Protein AF-A0A817WDW4-F1 (afdb_monomer_lite)

Secondary structure (DSSP, 8-state):
-PPPPTTHHHHHHH----TT-EE-BHHHH-PPPHHHHHHHHHHHHHHHHSHHHIIIIIHHHHHHHHHHHHHHHHT--GGGEEEESSHHHHHHHHHHS--HHHHSSS--EEEEETTS-HHHHHHHHHHHHHHT-EEEEE---SS---HHHHHHHHHHHHTTS-GGGEEEEEEESB-TTT-BBP-HHHHHHHHHTTT--EEEEETT-TTTS-TT--TTTS--SEEEEESTTTT-PPSS-EEEEES-HHHHTT---SS-SGGGS--HHHHTTS-HHHHHHH-SSS---TTGGGHHHHHHIIIIIS--HHHHHHHHHHHHHHHHHHHHHHHT-TT--SS-GGGB-SSEEEEEPPP-TTS-SSHHHHHHHHHHHHHHH-EE-EEEEETTEEEEEEE--TT--HHHHHHHHHHHHHHHHHHHHHHHHHT-HHHHHHHHT-HHHHHHS-HHHHHHHHHHHHHHT-HHHHHHHHHT--SSEEEHHHHS-GGGGGGG-SS--HHHHHHHHHHHHTPPPTTS--HHHHHHHHHHT--TTT----EEE-TTSTT-HHHHHHHHHHHHHHS-HHHHGGGGGG-SB-HHHHHHHHHHHHHHHTTGGGT--TT---PPEEEE--EEE-SHHHHHHHHHTTTSSEEEE-SEEEEEGGGGGTB-TT---THHHHHHTS-GGG--EEEEE-TT----HHHHHHHHHHHTT-TT-SEEEEETT----GGGSSSHHHHHHHHHHHHHHHHH-TT--EEE-TT---TTTHHHHHTT--S--SEEE-TT----HHHHHHHHH-GGGGG-SEEE-TT----SHHHHHHHHHHGGG-TT--EEE-TTS---HHHHHHHHHHHHSTT-S----EEE---SSPPPHHHHHHHHHHHHT-TT--EEE----GGGSS-SSHHHHHHHHHHHHHHHHHHHHHTT-TT-EE-

Radius of gyration: 38.27 Å; chains: 1; bounding box: 92×78×111 Å

Structure (mmCIF, N/CA/C/O backbone):
data_AF-A0A817WDW4-F1
#
_entry.id   AF-A0A817WDW4-F1
#
loop_
_atom_site.group_PDB
_atom_site.id
_atom_site.type_symbol
_atom_site.label_atom_id
_atom_site.label_alt_id
_atom_site.label_comp_id
_atom_site.label_asym_id
_atom_site.label_entity_id
_atom_site.label_seq_id
_atom_site.pdbx_PDB_ins_code
_atom_site.Cartn_x
_atom_site.Cartn_y
_atom_site.Cartn_z
_atom_site.occupancy
_atom_site.B_iso_or_equiv
_atom_site.auth_seq_id
_atom_site.auth_comp_id
_atom_site.auth_asym_id
_atom_site.auth_atom_id
_atom_site.pdbx_PDB_model_num
ATOM 1 N N . MET A 1 1 ? -30.748 -19.880 -2.332 1.00 57.72 1 MET A N 1
ATOM 2 C CA . MET A 1 1 ? -29.399 -20.015 -2.931 1.00 57.72 1 MET A CA 1
ATOM 3 C C . MET A 1 1 ? -28.565 -20.866 -1.990 1.00 57.72 1 MET A C 1
ATOM 5 O O . MET A 1 1 ? -28.831 -20.813 -0.797 1.00 57.72 1 MET A O 1
ATOM 9 N N . ASN A 1 2 ? -27.610 -21.654 -2.486 1.00 79.06 2 ASN A N 1
ATOM 10 C CA . ASN A 1 2 ? -26.687 -22.354 -1.587 1.00 79.06 2 ASN A CA 1
ATOM 11 C C . ASN A 1 2 ? -25.781 -21.327 -0.886 1.00 79.06 2 ASN A C 1
ATOM 13 O O . ASN A 1 2 ? -25.333 -20.397 -1.565 1.00 79.06 2 ASN A O 1
ATOM 17 N N . PRO A 1 3 ? -25.506 -21.478 0.423 1.00 89.81 3 PRO A N 1
ATOM 18 C CA . PRO A 1 3 ? -24.564 -20.614 1.123 1.00 89.81 3 PRO A CA 1
ATOM 19 C C . PRO A 1 3 ? -23.188 -20.604 0.450 1.00 89.81 3 PRO A C 1
ATOM 21 O O . PRO A 1 3 ? -22.743 -21.622 -0.085 1.00 89.81 3 PRO A O 1
ATOM 24 N N . ILE A 1 4 ? -22.492 -19.468 0.506 1.00 94.38 4 ILE A N 1
ATOM 25 C CA . ILE A 1 4 ? -21.162 -19.316 -0.099 1.00 94.38 4 ILE A CA 1
ATOM 26 C C . ILE A 1 4 ? -20.134 -20.238 0.572 1.00 94.38 4 ILE A C 1
ATOM 28 O O . ILE A 1 4 ? -20.233 -20.565 1.759 1.00 94.38 4 ILE A O 1
ATOM 32 N N . GLU A 1 5 ? -19.126 -20.659 -0.188 1.00 94.06 5 GLU A N 1
ATOM 33 C CA . GLU A 1 5 ? -18.002 -21.457 0.310 1.00 94.06 5 GLU A CA 1
ATOM 34 C C . GLU A 1 5 ? -16.960 -20.550 0.980 1.00 94.06 5 GLU A C 1
ATOM 36 O O . GLU A 1 5 ? -16.435 -19.638 0.339 1.00 94.06 5 GLU A O 1
ATOM 41 N N . PHE A 1 6 ? -16.651 -20.793 2.255 1.00 96.81 6 PHE A N 1
ATOM 42 C CA . PHE A 1 6 ? -15.652 -20.027 3.007 1.00 96.81 6 PHE A CA 1
ATOM 43 C C . PHE A 1 6 ? -14.215 -20.294 2.523 1.00 96.81 6 PHE A C 1
ATOM 45 O O . PHE A 1 6 ? -13.935 -21.276 1.839 1.00 96.81 6 PHE A O 1
ATOM 52 N N . GLY A 1 7 ? -13.301 -19.384 2.852 1.00 94.44 7 GLY A N 1
ATOM 53 C CA . GLY A 1 7 ? -11.911 -19.385 2.407 1.00 94.44 7 GLY A CA 1
ATOM 54 C C . GLY A 1 7 ? -11.673 -18.515 1.169 1.00 94.44 7 GLY A C 1
ATOM 55 O O . GLY A 1 7 ? -12.294 -17.469 0.976 1.00 94.44 7 GLY A O 1
ATOM 56 N N . GLU A 1 8 ? -10.751 -18.943 0.306 1.00 90.19 8 GLU A N 1
ATOM 57 C CA . GLU A 1 8 ? -10.209 -18.118 -0.784 1.00 90.19 8 GLU A CA 1
ATOM 58 C C . GLU A 1 8 ? -11.243 -17.665 -1.815 1.00 90.19 8 GLU A C 1
ATOM 60 O O . GLU A 1 8 ? -11.195 -16.520 -2.262 1.00 90.19 8 GLU A O 1
ATOM 65 N N . LYS A 1 9 ? -12.213 -18.515 -2.171 1.00 90.38 9 LYS A N 1
ATOM 66 C CA . LYS A 1 9 ? -13.280 -18.103 -3.097 1.00 90.38 9 LYS A CA 1
ATOM 67 C C . LYS A 1 9 ? -14.119 -16.975 -2.506 1.00 90.38 9 LYS A C 1
ATOM 69 O O . LYS A 1 9 ? -14.424 -16.017 -3.212 1.00 90.38 9 LYS A O 1
ATOM 74 N N . THR A 1 10 ? -14.444 -17.054 -1.212 1.00 93.62 10 THR A N 1
ATOM 75 C CA . THR A 1 10 ? -15.126 -15.960 -0.510 1.00 93.62 10 THR A CA 1
ATOM 76 C C . THR A 1 10 ? -14.273 -14.697 -0.507 1.00 93.62 10 THR A C 1
ATOM 78 O O . THR A 1 10 ? -14.782 -13.628 -0.842 1.00 93.62 10 THR A O 1
ATOM 81 N N . ARG A 1 11 ? -12.968 -14.813 -0.235 1.00 93.56 11 ARG A N 1
ATOM 82 C CA . ARG A 1 11 ? -12.025 -13.686 -0.294 1.00 93.56 11 ARG A CA 1
ATOM 83 C C . ARG A 1 11 ? -12.033 -12.977 -1.652 1.00 93.56 11 ARG A C 1
ATOM 85 O O . ARG A 1 11 ? -12.131 -11.756 -1.688 1.00 93.56 11 ARG A O 1
ATOM 92 N N . HIS A 1 12 ? -11.938 -13.719 -2.756 1.00 91.25 12 HIS A N 1
ATOM 93 C CA . HIS A 1 12 ? -11.840 -13.134 -4.100 1.00 91.25 12 HIS A CA 1
ATOM 94 C C . HIS A 1 12 ? -13.176 -12.589 -4.613 1.00 91.25 12 HIS A C 1
ATOM 96 O O . HIS A 1 12 ? -13.228 -11.511 -5.202 1.00 91.25 12 HIS A O 1
ATOM 102 N N . ASN A 1 13 ? -14.271 -13.313 -4.375 1.00 93.06 13 ASN A N 1
ATOM 103 C CA . ASN A 1 13 ? -15.554 -12.983 -4.994 1.00 93.06 13 ASN A CA 1
ATOM 104 C C . ASN A 1 13 ? -16.372 -11.990 -4.161 1.00 93.06 13 ASN A C 1
ATOM 106 O O . ASN A 1 13 ? -17.107 -11.173 -4.716 1.00 93.06 13 ASN A O 1
ATOM 110 N N . HIS A 1 14 ? -16.245 -12.042 -2.832 1.00 95.12 14 HIS A N 1
ATOM 111 C CA . HIS A 1 14 ? -17.123 -11.313 -1.917 1.00 95.12 14 HIS A CA 1
ATOM 112 C C . HIS A 1 14 ? -16.420 -10.222 -1.107 1.00 95.12 14 HIS A C 1
ATOM 114 O O . HIS A 1 14 ? -17.096 -9.540 -0.344 1.00 95.12 14 HIS A O 1
ATOM 120 N N . TYR A 1 15 ? -15.118 -9.988 -1.294 1.00 95.69 15 TYR A N 1
ATOM 121 C CA . TYR A 1 15 ? -14.386 -8.892 -0.651 1.00 95.69 15 TYR A CA 1
ATOM 122 C C . TYR A 1 15 ? -13.559 -8.084 -1.661 1.00 95.69 15 TYR A C 1
ATOM 124 O O . TYR A 1 15 ? -13.203 -8.564 -2.733 1.00 95.69 15 TYR A O 1
ATOM 132 N N . LEU A 1 16 ? -13.269 -6.826 -1.313 1.00 93.75 16 LEU A N 1
ATOM 133 C CA . LEU A 1 16 ? -12.469 -5.876 -2.108 1.00 93.75 16 LEU A CA 1
ATOM 134 C C . LEU A 1 16 ? -10.996 -5.824 -1.659 1.00 93.75 16 LEU A C 1
ATOM 136 O O . LEU A 1 16 ? -10.341 -4.792 -1.770 1.00 93.75 16 LEU A O 1
ATOM 140 N N . MET A 1 17 ? -10.503 -6.903 -1.056 1.00 89.88 17 MET A N 1
ATOM 141 C CA . MET A 1 17 ? -9.168 -6.953 -0.458 1.00 89.88 17 MET A CA 1
ATOM 142 C C . MET A 1 17 ? -8.081 -7.112 -1.520 1.00 89.88 17 MET A C 1
ATOM 144 O O . MET A 1 17 ? -8.296 -7.795 -2.519 1.00 89.88 17 MET A O 1
ATOM 148 N N . ASP A 1 18 ? -6.897 -6.558 -1.253 1.00 86.81 18 ASP A N 1
ATOM 149 C CA . ASP A 1 18 ? -5.685 -6.884 -2.007 1.00 86.81 18 ASP A CA 1
ATOM 150 C C . ASP A 1 18 ? -5.352 -8.375 -1.827 1.00 86.81 18 ASP A C 1
ATOM 152 O O . ASP A 1 18 ? -5.217 -8.866 -0.704 1.00 86.81 18 ASP A O 1
ATOM 156 N N . HIS A 1 19 ? -5.265 -9.103 -2.940 1.00 84.38 19 HIS A N 1
ATOM 157 C CA . HIS A 1 19 ? -5.032 -10.546 -2.957 1.00 84.38 19 HIS A CA 1
ATOM 158 C C . HIS A 1 19 ? -3.576 -10.924 -2.665 1.00 84.38 19 HIS A C 1
ATOM 160 O O . HIS A 1 19 ? -3.313 -12.074 -2.315 1.00 84.38 19 HIS A O 1
ATOM 166 N N . ASP A 1 20 ? -2.650 -9.966 -2.743 1.00 82.06 20 ASP A N 1
ATOM 167 C CA . ASP A 1 20 ? -1.249 -10.179 -2.385 1.00 82.06 20 ASP A CA 1
ATOM 168 C C . ASP A 1 20 ? -0.994 -10.052 -0.872 1.00 82.06 20 ASP A C 1
ATOM 170 O O . ASP A 1 20 ? 0.123 -10.305 -0.413 1.00 82.06 20 ASP A O 1
ATOM 174 N N . VAL A 1 21 ? -1.998 -9.626 -0.096 1.00 85.88 21 VAL A N 1
ATOM 175 C CA . VAL A 1 21 ? -1.878 -9.380 1.344 1.00 85.88 21 VAL A CA 1
ATOM 176 C C . VAL A 1 21 ? -2.421 -10.561 2.141 1.00 85.88 21 VAL A C 1
ATOM 178 O O . VAL A 1 21 ? -3.593 -10.933 2.048 1.00 85.88 21 VAL A O 1
ATOM 181 N N . VAL A 1 22 ? -1.584 -11.112 3.017 1.00 89.69 22 VAL A N 1
ATOM 182 C CA . VAL A 1 22 ? -2.004 -12.102 4.013 1.00 89.69 22 VAL A CA 1
ATOM 183 C C . VAL A 1 22 ? -2.581 -11.345 5.207 1.00 89.69 22 VAL A C 1
ATOM 185 O O . VAL A 1 22 ? -1.871 -10.775 6.041 1.00 89.69 22 VAL A O 1
ATOM 188 N N . TYR A 1 23 ? -3.909 -11.308 5.259 1.00 92.38 23 TYR A N 1
ATOM 189 C CA . TYR A 1 23 ? -4.653 -10.509 6.222 1.00 92.38 23 TYR A CA 1
ATOM 190 C C . TYR A 1 23 ? -5.197 -11.378 7.361 1.00 92.38 23 TYR A C 1
ATOM 192 O O . TYR A 1 23 ? -6.206 -12.069 7.198 1.00 92.38 23 TYR A O 1
ATOM 200 N N . VAL A 1 24 ? -4.549 -11.308 8.526 1.00 94.69 24 VAL A N 1
ATOM 201 C CA . VAL A 1 24 ? -4.882 -12.105 9.721 1.00 94.69 24 VAL A CA 1
ATOM 202 C C . VAL A 1 24 ? -5.290 -11.229 10.914 1.00 94.69 24 VAL A C 1
ATOM 204 O O . VAL A 1 24 ? -5.148 -11.635 12.062 1.00 94.69 24 VAL A O 1
ATOM 207 N N . ASN A 1 25 ? -5.813 -10.021 10.658 1.00 95.06 25 ASN A N 1
ATOM 208 C CA . ASN A 1 25 ? -6.265 -9.076 11.690 1.00 95.06 25 ASN A CA 1
ATOM 209 C C . ASN A 1 25 ? -7.604 -8.393 11.350 1.00 95.06 25 ASN A C 1
ATOM 211 O O . ASN A 1 25 ? -7.722 -7.169 11.303 1.00 95.06 25 ASN A O 1
ATOM 215 N N . HIS A 1 26 ? -8.648 -9.199 11.139 1.00 95.44 26 HIS A N 1
ATOM 216 C CA . HIS A 1 26 ? -10.022 -8.711 10.976 1.00 95.44 26 HIS A CA 1
ATOM 217 C C . HIS A 1 26 ? -10.499 -7.830 12.145 1.00 95.44 26 HIS A C 1
ATOM 219 O O . HIS A 1 26 ? -11.187 -6.836 11.930 1.00 95.44 26 HIS A O 1
ATOM 225 N N . GLY A 1 27 ? -10.088 -8.153 13.376 1.00 92.25 27 GLY A N 1
ATOM 226 C CA . GLY A 1 27 ? -10.589 -7.511 14.592 1.00 92.25 27 GLY A CA 1
ATOM 227 C C . GLY A 1 27 ? -10.285 -6.013 14.735 1.00 92.25 27 GLY A C 1
ATOM 228 O O . GLY A 1 27 ? -10.954 -5.353 15.527 1.00 92.25 27 GLY A O 1
ATOM 229 N N . SER A 1 28 ? -9.317 -5.449 14.003 1.00 90.81 28 SER A N 1
ATOM 230 C CA . SER A 1 28 ? -9.050 -4.002 14.060 1.00 90.81 28 SER A CA 1
ATOM 231 C C . SER A 1 28 ? -10.051 -3.198 13.225 1.00 90.81 28 SER A C 1
ATOM 233 O O . SER A 1 28 ? -10.846 -2.449 13.786 1.00 90.81 28 SER A O 1
ATOM 235 N N . TYR A 1 29 ? -10.025 -3.363 11.899 1.00 87.00 29 TYR A N 1
ATOM 236 C CA . TYR A 1 29 ? -10.764 -2.507 10.955 1.00 87.00 29 TYR A CA 1
ATOM 237 C C . TYR A 1 29 ? -11.514 -3.279 9.865 1.00 87.00 29 TYR A C 1
ATOM 239 O O . TYR A 1 29 ? -11.902 -2.650 8.878 1.00 87.00 29 TYR A O 1
ATOM 247 N N . GLY A 1 30 ? -11.606 -4.609 9.997 1.00 81.12 30 GLY A N 1
ATOM 248 C CA . GLY A 1 30 ? -11.893 -5.588 8.944 1.00 81.12 30 GLY A CA 1
ATOM 249 C C . GLY A 1 30 ? -12.777 -5.102 7.785 1.00 81.12 30 GLY A C 1
ATOM 250 O O . GLY A 1 30 ? -13.737 -4.357 7.982 1.00 81.12 30 GLY A O 1
ATOM 251 N N . PRO A 1 31 ? -12.469 -5.490 6.536 1.00 92.12 31 PRO A N 1
ATOM 252 C CA . PRO A 1 31 ? -13.259 -5.050 5.395 1.00 92.12 31 PRO A CA 1
ATOM 253 C C . PRO A 1 31 ? -14.689 -5.586 5.495 1.00 92.12 31 PRO A C 1
ATOM 255 O O . PRO A 1 31 ? -14.896 -6.742 5.865 1.00 92.12 31 PRO A O 1
ATOM 258 N N . CYS A 1 32 ? -15.669 -4.767 5.112 1.00 95.19 32 CYS A N 1
ATOM 259 C CA . CYS A 1 32 ? -17.021 -5.259 4.885 1.00 95.19 32 CYS A CA 1
ATOM 260 C C . CYS A 1 32 ? -17.068 -6.061 3.567 1.00 95.19 32 CYS A C 1
ATOM 262 O O . CYS A 1 32 ? -16.255 -5.817 2.664 1.00 95.19 32 CYS A O 1
ATOM 264 N N . PRO A 1 33 ? -18.012 -7.002 3.417 1.00 97.00 33 PRO A N 1
ATOM 265 C CA . PRO A 1 33 ? -18.243 -7.688 2.154 1.00 97.00 33 PRO A CA 1
ATOM 266 C C . PRO A 1 33 ? -18.590 -6.699 1.036 1.00 97.00 33 PRO A C 1
ATOM 268 O O . PRO A 1 33 ? -19.227 -5.669 1.273 1.00 97.00 33 PRO A O 1
ATOM 271 N N . ARG A 1 34 ? -18.248 -7.049 -0.207 1.00 96.75 34 ARG A N 1
ATOM 272 C CA . ARG A 1 34 ? -18.630 -6.323 -1.428 1.00 96.75 34 ARG A CA 1
ATOM 273 C C . ARG A 1 34 ? -20.135 -6.046 -1.462 1.00 96.75 34 ARG A C 1
ATOM 275 O O . ARG A 1 34 ? -20.531 -4.934 -1.770 1.00 96.75 34 ARG A O 1
ATOM 282 N N . PHE A 1 35 ? -20.940 -7.022 -1.046 1.00 96.06 35 PHE A N 1
ATOM 283 C CA . PHE A 1 35 ? -22.398 -6.918 -0.947 1.00 96.06 35 PHE A CA 1
ATOM 284 C C . PHE A 1 35 ? -22.874 -5.747 -0.069 1.00 96.06 35 PHE A C 1
ATOM 286 O O . PHE A 1 35 ? -23.847 -5.075 -0.391 1.00 96.06 35 PHE A O 1
ATOM 293 N N . VAL A 1 36 ? -22.164 -5.477 1.029 1.00 97.94 36 VAL A N 1
ATOM 294 C CA . VAL A 1 36 ? -22.451 -4.363 1.946 1.00 97.94 36 VAL A CA 1
ATOM 295 C C . VAL A 1 36 ? -21.869 -3.055 1.404 1.00 97.94 36 VAL A C 1
ATOM 297 O O . VAL A 1 36 ? -22.485 -1.998 1.510 1.00 97.94 36 VAL A O 1
ATOM 300 N N . TYR A 1 37 ? -20.693 -3.117 0.775 1.00 97.88 37 TYR A N 1
ATOM 301 C CA . TYR A 1 37 ? -20.070 -1.954 0.143 1.00 97.88 37 TYR A CA 1
ATOM 302 C C . TYR A 1 37 ? -20.890 -1.406 -1.035 1.00 97.88 37 TYR A C 1
ATOM 304 O O . TYR A 1 37 ? -20.977 -0.196 -1.215 1.00 97.88 37 TYR A O 1
ATOM 312 N N . GLU A 1 38 ? -21.503 -2.271 -1.840 1.00 97.56 38 GLU A N 1
ATOM 313 C CA . GLU A 1 38 ? -22.370 -1.857 -2.948 1.00 97.56 38 GLU A CA 1
ATOM 314 C C . GLU A 1 38 ? -23.611 -1.116 -2.439 1.00 97.56 38 GLU A C 1
ATOM 316 O O . GLU A 1 38 ? -23.983 -0.089 -3.005 1.00 97.56 38 GLU A O 1
ATOM 321 N N . GLU A 1 39 ? -24.184 -1.556 -1.316 1.00 97.19 39 GLU A N 1
ATOM 322 C CA . GLU A 1 39 ? -25.283 -0.847 -0.656 1.00 97.19 39 GLU A CA 1
ATOM 323 C C . GLU A 1 39 ? -24.850 0.521 -0.120 1.00 97.19 39 GLU A C 1
ATOM 325 O O . GLU A 1 39 ? -25.546 1.515 -0.324 1.00 97.19 39 GLU A O 1
ATOM 330 N N . LEU A 1 40 ? -23.653 0.606 0.473 1.00 97.25 40 LEU A N 1
ATOM 331 C CA . LEU A 1 40 ? -23.055 1.880 0.879 1.00 97.25 40 LEU A CA 1
ATOM 332 C C . LEU A 1 40 ? -22.978 2.867 -0.302 1.00 97.25 40 LEU A C 1
ATOM 334 O O . LEU A 1 40 ? -23.359 4.029 -0.168 1.00 97.25 40 LEU A O 1
ATOM 338 N N . GLN A 1 41 ? -22.502 2.414 -1.469 1.00 98.12 41 GLN A N 1
ATOM 339 C CA . GLN A 1 41 ? -22.415 3.261 -2.666 1.00 98.12 41 GLN A CA 1
ATOM 340 C C . GLN A 1 41 ? -23.794 3.643 -3.209 1.00 98.12 41 GLN A C 1
ATOM 342 O O . GLN A 1 41 ? -23.989 4.787 -3.619 1.00 98.12 41 GLN A O 1
ATOM 347 N N . ARG A 1 42 ? -24.758 2.714 -3.189 1.00 97.75 42 ARG A N 1
ATOM 348 C CA . ARG A 1 42 ? -26.139 2.974 -3.613 1.00 97.75 42 ARG A CA 1
ATOM 349 C C . ARG A 1 42 ? -26.765 4.098 -2.785 1.00 97.75 42 ARG A C 1
ATOM 351 O O . ARG A 1 42 ? -27.302 5.038 -3.361 1.00 97.75 42 ARG A O 1
ATOM 358 N N . ILE A 1 43 ? -26.633 4.042 -1.458 1.00 96.94 43 ILE A N 1
ATOM 359 C CA . ILE A 1 43 ? -27.182 5.059 -0.547 1.00 96.94 43 ILE A CA 1
ATOM 360 C C . ILE A 1 43 ? -26.519 6.423 -0.775 1.00 96.94 43 ILE A C 1
ATOM 362 O O . ILE A 1 43 ? -27.216 7.434 -0.831 1.00 96.94 43 ILE A O 1
ATOM 366 N N . ARG A 1 44 ? -25.193 6.469 -0.962 1.00 97.38 44 ARG A N 1
ATOM 367 C CA . ARG A 1 44 ? -24.479 7.718 -1.294 1.00 97.38 44 ARG A CA 1
ATOM 368 C C . ARG A 1 44 ? -24.954 8.323 -2.610 1.00 97.38 44 ARG A C 1
ATOM 370 O O . ARG A 1 44 ? -25.149 9.529 -2.699 1.00 97.38 44 ARG A O 1
ATOM 377 N N . LEU A 1 45 ? -25.181 7.495 -3.627 1.00 97.31 45 LEU A N 1
ATOM 378 C CA . LEU A 1 45 ? -25.728 7.969 -4.894 1.00 97.31 45 LEU A CA 1
ATOM 379 C C . LEU A 1 45 ? -27.138 8.556 -4.712 1.00 97.31 45 LEU A C 1
ATOM 381 O O . LEU A 1 45 ? -27.435 9.605 -5.277 1.00 97.31 45 LEU A O 1
ATOM 385 N N . GLU A 1 46 ? -27.992 7.922 -3.904 1.00 95.62 46 GLU A N 1
ATOM 386 C CA . GLU A 1 46 ? -29.334 8.439 -3.596 1.00 95.62 46 GLU A CA 1
ATOM 387 C C . GLU A 1 46 ? -29.307 9.759 -2.818 1.00 95.62 46 GLU A C 1
ATOM 389 O O . GLU A 1 46 ? -30.145 10.628 -3.075 1.00 95.62 46 GLU A O 1
ATOM 394 N N . GLN A 1 47 ? -28.346 9.932 -1.903 1.00 95.44 47 GLN A N 1
ATOM 395 C CA . GLN A 1 47 ? -28.129 11.199 -1.199 1.00 95.44 47 GLN A CA 1
ATOM 396 C C . GLN A 1 47 ? -27.858 12.339 -2.189 1.00 95.44 47 GLN A C 1
ATOM 398 O O . GLN A 1 47 ? -28.477 13.394 -2.079 1.00 95.44 47 GLN A O 1
ATOM 403 N N . GLU A 1 48 ? -27.006 12.115 -3.193 1.00 96.81 48 GLU A N 1
ATOM 404 C CA . GLU A 1 48 ? -26.626 13.140 -4.177 1.00 96.81 48 GLU A CA 1
ATOM 405 C C . GLU A 1 48 ? -27.700 13.406 -5.243 1.00 96.81 48 GLU A C 1
ATOM 407 O O . GLU A 1 48 ? -27.804 14.515 -5.768 1.00 96.81 48 GLU A O 1
ATOM 412 N N . GLN A 1 49 ? -28.531 12.415 -5.575 1.00 97.44 49 GLN A N 1
ATOM 413 C CA . GLN A 1 49 ? -29.588 12.574 -6.581 1.00 97.44 49 GLN A CA 1
ATOM 414 C C . GLN A 1 49 ? -30.676 13.569 -6.156 1.00 97.44 49 GLN A C 1
ATOM 416 O O . GLN A 1 49 ? -31.247 14.258 -7.005 1.00 97.44 49 GLN A O 1
ATOM 421 N N . ASN A 1 50 ? -30.997 13.633 -4.860 1.00 96.81 50 ASN A N 1
ATOM 422 C CA . ASN A 1 50 ? -31.934 14.614 -4.313 1.00 96.81 50 ASN A CA 1
ATOM 423 C C . ASN A 1 50 ? -31.657 14.870 -2.817 1.00 96.81 50 ASN A C 1
ATOM 425 O O . ASN A 1 50 ? -32.373 14.331 -1.961 1.00 96.81 50 ASN A O 1
ATOM 429 N N . PRO A 1 51 ? -30.654 15.708 -2.493 1.00 96.00 51 PRO A N 1
ATOM 430 C CA . PRO A 1 51 ? -30.201 15.905 -1.118 1.00 96.00 51 PRO A CA 1
ATOM 431 C C . PRO A 1 51 ? -31.306 16.382 -0.174 1.00 96.00 51 PRO A C 1
ATOM 433 O O . PRO A 1 51 ? -31.472 15.825 0.908 1.00 96.00 51 PRO A O 1
ATOM 436 N N . ASP A 1 52 ? -32.124 17.361 -0.575 1.00 95.94 52 ASP A N 1
ATOM 437 C CA . ASP A 1 52 ? -33.192 17.876 0.290 1.00 95.94 52 ASP A CA 1
ATOM 438 C C . ASP A 1 52 ? -34.246 16.810 0.606 1.00 95.94 52 ASP A C 1
ATOM 440 O O . ASP A 1 52 ? -34.629 16.652 1.767 1.00 95.94 52 ASP A O 1
ATOM 444 N N . ARG A 1 53 ? -34.696 16.034 -0.389 1.00 95.38 53 ARG A N 1
ATOM 445 C CA . ARG A 1 53 ? -35.640 14.931 -0.142 1.00 95.38 53 ARG A CA 1
ATOM 446 C C . ARG A 1 53 ? -35.012 13.857 0.742 1.00 95.38 53 ARG A C 1
ATOM 448 O O . ARG A 1 53 ? -35.690 13.297 1.610 1.00 95.38 53 ARG A O 1
ATOM 455 N N . TRP A 1 54 ? -33.742 13.539 0.517 1.00 95.56 54 TRP A N 1
ATOM 456 C CA . TRP A 1 54 ? -33.055 12.512 1.283 1.00 95.56 54 TRP A CA 1
ATOM 457 C C . TRP A 1 54 ? -32.900 12.942 2.751 1.00 95.56 54 TRP A C 1
ATOM 459 O O . TRP A 1 54 ? -33.441 12.282 3.644 1.00 95.56 54 TRP A O 1
ATOM 469 N N . PHE A 1 55 ? -32.261 14.093 3.002 1.00 93.19 55 PHE A N 1
ATOM 470 C CA . PHE A 1 55 ? -31.885 14.539 4.350 1.00 93.19 55 PHE A CA 1
ATOM 471 C C . PHE A 1 55 ? -33.069 15.021 5.189 1.00 93.19 55 PHE A C 1
ATOM 473 O O . PHE A 1 55 ? -33.020 14.936 6.418 1.00 93.19 55 PHE A O 1
ATOM 480 N N . ARG A 1 56 ? -34.136 15.525 4.557 1.00 90.56 56 ARG A N 1
ATOM 481 C CA . ARG A 1 56 ? -35.314 16.025 5.283 1.00 90.56 56 ARG A CA 1
ATOM 482 C C . ARG A 1 56 ? -36.380 14.969 5.524 1.00 90.56 56 ARG A C 1
ATOM 484 O O . ARG A 1 56 ? -37.143 15.132 6.467 1.00 90.56 56 ARG A O 1
ATOM 491 N N . LEU A 1 57 ? -36.460 13.932 4.688 1.00 89.75 57 LEU A N 1
ATOM 492 C CA . LEU A 1 57 ? -37.572 12.975 4.726 1.00 89.75 57 LEU A CA 1
ATOM 493 C C . LEU A 1 57 ? -37.084 11.527 4.798 1.00 89.75 57 LEU A C 1
ATOM 495 O O . LEU A 1 57 ? -37.404 10.814 5.744 1.00 89.75 57 LEU A O 1
ATOM 499 N N . SER A 1 58 ? -36.301 11.093 3.809 1.00 92.81 58 SER A N 1
ATOM 500 C CA . SER A 1 58 ? -36.043 9.662 3.575 1.00 92.81 58 SER A CA 1
ATOM 501 C C . SER A 1 58 ? -35.230 9.013 4.700 1.00 92.81 58 SER A C 1
ATOM 503 O O . SER A 1 58 ? -35.518 7.889 5.110 1.00 92.81 58 SER A O 1
ATOM 505 N N . LYS A 1 59 ? -34.250 9.739 5.245 1.00 93.56 59 LYS A N 1
ATOM 506 C CA . LYS A 1 59 ? -33.278 9.193 6.198 1.00 93.56 59 LYS A CA 1
ATOM 507 C C . LYS A 1 59 ? -33.858 8.679 7.512 1.00 93.56 59 LYS A C 1
ATOM 509 O O . LYS A 1 59 ? -33.304 7.756 8.094 1.00 93.56 59 LYS A O 1
ATOM 514 N N . TYR A 1 60 ? -34.964 9.259 7.980 1.00 94.25 60 TYR A N 1
ATOM 515 C CA . TYR A 1 60 ? -35.531 8.920 9.286 1.00 94.25 60 TYR A CA 1
ATOM 516 C C . TYR A 1 60 ? -36.181 7.535 9.290 1.00 94.25 60 TYR A C 1
ATOM 518 O O . TYR A 1 60 ? -35.953 6.768 10.219 1.00 94.25 60 TYR A O 1
ATOM 526 N N . ASN A 1 61 ? -36.925 7.188 8.235 1.00 94.56 61 ASN A N 1
ATOM 527 C CA . ASN A 1 61 ? -37.515 5.853 8.107 1.00 94.56 61 ASN A CA 1
ATOM 528 C C . ASN A 1 61 ? -36.429 4.792 7.908 1.00 94.56 61 ASN A C 1
ATOM 530 O O . ASN A 1 61 ? -36.432 3.788 8.610 1.00 94.56 61 ASN A O 1
ATOM 534 N N . LEU A 1 62 ? -35.448 5.068 7.036 1.00 95.44 62 LEU A N 1
ATOM 535 C CA . LEU A 1 62 ? -34.310 4.170 6.817 1.00 95.44 62 LEU A CA 1
ATOM 536 C C . LEU A 1 62 ? -33.540 3.904 8.115 1.00 95.44 62 LEU A C 1
ATOM 538 O O . LEU A 1 62 ? -33.170 2.768 8.393 1.00 95.44 62 LEU A O 1
ATOM 542 N N . TYR A 1 63 ? -33.317 4.938 8.928 1.00 96.75 63 TYR A N 1
ATOM 543 C CA . TYR A 1 63 ? -32.661 4.783 10.221 1.00 96.75 63 TYR A CA 1
ATOM 544 C C . TYR A 1 63 ? -33.524 4.016 11.230 1.00 96.75 63 TYR A C 1
ATOM 546 O O . TYR A 1 63 ? -33.003 3.149 11.922 1.00 96.75 63 TYR A O 1
ATOM 554 N N . ALA A 1 64 ? -34.833 4.273 11.295 1.00 97.12 64 ALA A N 1
ATOM 555 C CA . ALA A 1 64 ? -35.733 3.523 12.171 1.00 97.12 64 ALA A CA 1
ATOM 556 C C . ALA A 1 64 ? -35.749 2.024 11.822 1.00 97.12 64 ALA A C 1
ATOM 558 O O . ALA A 1 64 ? -35.655 1.187 12.717 1.00 97.12 64 ALA A O 1
ATOM 559 N N . ASP A 1 65 ? -35.790 1.678 10.533 1.00 96.75 65 ASP A N 1
ATOM 560 C CA . ASP A 1 65 ? -35.688 0.289 10.064 1.00 96.75 65 ASP A CA 1
ATOM 561 C C . ASP A 1 65 ? -34.331 -0.329 10.418 1.00 96.75 65 ASP A C 1
ATOM 563 O O . ASP A 1 65 ? -34.247 -1.490 10.814 1.00 96.75 65 ASP A O 1
ATOM 567 N N . CYS A 1 66 ? -33.271 0.475 10.349 1.00 97.19 66 CYS A N 1
ATOM 568 C CA . CYS A 1 66 ? -31.929 0.088 10.757 1.00 97.19 66 CYS A CA 1
ATOM 569 C C . CYS A 1 66 ? -31.849 -0.257 12.256 1.00 97.19 66 CYS A C 1
ATOM 571 O O . CYS A 1 66 ? -31.299 -1.295 12.627 1.00 97.19 66 CYS A O 1
ATOM 573 N N . VAL A 1 67 ? -32.446 0.578 13.115 1.00 98.25 67 VAL A N 1
ATOM 574 C CA . VAL A 1 67 ? -32.527 0.349 14.568 1.00 98.25 67 VAL A CA 1
ATOM 575 C C . VAL A 1 67 ? -33.366 -0.891 14.878 1.00 98.25 67 VAL A C 1
ATOM 577 O O . VAL A 1 67 ? -32.948 -1.694 15.704 1.00 98.25 67 VAL A O 1
ATOM 580 N N . ARG A 1 68 ? -34.499 -1.103 14.190 1.00 98.31 68 ARG A N 1
ATOM 581 C CA . ARG A 1 68 ? -35.317 -2.322 14.353 1.00 98.31 68 ARG A CA 1
ATOM 582 C C . ARG A 1 68 ? -34.529 -3.578 14.001 1.00 98.31 68 ARG A C 1
ATOM 584 O O . ARG A 1 68 ? -34.458 -4.492 14.809 1.00 98.31 68 ARG A O 1
ATOM 591 N N . ALA A 1 69 ? -33.855 -3.582 12.851 1.00 97.81 69 ALA A N 1
ATOM 592 C CA . ALA A 1 69 ? -33.022 -4.710 12.443 1.00 97.81 69 ALA A CA 1
ATOM 593 C C . ALA A 1 69 ? -31.890 -4.990 13.450 1.00 97.81 69 ALA A C 1
ATOM 595 O O . ALA A 1 69 ? -31.569 -6.147 13.722 1.00 97.81 69 ALA A O 1
ATOM 596 N N . ALA A 1 70 ? -31.287 -3.941 14.020 1.00 97.88 70 ALA A N 1
ATOM 597 C CA . ALA A 1 70 ? -30.286 -4.077 15.072 1.00 97.88 70 ALA A CA 1
ATOM 598 C C . ALA A 1 70 ? -30.878 -4.658 16.369 1.00 97.88 70 ALA A C 1
ATOM 600 O O . ALA A 1 70 ? -30.279 -5.571 16.937 1.00 97.88 70 ALA A O 1
ATOM 601 N N . ALA A 1 71 ? -32.036 -4.154 16.806 1.00 98.12 71 ALA A N 1
ATOM 602 C CA . ALA A 1 71 ? -32.744 -4.604 18.004 1.00 98.12 71 ALA A CA 1
ATOM 603 C C . ALA A 1 71 ? -33.152 -6.079 17.898 1.00 98.12 71 ALA A C 1
ATOM 605 O O . ALA A 1 71 ? -32.818 -6.874 18.773 1.00 98.12 71 ALA A O 1
ATOM 606 N N . ASP A 1 72 ? -33.754 -6.469 16.772 1.00 97.31 72 ASP A N 1
ATOM 607 C CA . ASP A 1 72 ? -34.149 -7.853 16.498 1.00 97.31 72 ASP A CA 1
ATOM 608 C C . ASP A 1 72 ? -32.933 -8.789 16.500 1.00 97.31 72 ASP A C 1
ATOM 610 O O . ASP A 1 72 ? -32.960 -9.878 17.076 1.00 97.31 72 ASP A O 1
ATOM 614 N N . ARG A 1 73 ? -31.823 -8.366 15.879 1.00 96.62 73 ARG A N 1
ATOM 615 C CA . ARG A 1 73 ? -30.613 -9.192 15.781 1.00 96.62 73 ARG A CA 1
ATOM 616 C C . ARG A 1 73 ? -29.912 -9.389 17.122 1.00 96.62 73 ARG A C 1
ATOM 618 O O . ARG A 1 73 ? -29.255 -10.418 17.303 1.00 96.62 73 ARG A O 1
ATOM 625 N N . LEU A 1 74 ? -29.979 -8.397 18.002 1.00 97.50 74 LEU A N 1
ATOM 626 C CA . LEU A 1 74 ? -29.317 -8.394 19.306 1.00 97.50 74 LEU A CA 1
ATOM 627 C C . LEU A 1 74 ? -30.264 -8.759 20.453 1.00 97.50 74 LEU A C 1
ATOM 629 O O . LEU A 1 74 ? -29.829 -8.739 21.601 1.00 97.50 74 LEU A O 1
ATOM 633 N N . ASP A 1 75 ? -31.520 -9.089 20.140 1.00 97.50 75 ASP A N 1
ATOM 634 C CA . ASP A 1 75 ? -32.579 -9.406 21.098 1.00 97.50 75 ASP A CA 1
ATOM 635 C C . ASP A 1 75 ? -32.652 -8.366 22.231 1.00 97.50 75 ASP A C 1
ATOM 637 O O . ASP A 1 75 ? -32.253 -8.607 23.375 1.00 97.50 75 ASP A O 1
ATOM 641 N N . CYS A 1 76 ? -33.120 -7.170 21.872 1.00 97.75 76 CYS A N 1
ATOM 642 C CA . CYS A 1 76 ? -33.511 -6.104 22.791 1.00 97.75 76 CYS A CA 1
ATOM 643 C C . CYS A 1 76 ? -34.716 -5.325 22.254 1.00 97.75 76 CYS A C 1
ATOM 645 O O . CYS A 1 76 ? -35.104 -5.472 21.096 1.00 97.75 76 CYS A O 1
ATOM 647 N N . ASN A 1 77 ? -35.319 -4.483 23.095 1.00 97.62 77 ASN A N 1
ATOM 648 C CA . ASN A 1 77 ? -36.423 -3.639 22.651 1.00 97.62 77 ASN A CA 1
ATOM 649 C C . ASN A 1 77 ? -35.916 -2.443 21.840 1.00 97.62 77 ASN A C 1
ATOM 651 O O . ASN A 1 77 ? -34.826 -1.918 22.085 1.00 97.62 77 ASN A O 1
ATOM 655 N N . PHE A 1 78 ? -36.752 -1.976 20.914 1.00 97.31 78 PHE A N 1
ATOM 656 C CA . PHE A 1 78 ? -36.456 -0.850 20.030 1.00 97.31 78 PHE A CA 1
ATOM 657 C C . PHE A 1 78 ? -35.991 0.390 20.803 1.00 97.31 78 PHE A C 1
ATOM 659 O O . PHE A 1 78 ? -35.042 1.035 20.389 1.00 97.31 78 PHE A O 1
ATOM 666 N N . GLU A 1 79 ? -36.604 0.697 21.946 1.00 97.31 79 GLU A N 1
ATOM 667 C CA . GLU A 1 79 ? -36.327 1.884 22.762 1.00 97.31 79 GLU A CA 1
ATOM 668 C C . GLU A 1 79 ? -35.014 1.809 23.555 1.00 97.31 79 GLU A C 1
ATOM 670 O O . GLU A 1 79 ? -34.568 2.821 24.099 1.00 97.31 79 GLU A O 1
ATOM 675 N N . GLN A 1 80 ? -34.408 0.624 23.650 1.00 97.62 80 GLN A N 1
ATOM 676 C CA . GLN A 1 80 ? -33.206 0.378 24.447 1.00 97.62 80 GLN A CA 1
ATOM 677 C C . GLN A 1 80 ? -31.915 0.522 23.641 1.00 97.62 80 GLN A C 1
ATOM 679 O O . GLN A 1 80 ? -30.837 0.492 24.230 1.00 97.62 80 GLN A O 1
ATOM 684 N N . ILE A 1 81 ? -31.976 0.658 22.313 1.00 98.19 81 ILE A N 1
ATOM 685 C CA . ILE A 1 81 ? -30.793 0.648 21.448 1.00 98.19 81 ILE A CA 1
ATOM 686 C C . ILE A 1 81 ? -30.794 1.814 20.464 1.00 98.19 81 ILE A C 1
ATOM 688 O O . ILE A 1 81 ? -31.786 2.120 19.821 1.00 98.19 81 ILE A O 1
ATOM 692 N N . THR A 1 82 ? -29.636 2.445 20.295 1.00 97.25 82 THR A N 1
ATOM 693 C CA . THR A 1 82 ? -29.407 3.435 19.239 1.00 97.25 82 THR A CA 1
ATOM 694 C C . THR A 1 82 ? -28.116 3.135 18.489 1.00 97.25 82 THR A C 1
ATOM 696 O O . THR A 1 82 ? -27.219 2.467 19.012 1.00 97.25 82 THR A O 1
ATOM 699 N N . ILE A 1 83 ? -28.000 3.631 17.259 1.00 96.62 83 ILE A N 1
ATOM 700 C CA . ILE A 1 83 ? -26.797 3.452 16.438 1.00 96.62 83 ILE A CA 1
ATOM 701 C C . ILE A 1 83 ? -25.891 4.675 16.589 1.00 96.62 83 ILE A C 1
ATOM 703 O O . ILE A 1 83 ? -26.344 5.814 16.470 1.00 96.62 83 ILE A O 1
ATOM 707 N N . VAL A 1 84 ? -24.603 4.418 16.810 1.00 94.62 84 VAL A N 1
ATOM 708 C CA . VAL A 1 84 ? -23.535 5.414 16.954 1.00 94.62 84 VAL A CA 1
ATOM 709 C C . VAL A 1 84 ? -22.374 5.093 16.012 1.00 94.62 84 VAL A C 1
ATOM 711 O O . VAL A 1 84 ? -22.242 3.973 15.525 1.00 94.62 84 VAL A O 1
ATOM 714 N N . ASP A 1 85 ? -21.496 6.060 15.765 1.00 92.50 85 ASP A N 1
ATOM 715 C CA . ASP A 1 85 ? -20.449 5.924 14.739 1.00 92.50 85 ASP A CA 1
ATOM 716 C C . ASP A 1 85 ? -19.388 4.883 15.086 1.00 92.50 85 ASP A C 1
ATOM 718 O O . ASP A 1 85 ? -18.821 4.209 14.228 1.00 92.50 85 ASP A O 1
ATOM 722 N N . ASN A 1 86 ? -19.053 4.793 16.366 1.00 93.38 86 ASN A N 1
ATOM 723 C CA . ASN A 1 86 ? -18.052 3.876 16.880 1.00 93.38 86 ASN A CA 1
ATOM 724 C C . ASN A 1 86 ? -18.237 3.705 18.392 1.00 93.38 86 ASN A C 1
ATOM 726 O O . ASN A 1 86 ? -18.920 4.500 19.044 1.00 93.38 86 ASN A O 1
ATOM 730 N N . ALA A 1 87 ? -17.608 2.673 18.958 1.00 92.38 87 ALA A N 1
ATOM 731 C CA . ALA A 1 87 ? -17.709 2.391 20.386 1.00 92.38 87 ALA A CA 1
ATOM 732 C C . ALA A 1 87 ? -17.220 3.562 21.263 1.00 92.38 87 ALA A C 1
ATOM 734 O O . ALA A 1 87 ? -17.815 3.862 22.296 1.00 92.38 87 ALA A O 1
ATOM 735 N N . THR A 1 88 ? -16.196 4.293 20.813 1.00 91.81 88 THR A N 1
ATOM 736 C CA . THR A 1 88 ? -15.661 5.463 21.523 1.00 91.81 88 THR A CA 1
ATOM 737 C C . THR A 1 88 ? -16.701 6.575 21.672 1.00 91.81 88 THR A C 1
ATOM 739 O O . THR A 1 88 ? -16.782 7.178 22.743 1.00 91.81 88 THR A O 1
ATOM 742 N N . VAL A 1 89 ? -17.540 6.815 20.656 1.00 94.06 89 VAL A N 1
ATOM 743 C CA . VAL A 1 89 ? -18.675 7.754 20.748 1.00 94.06 89 VAL A CA 1
ATOM 744 C C . VAL A 1 89 ? -19.684 7.298 21.805 1.00 94.06 89 VAL A C 1
ATOM 746 O O . VAL A 1 89 ? -20.127 8.120 22.604 1.00 94.06 89 VAL A O 1
ATOM 749 N N . GLY A 1 90 ? -20.006 6.001 21.861 1.00 94.81 90 GLY A N 1
ATOM 750 C CA . GLY A 1 90 ? -20.910 5.443 22.876 1.00 94.81 90 GLY A CA 1
ATOM 751 C C . GLY A 1 90 ? -20.389 5.638 24.305 1.00 94.81 90 GLY A C 1
ATOM 752 O O . GLY A 1 90 ? -21.109 6.145 25.163 1.00 94.81 90 GLY A O 1
ATOM 753 N N . ILE A 1 91 ? -19.111 5.327 24.538 1.00 94.88 91 ILE A N 1
ATOM 754 C CA . ILE A 1 91 ? -18.452 5.522 25.841 1.00 94.88 91 ILE A CA 1
ATOM 755 C C . ILE A 1 91 ? -18.426 7.003 26.238 1.00 94.88 91 ILE A C 1
ATOM 757 O O . ILE A 1 91 ? -18.749 7.344 27.376 1.00 94.88 91 ILE A O 1
ATOM 761 N N . ASN A 1 92 ? -18.104 7.897 25.296 1.00 93.69 92 ASN A N 1
ATOM 762 C CA . ASN A 1 92 ? -18.136 9.341 25.537 1.00 93.69 92 ASN A CA 1
ATOM 763 C C . ASN A 1 92 ? -19.538 9.822 25.912 1.00 93.69 92 ASN A C 1
ATOM 765 O O . ASN A 1 92 ? -19.672 10.625 26.831 1.00 93.69 92 ASN A O 1
ATOM 769 N N . ALA A 1 93 ? -20.573 9.325 25.237 1.00 93.25 93 ALA A N 1
ATOM 770 C CA . ALA A 1 93 ? -21.945 9.709 25.527 1.00 93.25 93 ALA A CA 1
ATOM 771 C C . ALA A 1 93 ? -22.367 9.303 26.943 1.00 93.25 93 ALA A C 1
ATOM 773 O O . ALA A 1 93 ? -22.917 10.131 27.662 1.00 93.25 93 ALA A O 1
ATOM 774 N N . ILE A 1 94 ? -22.051 8.084 27.391 1.00 92.75 94 ILE A N 1
ATOM 775 C CA . ILE A 1 94 ? -22.370 7.647 28.761 1.00 92.75 94 ILE A CA 1
ATOM 776 C C . ILE A 1 94 ? -21.626 8.508 29.789 1.00 92.75 94 ILE A C 1
ATOM 778 O O . ILE A 1 94 ? -22.246 9.086 30.681 1.00 92.75 94 ILE A O 1
ATOM 782 N N . LEU A 1 95 ? -20.303 8.636 29.647 1.00 90.75 95 LEU A N 1
ATOM 783 C CA . LEU A 1 95 ? -19.456 9.308 30.636 1.00 90.75 95 LEU A CA 1
ATOM 784 C C . LEU A 1 95 ? -19.681 10.823 30.712 1.00 90.75 95 LEU A C 1
ATOM 786 O O . LEU A 1 95 ? -19.554 11.414 31.785 1.00 90.75 95 LEU A O 1
ATOM 790 N N . LYS A 1 96 ? -20.038 11.460 29.592 1.00 87.44 96 LYS A N 1
ATOM 791 C CA . LYS A 1 96 ? -20.266 12.912 29.514 1.00 87.44 96 LYS A CA 1
ATOM 792 C C . LYS A 1 96 ? -21.734 13.301 29.700 1.00 87.44 96 LYS A C 1
ATOM 794 O O . LYS A 1 96 ? -22.013 14.489 29.857 1.00 87.44 96 LYS A O 1
ATOM 799 N N . SER A 1 97 ? -22.654 12.340 29.800 1.00 87.88 97 SER A N 1
ATOM 800 C CA . SER A 1 97 ? -24.062 12.611 30.110 1.00 87.88 97 SER A CA 1
ATOM 801 C C . SER A 1 97 ? -24.272 13.042 31.568 1.00 87.88 97 SER A C 1
ATOM 803 O O . SER A 1 97 ? -23.537 12.604 32.465 1.00 87.88 97 SER A O 1
ATOM 805 N N . PRO A 1 98 ? -25.271 13.894 31.849 1.00 75.25 98 PRO A N 1
ATOM 806 C CA . PRO A 1 98 ? -25.635 14.302 33.204 1.00 75.25 98 PRO A CA 1
ATOM 807 C C . PRO A 1 98 ? -26.545 13.253 33.875 1.00 75.25 98 PRO A C 1
ATOM 809 O O . PRO A 1 98 ? -27.654 13.569 34.296 1.00 75.25 98 PRO A O 1
ATOM 812 N N . LEU A 1 99 ? -26.110 11.988 33.938 1.00 74.44 99 LEU A N 1
ATOM 813 C CA . LEU A 1 99 ? -26.924 10.916 34.529 1.00 74.44 99 LEU A CA 1
ATOM 814 C C . LEU A 1 99 ? -27.026 11.051 36.054 1.00 74.44 99 LEU A C 1
ATOM 816 O O . LEU A 1 99 ? -26.076 11.544 36.665 1.00 74.44 99 LEU A O 1
ATOM 820 N N . PRO A 1 100 ? -28.099 10.542 36.693 1.00 63.53 100 PRO A N 1
ATOM 821 C CA . PRO A 1 100 ? -28.269 10.554 38.148 1.00 63.53 100 PRO A CA 1
ATOM 822 C C . PRO A 1 100 ? -27.024 10.089 38.917 1.00 63.53 100 PRO A C 1
ATOM 824 O O . PRO A 1 100 ? -26.581 10.773 39.840 1.00 63.53 100 PRO A O 1
ATOM 827 N N . THR A 1 101 ? -26.386 9.020 38.431 1.00 62.38 101 THR A N 1
ATOM 828 C CA . THR A 1 101 ? -25.109 8.445 38.886 1.00 62.38 101 THR A CA 1
ATOM 829 C C . THR A 1 101 ? -23.950 9.452 38.976 1.00 62.38 101 THR A C 1
ATOM 831 O O . THR A 1 101 ? -23.009 9.261 39.742 1.00 62.38 101 THR A O 1
ATOM 834 N N . PHE A 1 102 ? -24.026 10.546 38.217 1.00 59.62 102 PHE A N 1
ATOM 835 C CA . PHE A 1 102 ? -23.037 11.622 38.136 1.00 59.62 102 PHE A CA 1
ATOM 836 C C . PHE A 1 102 ? -23.538 12.975 38.680 1.00 59.62 102 PHE A C 1
ATOM 838 O O . PHE A 1 102 ? -22.796 13.954 38.638 1.00 59.62 102 PHE A O 1
ATOM 845 N N . THR A 1 103 ? -24.786 13.071 39.160 1.00 53.75 103 THR A N 1
ATOM 846 C CA . THR A 1 103 ? -25.417 14.361 39.533 1.00 53.75 103 THR A CA 1
ATOM 847 C C . THR A 1 103 ? -25.366 14.707 41.023 1.00 53.75 103 THR A C 1
ATOM 849 O O . THR A 1 103 ? -25.579 15.866 41.386 1.00 53.75 103 THR A O 1
ATOM 852 N N . SER A 1 104 ? -25.041 13.768 41.918 1.00 46.03 104 SER A N 1
ATOM 853 C CA . SER A 1 104 ? -24.931 14.070 43.351 1.00 46.03 104 SER A CA 1
ATOM 854 C C . SER A 1 104 ? -23.530 14.587 43.717 1.00 46.03 104 SER A C 1
ATOM 856 O O . SER A 1 104 ? -22.606 13.796 43.853 1.00 46.03 104 SER A O 1
ATOM 858 N N . LYS A 1 105 ? -23.401 15.914 43.885 1.00 45.03 105 LYS A N 1
ATOM 859 C CA . LYS A 1 105 ? -22.327 16.669 44.585 1.00 45.03 105 LYS A CA 1
ATOM 860 C C . LYS A 1 105 ? -20.873 16.148 44.431 1.00 45.03 105 LYS A C 1
ATOM 862 O O . LYS A 1 105 ? -20.473 15.259 45.165 1.00 45.03 105 LYS A O 1
ATOM 867 N N . LEU A 1 106 ? -20.074 16.825 43.588 1.00 56.44 106 LEU A N 1
ATOM 868 C CA . LEU A 1 106 ? -18.590 16.893 43.597 1.00 56.44 106 LEU A CA 1
ATOM 869 C C . LEU A 1 106 ? -17.852 15.604 44.036 1.00 56.44 106 LEU A C 1
ATOM 871 O O . LEU A 1 106 ? -17.468 15.482 45.198 1.00 56.44 106 LEU A O 1
ATOM 875 N N . GLY A 1 107 ? -17.585 14.692 43.095 1.00 70.88 107 GLY A N 1
ATOM 876 C CA . GLY A 1 107 ? -16.676 13.554 43.300 1.00 70.88 107 GLY A CA 1
ATOM 877 C C . GLY A 1 107 ? -17.252 12.188 42.914 1.00 70.88 107 GLY A C 1
ATOM 878 O O . GLY A 1 107 ? -18.350 12.081 42.371 1.00 70.88 107 GLY A O 1
ATOM 879 N N . GLY A 1 108 ? -16.479 11.132 43.170 1.00 87.06 108 GLY A N 1
ATOM 880 C CA . GLY A 1 108 ? -16.800 9.745 42.818 1.00 87.06 108 GLY A CA 1
ATOM 881 C C . GLY A 1 108 ? -15.617 9.026 42.181 1.00 87.06 108 GLY A C 1
ATOM 882 O O . GLY A 1 108 ? -14.631 9.665 41.824 1.00 87.06 108 GLY A O 1
ATOM 883 N N . THR A 1 109 ? -15.727 7.715 41.996 1.00 91.69 109 THR A N 1
ATOM 884 C CA . THR A 1 109 ? -14.670 6.882 41.408 1.00 91.69 109 THR A CA 1
ATOM 885 C C . THR A 1 109 ? -15.192 6.112 40.194 1.00 91.69 109 THR A C 1
ATOM 887 O O . THR A 1 109 ? -16.267 5.515 40.255 1.00 91.69 109 THR A O 1
ATOM 890 N N . ILE A 1 110 ? -14.440 6.112 39.088 1.00 94.50 110 ILE A N 1
ATOM 891 C CA . ILE A 1 110 ? -14.680 5.221 37.940 1.00 94.50 110 ILE A CA 1
ATOM 892 C C . ILE A 1 110 ? -13.775 3.997 38.088 1.00 94.50 110 ILE A C 1
ATOM 894 O O . ILE A 1 110 ? -12.551 4.140 38.150 1.00 94.50 110 ILE A O 1
ATOM 898 N N . LEU A 1 111 ? -14.374 2.808 38.142 1.00 96.94 111 LEU A N 1
ATOM 899 C CA . LEU A 1 111 ? -13.665 1.531 38.167 1.00 96.94 111 LEU A CA 1
ATOM 900 C C . LEU A 1 111 ? -13.416 1.045 36.732 1.00 96.94 111 LEU A C 1
ATOM 902 O O . LEU A 1 111 ? -14.329 1.029 35.910 1.00 96.94 111 LEU A O 1
ATOM 906 N N . CYS A 1 112 ? -12.191 0.638 36.419 1.00 97.75 112 CYS A N 1
ATOM 907 C CA . CYS A 1 112 ? -11.830 0.035 35.130 1.00 97.75 112 CYS A CA 1
ATOM 908 C C . CYS A 1 112 ? -10.652 -0.928 35.296 1.00 97.75 112 CYS A C 1
ATOM 910 O O . CYS A 1 112 ? -10.085 -1.019 36.382 1.00 97.75 112 CYS A O 1
ATOM 912 N N . THR A 1 113 ? -10.252 -1.630 34.237 1.00 97.38 113 THR A N 1
ATOM 913 C CA . THR A 1 113 ? -9.060 -2.496 34.258 1.00 97.38 113 THR A CA 1
ATOM 914 C C . THR A 1 113 ? -7.888 -1.860 33.506 1.00 97.38 113 THR A C 1
ATOM 916 O O . THR A 1 113 ? -8.074 -0.987 32.657 1.00 97.38 113 THR A O 1
ATOM 919 N N . ASN A 1 114 ? -6.664 -2.313 33.782 1.00 94.69 114 ASN A N 1
ATOM 920 C CA . ASN A 1 114 ? -5.476 -2.005 32.974 1.00 94.69 114 ASN A CA 1
ATOM 921 C C . ASN A 1 114 ? -5.544 -2.560 31.533 1.00 94.69 114 ASN A C 1
ATOM 923 O O . ASN A 1 114 ? -4.763 -2.129 30.688 1.00 94.69 114 ASN A O 1
ATOM 927 N N . LEU A 1 115 ? -6.477 -3.474 31.240 1.00 95.38 115 LEU A N 1
ATOM 928 C CA . LEU A 1 115 ? -6.675 -4.084 29.919 1.00 95.38 115 LEU A CA 1
ATOM 929 C C . LEU A 1 115 ? -7.684 -3.338 29.035 1.00 95.38 115 LEU A C 1
ATOM 931 O O . LEU A 1 115 ? -7.819 -3.685 27.857 1.00 95.38 115 LEU A O 1
ATOM 935 N N . ALA A 1 116 ? -8.373 -2.334 29.587 1.00 96.06 116 ALA A N 1
ATOM 936 C CA . ALA A 1 116 ? -9.352 -1.544 28.856 1.00 96.06 116 ALA A CA 1
ATOM 937 C C . ALA A 1 116 ? -8.730 -0.900 27.611 1.00 96.06 116 ALA A C 1
ATOM 939 O O . ALA A 1 116 ? -7.565 -0.489 27.599 1.00 96.06 116 ALA A O 1
ATOM 940 N N . TYR A 1 117 ? -9.519 -0.789 26.542 1.00 95.50 117 TYR A N 1
ATOM 941 C CA . TYR A 1 117 ? -9.040 -0.192 25.300 1.00 95.50 117 TYR A CA 1
ATOM 942 C C . TYR A 1 117 ? -8.530 1.243 25.521 1.00 95.50 117 TYR A C 1
ATOM 944 O O . TYR A 1 117 ? -9.155 2.037 26.221 1.00 95.50 117 TYR A O 1
ATOM 952 N N . GLY A 1 118 ? -7.414 1.608 24.879 1.00 94.00 118 GLY A N 1
ATOM 953 C CA . GLY A 1 118 ? -6.744 2.894 25.120 1.00 94.00 118 GLY A CA 1
ATOM 954 C C . GLY A 1 118 ? -7.668 4.110 24.990 1.00 94.00 118 GLY A C 1
ATOM 955 O O . GLY A 1 118 ? -7.661 4.979 25.853 1.00 94.00 118 GLY A O 1
ATOM 956 N N . ALA A 1 119 ? -8.550 4.143 23.984 1.00 94.00 119 ALA A N 1
ATOM 957 C CA . ALA A 1 119 ? -9.504 5.247 23.832 1.00 94.00 119 ALA A CA 1
ATOM 958 C C . ALA A 1 119 ? -10.546 5.317 24.967 1.00 94.00 119 ALA A C 1
ATOM 960 O O . ALA A 1 119 ? -11.018 6.405 25.303 1.00 94.00 119 ALA A O 1
ATOM 961 N N . VAL A 1 120 ? -10.899 4.177 25.571 1.00 96.00 120 VAL A N 1
ATOM 962 C CA . VAL A 1 120 ? -11.763 4.123 26.758 1.00 96.00 120 VAL A CA 1
ATOM 963 C C . VAL A 1 120 ? -11.016 4.684 27.960 1.00 96.00 120 VAL A C 1
ATOM 965 O O . VAL A 1 120 ? -11.544 5.577 28.616 1.00 96.00 120 VAL A O 1
ATOM 968 N N . LEU A 1 121 ? -9.768 4.257 28.190 1.00 95.88 121 LEU A N 1
ATOM 969 C CA . LEU A 1 121 ? -8.916 4.798 29.256 1.00 95.88 121 LEU A CA 1
ATOM 970 C C . LEU A 1 121 ? -8.741 6.317 29.134 1.00 95.88 121 LEU A C 1
ATOM 972 O O . LEU A 1 121 ? -8.979 7.029 30.104 1.00 95.88 121 LEU A O 1
ATOM 976 N N . PHE A 1 122 ? -8.444 6.829 27.936 1.00 96.56 122 PHE A N 1
ATOM 977 C CA . PHE A 1 122 ? -8.333 8.273 27.702 1.00 96.56 122 PHE A CA 1
ATOM 978 C C . PHE A 1 122 ? -9.646 9.011 27.990 1.00 96.56 122 PHE A C 1
ATOM 980 O O . PHE A 1 122 ? -9.635 10.104 28.553 1.00 96.56 122 PHE A O 1
ATOM 987 N N . THR A 1 123 ? -10.790 8.411 27.646 1.00 94.81 123 THR A N 1
ATOM 988 C CA . THR A 1 123 ? -12.103 9.008 27.933 1.00 94.81 123 THR A CA 1
ATOM 989 C C . THR A 1 123 ? -12.396 9.018 29.437 1.00 94.81 123 THR A C 1
ATOM 991 O O . THR A 1 123 ? -12.927 10.008 29.946 1.00 94.81 123 THR A O 1
ATOM 994 N N . ILE A 1 124 ? -12.031 7.954 30.163 1.00 95.00 124 ILE A N 1
ATOM 995 C CA . ILE A 1 124 ? -12.128 7.888 31.629 1.00 95.00 124 ILE A CA 1
ATOM 996 C C . ILE A 1 124 ? -11.251 8.975 32.256 1.00 95.00 124 ILE A C 1
ATOM 998 O O . ILE A 1 124 ? -11.741 9.736 33.085 1.00 95.00 124 ILE A O 1
ATOM 1002 N N . GLU A 1 125 ? -9.989 9.090 31.835 1.00 95.75 125 GLU A N 1
ATOM 1003 C CA . GLU A 1 125 ? -9.030 10.079 32.342 1.00 95.75 125 GLU A CA 1
ATOM 1004 C C . GLU A 1 125 ? -9.496 11.517 32.109 1.00 95.75 125 GLU A C 1
ATOM 1006 O O . GLU A 1 125 ? -9.504 12.337 33.032 1.00 95.75 125 GLU A O 1
ATOM 1011 N N . GLU A 1 126 ? -9.951 11.820 30.893 1.00 94.31 126 GLU A N 1
ATOM 1012 C CA . GLU A 1 126 ? -10.493 13.133 30.558 1.00 94.31 126 GLU A CA 1
ATOM 1013 C C . GLU A 1 126 ? -11.731 13.456 31.408 1.00 94.31 126 GLU A C 1
ATOM 1015 O O . GLU A 1 126 ? -11.821 14.546 31.984 1.00 94.31 126 GLU A O 1
ATOM 1020 N N . THR A 1 127 ? -12.669 12.511 31.514 1.00 89.69 127 THR A N 1
ATOM 1021 C CA . THR A 1 127 ? -13.918 12.687 32.269 1.00 89.69 127 THR A CA 1
ATOM 1022 C C . THR A 1 127 ? -13.635 12.876 33.753 1.00 89.69 127 THR A C 1
ATOM 1024 O O . THR A 1 127 ? -14.181 13.792 34.370 1.00 89.69 127 THR A O 1
ATOM 1027 N N . ALA A 1 128 ? -12.749 12.054 34.316 1.00 90.94 128 ALA A N 1
ATOM 1028 C CA . ALA A 1 128 ? -12.338 12.132 35.707 1.00 90.94 128 ALA A CA 1
ATOM 1029 C C . ALA A 1 128 ? -11.750 13.509 36.028 1.00 90.94 128 ALA A C 1
ATOM 1031 O O . ALA A 1 128 ? -12.196 14.175 36.963 1.00 90.94 128 ALA A O 1
ATOM 1032 N N . ARG A 1 129 ? -10.853 14.005 35.168 1.00 91.88 129 ARG A N 1
ATOM 1033 C CA . ARG A 1 129 ? -10.283 15.351 35.290 1.00 91.88 129 ARG A CA 1
ATOM 1034 C C . ARG A 1 129 ? -11.342 16.455 35.198 1.00 91.88 129 ARG A C 1
ATOM 1036 O O . ARG A 1 129 ? -11.282 17.411 35.964 1.00 91.88 129 ARG A O 1
ATOM 1043 N N . GLN A 1 130 ? -12.289 16.364 34.261 1.00 88.50 130 GLN A N 1
ATOM 1044 C CA . GLN A 1 130 ? -13.318 17.396 34.056 1.00 88.50 130 GLN A CA 1
ATOM 1045 C C . GLN A 1 130 ? -14.359 17.436 35.179 1.00 88.50 130 GLN A C 1
ATOM 1047 O O . GLN A 1 130 ? -14.852 18.510 35.518 1.00 88.50 130 GLN A O 1
ATOM 1052 N N . ARG A 1 131 ? -14.703 16.275 35.744 1.00 86.50 131 ARG A N 1
ATOM 1053 C CA . ARG A 1 131 ? -15.758 16.128 36.758 1.00 86.50 131 ARG A CA 1
ATOM 1054 C C . ARG A 1 131 ? -15.230 16.046 38.192 1.00 86.50 131 ARG A C 1
ATOM 1056 O O . ARG A 1 131 ? -16.031 15.963 39.118 1.00 86.50 131 ARG A O 1
ATOM 1063 N N . GLY A 1 132 ? -13.909 16.070 38.381 1.00 87.75 132 GLY A N 1
ATOM 1064 C CA . GLY A 1 132 ? -13.278 15.889 39.690 1.00 87.75 132 GLY A CA 1
ATOM 1065 C C . GLY A 1 132 ? -13.501 14.489 40.269 1.00 87.75 132 GLY A C 1
ATOM 1066 O O . GLY A 1 132 ? -13.666 14.354 41.478 1.00 87.75 132 GLY A O 1
ATOM 1067 N N . MET A 1 133 ? -13.567 13.463 39.414 1.00 89.69 133 MET A N 1
ATOM 1068 C CA . MET A 1 133 ? -13.677 12.062 39.832 1.00 89.69 133 MET A CA 1
ATOM 1069 C C . MET A 1 133 ? -12.290 11.422 39.938 1.00 89.69 133 MET A C 1
ATOM 1071 O O . MET A 1 133 ? -11.346 11.832 39.265 1.00 89.69 133 MET A O 1
ATOM 1075 N N . ASN A 1 134 ? -12.187 10.376 40.747 1.00 92.44 134 ASN A N 1
ATOM 1076 C CA . ASN A 1 134 ? -11.025 9.507 40.836 1.00 92.44 134 ASN A CA 1
ATOM 1077 C C . ASN A 1 134 ? -11.142 8.346 39.840 1.00 92.44 134 ASN A C 1
ATOM 1079 O O . ASN A 1 134 ? -12.231 7.992 39.377 1.00 92.44 134 ASN A O 1
ATOM 1083 N N . ILE A 1 135 ? -10.009 7.715 39.542 1.00 95.19 135 ILE A N 1
ATOM 1084 C CA . ILE A 1 135 ? -9.936 6.512 38.712 1.00 95.19 135 ILE A CA 1
ATOM 1085 C C . ILE A 1 135 ? -9.388 5.392 39.582 1.00 95.19 135 ILE A C 1
ATOM 1087 O O . ILE A 1 135 ? -8.304 5.520 40.150 1.00 95.19 135 ILE A O 1
ATOM 1091 N N . ARG A 1 136 ? -10.120 4.283 39.659 1.00 95.38 136 ARG A N 1
ATOM 1092 C CA . ARG A 1 136 ? -9.663 3.053 40.299 1.00 95.38 136 ARG A CA 1
ATOM 1093 C C . ARG A 1 136 ? -9.424 2.017 39.217 1.00 95.38 136 ARG A C 1
ATOM 1095 O O . ARG A 1 136 ? -10.359 1.551 38.572 1.00 95.38 136 ARG A O 1
ATOM 1102 N N . LYS A 1 137 ? -8.152 1.715 38.970 1.00 96.44 137 LYS A N 1
ATOM 1103 C CA . LYS A 1 137 ? -7.723 0.786 37.925 1.00 96.44 137 LYS A CA 1
ATOM 1104 C C . LYS A 1 137 ? -7.349 -0.547 38.564 1.00 96.44 137 LYS A C 1
ATOM 1106 O O . LYS A 1 137 ? -6.398 -0.600 39.337 1.00 96.44 137 LYS A O 1
ATOM 1111 N N . ILE A 1 138 ? -8.086 -1.602 38.230 1.00 96.56 138 ILE A N 1
ATOM 1112 C CA . ILE A 1 138 ? -7.734 -2.978 38.580 1.00 96.56 138 ILE A CA 1
ATOM 1113 C C . ILE A 1 138 ? -6.546 -3.378 37.712 1.00 96.56 138 ILE A C 1
ATOM 1115 O O . ILE A 1 138 ? -6.659 -3.436 36.484 1.00 96.56 138 ILE A O 1
ATOM 1119 N N . ASP A 1 139 ? -5.406 -3.623 38.346 1.00 94.44 139 ASP A N 1
ATOM 1120 C CA . ASP A 1 139 ? -4.208 -4.091 37.661 1.00 94.44 139 ASP A CA 1
ATOM 1121 C C . ASP A 1 139 ? -4.286 -5.609 37.471 1.00 94.44 139 ASP A C 1
ATOM 1123 O O . ASP A 1 139 ? -3.811 -6.379 38.309 1.00 94.44 139 ASP A O 1
ATOM 1127 N N . ILE A 1 140 ? -4.953 -6.034 36.394 1.00 94.69 140 ILE A N 1
ATOM 1128 C CA . ILE A 1 140 ? -5.093 -7.448 36.060 1.00 94.69 140 ILE A CA 1
ATOM 1129 C C . ILE A 1 140 ? -3.713 -8.016 35.745 1.00 94.69 140 ILE A C 1
ATOM 1131 O O . ILE A 1 140 ? -3.061 -7.592 34.786 1.00 94.69 140 ILE A O 1
ATOM 1135 N N . GLN A 1 141 ? -3.298 -9.002 36.537 1.00 91.81 141 GLN A N 1
ATOM 1136 C CA . GLN A 1 141 ? -2.029 -9.695 36.345 1.00 91.81 141 GLN A CA 1
ATOM 1137 C C . GLN A 1 141 ? -2.187 -10.807 35.308 1.00 91.81 141 GLN A C 1
ATOM 1139 O O . GLN A 1 141 ? -3.100 -11.631 35.399 1.00 91.81 141 GLN A O 1
ATOM 1144 N N . LEU A 1 142 ? -1.280 -10.833 34.331 1.00 92.25 142 LEU A N 1
ATOM 1145 C CA . LEU A 1 142 ? -1.179 -11.886 33.322 1.00 92.25 142 LEU A CA 1
ATOM 1146 C C . LEU A 1 142 ? 0.077 -12.738 33.583 1.00 92.25 142 LEU A C 1
ATOM 1148 O O . LEU A 1 142 ? 1.101 -12.175 33.976 1.00 92.25 142 LEU A O 1
ATOM 1152 N N . PRO A 1 143 ? 0.058 -14.055 33.311 1.00 93.62 143 PRO A N 1
ATOM 1153 C CA . PRO A 1 143 ? -1.091 -14.837 32.851 1.00 93.62 143 PRO A CA 1
ATOM 1154 C C . PRO A 1 143 ? -2.131 -15.081 33.962 1.00 93.62 143 PRO A C 1
ATOM 1156 O O . PRO A 1 143 ? -1.804 -15.072 35.146 1.00 93.62 143 PRO A O 1
ATOM 1159 N N . ILE A 1 144 ? -3.384 -15.319 33.572 1.00 93.94 144 ILE A N 1
ATOM 1160 C CA . ILE A 1 144 ? -4.484 -15.686 34.479 1.00 93.94 144 ILE A CA 1
ATOM 1161 C C . ILE A 1 144 ? -4.594 -17.211 34.538 1.00 93.94 144 ILE A C 1
ATOM 1163 O O . ILE A 1 144 ? -4.620 -17.867 33.500 1.00 93.94 144 ILE A O 1
ATOM 1167 N N . GLU A 1 145 ? -4.709 -17.773 35.743 1.00 92.94 145 GLU A N 1
ATOM 1168 C CA . GLU A 1 145 ? -4.766 -19.229 35.946 1.00 92.94 145 GLU A CA 1
ATOM 1169 C C . GLU A 1 145 ? -6.149 -19.839 35.663 1.00 92.94 145 GLU A C 1
ATOM 1171 O O . GLU A 1 145 ? -6.251 -20.936 35.118 1.00 92.94 145 GLU A O 1
ATOM 1176 N N . SER A 1 146 ? -7.228 -19.149 36.041 1.00 96.06 146 SER A N 1
ATOM 1177 C CA . SER A 1 146 ? -8.612 -19.626 35.900 1.00 96.06 146 SER A CA 1
ATOM 1178 C C . SER A 1 146 ? -9.603 -18.463 35.840 1.00 96.06 146 SER A C 1
ATOM 1180 O O . SER A 1 146 ? -9.296 -17.364 36.314 1.00 96.06 146 SER A O 1
ATOM 1182 N N . LYS A 1 147 ? -10.825 -18.705 35.340 1.00 96.94 147 LYS A N 1
ATOM 1183 C CA . LYS A 1 147 ? -11.925 -17.729 35.429 1.00 96.94 147 LYS A CA 1
ATOM 1184 C C . LYS A 1 147 ? -12.178 -17.259 36.868 1.00 96.94 147 LYS A C 1
ATOM 1186 O O . LYS A 1 147 ? -12.383 -16.068 37.088 1.00 96.94 147 LYS A O 1
ATOM 1191 N N . GLN A 1 148 ? -12.088 -18.154 37.855 1.00 96.94 148 GLN A N 1
ATOM 1192 C CA . GLN A 1 148 ? -12.256 -17.782 39.264 1.00 96.94 148 GLN A CA 1
ATOM 1193 C C . GLN A 1 148 ? -11.127 -16.869 39.759 1.00 96.94 148 GLN A C 1
ATOM 1195 O O . GLN A 1 148 ? -11.397 -15.888 40.444 1.00 96.94 148 GLN A O 1
ATOM 1200 N N . ALA A 1 149 ? -9.873 -17.140 39.380 1.00 96.44 149 ALA A N 1
ATOM 1201 C CA . ALA A 1 149 ? -8.742 -16.279 39.734 1.00 96.44 149 ALA A CA 1
ATOM 1202 C C . ALA A 1 149 ? -8.880 -14.869 39.134 1.00 96.44 149 ALA A C 1
ATOM 1204 O O . ALA A 1 149 ? -8.433 -13.896 39.738 1.00 96.44 149 ALA A O 1
ATOM 1205 N N . PHE A 1 150 ? -9.520 -14.741 37.969 1.00 97.38 150 PHE A N 1
ATOM 1206 C CA . PHE A 1 150 ? -9.854 -13.442 37.388 1.00 97.38 150 PHE A CA 1
ATOM 1207 C C . PHE A 1 150 ? -10.915 -12.690 38.203 1.00 97.38 150 PHE A C 1
ATOM 1209 O O . PHE A 1 150 ? -10.702 -11.533 38.558 1.00 97.38 150 PHE A O 1
ATOM 1216 N N . ILE A 1 151 ? -12.023 -13.349 38.558 1.00 97.62 151 ILE A N 1
ATOM 1217 C CA . ILE A 1 151 ? -13.087 -12.757 39.391 1.00 97.62 151 ILE A CA 1
ATOM 1218 C C . ILE A 1 151 ? -12.539 -12.363 40.772 1.00 97.62 151 ILE A C 1
ATOM 1220 O O . ILE A 1 151 ? -12.811 -11.265 41.255 1.00 97.62 151 ILE A O 1
ATOM 1224 N N . GLN A 1 152 ? -11.670 -13.190 41.361 1.00 96.88 152 GLN A N 1
ATOM 1225 C CA . GLN A 1 152 ? -11.021 -12.902 42.641 1.00 96.88 152 GLN A CA 1
ATOM 1226 C C . GLN A 1 152 ? -10.217 -11.594 42.612 1.00 96.88 152 GLN A C 1
ATOM 1228 O O . GLN A 1 152 ? -10.134 -10.908 43.628 1.00 96.88 152 GLN A O 1
ATOM 1233 N N . GLN A 1 153 ? -9.633 -11.207 41.470 1.00 96.69 153 GLN A N 1
ATOM 1234 C CA . GLN A 1 153 ? -8.934 -9.920 41.351 1.00 96.69 153 GLN A CA 1
ATOM 1235 C C . GLN A 1 153 ? -9.897 -8.729 41.474 1.00 96.69 153 GLN A C 1
ATOM 1237 O O . GLN A 1 153 ? -9.528 -7.722 42.078 1.00 96.69 153 GLN A O 1
ATOM 1242 N N . PHE A 1 154 ? -11.138 -8.854 40.987 1.00 97.19 154 PHE A N 1
ATOM 1243 C CA . PHE A 1 154 ? -12.186 -7.850 41.201 1.00 97.19 154 PHE A CA 1
ATOM 1244 C C . PHE A 1 154 ? -12.632 -7.812 42.662 1.00 97.19 154 PHE A C 1
ATOM 1246 O O . PHE A 1 154 ? -12.658 -6.737 43.255 1.00 97.19 154 PHE A O 1
ATOM 1253 N N . GLU A 1 155 ? -12.915 -8.966 43.270 1.00 96.69 155 GLU A N 1
ATOM 1254 C CA . GLU A 1 155 ? -13.287 -9.047 44.689 1.00 96.69 155 GLU A CA 1
ATOM 1255 C C . GLU A 1 155 ? -12.207 -8.447 45.596 1.00 96.69 155 GLU A C 1
ATOM 1257 O O . GLU A 1 155 ? -12.494 -7.633 46.472 1.00 96.69 155 GLU A O 1
ATOM 1262 N N . ASN A 1 156 ? -10.943 -8.802 45.355 1.00 95.19 156 ASN A N 1
ATOM 1263 C CA . ASN A 1 156 ? -9.803 -8.276 46.097 1.00 95.19 156 ASN A CA 1
ATOM 1264 C C . ASN A 1 156 ? -9.685 -6.765 45.948 1.00 95.19 156 ASN A C 1
ATOM 1266 O O . ASN A 1 156 ? -9.341 -6.091 46.917 1.00 95.19 156 ASN A O 1
ATOM 1270 N N . GLU A 1 157 ? -9.948 -6.229 44.753 1.00 94.44 157 GLU A N 1
ATOM 1271 C CA . GLU A 1 157 ? -9.951 -4.788 44.564 1.00 94.44 157 GLU A CA 1
ATOM 1272 C C . GLU A 1 157 ? -11.083 -4.137 45.353 1.00 94.44 157 GLU A C 1
ATOM 1274 O O . GLU A 1 157 ? -10.804 -3.206 46.101 1.00 94.44 157 GLU A O 1
ATOM 1279 N N . LEU A 1 158 ? -12.320 -4.632 45.249 1.00 94.12 158 LEU A N 1
ATOM 1280 C CA . LEU A 1 158 ? -13.472 -4.095 45.983 1.00 94.12 158 LEU A CA 1
ATOM 1281 C C . LEU A 1 158 ? -13.237 -4.140 47.507 1.00 94.12 158 LEU A C 1
ATOM 1283 O O . LEU A 1 158 ? -13.503 -3.168 48.209 1.00 94.12 158 LEU A O 1
ATOM 1287 N N . ASN A 1 159 ? -12.597 -5.188 48.024 1.00 93.50 159 ASN A N 1
ATOM 1288 C CA . ASN A 1 159 ? -12.296 -5.329 49.452 1.00 93.50 159 ASN A CA 1
ATOM 1289 C C . ASN A 1 159 ? -11.285 -4.306 50.014 1.00 93.50 159 ASN A C 1
ATOM 1291 O O . ASN A 1 159 ? -11.145 -4.206 51.233 1.00 93.50 159 ASN A O 1
ATOM 1295 N N . LYS A 1 160 ? -10.595 -3.509 49.182 1.00 91.19 160 LYS A N 1
ATOM 1296 C CA . LYS A 1 160 ? -9.659 -2.465 49.661 1.00 91.19 160 LYS A CA 1
ATOM 1297 C C . LYS A 1 160 ? -10.354 -1.214 50.243 1.00 91.19 160 LYS A C 1
ATOM 1299 O O . LYS A 1 160 ? -9.656 -0.304 50.684 1.00 91.19 160 LYS A O 1
ATOM 1304 N N . GLY A 1 161 ? -11.693 -1.159 50.269 1.00 85.81 161 GLY A N 1
ATOM 1305 C CA . GLY A 1 161 ? -12.490 -0.040 50.810 1.00 85.81 161 GLY A CA 1
ATOM 1306 C C . GLY A 1 161 ? -12.897 1.005 49.759 1.00 85.81 161 GLY A C 1
ATOM 1307 O O . GLY A 1 161 ? -12.500 0.887 48.600 1.00 85.81 161 GLY A O 1
ATOM 1308 N N . ASP A 1 162 ? -13.699 2.008 50.147 1.00 87.06 162 ASP A N 1
ATOM 1309 C CA . ASP A 1 162 ? -14.242 3.095 49.291 1.00 87.06 162 ASP A CA 1
ATOM 1310 C C . ASP A 1 162 ? -15.105 2.602 48.106 1.00 87.06 162 ASP A C 1
ATOM 1312 O O . ASP A 1 162 ? -15.126 3.190 47.021 1.00 87.06 162 ASP A O 1
ATOM 1316 N N . VAL A 1 163 ? -15.792 1.470 48.279 1.00 90.25 163 VAL A N 1
ATOM 1317 C CA . VAL A 1 163 ? -16.634 0.854 47.235 1.00 90.25 163 VAL A CA 1
ATOM 1318 C C . VAL A 1 163 ? -17.898 1.676 47.003 1.00 90.25 163 VAL A C 1
ATOM 1320 O O . VAL A 1 163 ? -18.308 1.888 45.867 1.00 90.25 163 VAL A O 1
ATOM 1323 N N . GLU A 1 164 ? -18.461 2.225 48.075 1.00 88.38 164 GLU A N 1
ATOM 1324 C CA . GLU A 1 164 ? -19.618 3.118 48.096 1.00 88.38 164 GLU A CA 1
ATOM 1325 C C . GLU A 1 164 ? -19.402 4.428 47.318 1.00 88.38 164 GLU A C 1
ATOM 1327 O O . GLU A 1 164 ? -20.356 5.148 47.004 1.00 88.38 164 GLU A O 1
ATOM 1332 N N . ASN A 1 165 ? -18.147 4.758 47.005 1.00 89.62 165 ASN A N 1
ATOM 1333 C CA . ASN A 1 165 ? -17.767 5.921 46.214 1.00 89.62 165 ASN A CA 1
ATOM 1334 C C . ASN A 1 165 ? -17.578 5.589 44.726 1.00 89.62 165 ASN A C 1
ATOM 1336 O O . ASN A 1 165 ? -17.492 6.499 43.894 1.00 89.62 165 ASN A O 1
ATOM 1340 N N . ILE A 1 166 ? -17.548 4.304 44.358 1.00 92.38 166 ILE A N 1
ATOM 1341 C CA . ILE A 1 166 ? -17.539 3.884 42.959 1.00 92.38 166 ILE A CA 1
ATOM 1342 C C . ILE A 1 166 ? -18.899 4.227 42.353 1.00 92.38 166 ILE A C 1
ATOM 1344 O O . ILE A 1 166 ? -19.951 3.809 42.828 1.00 92.38 166 ILE A O 1
ATOM 1348 N N . ARG A 1 167 ? -18.877 5.047 41.302 1.00 90.75 167 ARG A N 1
ATOM 1349 C CA . ARG A 1 167 ? -20.082 5.512 40.604 1.00 90.75 167 ARG A CA 1
ATOM 1350 C C . ARG A 1 167 ? -20.386 4.672 39.377 1.00 90.75 167 ARG A C 1
ATOM 1352 O O . ARG A 1 167 ? -21.532 4.600 38.969 1.00 90.75 167 ARG A O 1
ATOM 1359 N N . LEU A 1 168 ? -19.372 4.069 38.767 1.00 93.25 168 LEU A N 1
ATOM 1360 C CA . LEU A 1 168 ? -19.522 3.304 37.537 1.00 93.25 168 LEU A CA 1
ATOM 1361 C C . LEU A 1 168 ? -18.334 2.358 37.374 1.00 93.25 168 LEU A C 1
ATOM 1363 O O . LEU A 1 168 ? -17.199 2.759 37.642 1.00 93.25 168 LEU A O 1
ATOM 1367 N N . ALA A 1 169 ? -18.585 1.155 36.872 1.00 96.81 169 ALA A N 1
ATOM 1368 C CA . ALA A 1 169 ? -17.553 0.254 36.381 1.00 96.81 169 ALA A CA 1
ATOM 1369 C C . ALA A 1 169 ? -17.602 0.155 34.853 1.00 96.81 169 ALA A C 1
ATOM 1371 O O . ALA A 1 169 ? -18.680 0.031 34.275 1.00 96.81 169 ALA A O 1
ATOM 1372 N N . ILE A 1 170 ? -16.440 0.190 34.201 1.00 97.88 170 ILE A N 1
ATOM 1373 C CA . ILE A 1 170 ? -16.297 -0.087 32.769 1.00 97.88 170 ILE A CA 1
ATOM 1374 C C . ILE A 1 170 ? -15.445 -1.339 32.598 1.00 97.88 170 ILE A C 1
ATOM 1376 O O . ILE A 1 170 ? -14.283 -1.365 33.013 1.00 97.88 170 ILE A O 1
ATOM 1380 N N . ILE A 1 171 ? -16.028 -2.365 31.984 1.00 98.12 171 ILE A N 1
ATOM 1381 C CA . ILE A 1 171 ? -15.384 -3.656 31.728 1.00 98.12 171 ILE A CA 1
ATOM 1382 C C . ILE A 1 171 ? -15.518 -4.030 30.252 1.00 98.12 171 ILE A C 1
ATOM 1384 O O . ILE A 1 171 ? -16.504 -3.687 29.608 1.00 98.12 171 ILE A O 1
ATOM 1388 N N . ASP A 1 172 ? -14.539 -4.733 29.696 1.00 98.12 172 ASP A N 1
ATOM 1389 C CA . ASP A 1 172 ? -14.627 -5.264 28.336 1.00 98.12 172 ASP A CA 1
ATOM 1390 C C . ASP A 1 172 ? -15.465 -6.553 28.316 1.00 98.12 172 ASP A C 1
ATOM 1392 O O . ASP A 1 172 ? -15.440 -7.321 29.271 1.00 98.12 172 ASP A O 1
ATOM 1396 N N . HIS A 1 173 ? -16.160 -6.851 27.214 1.00 97.75 173 HIS A N 1
ATOM 1397 C CA . HIS A 1 173 ? -16.643 -8.217 26.956 1.00 97.75 173 HIS A CA 1
ATOM 1398 C C . HIS A 1 173 ? -15.518 -9.068 26.357 1.00 97.75 173 HIS A C 1
ATOM 1400 O O . HIS A 1 173 ? -15.277 -10.194 26.785 1.00 97.75 173 HIS A O 1
ATOM 1406 N N . ILE A 1 174 ? -14.807 -8.508 25.370 1.00 97.94 174 ILE A N 1
ATOM 1407 C CA . ILE A 1 174 ? -13.565 -9.065 24.833 1.00 97.94 174 ILE A CA 1
ATOM 1408 C C . ILE A 1 174 ? -12.533 -7.947 24.739 1.00 97.94 174 ILE A C 1
ATOM 1410 O O . ILE A 1 174 ? -12.728 -6.998 23.973 1.00 97.94 174 ILE A O 1
ATOM 1414 N N . THR A 1 175 ? -11.420 -8.091 25.454 1.00 96.88 175 THR A N 1
ATOM 1415 C CA . THR A 1 175 ? -10.335 -7.104 25.434 1.00 96.88 175 THR A CA 1
ATOM 1416 C C . THR A 1 175 ? -9.679 -7.038 24.056 1.00 96.88 175 THR A C 1
ATOM 1418 O O . THR A 1 175 ? -9.409 -8.052 23.404 1.00 96.88 175 THR A O 1
ATOM 1421 N N . SER A 1 176 ? -9.377 -5.824 23.592 1.00 93.19 176 SER A N 1
ATOM 1422 C CA . SER A 1 176 ? -8.728 -5.641 22.289 1.00 93.19 176 SER A CA 1
ATOM 1423 C C . SER A 1 176 ? -7.295 -6.180 22.306 1.00 93.19 176 SER A C 1
ATOM 1425 O O . SER A 1 176 ? -6.934 -7.009 21.473 1.00 93.19 176 SER A O 1
ATOM 1427 N N . SER A 1 177 ? -6.465 -5.747 23.252 1.00 90.00 177 SER A N 1
ATOM 1428 C CA . SER A 1 177 ? -5.036 -6.073 23.246 1.00 90.00 177 SER A CA 1
ATOM 1429 C C . SER A 1 177 ? -4.767 -7.545 23.588 1.00 90.00 177 SER A C 1
ATOM 1431 O O . SER A 1 177 ? -3.944 -8.183 22.946 1.00 90.00 177 SER A O 1
ATOM 1433 N N . THR A 1 178 ? -5.502 -8.130 24.530 1.00 93.12 178 THR A N 1
ATOM 1434 C CA . THR A 1 178 ? -5.210 -9.485 25.031 1.00 93.12 178 THR A CA 1
ATOM 1435 C C . THR A 1 178 ? -6.170 -10.571 24.542 1.00 93.12 178 THR A C 1
ATOM 1437 O O . THR A 1 178 ? -5.912 -11.747 24.788 1.00 93.12 178 THR A O 1
ATOM 1440 N N . ALA A 1 179 ? -7.235 -10.215 23.811 1.00 95.75 179 ALA A N 1
ATOM 1441 C CA . ALA A 1 179 ? -8.237 -11.154 23.291 1.00 95.75 179 ALA A CA 1
ATOM 1442 C C . ALA A 1 179 ? -8.880 -12.051 24.374 1.00 95.75 179 ALA A C 1
ATOM 1444 O O . ALA A 1 179 ? -9.186 -13.221 24.123 1.00 95.75 179 ALA A O 1
ATOM 1445 N N . ILE A 1 180 ? -9.079 -11.497 25.572 1.00 96.62 180 ILE A N 1
ATOM 1446 C CA . ILE A 1 180 ? -9.646 -12.189 26.733 1.00 96.62 180 ILE A CA 1
ATOM 1447 C C . ILE A 1 180 ? -11.147 -11.934 26.774 1.00 96.62 180 ILE A C 1
ATOM 1449 O O . ILE A 1 180 ? -11.566 -10.781 26.719 1.00 96.62 180 ILE A O 1
ATOM 1453 N N . VAL A 1 181 ? -11.941 -12.995 26.904 1.00 97.88 181 VAL A N 1
ATOM 1454 C CA . VAL A 1 181 ? -13.377 -12.941 27.197 1.00 97.88 181 VAL A CA 1
ATOM 1455 C C . VAL A 1 181 ? -13.552 -12.770 28.701 1.00 97.88 181 VAL A C 1
ATOM 1457 O O . VAL A 1 181 ? -13.128 -13.631 29.476 1.00 97.88 181 VAL A O 1
ATOM 1460 N N . PHE A 1 182 ? -14.163 -11.668 29.127 1.00 97.81 182 PHE A N 1
ATOM 1461 C CA . PHE A 1 182 ? -14.485 -11.476 30.539 1.00 97.81 182 PHE A CA 1
ATOM 1462 C C . PHE A 1 182 ? -15.787 -12.209 30.896 1.00 97.81 182 PHE A C 1
ATOM 1464 O O . PHE A 1 182 ? -16.708 -12.258 30.077 1.00 97.81 182 PHE A O 1
ATOM 1471 N N . PRO A 1 183 ? -15.899 -12.745 32.123 1.00 96.62 183 PRO A N 1
ATOM 1472 C CA . PRO A 1 183 ? -17.140 -13.302 32.652 1.00 96.62 183 PRO A CA 1
ATOM 1473 C C . PRO A 1 183 ? -18.101 -12.174 33.061 1.00 96.62 183 PRO A C 1
ATOM 1475 O O . PRO A 1 183 ? -18.252 -11.865 34.240 1.00 96.62 183 PRO A O 1
ATOM 1478 N N . ILE A 1 184 ? -18.670 -11.476 32.072 1.00 97.19 184 ILE A N 1
ATOM 1479 C CA . ILE A 1 184 ? -19.379 -10.211 32.313 1.00 97.19 184 ILE A CA 1
ATOM 1480 C C . ILE A 1 184 ? -20.631 -10.364 33.177 1.00 97.19 184 ILE A C 1
ATOM 1482 O O . ILE A 1 184 ? -20.930 -9.428 33.909 1.00 97.19 184 ILE A O 1
ATOM 1486 N N . ASP A 1 185 ? -21.326 -11.503 33.140 1.00 94.75 185 ASP A N 1
ATOM 1487 C CA . ASP A 1 185 ? -22.518 -11.721 33.966 1.00 94.75 185 ASP A CA 1
ATOM 1488 C C . ASP A 1 185 ? -22.121 -11.842 35.441 1.00 94.75 185 ASP A C 1
ATOM 1490 O O . ASP A 1 185 ? -22.615 -11.087 36.273 1.00 94.75 185 ASP A O 1
ATOM 1494 N N . GLU A 1 186 ? -21.124 -12.677 35.760 1.00 97.44 186 GLU A N 1
ATOM 1495 C CA . GLU A 1 186 ? -20.634 -12.817 37.136 1.00 97.44 186 GLU A CA 1
ATOM 1496 C C . GLU A 1 186 ? -20.025 -11.522 37.681 1.00 97.44 186 GLU A C 1
ATOM 1498 O O . GLU A 1 186 ? -20.211 -11.183 38.850 1.00 97.44 186 GLU A O 1
ATOM 1503 N N . LEU A 1 187 ? -19.303 -10.775 36.842 1.00 98.19 187 LEU A N 1
ATOM 1504 C CA . LEU A 1 187 ? -18.762 -9.476 37.240 1.00 98.19 187 LEU A CA 1
ATOM 1505 C C . LEU A 1 187 ? -19.863 -8.441 37.432 1.00 98.19 187 LEU A C 1
ATOM 1507 O O . LEU A 1 187 ? -19.769 -7.627 38.348 1.00 98.19 187 LEU A O 1
ATOM 1511 N N . THR A 1 188 ? -20.891 -8.458 36.585 1.00 98.00 188 THR A N 1
ATOM 1512 C CA . THR A 1 188 ? -22.019 -7.540 36.720 1.00 98.00 188 THR A CA 1
ATOM 1513 C C . THR A 1 188 ? -22.778 -7.826 38.004 1.00 98.00 188 THR A C 1
ATOM 1515 O O . THR A 1 188 ? -22.992 -6.898 38.774 1.00 98.00 188 THR A O 1
ATOM 1518 N N . ASP A 1 189 ? -23.074 -9.090 38.301 1.00 97.69 189 ASP A N 1
ATOM 1519 C CA . ASP A 1 189 ? -23.735 -9.489 39.544 1.00 97.69 189 ASP A CA 1
ATOM 1520 C C . ASP A 1 189 ? -22.906 -9.089 40.779 1.00 97.69 189 ASP A C 1
ATOM 1522 O O . ASP A 1 189 ? -23.439 -8.526 41.738 1.00 97.69 189 ASP A O 1
ATOM 1526 N N . LEU A 1 190 ? -21.582 -9.298 40.739 1.00 97.56 190 LEU A N 1
ATOM 1527 C CA . LEU A 1 190 ? -20.656 -8.879 41.797 1.00 97.56 190 LEU A CA 1
ATOM 1528 C C . LEU A 1 190 ? -20.669 -7.355 42.019 1.00 97.56 190 LEU A C 1
ATOM 1530 O O . LEU A 1 190 ? -20.664 -6.885 43.161 1.00 97.56 190 LEU A O 1
ATOM 1534 N N . LEU A 1 191 ? -20.668 -6.570 40.942 1.00 97.25 191 LEU A N 1
ATOM 1535 C CA . LEU A 1 191 ? -20.661 -5.106 40.995 1.00 97.25 191 LEU A CA 1
ATOM 1536 C C . LEU A 1 191 ? -22.032 -4.550 41.414 1.00 97.25 191 LEU A C 1
ATOM 1538 O O . LEU A 1 191 ? -22.106 -3.645 42.249 1.00 97.25 191 LEU A O 1
ATOM 1542 N N . HIS A 1 192 ? -23.120 -5.139 40.919 1.00 96.81 192 HIS A N 1
ATOM 1543 C CA . HIS A 1 192 ? -24.496 -4.818 41.303 1.00 96.81 192 HIS A CA 1
ATOM 1544 C C . HIS A 1 192 ? -24.775 -5.126 42.772 1.00 96.81 192 HIS A C 1
ATOM 1546 O O . HIS A 1 192 ? -25.454 -4.336 43.426 1.00 96.81 192 HIS A O 1
ATOM 1552 N N . ALA A 1 193 ? -24.191 -6.191 43.336 1.00 95.94 193 ALA A N 1
ATOM 1553 C CA . ALA A 1 193 ? -24.266 -6.479 44.772 1.00 95.94 193 ALA A CA 1
ATOM 1554 C C . ALA A 1 193 ? -23.685 -5.345 45.646 1.00 95.94 193 ALA A C 1
ATOM 1556 O O . ALA A 1 193 ? -24.060 -5.208 46.810 1.00 95.94 193 ALA A O 1
ATOM 1557 N N . HIS A 1 194 ? -22.823 -4.501 45.072 1.00 94.06 194 HIS A N 1
ATOM 1558 C CA . HIS A 1 194 ? -22.267 -3.300 45.699 1.00 94.06 194 HIS A CA 1
ATOM 1559 C C . HIS A 1 194 ? -22.939 -1.996 45.229 1.00 94.06 194 HIS A C 1
ATOM 1561 O O . HIS A 1 194 ? -22.480 -0.906 45.567 1.00 94.06 194 HIS A O 1
ATOM 1567 N N . GLY A 1 195 ? -24.022 -2.083 44.452 1.00 92.44 195 GLY A N 1
ATOM 1568 C CA . GLY A 1 195 ? -24.744 -0.929 43.915 1.00 92.44 195 GLY A CA 1
ATOM 1569 C C . GLY A 1 195 ? -23.996 -0.171 42.813 1.00 92.44 195 GLY A C 1
ATOM 1570 O O . GLY A 1 195 ? -24.290 1.003 42.595 1.00 92.44 195 GLY A O 1
ATOM 1571 N N . ILE A 1 196 ? -23.030 -0.806 42.138 1.00 94.19 196 ILE A N 1
ATOM 1572 C CA . ILE A 1 196 ? -22.206 -0.183 41.093 1.00 94.19 196 ILE A CA 1
ATOM 1573 C C . ILE A 1 196 ? -22.796 -0.491 39.710 1.00 94.19 196 ILE A C 1
ATOM 1575 O O . ILE A 1 196 ? -22.759 -1.650 39.300 1.00 94.19 196 ILE A O 1
ATOM 1579 N N . PRO A 1 197 ? -23.269 0.512 38.948 1.00 94.38 197 PRO A N 1
ATOM 1580 C CA . PRO A 1 197 ? -23.694 0.313 37.566 1.00 94.38 197 PRO A CA 1
ATOM 1581 C C . PRO A 1 197 ? -22.527 -0.097 36.658 1.00 94.38 197 PRO A C 1
ATOM 1583 O O . PRO A 1 197 ? -21.387 0.344 36.849 1.00 94.38 197 PRO A O 1
ATOM 1586 N N . VAL A 1 198 ? -22.819 -0.893 35.631 1.00 97.50 198 VAL A N 1
ATOM 1587 C CA . VAL A 1 198 ? -21.822 -1.526 34.761 1.00 97.50 198 VAL A CA 1
ATOM 1588 C C . VAL A 1 198 ? -22.010 -1.125 33.302 1.00 97.50 198 VAL A C 1
ATOM 1590 O O . VAL A 1 198 ? -23.070 -1.310 32.700 1.00 97.50 198 VAL A O 1
ATOM 1593 N N . VAL A 1 199 ? -20.929 -0.615 32.716 1.00 98.06 199 VAL A N 1
ATOM 1594 C CA . VAL A 1 199 ? -20.775 -0.386 31.282 1.00 98.06 199 VAL A CA 1
ATOM 1595 C C . VAL A 1 199 ? -19.904 -1.482 30.698 1.00 98.06 199 VAL A C 1
ATOM 1597 O O . VAL A 1 199 ? -18.745 -1.635 31.083 1.00 98.06 199 VAL A O 1
ATOM 1600 N N . VAL A 1 200 ? -20.440 -2.199 29.719 1.00 98.56 200 VAL A N 1
ATOM 1601 C CA . VAL A 1 200 ? -19.685 -3.195 28.966 1.00 98.56 200 VAL A CA 1
ATOM 1602 C C . VAL A 1 200 ? -19.192 -2.587 27.650 1.00 98.56 200 VAL A C 1
ATOM 1604 O O . VAL A 1 200 ? -19.995 -2.264 26.768 1.00 98.56 200 VAL A O 1
ATOM 1607 N N . ASP A 1 201 ? -17.870 -2.464 27.485 1.00 98.31 201 ASP A N 1
ATOM 1608 C CA . ASP A 1 201 ? -17.253 -2.306 26.163 1.00 98.31 201 ASP A CA 1
ATOM 1609 C C . ASP A 1 201 ? -17.276 -3.659 25.445 1.00 98.31 201 ASP A C 1
ATOM 1611 O O . ASP A 1 201 ? -16.417 -4.533 25.577 1.00 98.31 201 ASP A O 1
ATOM 1615 N N . GLY A 1 202 ? -18.333 -3.838 24.670 1.00 97.12 202 GLY A N 1
ATOM 1616 C CA . GLY A 1 202 ? -18.579 -4.997 23.845 1.00 97.12 202 GLY A CA 1
ATOM 1617 C C . GLY A 1 202 ? -18.164 -4.805 22.394 1.00 97.12 202 GLY A C 1
ATOM 1618 O O . GLY A 1 202 ? -18.736 -5.477 21.536 1.00 97.12 202 GLY A O 1
ATOM 1619 N N . ALA A 1 203 ? -17.211 -3.925 22.058 1.00 96.19 203 ALA A N 1
ATOM 1620 C CA . ALA A 1 203 ? -16.846 -3.664 20.661 1.00 96.19 203 ALA A CA 1
ATOM 1621 C C . ALA A 1 203 ? -16.437 -4.933 19.890 1.00 96.19 203 ALA A C 1
ATOM 1623 O O . ALA A 1 203 ? -16.634 -5.019 18.678 1.00 96.19 203 ALA A O 1
ATOM 1624 N N . HIS A 1 204 ? -15.881 -5.927 20.581 1.00 96.44 204 HIS A N 1
ATOM 1625 C CA . HIS A 1 204 ? -15.539 -7.234 20.021 1.00 96.44 204 HIS A CA 1
ATOM 1626 C C . HIS A 1 204 ? -16.584 -8.328 20.298 1.00 96.44 204 HIS A C 1
ATOM 1628 O O . HIS A 1 204 ? -16.389 -9.447 19.843 1.00 96.44 204 HIS A O 1
ATOM 1634 N N . GLY A 1 205 ? -17.679 -8.045 21.004 1.00 95.50 205 GLY A N 1
ATOM 1635 C CA . GLY A 1 205 ? -18.669 -9.046 21.410 1.00 95.50 205 GLY A CA 1
ATOM 1636 C C . GLY A 1 205 ? -19.598 -9.534 20.285 1.00 95.50 205 GLY A C 1
ATOM 1637 O O . GLY A 1 205 ? -19.560 -10.723 19.960 1.00 95.50 205 GLY A O 1
ATOM 1638 N N . PRO A 1 206 ? -20.424 -8.656 19.675 1.00 95.38 206 PRO A N 1
ATOM 1639 C CA . PRO A 1 206 ? -21.432 -9.030 18.681 1.00 95.38 206 PRO A CA 1
ATOM 1640 C C . PRO A 1 206 ? -20.855 -9.880 17.552 1.00 95.38 206 PRO A C 1
ATOM 1642 O O . PRO A 1 206 ? -19.828 -9.524 16.983 1.00 95.38 206 PRO A O 1
ATOM 1645 N N . GLY A 1 207 ? -21.501 -11.006 17.248 1.00 92.12 207 GLY A N 1
ATOM 1646 C CA . GLY A 1 207 ? -21.083 -11.941 16.199 1.00 92.12 207 GLY A CA 1
ATOM 1647 C C . GLY A 1 207 ? -19.893 -12.841 16.555 1.00 92.12 207 GLY A C 1
ATOM 1648 O O . GLY A 1 207 ? -19.630 -13.779 15.804 1.00 92.12 207 GLY A O 1
ATOM 1649 N N . GLN A 1 208 ? -19.197 -12.592 17.674 1.00 92.50 208 GLN A N 1
ATOM 1650 C CA . GLN A 1 208 ? -18.024 -13.359 18.107 1.00 92.50 208 GLN A CA 1
ATOM 1651 C C . GLN A 1 208 ? -18.243 -14.152 19.400 1.00 92.50 208 GLN A C 1
ATOM 1653 O O . GLN A 1 208 ? -17.856 -15.308 19.422 1.00 92.50 208 GLN A O 1
ATOM 1658 N N . VAL A 1 209 ? -18.794 -13.570 20.473 1.00 92.31 209 VAL A N 1
ATOM 1659 C CA . VAL A 1 209 ? -18.932 -14.263 21.784 1.00 92.31 209 VAL A CA 1
ATOM 1660 C C . VAL A 1 209 ? -19.956 -15.391 21.741 1.00 92.31 209 VAL A C 1
ATOM 1662 O O . VAL A 1 209 ? -19.774 -16.445 22.337 1.00 92.31 209 VAL A O 1
ATOM 1665 N N . ASN A 1 210 ? -21.032 -15.156 21.000 1.00 88.31 210 ASN A N 1
ATOM 1666 C CA . ASN A 1 210 ? -22.123 -16.078 20.768 1.00 88.31 210 ASN A CA 1
ATOM 1667 C C . ASN A 1 210 ? -22.682 -15.752 19.373 1.00 88.31 210 ASN A C 1
ATOM 1669 O O . ASN A 1 210 ? -22.837 -14.562 19.053 1.00 88.31 210 ASN A O 1
ATOM 1673 N N . PRO A 1 211 ? -22.986 -16.756 18.528 1.00 86.19 211 PRO A N 1
ATOM 1674 C CA . PRO A 1 211 ? -23.621 -16.517 17.236 1.00 86.19 211 PRO A CA 1
ATOM 1675 C C . PRO A 1 211 ? -24.928 -15.723 17.363 1.00 86.19 211 PRO A C 1
ATOM 1677 O O . PRO A 1 211 ? -25.246 -14.947 16.467 1.00 86.19 211 PRO A O 1
ATOM 1680 N N . ARG A 1 212 ? -25.651 -15.822 18.484 1.00 88.12 212 ARG A N 1
ATOM 1681 C CA . ARG A 1 212 ? -26.858 -15.046 18.802 1.00 88.12 212 ARG A CA 1
ATOM 1682 C C . ARG A 1 212 ? -26.737 -14.365 20.166 1.00 88.12 212 ARG A C 1
ATOM 1684 O O . ARG A 1 212 ? -27.406 -14.744 21.119 1.00 88.12 212 ARG A O 1
ATOM 1691 N N . LEU A 1 213 ? -25.861 -13.363 20.257 1.00 94.00 213 LEU A N 1
ATOM 1692 C CA . LEU A 1 213 ? -25.805 -12.476 21.423 1.00 94.00 213 LEU A CA 1
ATOM 1693 C C . LEU A 1 213 ? -27.189 -11.859 21.688 1.00 94.00 213 LEU A C 1
ATOM 1695 O O . LEU A 1 213 ? -27.705 -11.162 20.816 1.00 94.00 213 LEU A O 1
ATOM 1699 N N . SER A 1 214 ? -27.730 -12.105 22.882 1.00 96.06 214 SER A N 1
ATOM 1700 C CA . SER A 1 214 ? -28.957 -11.492 23.390 1.00 96.06 214 SER A CA 1
ATOM 1701 C C . SER A 1 214 ? -28.612 -10.486 24.479 1.00 96.06 214 SER A C 1
ATOM 1703 O O . SER A 1 214 ? -28.024 -10.847 25.496 1.00 96.06 214 SER A O 1
ATOM 1705 N N . LEU A 1 215 ? -28.961 -9.220 24.268 1.00 97.00 215 LEU A N 1
ATOM 1706 C CA . LEU A 1 215 ? -28.740 -8.156 25.249 1.00 97.00 215 LEU A CA 1
ATOM 1707 C C . LEU A 1 215 ? -29.756 -8.222 26.395 1.00 97.00 215 LEU A C 1
ATOM 1709 O O . LEU A 1 215 ? -29.425 -7.852 27.523 1.00 97.00 215 LEU A O 1
ATOM 1713 N N . ASN A 1 216 ? -30.956 -8.747 26.131 1.00 94.44 216 ASN A N 1
ATOM 1714 C CA . ASN A 1 216 ? -31.960 -9.036 27.153 1.00 94.44 216 ASN A CA 1
ATOM 1715 C C . ASN A 1 216 ? -31.475 -10.071 28.185 1.00 94.44 216 ASN A C 1
ATOM 1717 O O . ASN A 1 216 ? -31.871 -9.990 29.347 1.00 94.44 216 ASN A O 1
ATOM 1721 N N . GLN A 1 217 ? -30.625 -11.022 27.777 1.00 94.44 217 GLN A N 1
ATOM 1722 C CA . GLN A 1 217 ? -30.077 -12.060 28.661 1.00 94.44 217 GLN A CA 1
ATOM 1723 C C . GLN A 1 217 ? -28.905 -11.590 29.526 1.00 94.44 217 GLN A C 1
ATOM 1725 O O . GLN A 1 217 ? -28.672 -12.176 30.578 1.00 94.44 217 GLN A O 1
ATOM 1730 N N . LEU A 1 218 ? -28.183 -10.548 29.108 1.00 94.50 218 LEU A N 1
ATOM 1731 C CA . LEU A 1 218 ? -27.137 -9.944 29.935 1.00 94.50 218 LEU A CA 1
ATOM 1732 C C . LEU A 1 218 ? -27.768 -9.173 31.096 1.00 94.50 218 LEU A C 1
ATOM 1734 O O . LEU A 1 218 ? -28.931 -8.775 31.006 1.00 94.50 218 LEU A O 1
ATOM 1738 N N . THR A 1 219 ? -26.997 -8.879 32.144 1.00 93.38 219 THR A N 1
ATOM 1739 C CA . THR A 1 219 ? -27.453 -8.075 33.296 1.00 93.38 219 THR A CA 1
ATOM 1740 C C . THR A 1 219 ? -26.901 -6.646 33.314 1.00 93.38 219 THR A C 1
ATOM 1742 O O . THR A 1 219 ? -27.389 -5.818 34.075 1.00 93.38 219 THR A O 1
ATOM 1745 N N . CYS A 1 220 ? -25.958 -6.290 32.431 1.00 96.75 220 CYS A N 1
ATOM 1746 C CA . CYS A 1 220 ? -25.314 -4.968 32.428 1.00 96.75 220 CYS A CA 1
ATOM 1747 C C . CYS A 1 220 ? -26.278 -3.799 32.152 1.00 96.75 220 CYS A C 1
ATOM 1749 O O . CYS A 1 220 ? -27.258 -3.945 31.410 1.00 96.75 220 CYS A O 1
ATOM 1751 N N . ASP A 1 221 ? -25.957 -2.617 32.683 1.00 96.75 221 ASP A N 1
ATOM 1752 C CA . ASP A 1 221 ? -26.757 -1.393 32.527 1.00 96.75 221 ASP A CA 1
ATOM 1753 C C . ASP A 1 221 ? -26.580 -0.753 31.147 1.00 96.75 221 ASP A C 1
ATOM 1755 O O . ASP A 1 221 ? -27.545 -0.281 30.539 1.00 96.75 221 ASP A O 1
ATOM 1759 N N . PHE A 1 222 ? -25.347 -0.782 30.634 1.00 97.94 222 PHE A N 1
ATOM 1760 C CA . PHE A 1 222 ? -24.989 -0.266 29.317 1.00 97.94 222 PHE A CA 1
ATOM 1761 C C . PHE A 1 222 ? -24.136 -1.271 28.555 1.00 97.94 222 PHE A C 1
ATOM 1763 O O . PHE A 1 222 ? -23.230 -1.884 29.122 1.00 97.94 222 PHE A O 1
ATOM 1770 N N . TYR A 1 223 ? -24.362 -1.375 27.248 1.00 98.44 223 TYR A N 1
ATOM 1771 C CA . TYR A 1 223 ? -23.535 -2.192 26.366 1.00 98.44 223 TYR A CA 1
ATOM 1772 C C . TYR A 1 223 ? -23.205 -1.422 25.091 1.00 98.44 223 TYR A C 1
ATOM 1774 O O . TYR A 1 223 ? -24.100 -0.968 24.377 1.00 98.44 223 TYR A O 1
ATOM 1782 N N . ILE A 1 224 ? -21.916 -1.293 24.778 1.00 98.06 224 ILE A N 1
ATOM 1783 C CA . ILE A 1 224 ? -21.454 -0.650 23.549 1.00 98.06 224 ILE A CA 1
ATOM 1784 C C . ILE A 1 224 ? -20.881 -1.719 22.634 1.00 98.06 224 ILE A C 1
ATOM 1786 O O . ILE A 1 224 ? -19.842 -2.300 22.922 1.00 98.06 224 ILE A O 1
ATOM 1790 N N . GLY A 1 225 ? -21.539 -1.977 21.510 1.00 96.69 225 GLY A N 1
ATOM 1791 C CA . GLY A 1 225 ? -21.087 -2.968 20.540 1.00 96.69 225 GLY A CA 1
ATOM 1792 C C . GLY A 1 225 ? -20.764 -2.360 19.186 1.00 96.69 225 GLY A C 1
ATOM 1793 O O . GLY A 1 225 ? -20.99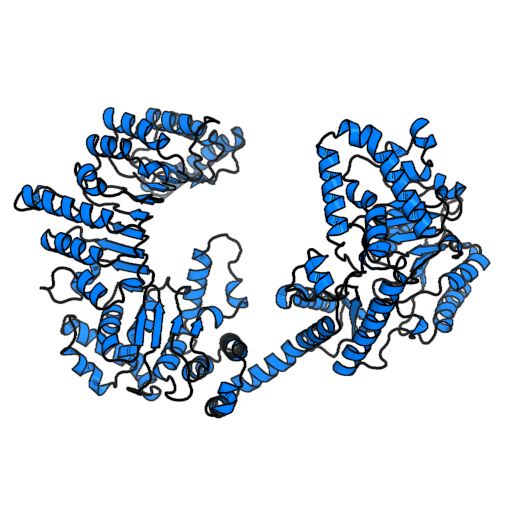2 -1.182 18.920 1.00 96.69 225 GLY A O 1
ATOM 1794 N N . THR A 1 226 ? -20.192 -3.171 18.301 1.00 95.75 226 THR A N 1
ATOM 1795 C CA . THR A 1 226 ? -19.784 -2.721 16.970 1.00 95.75 226 THR A CA 1
ATOM 1796 C C . THR A 1 226 ? -20.283 -3.659 15.884 1.00 95.75 226 THR A C 1
ATOM 1798 O O . THR A 1 226 ? -20.054 -4.864 15.954 1.00 95.75 226 THR A O 1
ATOM 1801 N N . PHE A 1 227 ? -20.904 -3.097 14.843 1.00 96.00 227 PHE A N 1
ATOM 1802 C CA . PHE A 1 227 ? -21.354 -3.865 13.682 1.00 96.00 227 PHE A CA 1
ATOM 1803 C C . PHE A 1 227 ? -20.267 -4.005 12.604 1.00 96.00 227 PHE A C 1
ATOM 1805 O O . PHE A 1 227 ? -20.231 -4.993 11.875 1.00 96.00 227 PHE A O 1
ATOM 1812 N N . HIS A 1 228 ? -19.341 -3.048 12.505 1.00 94.19 228 HIS A N 1
ATOM 1813 C CA . HIS A 1 228 ? -18.355 -3.019 11.416 1.00 94.19 228 HIS A CA 1
ATOM 1814 C C . HIS A 1 228 ? -17.168 -3.984 11.556 1.00 94.19 228 HIS A C 1
ATOM 1816 O O . HIS A 1 228 ? -16.290 -4.009 10.697 1.00 94.19 228 HIS A O 1
ATOM 1822 N N . LYS A 1 229 ? -17.108 -4.735 12.659 1.00 94.19 229 LYS A N 1
ATOM 1823 C CA . LYS A 1 229 ? -16.143 -5.820 12.857 1.00 94.19 229 LYS A CA 1
ATOM 1824 C C . LYS A 1 229 ? -16.809 -7.131 12.427 1.00 94.19 229 LYS A C 1
ATOM 1826 O O . LYS A 1 229 ? -17.009 -7.382 11.246 1.00 94.19 229 LYS A O 1
ATOM 1831 N N . TRP A 1 230 ? -17.258 -7.926 13.390 1.00 95.00 230 TRP A N 1
ATOM 1832 C CA . TRP A 1 230 ? -17.728 -9.297 13.169 1.00 95.00 230 TRP A CA 1
ATOM 1833 C C . TRP A 1 230 ? -19.153 -9.424 12.623 1.00 95.00 230 TRP A C 1
ATOM 1835 O O . TRP A 1 230 ? -19.581 -10.529 12.305 1.00 95.00 230 TRP A O 1
ATOM 1845 N N . MET A 1 231 ? -19.881 -8.311 12.513 1.00 95.00 231 MET A N 1
ATOM 1846 C CA . MET A 1 231 ? -21.231 -8.277 11.945 1.00 95.00 231 MET A CA 1
ATOM 1847 C C . MET A 1 231 ? -21.249 -7.724 10.515 1.00 95.00 231 MET A C 1
ATOM 1849 O O . MET A 1 231 ? -22.324 -7.483 9.980 1.00 95.00 231 MET A O 1
ATOM 1853 N N . TYR A 1 232 ? -20.078 -7.546 9.890 1.00 95.44 232 TYR A N 1
ATOM 1854 C CA . TYR A 1 232 ? -19.907 -7.261 8.460 1.00 95.44 232 TYR A CA 1
ATOM 1855 C C . TYR A 1 232 ? -20.433 -5.913 7.946 1.00 95.44 232 TYR A C 1
ATOM 1857 O O . TYR A 1 232 ? -20.379 -5.677 6.737 1.00 95.44 232 TYR A O 1
ATOM 1865 N N . ALA A 1 233 ? -20.912 -5.017 8.813 1.00 96.00 233 ALA A N 1
ATOM 1866 C CA . ALA A 1 233 ? -21.372 -3.695 8.387 1.00 96.00 233 ALA A CA 1
ATOM 1867 C C . ALA A 1 233 ? -20.213 -2.815 7.892 1.00 96.00 233 ALA A C 1
ATOM 1869 O O . ALA A 1 233 ? -19.037 -3.083 8.155 1.00 96.00 233 ALA A O 1
ATOM 1870 N N . ALA A 1 234 ? -20.532 -1.738 7.174 1.00 96.00 234 ALA A N 1
ATOM 1871 C CA . ALA A 1 234 ? -19.525 -0.760 6.780 1.00 96.00 234 ALA A CA 1
ATOM 1872 C C . ALA A 1 234 ? -18.877 -0.101 8.014 1.00 96.00 234 ALA A C 1
ATOM 1874 O O . ALA A 1 234 ? -19.510 0.067 9.056 1.00 96.00 234 ALA A O 1
ATOM 1875 N N . ARG A 1 235 ? -17.604 0.305 7.906 1.00 95.44 235 ARG A N 1
ATOM 1876 C CA . ARG A 1 235 ? -16.915 1.064 8.968 1.00 95.44 235 ARG A CA 1
ATOM 1877 C C . ARG A 1 235 ? -17.697 2.321 9.336 1.00 95.44 235 ARG A C 1
ATOM 1879 O O . ARG A 1 235 ? -18.229 2.986 8.455 1.00 95.44 235 ARG A O 1
ATOM 1886 N N . GLY A 1 236 ? -17.710 2.649 10.626 1.00 92.19 236 GLY A N 1
ATOM 1887 C CA . GLY A 1 236 ? -18.537 3.734 11.155 1.00 92.19 236 GLY A CA 1
ATOM 1888 C C . GLY A 1 236 ? -19.898 3.274 11.689 1.00 92.19 236 GLY A C 1
ATOM 1889 O O . GLY A 1 236 ? -20.791 4.101 11.794 1.00 92.19 236 GLY A O 1
ATOM 1890 N N . CYS A 1 237 ? -20.068 1.978 11.994 1.00 93.88 237 CYS A N 1
ATOM 1891 C CA . CYS A 1 237 ? -21.303 1.427 12.565 1.00 93.88 237 CYS A CA 1
ATOM 1892 C C . CYS A 1 237 ? -21.053 0.729 13.901 1.00 93.88 237 CYS A C 1
ATOM 1894 O O . CYS A 1 237 ? -20.407 -0.328 13.951 1.00 93.88 237 CYS A O 1
ATOM 1896 N N . SER A 1 238 ? -21.627 1.283 14.959 1.00 96.00 238 SER A N 1
ATOM 1897 C CA . SER A 1 238 ? -21.670 0.740 16.314 1.00 96.00 238 SER A CA 1
ATOM 1898 C C . SER A 1 238 ? -23.039 0.997 16.934 1.00 96.00 238 SER A C 1
ATOM 1900 O O . SER A 1 238 ? -23.885 1.661 16.342 1.00 96.00 238 SER A O 1
ATOM 1902 N N . PHE A 1 239 ? -23.285 0.451 18.116 1.00 97.69 239 PHE A N 1
ATOM 1903 C CA . PHE A 1 239 ? -24.529 0.686 18.833 1.00 97.69 239 PHE A CA 1
ATOM 1904 C C . PHE A 1 239 ? -24.272 0.934 20.310 1.00 97.69 239 PHE A C 1
ATOM 1906 O O . PHE A 1 239 ? -23.258 0.502 20.862 1.00 97.69 239 PHE A O 1
ATOM 1913 N N . LEU A 1 240 ? -25.222 1.624 20.922 1.00 97.81 240 LEU A N 1
ATOM 1914 C CA . LEU A 1 240 ? -25.302 1.852 22.350 1.00 97.81 240 LEU A CA 1
ATOM 1915 C C . LEU A 1 240 ? -26.635 1.289 22.834 1.00 97.81 240 LEU A C 1
ATOM 1917 O O . LEU A 1 240 ? -27.692 1.755 22.414 1.00 97.81 240 LEU A O 1
ATOM 1921 N N . PHE A 1 241 ? -26.556 0.287 23.700 1.00 98.44 241 PHE A N 1
ATOM 1922 C CA . PHE A 1 241 ? -27.689 -0.273 24.415 1.00 98.44 241 PHE A CA 1
ATOM 1923 C C . PHE A 1 241 ? -27.726 0.264 25.844 1.00 98.44 241 PHE A C 1
ATOM 1925 O O . PHE A 1 241 ? -26.686 0.372 26.500 1.00 98.44 241 PHE A O 1
ATOM 1932 N N . VAL A 1 242 ? -28.931 0.566 26.315 1.00 97.50 242 VAL A N 1
ATOM 1933 C CA . VAL A 1 242 ? -29.229 1.014 27.672 1.00 97.50 242 VAL A CA 1
ATOM 1934 C C . VAL A 1 242 ? -30.392 0.188 28.189 1.00 97.50 242 VAL A C 1
ATOM 1936 O O . VAL A 1 242 ? -31.469 0.183 27.593 1.00 97.50 242 VAL A O 1
ATOM 1939 N N . ARG A 1 243 ? -30.187 -0.501 29.313 1.00 95.88 243 ARG A N 1
ATOM 1940 C CA . ARG A 1 243 ? -31.206 -1.389 29.877 1.00 95.88 243 ARG A CA 1
ATOM 1941 C C . ARG A 1 243 ? -32.480 -0.645 30.255 1.00 95.88 243 ARG A C 1
ATOM 1943 O O . ARG A 1 243 ? -33.566 -1.142 29.978 1.00 95.88 243 ARG A O 1
ATOM 1950 N N . ASP A 1 244 ? -32.349 0.527 30.868 1.00 94.62 244 ASP A N 1
ATOM 1951 C CA . ASP A 1 244 ? -33.479 1.372 31.253 1.00 94.62 244 ASP A CA 1
ATOM 1952 C C . ASP A 1 244 ? -33.831 2.372 30.126 1.00 94.62 244 ASP A C 1
ATOM 1954 O O . ASP A 1 244 ? -33.056 3.301 29.871 1.00 94.62 244 ASP A O 1
ATOM 1958 N N . PRO A 1 245 ? -35.005 2.252 29.472 1.00 92.56 245 PRO A N 1
ATOM 1959 C CA . PRO A 1 245 ? -35.446 3.191 28.436 1.00 92.56 245 PRO A CA 1
ATOM 1960 C C . PRO A 1 245 ? -35.642 4.629 28.939 1.00 92.56 245 PRO A C 1
ATOM 1962 O O . PRO A 1 245 ? -35.556 5.585 28.161 1.00 92.56 245 PRO A O 1
ATOM 1965 N N . VAL A 1 246 ? -35.915 4.823 30.234 1.00 91.38 246 VAL A N 1
ATOM 1966 C CA . VAL A 1 246 ? -36.015 6.163 30.827 1.00 91.38 246 VAL A CA 1
ATOM 1967 C C . VAL A 1 246 ? -34.634 6.805 30.858 1.00 91.38 246 VAL A C 1
ATOM 1969 O O . VAL A 1 246 ? -34.478 7.947 30.424 1.00 91.38 246 VAL A O 1
ATOM 1972 N N . LEU A 1 247 ? -33.624 6.051 31.296 1.00 91.44 247 LEU A N 1
ATOM 1973 C CA . LEU A 1 247 ? -32.230 6.488 31.301 1.00 91.44 247 LEU A CA 1
ATOM 1974 C C . LEU A 1 247 ? -31.700 6.721 29.881 1.00 91.44 247 LEU A C 1
ATOM 1976 O O . LEU A 1 247 ? -30.998 7.703 29.645 1.00 91.44 247 LEU A O 1
ATOM 1980 N N . ALA A 1 248 ? -32.098 5.879 28.923 1.00 93.81 248 ALA A N 1
ATOM 1981 C CA . ALA A 1 248 ? -31.764 6.034 27.509 1.00 93.81 248 ALA A CA 1
ATOM 1982 C C . ALA A 1 248 ? -32.158 7.423 26.978 1.00 93.81 248 ALA A C 1
ATOM 1984 O O . ALA A 1 248 ? -31.350 8.114 26.362 1.00 93.81 248 ALA A O 1
ATOM 1985 N N . ASN A 1 249 ? -33.372 7.885 27.290 1.00 90.94 249 ASN A N 1
ATOM 1986 C CA . ASN A 1 249 ? -33.858 9.203 26.870 1.00 90.94 249 ASN A CA 1
ATOM 1987 C C . ASN A 1 249 ? -33.194 10.385 27.608 1.00 90.94 249 ASN A C 1
ATOM 1989 O O . ASN A 1 249 ? -33.360 11.528 27.181 1.00 90.94 249 ASN A O 1
ATOM 1993 N N . GLN A 1 250 ? -32.454 10.135 28.694 1.00 89.38 250 GLN A N 1
ATOM 1994 C CA . GLN A 1 250 ? -31.687 11.151 29.429 1.00 89.38 250 GLN A CA 1
ATOM 1995 C C . GLN A 1 250 ? -30.233 11.272 28.953 1.00 89.38 250 GLN A C 1
ATOM 1997 O O . GLN A 1 250 ? -29.571 12.263 29.277 1.00 89.38 250 GLN A O 1
ATOM 2002 N N . LEU A 1 251 ? -29.725 10.288 28.203 1.00 91.00 251 LEU A N 1
ATOM 2003 C CA . LEU A 1 251 ? -28.382 10.354 27.637 1.00 91.00 251 LEU A CA 1
ATOM 2004 C C . LEU A 1 251 ? -28.270 11.495 26.630 1.00 91.00 251 LEU A C 1
ATOM 2006 O O . LEU A 1 251 ? -29.158 11.713 25.812 1.00 91.00 251 LEU A O 1
ATOM 2010 N N . GLN A 1 252 ? -27.134 12.181 26.675 1.00 88.94 252 GLN A N 1
ATOM 2011 C CA . GLN A 1 252 ? -26.788 13.273 25.782 1.00 88.94 252 GLN A CA 1
ATOM 2012 C C . GLN A 1 252 ? -25.545 12.904 24.966 1.00 88.94 252 GLN A C 1
ATOM 2014 O O . GLN A 1 252 ? -24.515 12.522 25.534 1.00 88.94 252 GLN A O 1
ATOM 2019 N N . PRO A 1 253 ? -25.595 13.029 23.633 1.00 90.00 253 PRO A N 1
ATOM 2020 C CA . PRO A 1 253 ? -24.408 12.878 22.813 1.00 90.00 253 PRO A CA 1
ATOM 2021 C C . PRO A 1 253 ? -23.440 14.046 23.018 1.00 90.00 253 PRO A C 1
ATOM 2023 O O . PRO A 1 253 ? -23.832 15.143 23.412 1.00 90.00 253 PRO A O 1
ATOM 2026 N N . SER A 1 254 ? -22.170 13.850 22.656 1.00 84.56 254 SER A N 1
ATOM 2027 C CA . SER A 1 254 ? -21.169 14.927 22.716 1.00 84.56 254 SER A CA 1
ATOM 2028 C C . SER A 1 254 ? -21.493 16.105 21.786 1.00 84.56 254 SER A C 1
ATOM 2030 O O . SER A 1 254 ? -21.111 17.235 22.077 1.00 84.56 254 SER A O 1
ATOM 2032 N N . ASN A 1 255 ? -22.228 15.855 20.698 1.00 87.69 255 ASN A N 1
ATOM 2033 C CA . ASN A 1 255 ? -22.649 16.870 19.737 1.00 87.69 255 ASN A CA 1
ATOM 2034 C C . ASN A 1 255 ? -24.145 17.163 19.889 1.00 87.69 255 ASN A C 1
ATOM 2036 O O . ASN A 1 255 ? -24.989 16.351 19.512 1.00 87.69 255 ASN A O 1
ATOM 2040 N N . THR A 1 256 ? -24.484 18.352 20.391 1.00 89.56 256 THR A N 1
ATOM 2041 C CA . THR A 1 256 ? -25.874 18.835 20.406 1.00 89.56 256 THR A CA 1
ATOM 2042 C C . THR A 1 256 ? -26.250 19.390 19.030 1.00 89.56 256 THR A C 1
ATOM 2044 O O . THR A 1 256 ? -25.541 20.233 18.484 1.00 89.56 256 THR A O 1
ATOM 2047 N N . SER A 1 257 ? -27.371 18.943 18.459 1.00 92.88 257 SER A N 1
ATOM 2048 C CA . SER A 1 257 ? -27.855 19.404 17.147 1.00 92.88 257 SER A CA 1
ATOM 2049 C C . SER A 1 257 ? -29.379 19.245 17.027 1.00 92.88 257 SER A C 1
ATOM 2051 O O . SER A 1 257 ? -30.079 19.192 18.037 1.00 92.88 257 SER A O 1
ATOM 2053 N N . TRP A 1 258 ? -29.914 19.175 15.805 1.00 90.69 258 TRP A N 1
ATOM 2054 C CA . TRP A 1 258 ? -31.349 19.108 15.502 1.00 90.69 258 TRP A CA 1
ATOM 2055 C C . TRP A 1 258 ? -32.095 17.967 16.215 1.00 90.69 258 TRP A C 1
ATOM 2057 O O . TRP A 1 258 ? -33.277 18.115 16.514 1.00 90.69 258 TRP A O 1
ATOM 2067 N N . GLY A 1 259 ? -31.414 16.864 16.544 1.00 91.44 259 GLY A N 1
ATOM 2068 C CA . GLY A 1 259 ? -31.973 15.767 17.343 1.00 91.44 259 GLY A CA 1
ATOM 2069 C C . GLY A 1 259 ? -32.357 16.140 18.782 1.00 91.44 259 GLY A C 1
ATOM 2070 O O . GLY A 1 259 ? -33.160 15.441 19.390 1.00 91.44 259 GLY A O 1
ATOM 2071 N N . TYR A 1 260 ? -31.840 17.252 19.320 1.00 91.62 260 TYR A N 1
ATOM 2072 C CA . TYR A 1 260 ? -32.147 17.737 20.674 1.00 91.62 260 TYR A CA 1
ATOM 2073 C C . TYR A 1 260 ? -33.595 18.231 20.823 1.00 91.62 260 TYR A C 1
ATOM 2075 O O . TYR A 1 260 ? -34.161 18.198 21.912 1.00 91.62 260 TYR A O 1
ATOM 2083 N N . ARG A 1 261 ? -34.216 18.696 19.733 1.00 91.19 261 ARG A N 1
ATOM 2084 C CA . ARG A 1 261 ? -35.615 19.150 19.706 1.00 91.19 261 ARG A CA 1
ATOM 2085 C C . ARG A 1 261 ? -36.336 18.536 18.505 1.00 91.19 261 ARG A C 1
ATOM 2087 O O . ARG A 1 261 ? -36.552 19.232 17.511 1.00 91.19 261 ARG A O 1
ATOM 2094 N N . PRO A 1 262 ? -36.673 17.238 18.567 1.00 90.25 262 PRO A N 1
ATOM 2095 C CA . PRO A 1 262 ? -37.331 16.566 17.461 1.00 90.25 262 PRO A CA 1
ATOM 2096 C C . PRO A 1 262 ? -38.765 17.069 17.272 1.00 90.25 262 PRO A C 1
ATOM 2098 O O . PRO A 1 262 ? -39.437 17.480 18.217 1.00 90.25 262 PRO A O 1
ATOM 2101 N N . SER A 1 263 ? -39.237 17.015 16.030 1.00 90.81 263 SER A N 1
ATOM 2102 C CA . SER A 1 263 ? -40.639 17.271 15.686 1.00 90.81 263 SER A CA 1
ATOM 2103 C C . SER A 1 263 ? -41.543 16.104 16.096 1.00 90.81 263 SER A C 1
ATOM 2105 O O . SER A 1 263 ? -41.088 14.963 16.181 1.00 90.81 263 SER A O 1
ATOM 2107 N N . SER A 1 264 ? -42.842 16.364 16.267 1.00 91.81 264 SER A N 1
ATOM 2108 C CA . SER A 1 264 ? -43.832 15.320 16.573 1.00 91.81 264 SER A CA 1
ATOM 2109 C C . SER A 1 264 ? -43.824 14.186 15.542 1.00 91.81 264 SER A C 1
ATOM 2111 O O . SER A 1 264 ? -43.739 13.029 15.927 1.00 91.81 264 SER A O 1
ATOM 2113 N N . SER A 1 265 ? -43.751 14.502 14.243 1.00 89.75 265 SER A N 1
ATOM 2114 C CA . SER A 1 265 ? -43.698 13.489 13.175 1.00 89.75 265 SER A CA 1
ATOM 2115 C C . SER A 1 265 ? -42.469 12.576 13.231 1.00 89.75 265 SER A C 1
ATOM 2117 O O . SER A 1 265 ? -42.498 11.467 12.714 1.00 89.75 265 SER A O 1
ATOM 2119 N N . GLN A 1 266 ? -41.359 13.039 13.815 1.00 92.12 266 GLN A N 1
ATOM 2120 C CA . GLN A 1 266 ? -40.176 12.196 14.021 1.00 92.12 266 GLN A CA 1
ATOM 2121 C C . GLN A 1 266 ? -40.335 11.299 15.252 1.00 92.12 266 GLN A C 1
ATOM 2123 O O . GLN A 1 266 ? -39.854 10.169 15.241 1.00 92.12 266 GLN A O 1
ATOM 2128 N N . LEU A 1 267 ? -41.012 11.797 16.290 1.00 93.62 267 LEU A N 1
ATOM 2129 C CA . LEU A 1 267 ? -41.307 11.039 17.505 1.00 93.62 267 LEU A CA 1
ATOM 2130 C C . LEU A 1 267 ? -42.345 9.929 17.277 1.00 93.62 267 LEU A C 1
ATOM 2132 O O . LEU A 1 267 ? -42.351 8.949 18.013 1.00 93.62 267 LEU A O 1
ATOM 2136 N N . ASP A 1 268 ? -43.164 10.033 16.227 1.00 92.88 268 ASP A N 1
ATOM 2137 C CA . ASP A 1 268 ? -44.114 8.981 15.835 1.00 92.88 268 ASP A CA 1
ATOM 2138 C C . ASP A 1 268 ? -43.424 7.683 15.366 1.00 92.88 268 ASP A C 1
ATOM 2140 O O . ASP A 1 268 ? -44.023 6.610 15.402 1.00 92.88 268 ASP A O 1
ATOM 2144 N N . ILE A 1 269 ? -42.167 7.762 14.911 1.00 94.50 269 ILE A N 1
ATOM 2145 C CA . ILE A 1 269 ? -41.415 6.617 14.363 1.00 94.50 269 ILE A CA 1
ATOM 2146 C C . ILE A 1 269 ? -40.191 6.221 15.199 1.00 94.50 269 ILE A C 1
ATOM 2148 O O . ILE A 1 269 ? -39.624 5.151 14.971 1.00 94.50 269 ILE A O 1
ATOM 2152 N N . MET A 1 270 ? -39.753 7.075 16.128 1.00 96.00 270 MET A N 1
ATOM 2153 C CA . MET A 1 270 ? -38.510 6.932 16.888 1.00 96.00 270 MET A CA 1
ATOM 2154 C C . MET A 1 270 ? -38.596 7.592 18.263 1.00 96.00 270 MET A C 1
ATOM 2156 O O . MET A 1 270 ? -39.317 8.562 18.460 1.00 96.00 270 MET A O 1
ATOM 2160 N N . THR A 1 271 ? -37.782 7.125 19.208 1.00 95.81 271 THR A N 1
ATOM 2161 C CA . THR A 1 271 ? -37.659 7.752 20.527 1.00 95.81 271 THR A CA 1
ATOM 2162 C C . THR A 1 271 ? -36.781 9.005 20.484 1.00 95.81 271 THR A C 1
ATOM 2164 O O . THR A 1 271 ? -36.044 9.262 19.524 1.00 95.81 271 THR A O 1
ATOM 2167 N N . HIS A 1 272 ? -36.809 9.781 21.570 1.00 94.62 272 HIS A N 1
ATOM 2168 C CA . HIS A 1 272 ? -35.885 10.897 21.746 1.00 94.62 272 HIS A CA 1
ATOM 2169 C C . HIS A 1 272 ? -34.422 10.421 21.772 1.00 94.62 272 HIS A C 1
ATOM 2171 O O . HIS A 1 272 ? -33.566 11.050 21.148 1.00 94.62 272 HIS A O 1
ATOM 2177 N N . PHE A 1 273 ? -34.163 9.268 22.401 1.00 95.50 273 PHE A N 1
ATOM 2178 C CA . PHE A 1 273 ? -32.865 8.593 22.394 1.00 95.50 273 PHE A CA 1
ATOM 2179 C C . PHE A 1 273 ? -32.342 8.337 20.971 1.00 95.50 273 PHE A C 1
ATOM 2181 O O . PHE A 1 273 ? -31.204 8.675 20.657 1.00 95.50 273 PHE A O 1
ATOM 2188 N N . HIS A 1 274 ? -33.169 7.833 20.055 1.00 96.81 274 HIS A N 1
ATOM 2189 C CA . HIS A 1 274 ? -32.741 7.606 18.666 1.00 96.81 274 HIS A CA 1
ATOM 2190 C C . HIS A 1 274 ? -32.375 8.916 17.962 1.00 96.81 274 HIS A C 1
ATOM 2192 O O . HIS A 1 274 ? -31.323 9.039 17.334 1.00 96.81 274 HIS A O 1
ATOM 2198 N N . LEU A 1 275 ? -33.233 9.927 18.095 1.00 94.88 275 LEU A N 1
ATOM 2199 C CA . LEU A 1 275 ? -33.110 11.175 17.346 1.00 94.88 275 LEU A CA 1
ATOM 2200 C C . LEU A 1 275 ? -31.915 12.019 17.794 1.00 94.88 275 LEU A C 1
ATOM 2202 O O . LEU A 1 275 ? -31.229 12.580 16.934 1.00 94.88 275 LEU A O 1
ATOM 2206 N N . GLN A 1 276 ? -31.620 12.071 19.098 1.00 93.38 276 GLN A N 1
ATOM 2207 C CA . GLN A 1 276 ? -30.429 12.755 19.608 1.00 93.38 276 GLN A CA 1
ATOM 2208 C C . GLN A 1 276 ? -29.132 12.138 19.065 1.00 93.38 276 GLN A C 1
ATOM 2210 O O . GLN A 1 276 ? -28.185 12.858 18.747 1.00 93.38 276 GLN A O 1
ATOM 2215 N N . PHE A 1 277 ? -29.084 10.812 18.929 1.00 93.62 277 PHE A N 1
ATOM 2216 C CA . PHE A 1 277 ? -27.886 10.113 18.465 1.00 93.62 277 PHE A CA 1
ATOM 2217 C C . PHE A 1 277 ? -27.744 10.079 16.939 1.00 93.62 277 PHE A C 1
ATOM 2219 O O . PHE A 1 277 ? -26.629 10.076 16.419 1.00 93.62 277 PHE A O 1
ATOM 2226 N N . PHE A 1 278 ? -28.857 10.149 16.211 1.00 92.88 278 PHE A N 1
ATOM 2227 C CA . PHE A 1 278 ? -28.848 10.163 14.753 1.00 92.88 278 PHE A CA 1
ATOM 2228 C C . PHE A 1 278 ? -28.595 11.558 14.163 1.00 92.88 278 PHE A C 1
ATOM 2230 O O . PHE A 1 278 ? -27.739 11.723 13.292 1.00 92.88 278 PHE A O 1
ATOM 2237 N N . HIS A 1 279 ? -29.311 12.587 14.633 1.00 90.75 279 HIS A N 1
ATOM 2238 C CA . HIS A 1 279 ? -29.325 13.900 13.984 1.00 90.75 279 HIS A CA 1
ATOM 2239 C C . HIS A 1 279 ? -28.379 14.903 14.665 1.00 90.75 279 HIS A C 1
ATOM 2241 O O . HIS A 1 279 ? -28.824 15.863 15.297 1.00 90.75 279 HIS A O 1
ATOM 2247 N N . GLN A 1 280 ? -27.069 14.681 14.495 1.00 90.44 280 GLN A N 1
ATOM 2248 C CA . GLN A 1 280 ? -25.967 15.419 15.147 1.00 90.44 280 GLN A CA 1
ATOM 2249 C C . GLN A 1 280 ? -25.237 16.436 14.252 1.00 90.44 280 GLN A C 1
ATOM 2251 O O . GLN A 1 280 ? -24.151 16.907 14.583 1.00 90.44 280 GLN A O 1
ATOM 2256 N N . GLY A 1 281 ? -25.833 16.786 13.116 1.00 89.50 281 GLY A N 1
ATOM 2257 C CA . GLY A 1 281 ? -25.220 17.615 12.079 1.00 89.50 281 GLY A CA 1
ATOM 2258 C C . GLY A 1 281 ? -25.105 16.860 10.758 1.00 89.50 281 GLY A C 1
ATOM 2259 O O . GLY A 1 281 ? -25.145 15.631 10.726 1.00 89.50 281 GLY A O 1
ATOM 2260 N N . THR A 1 282 ? -25.016 17.606 9.659 1.00 91.69 282 THR A N 1
ATOM 2261 C CA . THR A 1 282 ? -24.975 17.038 8.306 1.00 91.69 282 THR A CA 1
ATOM 2262 C C . THR A 1 282 ? -23.686 16.252 8.093 1.00 91.69 282 THR A C 1
ATOM 2264 O O . THR A 1 282 ? -22.594 16.806 8.215 1.00 91.69 282 THR A O 1
ATOM 2267 N N . ARG A 1 283 ? -23.813 14.966 7.762 1.00 91.06 283 ARG A N 1
ATOM 2268 C CA . ARG A 1 283 ? -22.697 14.044 7.520 1.00 91.06 283 ARG A CA 1
ATOM 2269 C C . ARG A 1 283 ? -23.135 12.908 6.604 1.00 91.06 283 ARG A C 1
ATOM 2271 O O . ARG A 1 283 ? -24.326 12.729 6.362 1.00 91.06 283 ARG A O 1
ATOM 2278 N N . ASP A 1 284 ? -22.173 12.123 6.138 1.00 92.62 284 ASP A N 1
ATOM 2279 C CA . ASP A 1 284 ? -22.469 10.875 5.445 1.00 92.62 284 ASP A CA 1
ATOM 2280 C C . ASP A 1 284 ? -22.951 9.813 6.448 1.00 92.62 284 ASP A C 1
ATOM 2282 O O . ASP A 1 284 ? -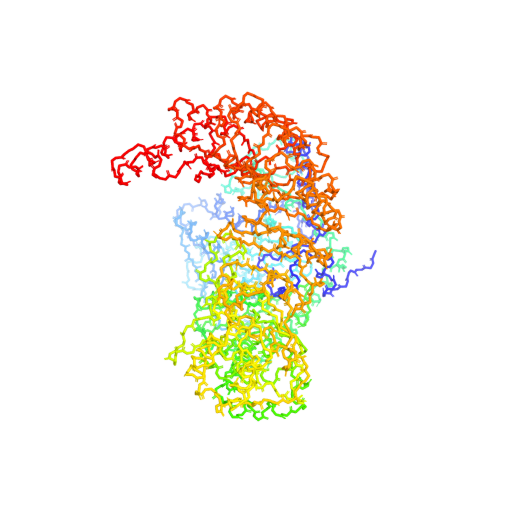22.170 9.256 7.219 1.00 92.62 284 ASP A O 1
ATOM 2286 N N . GLU A 1 285 ? -24.255 9.548 6.438 1.00 90.75 285 GLU A N 1
ATOM 2287 C CA . GLU A 1 285 ? -24.913 8.560 7.302 1.00 90.75 285 GLU A CA 1
ATOM 2288 C C . GLU A 1 285 ? -25.035 7.180 6.618 1.00 90.75 285 GLU A C 1
ATOM 2290 O O . GLU A 1 285 ? -25.608 6.253 7.191 1.00 90.75 285 GLU A O 1
ATOM 2295 N N . SER A 1 286 ? -24.502 7.017 5.396 1.00 94.75 286 SER A N 1
ATOM 2296 C CA . SER A 1 286 ? -24.699 5.809 4.579 1.00 94.75 286 SER A CA 1
ATOM 2297 C C . SER A 1 286 ? -24.178 4.544 5.249 1.00 94.75 286 SER A C 1
ATOM 2299 O O . SER A 1 286 ? -24.823 3.504 5.146 1.00 94.75 286 SER A O 1
ATOM 2301 N N . ALA A 1 287 ? -23.057 4.628 5.974 1.00 94.31 287 ALA A N 1
ATOM 2302 C CA . ALA A 1 287 ? -22.490 3.484 6.678 1.00 94.31 287 ALA A CA 1
ATOM 2303 C C . ALA A 1 287 ? -23.500 2.887 7.660 1.00 94.31 287 ALA A C 1
ATOM 2305 O O . ALA A 1 287 ? -23.796 1.695 7.563 1.00 94.31 287 ALA A O 1
ATOM 2306 N N . LEU A 1 288 ? -24.081 3.726 8.527 1.00 94.25 288 LEU A N 1
ATOM 2307 C CA . LEU A 1 288 ? -25.046 3.323 9.556 1.00 94.25 288 LEU A CA 1
ATOM 2308 C C . LEU A 1 288 ? -26.201 2.535 8.946 1.00 94.25 288 LEU A C 1
ATOM 2310 O O . LEU A 1 288 ? -26.618 1.521 9.488 1.00 94.25 288 LEU A O 1
ATOM 2314 N N . LEU A 1 289 ? -26.676 2.973 7.782 1.00 95.44 289 LEU A N 1
ATOM 2315 C CA . LEU A 1 289 ? -27.815 2.393 7.078 1.00 95.44 289 LEU A CA 1
ATOM 2316 C C . LEU A 1 289 ? -27.505 1.048 6.393 1.00 95.44 289 LEU A C 1
ATOM 2318 O O . LEU A 1 289 ? -28.412 0.414 5.862 1.00 95.44 289 LEU A O 1
ATOM 2322 N N . THR A 1 290 ? -26.257 0.568 6.437 1.00 97.00 290 THR A N 1
ATOM 2323 C CA . THR A 1 290 ? -25.882 -0.750 5.893 1.00 97.00 290 THR A CA 1
ATOM 2324 C C . THR A 1 290 ? -26.120 -1.922 6.849 1.00 97.00 290 THR A C 1
ATOM 2326 O O . THR A 1 290 ? -25.970 -3.071 6.428 1.00 97.00 290 THR A O 1
ATOM 2329 N N . ILE A 1 291 ? -26.497 -1.685 8.114 1.00 97.25 291 ILE A N 1
ATOM 2330 C CA . ILE A 1 291 ? -26.667 -2.757 9.116 1.00 97.25 291 ILE A CA 1
ATOM 2331 C C . ILE A 1 291 ? -27.658 -3.844 8.653 1.00 97.25 291 ILE A C 1
ATOM 2333 O O . ILE A 1 291 ? -27.267 -5.014 8.691 1.00 97.25 291 ILE A O 1
ATOM 2337 N N . PRO A 1 292 ? -28.867 -3.531 8.131 1.00 97.56 292 PRO A N 1
ATOM 2338 C CA . PRO A 1 292 ? -29.780 -4.556 7.624 1.00 97.56 292 PRO A CA 1
ATOM 2339 C C . PRO A 1 292 ? -29.145 -5.403 6.520 1.00 97.56 292 PRO A C 1
ATOM 2341 O O . PRO A 1 292 ? -29.290 -6.623 6.506 1.00 97.56 292 PRO A O 1
ATOM 2344 N N . LYS A 1 293 ? -28.368 -4.774 5.629 1.00 97.75 293 LYS A N 1
ATOM 2345 C CA . LYS A 1 293 ? -27.696 -5.465 4.523 1.00 97.75 293 LYS A CA 1
ATOM 2346 C C . LYS A 1 293 ? -26.579 -6.389 4.999 1.00 97.75 293 LYS A C 1
ATOM 2348 O O . LYS A 1 293 ? -26.340 -7.439 4.406 1.00 97.75 293 LYS A O 1
ATOM 2353 N N . ALA A 1 294 ? -25.893 -6.004 6.067 1.00 97.38 294 ALA A N 1
ATOM 2354 C CA . ALA A 1 294 ? -24.862 -6.818 6.691 1.00 97.38 294 ALA A CA 1
ATOM 2355 C C . ALA A 1 294 ? -25.450 -8.039 7.419 1.00 97.38 294 ALA A C 1
ATOM 2357 O O . ALA A 1 294 ? -24.904 -9.138 7.311 1.00 97.38 294 ALA A O 1
ATOM 2358 N N . ILE A 1 295 ? -26.599 -7.866 8.081 1.00 96.69 295 ILE A N 1
ATOM 2359 C CA . ILE A 1 295 ? -27.374 -8.968 8.668 1.00 96.69 295 ILE A CA 1
ATOM 2360 C C . ILE A 1 295 ? -27.859 -9.913 7.558 1.00 96.69 295 ILE A C 1
ATOM 2362 O O . ILE A 1 295 ? -27.610 -11.113 7.632 1.00 96.69 295 ILE A O 1
ATOM 2366 N N . GLU A 1 296 ? -28.432 -9.377 6.472 1.00 96.69 296 GLU A N 1
ATOM 2367 C CA . GLU A 1 296 ? -28.861 -10.159 5.301 1.00 96.69 296 GLU A CA 1
ATOM 2368 C C . GLU A 1 296 ? -27.703 -10.970 4.698 1.00 96.69 296 GLU A C 1
ATOM 2370 O O . GLU A 1 296 ? -27.866 -12.149 4.376 1.00 96.69 296 GLU A O 1
ATOM 2375 N N . PHE A 1 297 ? -26.515 -10.367 4.571 1.00 96.75 297 PHE A N 1
ATOM 2376 C CA . PHE A 1 297 ? -25.322 -11.072 4.108 1.00 96.75 297 PHE A CA 1
ATOM 2377 C C . PHE A 1 297 ? -24.999 -12.278 4.994 1.00 96.75 297 PHE A C 1
ATOM 2379 O O . PHE A 1 297 ? -24.782 -13.375 4.476 1.00 96.75 297 PHE A O 1
ATOM 2386 N N . ALA A 1 298 ? -24.964 -12.080 6.312 1.00 95.62 298 ALA A N 1
ATOM 2387 C CA . ALA A 1 298 ? -24.611 -13.131 7.253 1.00 95.62 298 ALA A CA 1
ATOM 2388 C C . ALA A 1 298 ? -25.652 -14.263 7.261 1.00 95.62 298 ALA A C 1
ATOM 2390 O O . ALA A 1 298 ? -25.284 -15.435 7.156 1.00 95.62 298 ALA A O 1
ATOM 2391 N N . ASP A 1 299 ? -26.940 -13.925 7.310 1.00 93.88 299 ASP A N 1
ATOM 2392 C CA . ASP A 1 299 ? -28.020 -14.908 7.414 1.00 93.88 299 ASP A CA 1
ATOM 2393 C C . ASP A 1 299 ? -28.260 -15.652 6.098 1.00 93.88 299 ASP A C 1
ATOM 2395 O O . ASP A 1 299 ? -28.390 -16.876 6.089 1.00 93.88 299 ASP A O 1
ATOM 2399 N N . SER A 1 300 ? -28.262 -14.937 4.970 1.00 91.50 300 SER A N 1
ATOM 2400 C CA . SER A 1 300 ? -28.637 -15.516 3.676 1.00 91.50 300 SER A CA 1
ATOM 2401 C C . SER A 1 300 ? -27.438 -16.007 2.871 1.00 91.50 300 SER A C 1
ATOM 2403 O O . SER A 1 300 ? -27.400 -17.168 2.464 1.00 91.50 300 SER A O 1
ATOM 2405 N N . LEU A 1 301 ? -26.450 -15.143 2.612 1.00 93.00 301 LEU A N 1
ATOM 2406 C CA . LEU A 1 301 ? -25.329 -15.486 1.728 1.00 93.00 301 LEU A CA 1
ATOM 2407 C C . LEU A 1 301 ? -24.303 -16.364 2.448 1.00 93.00 301 LEU A C 1
ATOM 2409 O O . LEU A 1 301 ? -23.867 -17.374 1.896 1.00 93.00 301 LEU A O 1
ATOM 2413 N N . ALA A 1 302 ? -23.930 -16.010 3.678 1.00 94.31 302 ALA A N 1
ATOM 2414 C CA . ALA A 1 302 ? -22.976 -16.775 4.477 1.00 94.31 302 ALA A CA 1
ATOM 2415 C C . ALA A 1 302 ? -23.605 -17.997 5.174 1.00 94.31 302 ALA A C 1
ATOM 2417 O O . ALA A 1 302 ? -22.870 -18.875 5.631 1.00 94.31 302 ALA A O 1
ATOM 2418 N N . GLY A 1 303 ? -24.935 -18.125 5.169 1.00 94.69 303 GLY A N 1
ATOM 2419 C CA . GLY A 1 303 ? -25.654 -19.298 5.676 1.00 94.69 303 GLY A CA 1
ATOM 2420 C C . GLY A 1 303 ? -25.840 -19.325 7.193 1.00 94.69 303 GLY A C 1
ATOM 2421 O O . GLY A 1 303 ? -25.941 -20.412 7.759 1.00 94.69 303 GLY A O 1
ATOM 2422 N N . GLY A 1 304 ? -25.860 -18.157 7.839 1.00 95.69 304 GLY A N 1
ATOM 2423 C CA . GLY A 1 304 ? -26.168 -17.992 9.258 1.00 95.69 304 GLY A CA 1
ATOM 2424 C C . GLY A 1 304 ? -24.945 -17.846 10.164 1.00 95.69 304 GLY A C 1
ATOM 2425 O O . GLY A 1 304 ? -23.865 -18.385 9.907 1.00 95.69 304 GLY A O 1
ATOM 2426 N N . PHE A 1 305 ? -25.135 -17.134 11.277 1.00 95.00 305 PHE A N 1
ATOM 2427 C CA . PHE A 1 305 ? -24.084 -16.883 12.269 1.00 95.00 305 PHE A CA 1
ATOM 2428 C C . PHE A 1 305 ? -23.559 -18.145 12.958 1.00 95.00 305 PHE A C 1
ATOM 2430 O O . PHE A 1 305 ? -22.383 -18.176 13.303 1.00 95.00 305 PHE A O 1
ATOM 2437 N N . ASP A 1 306 ? -24.373 -19.192 13.105 1.00 96.25 306 ASP A N 1
ATOM 2438 C CA . ASP A 1 306 ? -23.937 -20.464 13.699 1.00 96.25 306 ASP A CA 1
ATOM 2439 C C . ASP A 1 306 ? -22.825 -21.117 12.856 1.00 96.25 306 ASP A C 1
ATOM 2441 O O . ASP A 1 306 ? -21.771 -21.496 13.369 1.00 96.25 306 ASP A O 1
ATOM 2445 N N . ARG A 1 307 ? -23.005 -21.139 11.528 1.00 96.62 307 ARG A N 1
ATOM 2446 C CA . ARG A 1 307 ? -22.014 -21.650 10.570 1.00 96.62 307 ARG A CA 1
ATOM 2447 C C . ARG A 1 307 ? -20.740 -20.802 10.553 1.00 96.62 307 ARG A C 1
ATOM 2449 O O . ARG A 1 307 ? -19.635 -21.338 10.478 1.00 96.62 307 ARG A O 1
ATOM 2456 N N . ILE A 1 308 ? -20.892 -19.477 10.596 1.00 97.44 308 ILE A N 1
ATOM 2457 C CA . ILE A 1 308 ? -19.771 -18.525 10.671 1.00 97.44 308 ILE A CA 1
ATOM 2458 C C . ILE A 1 308 ? -18.962 -18.774 11.948 1.00 97.44 308 ILE A C 1
ATOM 2460 O O . ILE A 1 308 ? -17.732 -18.844 11.896 1.00 97.44 308 ILE A O 1
ATOM 2464 N N . TYR A 1 309 ? -19.656 -18.941 13.075 1.00 97.38 309 TYR A N 1
ATOM 2465 C CA . TYR A 1 309 ? -19.047 -19.179 14.374 1.00 97.38 309 TYR A CA 1
ATOM 2466 C C . TYR A 1 309 ? -18.258 -20.478 14.404 1.00 97.38 309 TYR A C 1
ATOM 2468 O O . TYR A 1 309 ? -17.090 -20.468 14.797 1.00 97.38 309 TYR A O 1
ATOM 2476 N N . GLU A 1 310 ? -18.844 -21.578 13.932 1.00 97.31 310 GLU A N 1
ATOM 2477 C CA . GLU A 1 310 ? -18.160 -22.870 13.859 1.00 97.31 310 GLU A CA 1
ATOM 2478 C C . GLU A 1 310 ? -16.889 -22.785 13.000 1.00 97.31 310 GLU A C 1
ATOM 2480 O O . GLU A 1 310 ? -15.823 -23.240 13.419 1.00 97.31 310 GLU A O 1
ATOM 2485 N N . TYR A 1 311 ? -16.970 -22.154 11.824 1.00 97.75 311 TYR A N 1
ATOM 2486 C CA . TYR A 1 311 ? -15.823 -22.024 10.926 1.00 97.75 311 TYR A CA 1
ATOM 2487 C C . TYR A 1 311 ? -14.687 -21.205 11.543 1.00 97.75 311 TYR A C 1
ATOM 2489 O O . TYR A 1 311 ? -13.549 -21.676 11.609 1.00 97.75 311 TYR A O 1
ATOM 2497 N N . ASN A 1 312 ? -14.990 -19.990 12.007 1.00 97.88 312 ASN A N 1
ATOM 2498 C CA . ASN A 1 312 ? -13.981 -19.076 12.532 1.00 97.88 312 ASN A CA 1
ATOM 2499 C C . ASN A 1 312 ? -13.365 -19.610 13.826 1.00 97.88 312 ASN A C 1
ATOM 2501 O O . ASN A 1 312 ? -12.144 -19.635 13.947 1.00 97.88 312 ASN A O 1
ATOM 2505 N N . SER A 1 313 ? -14.173 -20.106 14.768 1.00 97.06 313 SER A N 1
ATOM 2506 C CA . SER A 1 313 ? -13.655 -20.649 16.033 1.00 97.06 313 SER A CA 1
ATOM 2507 C C . SER A 1 313 ? -12.743 -21.860 15.812 1.00 97.06 313 SER A C 1
ATOM 2509 O O . SER A 1 313 ? -11.639 -21.920 16.365 1.00 97.06 313 SER A O 1
ATOM 2511 N N . LYS A 1 314 ? -13.135 -22.781 14.922 1.00 97.81 314 LYS A N 1
ATOM 2512 C CA . LYS A 1 314 ? -12.314 -23.934 14.541 1.00 97.81 314 LYS A CA 1
ATOM 2513 C C . LYS A 1 314 ? -11.012 -23.508 13.869 1.00 97.81 314 LYS A C 1
ATOM 2515 O O . LYS A 1 314 ? -9.946 -23.979 14.266 1.00 97.81 314 LYS A O 1
ATOM 2520 N N . LEU A 1 315 ? -11.080 -22.613 12.882 1.00 98.31 315 LEU A N 1
ATOM 2521 C CA . LEU A 1 315 ? -9.899 -22.107 12.184 1.00 98.31 315 LEU A CA 1
ATOM 2522 C C . LEU A 1 315 ? -8.959 -21.370 13.145 1.00 98.31 315 LEU A C 1
ATOM 2524 O O . LEU A 1 315 ? -7.748 -21.557 13.081 1.00 98.31 315 LEU A O 1
ATOM 2528 N N . SER A 1 316 ? -9.508 -20.585 14.071 1.00 97.50 316 SER A N 1
ATOM 2529 C CA . SER A 1 316 ? -8.746 -19.849 15.078 1.00 97.50 316 SER A CA 1
ATOM 2530 C C . SER A 1 316 ? -7.977 -20.775 16.003 1.00 97.50 316 SER A C 1
ATOM 2532 O O . SER A 1 316 ? -6.802 -20.531 16.284 1.00 97.50 316 SER A O 1
ATOM 2534 N N . GLN A 1 317 ? -8.612 -21.859 16.448 1.00 97.31 317 GLN A N 1
ATOM 2535 C CA . GLN A 1 317 ? -7.953 -22.863 17.270 1.00 97.31 317 GLN A CA 1
ATOM 2536 C C . GLN A 1 317 ? -6.870 -23.613 16.484 1.00 97.31 317 GLN A C 1
ATOM 2538 O O . GLN A 1 317 ? -5.762 -23.793 16.986 1.00 97.31 317 GLN A O 1
ATOM 2543 N N . GLN A 1 318 ? -7.153 -24.001 15.236 1.00 97.88 318 GLN A N 1
ATOM 2544 C CA . GLN A 1 318 ? -6.177 -24.658 14.360 1.00 97.88 318 GLN A CA 1
ATOM 2545 C C . GLN A 1 318 ? -4.960 -23.767 14.085 1.00 97.88 318 GLN A C 1
ATOM 2547 O O . GLN A 1 318 ? -3.826 -24.234 14.172 1.00 97.88 318 GLN A O 1
ATOM 2552 N N . ALA A 1 319 ? -5.187 -22.486 13.789 1.00 97.50 319 ALA A N 1
ATOM 2553 C CA . ALA A 1 319 ? -4.140 -21.504 13.547 1.00 97.50 319 ALA A CA 1
ATOM 2554 C C . ALA A 1 319 ? -3.265 -21.288 14.787 1.00 97.50 319 ALA A C 1
ATOM 2556 O O . ALA A 1 319 ? -2.041 -21.322 14.670 1.00 97.50 319 ALA A O 1
ATOM 2557 N N . LYS A 1 320 ? -3.869 -21.138 15.976 1.00 97.00 320 LYS A N 1
ATOM 2558 C CA . LYS A 1 320 ? -3.135 -21.051 17.248 1.00 97.00 320 LYS A CA 1
ATOM 2559 C C . LYS A 1 320 ? -2.241 -22.267 17.453 1.00 97.00 320 LYS A C 1
ATOM 2561 O O . LYS A 1 320 ? -1.029 -22.114 17.559 1.00 97.00 320 LYS A O 1
ATOM 2566 N N . THR A 1 321 ? -2.820 -23.468 17.432 1.00 96.62 321 THR A N 1
ATOM 2567 C CA . THR A 1 321 ? -2.070 -24.710 17.654 1.00 96.62 321 THR A CA 1
ATOM 2568 C C . THR A 1 321 ? -0.938 -24.879 16.640 1.00 96.62 321 THR A C 1
ATOM 2570 O O . THR A 1 321 ? 0.171 -25.245 17.022 1.00 96.62 321 THR A O 1
ATOM 2573 N N . LEU A 1 322 ? -1.182 -24.567 15.363 1.00 95.81 322 LEU A N 1
ATOM 2574 C CA . LEU A 1 322 ? -0.154 -24.586 14.323 1.00 95.81 322 LEU A CA 1
ATOM 2575 C C . LEU A 1 322 ? 1.005 -23.636 14.658 1.00 95.81 322 LEU A C 1
ATOM 2577 O O . LEU A 1 322 ? 2.163 -24.041 14.587 1.00 95.81 322 LEU A O 1
ATOM 2581 N N . LEU A 1 323 ? 0.707 -22.380 14.987 1.00 94.81 323 LEU A N 1
ATOM 2582 C CA . LEU A 1 323 ? 1.722 -21.358 15.240 1.00 94.81 323 LEU A CA 1
ATOM 2583 C C . LEU A 1 323 ? 2.532 -21.664 16.504 1.00 94.81 323 LEU A C 1
ATOM 2585 O O . LEU A 1 323 ? 3.759 -21.630 16.454 1.00 94.81 323 LEU A O 1
ATOM 2589 N N . GLU A 1 324 ? 1.878 -22.074 17.591 1.00 94.94 324 GLU A N 1
ATOM 2590 C CA . GLU A 1 324 ? 2.550 -22.485 18.831 1.00 94.94 324 GLU A CA 1
ATOM 2591 C C . GLU A 1 324 ? 3.475 -23.682 18.621 1.00 94.94 324 GLU A C 1
ATOM 2593 O O . GLU A 1 324 ? 4.605 -23.689 19.107 1.00 94.94 324 GLU A O 1
ATOM 2598 N N . GLN A 1 325 ? 3.023 -24.687 17.861 1.00 92.12 325 GLN A N 1
ATOM 2599 C CA . GLN A 1 325 ? 3.849 -25.844 17.516 1.00 92.12 325 GLN A CA 1
ATOM 2600 C C . GLN A 1 325 ? 5.068 -25.457 16.692 1.00 92.12 325 GLN A C 1
ATOM 2602 O O . GLN A 1 325 ? 6.155 -25.991 16.890 1.00 92.12 325 GLN A O 1
ATOM 2607 N N . ARG A 1 326 ? 4.892 -24.532 15.752 1.00 87.00 326 ARG A N 1
ATOM 2608 C CA . ARG A 1 326 ? 5.951 -24.116 14.837 1.00 87.00 326 ARG A CA 1
ATOM 2609 C C . ARG A 1 326 ? 6.956 -23.158 15.477 1.00 87.00 326 ARG A C 1
ATOM 2611 O O . ARG A 1 326 ? 8.111 -23.140 15.056 1.00 87.00 326 ARG A O 1
ATOM 2618 N N . TRP A 1 327 ? 6.539 -22.390 16.480 1.00 89.81 327 TRP A N 1
ATOM 2619 C CA . TRP A 1 327 ? 7.400 -21.480 17.239 1.00 89.81 327 TRP A CA 1
ATOM 2620 C C . TRP A 1 327 ? 7.914 -22.057 18.560 1.00 89.81 327 TRP A C 1
ATOM 2622 O O . TRP A 1 327 ? 8.749 -21.420 19.198 1.00 89.81 327 TRP A O 1
ATOM 2632 N N . ASN A 1 328 ? 7.487 -23.265 18.938 1.00 90.19 328 ASN A N 1
ATOM 2633 C CA . ASN A 1 328 ? 7.784 -23.891 20.230 1.00 90.19 328 ASN A CA 1
ATOM 2634 C C . ASN A 1 328 ? 7.366 -23.009 21.421 1.00 90.19 328 ASN A C 1
ATOM 2636 O O . ASN A 1 328 ? 8.131 -22.794 22.365 1.00 90.19 328 ASN A O 1
ATOM 2640 N N . THR A 1 329 ? 6.156 -22.456 21.349 1.00 93.19 329 THR A N 1
ATOM 2641 C CA . THR A 1 329 ? 5.580 -21.566 22.370 1.00 93.19 329 THR A CA 1
ATOM 2642 C C . THR A 1 329 ? 4.347 -22.158 23.056 1.00 93.19 329 THR A C 1
ATOM 2644 O O . THR A 1 329 ? 3.571 -21.432 23.668 1.00 93.19 329 THR A O 1
ATOM 2647 N N . GLN A 1 330 ? 4.173 -23.484 23.004 1.00 93.19 330 GLN A N 1
ATOM 2648 C CA . GLN A 1 330 ? 3.071 -24.176 23.678 1.00 93.19 330 GLN A CA 1
ATOM 2649 C C . GLN A 1 330 ? 3.084 -23.917 25.194 1.00 93.19 330 GLN A C 1
ATOM 2651 O O . GLN A 1 330 ? 4.144 -23.903 25.821 1.00 93.19 330 GLN A O 1
ATOM 2656 N N . GLY A 1 331 ? 1.897 -23.760 25.787 1.00 88.56 331 GLY A N 1
ATOM 2657 C CA . GLY A 1 331 ? 1.731 -23.555 27.231 1.00 88.56 331 GLY A CA 1
ATOM 2658 C C . GLY A 1 331 ? 2.038 -22.136 27.717 1.00 88.56 331 GLY A C 1
ATOM 2659 O O . GLY A 1 331 ? 2.083 -21.908 28.920 1.00 88.56 331 GLY A O 1
ATOM 2660 N N . LYS A 1 332 ? 2.239 -21.181 26.803 1.00 92.94 332 LYS A N 1
ATOM 2661 C CA . LYS A 1 332 ? 2.506 -19.768 27.116 1.00 92.94 332 LYS A CA 1
ATOM 2662 C C . LYS A 1 332 ? 1.288 -18.876 26.874 1.00 92.94 332 LYS A C 1
ATOM 2664 O O . LYS A 1 332 ? 1.410 -17.731 26.445 1.00 92.94 332 LYS A O 1
ATOM 2669 N N . ASP A 1 333 ? 0.109 -19.442 27.096 1.00 93.44 333 ASP A N 1
ATOM 2670 C CA . ASP A 1 333 ? -1.153 -18.729 26.974 1.00 93.44 333 ASP A CA 1
ATOM 2671 C C . ASP A 1 333 ? -1.292 -17.675 28.076 1.00 93.44 333 ASP A C 1
ATOM 2673 O O . ASP A 1 333 ? -0.923 -17.905 29.226 1.00 93.44 333 ASP A O 1
ATOM 2677 N N . LEU A 1 334 ? -1.863 -16.517 27.730 1.00 94.00 334 LEU A N 1
ATOM 2678 C CA . LEU A 1 334 ? -2.144 -15.457 28.704 1.00 94.00 334 LEU A CA 1
ATOM 2679 C C . LEU A 1 334 ? -3.330 -15.800 29.619 1.00 94.00 334 LEU A C 1
ATOM 2681 O O . LEU A 1 334 ? -3.454 -15.214 30.691 1.00 94.00 334 LEU A O 1
ATOM 2685 N N . VAL A 1 335 ? -4.215 -16.705 29.184 1.00 94.94 335 VAL A N 1
ATOM 2686 C CA . VAL A 1 335 ? -5.468 -17.065 29.865 1.00 94.94 335 VAL A CA 1
ATOM 2687 C C . VAL A 1 335 ? -5.863 -18.522 29.600 1.00 94.94 335 VAL A C 1
ATOM 2689 O O . VAL A 1 335 ? -5.493 -19.069 28.551 1.00 94.94 335 VAL A O 1
ATOM 2692 N N . PRO A 1 336 ? -6.664 -19.152 30.486 1.00 94.56 336 PRO A N 1
ATOM 2693 C CA . PRO A 1 336 ? -7.221 -20.480 30.241 1.00 94.56 336 PRO A CA 1
ATOM 2694 C C . PRO A 1 336 ? -8.114 -20.499 28.993 1.00 94.56 336 PRO A C 1
ATOM 2696 O O . PRO A 1 336 ? -8.694 -19.485 28.601 1.00 94.56 336 PRO A O 1
ATOM 2699 N N . ASN A 1 337 ? -8.276 -21.682 28.391 1.00 92.25 337 ASN A N 1
ATOM 2700 C CA . ASN A 1 337 ? -9.044 -21.867 27.151 1.00 92.25 337 ASN A CA 1
ATOM 2701 C C . ASN A 1 337 ? -10.472 -21.296 27.215 1.00 92.25 337 ASN A C 1
ATOM 2703 O O . ASN A 1 337 ? -10.942 -20.742 26.226 1.00 92.25 337 ASN A O 1
ATOM 2707 N N . GLU A 1 338 ? -11.140 -21.403 28.367 1.00 94.00 338 GLU A N 1
ATOM 2708 C CA . GLU A 1 338 ? -12.507 -20.904 28.594 1.00 94.00 338 GLU A CA 1
ATOM 2709 C C . GLU A 1 338 ? -12.636 -19.373 28.516 1.00 94.00 338 GLU A C 1
ATOM 2711 O O . GLU A 1 338 ? -13.726 -18.862 28.284 1.00 94.00 338 GLU A O 1
ATOM 2716 N N . MET A 1 339 ? -11.526 -18.645 28.674 1.00 96.31 339 MET A N 1
ATOM 2717 C CA . MET A 1 339 ? -11.470 -17.182 28.601 1.00 96.31 339 MET A CA 1
ATOM 2718 C C . MET A 1 339 ? -10.865 -16.675 27.286 1.00 96.31 339 MET A C 1
ATOM 2720 O O . MET A 1 339 ? -10.683 -15.472 27.113 1.00 96.31 339 MET A O 1
ATOM 2724 N N . GLN A 1 340 ? -10.510 -17.552 26.347 1.00 95.44 340 GLN A N 1
ATOM 2725 C CA . GLN A 1 340 ? -9.987 -17.113 25.056 1.00 95.44 340 GLN A CA 1
ATOM 2726 C C . GLN A 1 340 ? -11.125 -16.714 24.121 1.00 95.44 340 GLN A C 1
ATOM 2728 O O . GLN A 1 340 ? -12.095 -17.454 23.959 1.00 95.44 340 GLN A O 1
ATOM 2733 N N . ALA A 1 341 ? -10.962 -15.601 23.407 1.00 96.69 341 ALA A N 1
ATOM 2734 C CA . ALA A 1 341 ? -11.916 -15.213 22.379 1.00 96.69 341 ALA A CA 1
ATOM 2735 C C . ALA A 1 341 ? -12.072 -16.308 21.295 1.00 96.69 341 ALA A C 1
ATOM 2737 O O . ALA A 1 341 ? -11.093 -16.981 20.934 1.00 96.69 341 ALA A O 1
ATOM 2738 N N . PRO A 1 342 ? -13.289 -16.497 20.745 1.00 96.56 342 PRO A N 1
ATOM 2739 C CA . PRO A 1 342 ? -13.519 -17.491 19.701 1.00 96.56 342 PRO A CA 1
ATOM 2740 C C . PRO A 1 342 ? -12.734 -17.225 18.413 1.00 96.56 342 PRO A C 1
ATOM 2742 O O . PRO A 1 342 ? -12.173 -18.163 17.854 1.00 96.56 342 PRO A O 1
ATOM 2745 N N . TYR A 1 343 ? -12.669 -15.974 17.937 1.00 96.81 343 TYR A N 1
ATOM 2746 C CA . TYR A 1 343 ? -12.059 -15.653 16.634 1.00 96.81 343 TYR A CA 1
ATOM 2747 C C . TYR A 1 343 ? -10.717 -14.924 16.742 1.00 96.81 343 TYR A C 1
ATOM 2749 O O . TYR A 1 343 ? -10.036 -14.766 15.726 1.00 96.81 343 TYR A O 1
ATOM 2757 N N . LEU A 1 344 ? -10.351 -14.461 17.941 1.00 96.38 344 LEU A N 1
ATOM 2758 C CA . LEU A 1 344 ? -9.089 -13.787 18.238 1.00 96.38 344 LEU A CA 1
ATOM 2759 C C . LEU A 1 344 ? -8.221 -14.673 19.128 1.00 96.38 344 LEU A C 1
ATOM 2761 O O . LEU A 1 344 ? -8.714 -15.193 20.123 1.00 96.38 344 LEU A O 1
ATOM 2765 N N . LYS A 1 345 ? -6.926 -14.798 18.823 1.00 96.12 345 LYS A N 1
ATOM 2766 C CA . LYS A 1 345 ? -5.970 -15.523 19.678 1.00 96.12 345 LYS A CA 1
ATOM 2767 C C . LYS A 1 345 ? -4.694 -14.725 19.868 1.00 96.12 345 LYS A C 1
ATOM 2769 O O . LYS A 1 345 ? -4.177 -14.154 18.909 1.00 96.12 345 LYS A O 1
ATOM 2774 N N . MET A 1 346 ? -4.190 -14.742 21.097 1.00 95.88 346 MET A N 1
ATOM 2775 C CA . MET A 1 346 ? -2.857 -14.265 21.452 1.00 95.88 346 MET A CA 1
ATOM 2776 C C . MET A 1 346 ? -1.890 -15.434 21.446 1.00 95.88 346 MET A C 1
ATOM 2778 O O . MET A 1 346 ? -2.165 -16.459 22.062 1.00 95.88 346 MET A O 1
ATOM 2782 N N . ILE A 1 347 ? -0.777 -15.287 20.735 1.00 95.88 347 ILE A N 1
ATOM 2783 C CA . ILE A 1 347 ? 0.249 -16.324 20.614 1.00 95.88 347 ILE A CA 1
ATOM 2784 C C . ILE A 1 347 ? 1.593 -15.663 20.864 1.00 95.88 347 ILE A C 1
ATOM 2786 O O . ILE A 1 347 ? 1.913 -14.663 20.218 1.00 95.88 347 ILE A O 1
ATOM 2790 N N . GLN A 1 348 ? 2.384 -16.210 21.786 1.00 95.31 348 GLN A N 1
ATOM 2791 C CA . GLN A 1 348 ? 3.731 -15.698 22.005 1.00 95.31 348 GLN A CA 1
ATOM 2792 C C . GLN A 1 348 ? 4.568 -15.920 20.740 1.00 95.31 348 GLN A C 1
ATOM 2794 O O . GLN A 1 348 ? 4.601 -17.027 20.186 1.00 95.31 348 GLN A O 1
ATOM 2799 N N . LEU A 1 349 ? 5.244 -14.866 20.289 1.00 93.25 349 LEU A N 1
ATOM 2800 C CA . LEU A 1 349 ? 6.232 -14.961 19.226 1.00 93.25 349 LEU A CA 1
ATOM 2801 C C . LEU A 1 349 ? 7.483 -15.698 19.737 1.00 93.25 349 LEU A C 1
ATOM 2803 O O . LEU A 1 349 ? 7.800 -15.640 20.928 1.00 93.25 349 LEU A O 1
ATOM 2807 N N . PRO A 1 350 ? 8.224 -16.390 18.854 1.00 89.56 350 PRO A N 1
ATOM 2808 C CA . PRO A 1 350 ? 9.542 -16.894 19.211 1.00 89.56 350 PRO A CA 1
ATOM 2809 C C . PRO A 1 350 ? 10.479 -15.705 19.454 1.00 89.56 350 PRO A C 1
ATOM 2811 O O . PRO A 1 350 ? 10.195 -14.588 19.031 1.00 89.56 350 PRO A O 1
ATOM 2814 N N . ASP A 1 351 ? 11.635 -15.939 20.069 1.00 85.12 351 ASP A N 1
ATOM 2815 C CA . ASP A 1 351 ? 12.646 -14.888 20.182 1.00 85.12 351 ASP A CA 1
ATOM 2816 C C . ASP A 1 351 ? 13.058 -14.382 18.786 1.00 85.12 351 ASP A C 1
ATOM 2818 O O . ASP A 1 351 ? 13.410 -15.182 17.911 1.00 85.12 351 ASP A O 1
ATOM 2822 N N . LEU A 1 352 ? 13.017 -13.065 18.561 1.00 82.50 352 LEU A N 1
ATOM 2823 C CA . LEU A 1 352 ? 13.297 -12.411 17.281 1.00 82.50 352 LEU A CA 1
ATOM 2824 C C . LEU A 1 352 ? 14.465 -11.429 17.444 1.00 82.50 352 LEU A C 1
ATOM 2826 O O . LEU A 1 352 ? 14.233 -10.257 17.663 1.00 82.50 352 LEU A O 1
ATOM 2830 N N . ALA A 1 353 ? 15.716 -11.851 17.229 1.00 74.62 353 ALA A N 1
ATOM 2831 C CA . ALA A 1 353 ? 16.915 -11.037 17.524 1.00 74.62 353 ALA A CA 1
ATOM 2832 C C . ALA A 1 353 ? 17.017 -9.636 16.876 1.00 74.62 353 ALA A C 1
ATOM 2834 O O . ALA A 1 353 ? 17.947 -8.904 17.192 1.00 74.62 353 ALA A O 1
ATOM 2835 N N . LYS A 1 354 ? 16.137 -9.271 15.935 1.00 78.50 354 LYS A N 1
ATOM 2836 C CA . LYS A 1 354 ? 16.061 -7.901 15.392 1.00 78.50 354 LYS A CA 1
ATOM 2837 C C . LYS A 1 354 ? 15.262 -6.957 16.310 1.00 78.50 354 LYS A C 1
ATOM 2839 O O . LYS A 1 354 ? 15.442 -5.745 16.207 1.00 78.50 354 LYS A O 1
ATOM 2844 N N . TYR A 1 355 ? 14.390 -7.510 17.147 1.00 83.69 355 TYR A N 1
ATOM 2845 C CA . TYR A 1 355 ? 13.410 -6.797 17.952 1.00 83.69 355 TYR A CA 1
ATOM 2846 C C . TYR A 1 355 ? 13.605 -7.155 19.422 1.00 83.69 355 TYR A C 1
ATOM 2848 O O . TYR A 1 355 ? 13.552 -8.325 19.805 1.00 83.69 355 TYR A O 1
ATOM 2856 N N . ASP A 1 356 ? 13.809 -6.133 20.232 1.00 90.25 356 ASP A N 1
ATOM 2857 C CA . ASP A 1 356 ? 13.728 -6.207 21.673 1.00 90.25 356 ASP A CA 1
ATOM 2858 C C . ASP A 1 356 ? 12.268 -6.393 22.106 1.00 90.25 356 ASP A C 1
ATOM 2860 O O . ASP A 1 356 ? 11.310 -6.178 21.357 1.00 90.25 356 ASP A O 1
ATOM 2864 N N . LYS A 1 357 ? 12.079 -6.830 23.348 1.00 93.19 357 LYS A N 1
ATOM 2865 C CA . LYS A 1 357 ? 10.759 -7.153 23.892 1.00 93.19 357 LYS A CA 1
ATOM 2866 C C . LYS A 1 357 ? 10.128 -5.909 24.519 1.00 93.19 357 LYS A C 1
ATOM 2868 O O . LYS A 1 357 ? 9.923 -5.845 25.728 1.00 93.19 357 LYS A O 1
ATOM 2873 N N . THR A 1 358 ? 9.884 -4.899 23.685 1.00 94.19 358 THR A N 1
ATOM 2874 C CA . THR A 1 358 ? 9.351 -3.581 24.066 1.00 94.19 358 THR A CA 1
ATOM 2875 C C . THR A 1 358 ? 8.156 -3.192 23.192 1.00 94.19 358 THR A C 1
ATOM 2877 O O . THR A 1 358 ? 7.952 -3.752 22.113 1.00 94.19 358 THR A O 1
ATOM 2880 N N . ASP A 1 359 ? 7.358 -2.223 23.645 1.00 91.50 359 ASP A N 1
ATOM 2881 C CA . ASP A 1 359 ? 6.217 -1.709 22.872 1.00 91.50 359 ASP A CA 1
ATOM 2882 C C . ASP A 1 359 ? 6.654 -1.014 21.573 1.00 91.50 359 ASP A C 1
ATOM 2884 O O . ASP A 1 359 ? 6.031 -1.205 20.526 1.00 91.50 359 ASP A O 1
ATOM 2888 N N . ASP A 1 360 ? 7.764 -0.271 21.608 1.00 92.94 360 ASP A N 1
ATOM 2889 C CA . ASP A 1 360 ? 8.326 0.386 20.421 1.00 92.94 360 ASP A CA 1
ATOM 2890 C C . ASP A 1 360 ? 8.691 -0.636 19.338 1.00 92.94 360 ASP A C 1
ATOM 2892 O O . ASP A 1 360 ? 8.418 -0.438 18.149 1.00 92.94 360 ASP A O 1
ATOM 2896 N N . ASP A 1 361 ? 9.250 -1.775 19.745 1.00 90.88 361 ASP A N 1
ATOM 2897 C CA . ASP A 1 361 ? 9.622 -2.834 18.817 1.00 90.88 361 ASP A CA 1
ATOM 2898 C C . ASP A 1 361 ? 8.454 -3.696 18.362 1.00 90.88 361 ASP A C 1
ATOM 2900 O O . ASP A 1 361 ? 8.469 -4.182 17.226 1.00 90.88 361 ASP A O 1
ATOM 2904 N N . ALA A 1 362 ? 7.397 -3.801 19.167 1.00 92.94 362 ALA A N 1
ATOM 2905 C CA . ALA A 1 362 ? 6.123 -4.321 18.698 1.00 92.94 362 ALA A CA 1
ATOM 2906 C C . ALA A 1 362 ? 5.577 -3.462 17.540 1.00 92.94 362 ALA A C 1
ATOM 2908 O O . ALA A 1 362 ? 5.218 -4.006 16.493 1.00 92.94 362 ALA A O 1
ATOM 2909 N N . ILE A 1 363 ? 5.593 -2.128 17.668 1.00 93.38 363 ILE A N 1
ATOM 2910 C CA . ILE A 1 363 ? 5.169 -1.197 16.604 1.00 93.38 363 ILE A CA 1
ATOM 2911 C C . ILE A 1 363 ? 6.077 -1.321 15.376 1.00 93.38 363 ILE A C 1
ATOM 2913 O O . ILE A 1 363 ? 5.588 -1.436 14.248 1.00 93.38 363 ILE A O 1
ATOM 2917 N N . ARG A 1 364 ? 7.400 -1.352 15.577 1.00 90.88 364 ARG A N 1
ATOM 2918 C CA . ARG A 1 364 ? 8.372 -1.513 14.487 1.00 90.88 364 ARG A CA 1
ATOM 2919 C C . ARG A 1 364 ? 8.150 -2.817 13.720 1.00 90.88 364 ARG A C 1
ATOM 2921 O O . ARG A 1 364 ? 8.175 -2.810 12.490 1.00 90.88 364 ARG A O 1
ATOM 2928 N N . LEU A 1 365 ? 7.875 -3.916 14.423 1.00 91.12 365 LEU A N 1
ATOM 2929 C CA . LEU A 1 365 ? 7.562 -5.200 13.800 1.00 91.12 365 LEU A CA 1
ATO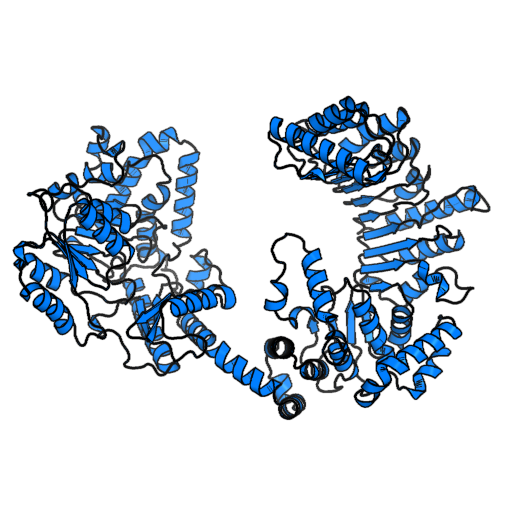M 2930 C C . LEU A 1 365 ? 6.241 -5.156 13.018 1.00 91.12 365 LEU A C 1
ATOM 2932 O O . LEU A 1 365 ? 6.182 -5.710 11.923 1.00 91.12 365 LEU A O 1
ATOM 2936 N N . ILE A 1 366 ? 5.200 -4.479 13.515 1.00 91.44 366 ILE A N 1
ATOM 2937 C CA . ILE A 1 366 ? 3.948 -4.289 12.757 1.00 91.44 366 ILE A CA 1
ATOM 2938 C C . ILE A 1 366 ? 4.228 -3.569 11.431 1.00 91.44 366 ILE A C 1
ATOM 2940 O O . ILE A 1 366 ? 3.793 -4.042 10.379 1.00 91.44 366 ILE A O 1
ATOM 2944 N N . ASN A 1 367 ? 4.975 -2.463 11.465 1.00 88.38 367 ASN A N 1
ATOM 2945 C CA . ASN A 1 367 ? 5.303 -1.695 10.261 1.00 88.38 367 ASN A CA 1
ATOM 2946 C C . ASN A 1 367 ? 6.120 -2.533 9.270 1.00 88.38 367 ASN A C 1
ATOM 2948 O O . ASN A 1 367 ? 5.776 -2.593 8.092 1.00 88.38 367 ASN A O 1
ATOM 2952 N N . ASP A 1 368 ? 7.125 -3.271 9.752 1.00 84.50 368 ASP A N 1
ATOM 2953 C CA . ASP A 1 368 ? 7.916 -4.183 8.921 1.00 84.50 368 ASP A CA 1
ATOM 2954 C C . ASP A 1 368 ? 7.043 -5.269 8.258 1.00 84.50 368 ASP A C 1
ATOM 2956 O O . ASP A 1 368 ? 7.218 -5.576 7.074 1.00 84.50 368 ASP A O 1
ATOM 2960 N N . LEU A 1 369 ? 6.091 -5.858 8.994 1.00 86.06 369 LEU A N 1
ATOM 2961 C CA . LEU A 1 369 ? 5.161 -6.860 8.460 1.00 86.06 369 LEU A CA 1
ATOM 2962 C C . LEU A 1 369 ? 4.276 -6.278 7.345 1.00 86.06 369 LEU A C 1
ATOM 2964 O O . LEU A 1 369 ? 4.083 -6.926 6.312 1.00 86.06 369 LEU A O 1
ATOM 2968 N N . ILE A 1 370 ? 3.786 -5.051 7.515 1.00 83.31 370 ILE A N 1
ATOM 2969 C CA . ILE A 1 370 ? 2.914 -4.392 6.537 1.00 83.31 370 ILE A CA 1
ATOM 2970 C C . ILE A 1 370 ? 3.714 -3.959 5.303 1.00 83.31 370 ILE A C 1
ATOM 2972 O O . ILE A 1 370 ? 3.403 -4.385 4.189 1.00 83.31 370 ILE A O 1
ATOM 2976 N N . GLU A 1 371 ? 4.760 -3.154 5.491 1.00 78.94 371 GLU A N 1
ATOM 2977 C CA . GLU A 1 371 ? 5.480 -2.480 4.404 1.00 78.94 371 GLU A CA 1
ATOM 2978 C C . GLU A 1 371 ? 6.375 -3.424 3.600 1.00 78.94 371 GLU A C 1
ATOM 2980 O O . GLU A 1 371 ? 6.546 -3.255 2.392 1.00 78.94 371 GLU A O 1
ATOM 2985 N N . HIS A 1 372 ? 6.960 -4.432 4.251 1.00 76.75 372 HIS A N 1
ATOM 2986 C CA . HIS A 1 372 ? 7.959 -5.294 3.615 1.00 76.75 372 HIS A CA 1
ATOM 2987 C C . HIS A 1 372 ? 7.481 -6.718 3.365 1.00 76.75 372 HIS A C 1
ATOM 2989 O O . HIS A 1 372 ? 8.131 -7.451 2.613 1.00 76.75 372 HIS A O 1
ATOM 2995 N N . HIS A 1 373 ? 6.374 -7.128 3.987 1.00 73.69 373 HIS A N 1
ATOM 2996 C CA . HIS A 1 373 ? 5.918 -8.513 3.927 1.00 73.69 373 HIS A CA 1
ATOM 2997 C C . HIS A 1 373 ? 4.473 -8.690 3.475 1.00 73.69 373 HIS A C 1
ATOM 2999 O O . HIS A 1 373 ? 4.069 -9.835 3.280 1.00 73.69 373 HIS A O 1
ATOM 3005 N N . LYS A 1 374 ? 3.719 -7.602 3.253 1.00 84.75 374 LYS A N 1
ATOM 3006 C CA . LYS A 1 374 ? 2.291 -7.664 2.906 1.00 84.75 374 LYS A CA 1
ATOM 3007 C C . LYS A 1 374 ? 1.505 -8.533 3.906 1.00 84.75 374 LYS A C 1
ATOM 3009 O O . LYS A 1 374 ? 0.620 -9.300 3.530 1.00 84.75 374 LYS A O 1
ATOM 3014 N N . LEU A 1 375 ? 1.854 -8.439 5.190 1.00 88.19 375 LEU A N 1
ATOM 3015 C CA . LEU A 1 375 ? 1.223 -9.165 6.291 1.00 88.19 375 LEU A CA 1
ATOM 3016 C C . LEU A 1 375 ? 0.553 -8.175 7.225 1.00 88.19 375 LEU A C 1
ATOM 3018 O O . LEU A 1 375 ? 1.172 -7.210 7.662 1.00 88.19 375 LEU A O 1
ATOM 3022 N N . VAL A 1 376 ? -0.698 -8.448 7.582 1.00 90.50 376 VAL A N 1
ATOM 3023 C CA . VAL A 1 376 ? -1.444 -7.586 8.502 1.00 90.50 376 VAL A CA 1
ATOM 3024 C C . VAL A 1 376 ? -1.789 -8.367 9.760 1.00 90.50 376 VAL A C 1
ATOM 3026 O O . VAL A 1 376 ? -2.678 -9.220 9.747 1.00 90.50 376 VAL A O 1
ATOM 3029 N N . SER A 1 377 ? -1.087 -8.037 10.842 1.00 92.56 377 SER A N 1
ATOM 3030 C CA . SER A 1 377 ? -1.350 -8.488 12.209 1.00 92.56 377 SER A CA 1
ATOM 3031 C C . SER A 1 377 ? -1.022 -7.378 13.207 1.00 92.56 377 SER A C 1
ATOM 3033 O O . SER A 1 377 ? -0.370 -6.406 12.830 1.00 92.56 377 SER A O 1
ATOM 3035 N N . ILE A 1 378 ? -1.451 -7.508 14.466 1.00 92.94 378 ILE A N 1
ATOM 3036 C CA . ILE A 1 378 ? -0.917 -6.665 15.548 1.00 92.94 378 ILE A CA 1
ATOM 3037 C C . ILE A 1 378 ? 0.043 -7.466 16.422 1.00 92.94 378 ILE A C 1
ATOM 3039 O O . ILE A 1 378 ? -0.177 -8.657 16.664 1.00 92.94 378 ILE A O 1
ATOM 3043 N N . ILE A 1 379 ? 1.091 -6.787 16.877 1.00 95.00 379 ILE A N 1
ATOM 3044 C CA . ILE A 1 379 ? 2.065 -7.272 17.848 1.00 95.00 379 ILE A CA 1
ATOM 3045 C C . ILE A 1 379 ? 1.935 -6.421 19.106 1.00 95.00 379 ILE A C 1
ATOM 3047 O O . ILE A 1 379 ? 1.731 -5.212 19.015 1.00 95.00 379 ILE A O 1
ATOM 3051 N N . LEU A 1 380 ? 2.029 -7.054 20.266 1.00 94.44 380 LEU A N 1
ATOM 3052 C CA . LEU A 1 380 ? 1.934 -6.409 21.571 1.00 94.44 380 LEU A CA 1
ATOM 3053 C C . LEU A 1 380 ? 3.013 -6.971 22.492 1.00 94.44 380 LEU A C 1
ATOM 3055 O O . LEU A 1 380 ? 3.369 -8.144 22.360 1.00 94.44 380 LEU A O 1
ATOM 3059 N N . CYS A 1 381 ? 3.506 -6.159 23.424 1.00 93.12 381 CYS A N 1
ATOM 3060 C CA . CYS A 1 381 ? 4.428 -6.613 24.453 1.00 93.12 381 CYS A CA 1
ATOM 3061 C C . CYS A 1 381 ? 3.693 -6.798 25.787 1.00 93.12 381 CYS A C 1
ATOM 3063 O O . CYS A 1 381 ? 3.011 -5.895 26.260 1.00 93.12 381 CYS A O 1
ATOM 3065 N N . PHE A 1 382 ? 3.838 -7.970 26.405 1.00 89.81 382 PHE A N 1
ATOM 3066 C CA . PHE A 1 382 ? 3.342 -8.253 27.753 1.00 89.81 382 PHE A CA 1
ATOM 3067 C C . PHE A 1 382 ? 4.409 -8.996 28.543 1.00 89.81 382 PHE A C 1
ATOM 3069 O O . PHE A 1 382 ? 4.977 -9.961 28.038 1.00 89.81 382 PHE A O 1
ATOM 3076 N N . ASN A 1 383 ? 4.670 -8.573 29.783 1.00 87.75 383 ASN A N 1
ATOM 3077 C CA . ASN A 1 383 ? 5.686 -9.168 30.660 1.00 87.75 383 ASN A CA 1
ATOM 3078 C C . ASN A 1 383 ? 7.057 -9.328 29.978 1.00 87.75 383 ASN A C 1
ATOM 3080 O O . ASN A 1 383 ? 7.702 -10.367 30.110 1.00 87.75 383 ASN A O 1
ATOM 3084 N N . ASN A 1 384 ? 7.487 -8.301 29.235 1.00 89.75 384 ASN A N 1
ATOM 3085 C CA . ASN A 1 384 ? 8.706 -8.319 28.421 1.00 89.75 384 ASN A CA 1
ATOM 3086 C C . ASN A 1 384 ? 8.739 -9.485 27.426 1.00 89.75 384 ASN A C 1
ATOM 3088 O O . ASN A 1 384 ? 9.786 -10.089 27.223 1.00 89.75 384 ASN A O 1
ATOM 3092 N N . GLU A 1 385 ? 7.607 -9.831 26.818 1.00 93.50 385 GLU A N 1
ATOM 3093 C CA . GLU A 1 385 ? 7.496 -10.841 25.770 1.00 93.50 385 GLU A CA 1
ATOM 3094 C C . GLU A 1 385 ? 6.580 -10.345 24.651 1.00 93.50 385 GLU A C 1
ATOM 3096 O O . GLU A 1 385 ? 5.537 -9.745 24.906 1.00 93.50 385 GLU A O 1
ATOM 3101 N N . LEU A 1 386 ? 6.957 -10.612 23.398 1.00 94.75 386 LEU A N 1
ATOM 3102 C CA . LEU A 1 386 ? 6.158 -10.218 22.241 1.00 94.75 386 LEU A CA 1
ATOM 3103 C C . LEU A 1 386 ? 5.099 -11.276 21.932 1.00 94.75 386 LEU A C 1
ATOM 3105 O O . LEU A 1 386 ? 5.388 -12.469 21.835 1.00 94.75 386 LEU A O 1
ATOM 3109 N N . TYR A 1 387 ? 3.877 -10.821 21.698 1.00 95.94 387 TYR A N 1
ATOM 3110 C CA . TYR A 1 387 ? 2.750 -11.640 21.287 1.00 95.94 387 TYR A CA 1
ATOM 3111 C C . TYR A 1 387 ? 2.181 -11.114 19.982 1.00 95.94 387 TYR A C 1
ATOM 3113 O O . TYR A 1 387 ? 2.047 -9.908 19.785 1.00 95.94 387 TYR A O 1
ATOM 3121 N N . VAL A 1 388 ? 1.785 -12.029 19.106 1.00 95.69 388 VAL A N 1
ATOM 3122 C CA . VAL A 1 388 ? 0.949 -11.708 17.954 1.00 95.69 388 VAL A CA 1
ATOM 3123 C C . VAL A 1 388 ? -0.511 -11.978 18.298 1.00 95.69 388 VAL A C 1
ATOM 3125 O O . VAL A 1 388 ? -0.847 -13.048 18.809 1.00 95.69 388 VAL A O 1
ATOM 3128 N N . ARG A 1 389 ? -1.391 -11.029 17.966 1.00 96.50 389 ARG A N 1
ATOM 3129 C CA . ARG A 1 389 ? -2.838 -11.266 17.956 1.00 96.50 389 ARG A CA 1
ATOM 3130 C C . ARG A 1 389 ? -3.281 -11.624 16.549 1.00 96.50 389 ARG A C 1
ATOM 3132 O O . ARG A 1 389 ? -3.251 -10.767 15.665 1.00 96.50 389 ARG A O 1
ATOM 3139 N N . ILE A 1 390 ? -3.750 -12.848 16.358 1.00 96.31 390 ILE A N 1
ATOM 3140 C CA . ILE A 1 390 ? -4.403 -13.254 15.113 1.00 96.31 390 ILE A CA 1
ATOM 3141 C C . ILE A 1 390 ? -5.920 -13.123 15.234 1.00 96.31 390 ILE A C 1
ATOM 3143 O O . ILE A 1 390 ? -6.485 -13.290 16.312 1.00 96.31 390 ILE A O 1
ATOM 3147 N N . ALA A 1 391 ? -6.571 -12.841 14.112 1.00 96.88 391 ALA A N 1
ATOM 3148 C CA . ALA A 1 391 ? -8.014 -12.753 13.962 1.00 96.88 391 ALA A CA 1
ATOM 3149 C C . ALA A 1 391 ? -8.439 -13.556 12.730 1.00 96.88 391 ALA A C 1
ATOM 3151 O O . ALA A 1 391 ? -7.944 -13.306 11.627 1.00 96.88 391 ALA A O 1
ATOM 3152 N N . THR A 1 392 ? -9.350 -14.502 12.918 1.00 96.38 392 THR A N 1
ATOM 3153 C CA . THR A 1 392 ? -9.880 -15.340 11.835 1.00 96.38 392 THR A CA 1
ATOM 3154 C C . THR A 1 392 ? -11.173 -14.785 11.271 1.00 96.38 392 THR A C 1
ATOM 3156 O O . THR A 1 392 ? -11.918 -14.096 11.964 1.00 96.38 392 THR A O 1
ATOM 3159 N N . GLN A 1 393 ? -11.431 -15.059 9.995 1.00 96.88 393 GLN A N 1
ATOM 3160 C CA . GLN A 1 393 ? -12.677 -14.694 9.343 1.00 96.88 393 GLN A CA 1
ATOM 3161 C C . GLN A 1 393 ? -13.030 -15.677 8.217 1.00 96.88 393 GLN A C 1
ATOM 3163 O O . GLN A 1 393 ? -12.169 -16.409 7.732 1.00 96.88 393 GLN A O 1
ATOM 3168 N N . ILE A 1 394 ? -14.281 -15.651 7.741 1.00 96.75 394 ILE A N 1
ATOM 3169 C CA . ILE A 1 394 ? -14.818 -16.543 6.696 1.00 96.75 394 ILE A CA 1
ATOM 3170 C C . ILE A 1 394 ? -14.064 -16.506 5.361 1.00 96.75 394 ILE A C 1
ATOM 3172 O O . ILE A 1 394 ? -14.266 -17.371 4.516 1.00 96.75 394 ILE A O 1
ATOM 3176 N N . TYR A 1 395 ? -13.215 -15.505 5.135 1.00 95.81 395 TYR A N 1
ATOM 3177 C CA . TYR A 1 395 ? -12.354 -15.411 3.955 1.00 95.81 395 TYR A CA 1
ATOM 3178 C C . TYR A 1 395 ? -10.948 -15.990 4.180 1.00 95.81 395 TYR A C 1
ATOM 3180 O O . TYR A 1 395 ? -10.179 -16.103 3.225 1.00 95.81 395 TYR A O 1
ATOM 3188 N N . ASN A 1 396 ? -10.590 -16.326 5.421 1.00 96.38 396 ASN A N 1
ATOM 3189 C CA . ASN A 1 396 ? -9.305 -16.918 5.766 1.00 96.38 396 ASN A CA 1
ATOM 3190 C C . ASN A 1 396 ? -9.319 -18.435 5.589 1.00 96.38 396 ASN A C 1
ATOM 3192 O O . ASN A 1 396 ? -10.367 -19.075 5.669 1.00 96.38 396 ASN A O 1
ATOM 3196 N N . ARG A 1 397 ? -8.134 -19.013 5.404 1.00 95.25 397 ARG A N 1
ATOM 3197 C CA . ARG A 1 397 ? -7.869 -20.455 5.456 1.00 95.25 397 ARG A CA 1
ATOM 3198 C C . ARG A 1 397 ? -6.662 -20.746 6.341 1.00 95.25 397 ARG A C 1
ATOM 3200 O O . ARG A 1 397 ? -5.902 -19.838 6.674 1.00 95.25 397 ARG A O 1
ATOM 3207 N N . ILE A 1 398 ? -6.436 -22.017 6.670 1.00 94.88 398 ILE A N 1
ATOM 3208 C CA . ILE A 1 398 ? -5.266 -22.412 7.466 1.00 94.88 398 ILE A CA 1
ATOM 3209 C C . ILE A 1 398 ? -3.948 -22.057 6.758 1.00 94.88 398 ILE A C 1
ATOM 3211 O O . ILE A 1 398 ? -2.971 -21.691 7.410 1.00 94.88 398 ILE A O 1
ATOM 3215 N N . GLU A 1 399 ? -3.940 -22.069 5.423 1.00 91.81 399 GLU A N 1
ATOM 3216 C CA . GLU A 1 399 ? -2.795 -21.692 4.596 1.00 91.81 399 GLU A CA 1
ATOM 3217 C C . GLU A 1 399 ? -2.362 -20.240 4.817 1.00 91.81 399 GLU A C 1
ATOM 3219 O O . GLU A 1 399 ? -1.165 -19.970 4.778 1.00 91.81 399 GLU A O 1
ATOM 3224 N N . ASP A 1 400 ? -3.284 -19.320 5.124 1.00 92.12 400 ASP A N 1
ATOM 3225 C CA . ASP A 1 400 ? -2.924 -17.925 5.411 1.00 92.12 400 ASP A CA 1
ATOM 3226 C C . ASP A 1 400 ? -2.041 -17.838 6.674 1.00 92.12 400 ASP A C 1
ATOM 3228 O O . ASP A 1 400 ? -1.086 -17.061 6.726 1.00 92.12 400 ASP A O 1
ATOM 3232 N N . TYR A 1 401 ? -2.289 -18.698 7.669 1.00 93.38 401 TYR A N 1
ATOM 3233 C CA . TYR A 1 401 ? -1.492 -18.783 8.899 1.00 93.38 401 TYR A CA 1
ATOM 3234 C C . TYR A 1 401 ? -0.184 -19.562 8.701 1.00 93.38 401 TYR A C 1
ATOM 3236 O O . TYR A 1 401 ? 0.827 -19.234 9.324 1.00 93.38 401 TYR A O 1
ATOM 3244 N N . ILE A 1 402 ? -0.154 -20.541 7.788 1.00 85.75 402 ILE A N 1
ATOM 3245 C CA . ILE A 1 402 ? 1.097 -21.185 7.345 1.00 85.75 402 ILE A CA 1
ATOM 3246 C C . ILE A 1 402 ? 1.994 -20.164 6.637 1.00 85.75 402 ILE A C 1
ATOM 3248 O O . ILE A 1 402 ? 3.202 -20.125 6.889 1.00 85.75 402 ILE A O 1
ATOM 3252 N N . SER A 1 403 ? 1.424 -19.321 5.775 1.00 80.81 403 SER A N 1
ATOM 3253 C CA . SER A 1 403 ? 2.133 -18.209 5.144 1.00 80.81 403 SER A CA 1
ATOM 3254 C C . SER A 1 403 ? 2.632 -17.222 6.195 1.00 80.81 403 SER A C 1
ATOM 3256 O O . SER A 1 403 ? 3.814 -16.886 6.174 1.00 80.81 403 SER A O 1
ATOM 3258 N N . PHE A 1 404 ? 1.792 -16.840 7.165 1.00 84.12 404 PHE A N 1
ATOM 3259 C CA . PHE A 1 404 ? 2.190 -15.972 8.278 1.00 84.12 404 PHE A CA 1
ATOM 3260 C C . PHE A 1 404 ? 3.407 -16.517 9.040 1.00 84.12 404 PHE A C 1
ATOM 3262 O O . PHE A 1 404 ? 4.421 -15.826 9.152 1.00 84.12 404 PHE A O 1
ATOM 3269 N N . PHE A 1 405 ? 3.362 -17.787 9.465 1.00 78.62 405 PHE A N 1
ATOM 3270 C CA . PHE A 1 405 ? 4.514 -18.482 10.051 1.00 78.62 405 PHE A CA 1
ATOM 3271 C C . PHE A 1 405 ? 5.740 -18.410 9.140 1.00 78.62 405 PHE A C 1
ATOM 3273 O O . PHE A 1 405 ? 6.834 -18.036 9.575 1.00 78.62 405 PHE A O 1
ATOM 3280 N N . SER A 1 406 ? 5.542 -18.778 7.870 1.00 66.62 406 SER A N 1
ATOM 3281 C CA . SER A 1 406 ? 6.617 -18.863 6.895 1.00 66.62 406 SER A CA 1
ATOM 3282 C C . SER A 1 406 ? 7.334 -17.535 6.803 1.00 66.62 406 SER A C 1
ATOM 3284 O O . SER A 1 406 ? 8.544 -17.556 6.869 1.00 66.62 406 SER A O 1
ATOM 3286 N N . PHE A 1 407 ? 6.652 -16.393 6.755 1.00 68.75 407 PHE A N 1
ATOM 3287 C CA . PHE A 1 407 ? 7.306 -15.087 6.664 1.00 68.75 407 PHE A CA 1
ATOM 3288 C C . PHE A 1 407 ? 8.030 -14.650 7.941 1.00 68.75 407 PHE A C 1
ATOM 3290 O O . PHE A 1 407 ? 9.171 -14.187 7.846 1.00 68.75 407 PHE A O 1
ATOM 3297 N N . VAL A 1 408 ? 7.418 -14.852 9.115 1.00 66.06 408 VAL A N 1
ATOM 3298 C CA . VAL A 1 408 ? 8.037 -14.533 10.416 1.00 66.06 408 VAL A CA 1
ATOM 3299 C C . VAL A 1 408 ? 9.346 -15.318 10.600 1.00 66.06 408 VAL A C 1
ATOM 3301 O O . VAL A 1 408 ? 10.335 -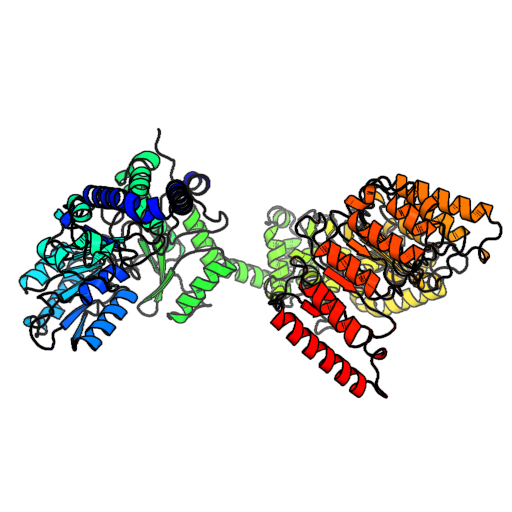14.779 11.098 1.00 66.06 408 VAL A O 1
ATOM 3304 N N . CYS A 1 409 ? 9.412 -16.563 10.113 1.00 57.72 409 CYS A N 1
ATOM 3305 C CA . CYS A 1 409 ? 10.615 -17.395 10.191 1.00 57.72 409 CYS A CA 1
ATOM 3306 C C . CYS A 1 409 ? 11.533 -17.321 8.952 1.00 57.72 409 CYS A C 1
ATOM 3308 O O . CYS A 1 409 ? 12.752 -17.462 9.095 1.00 57.72 409 CYS A O 1
ATOM 3310 N N . PHE A 1 410 ? 11.011 -17.080 7.741 1.00 47.22 410 PHE A N 1
ATOM 3311 C CA . PHE A 1 410 ? 11.787 -17.153 6.495 1.00 47.22 410 PHE A CA 1
ATOM 3312 C C . PHE A 1 410 ? 12.810 -16.045 6.412 1.00 47.22 410 PHE A C 1
ATOM 3314 O O . PHE A 1 410 ? 13.896 -16.310 5.915 1.00 47.22 410 PHE A O 1
ATOM 3321 N N . ARG A 1 411 ? 12.551 -14.823 6.892 1.00 47.31 411 ARG A N 1
ATOM 3322 C CA . ARG A 1 411 ? 13.607 -13.808 6.805 1.00 47.31 411 ARG A CA 1
ATOM 3323 C C . ARG A 1 411 ? 14.799 -14.181 7.674 1.00 47.31 411 ARG A C 1
ATOM 3325 O O . ARG A 1 411 ? 15.915 -13.990 7.220 1.00 47.31 411 ARG A O 1
ATOM 3332 N N . ARG A 1 412 ? 14.614 -14.806 8.839 1.00 42.44 412 ARG A N 1
ATOM 3333 C CA . ARG A 1 412 ? 15.737 -15.230 9.687 1.00 42.44 412 ARG A CA 1
ATOM 3334 C C . ARG A 1 412 ? 16.407 -16.496 9.148 1.00 42.44 412 ARG A C 1
ATOM 3336 O O . ARG A 1 412 ? 17.610 -16.476 8.951 1.00 42.44 412 ARG A O 1
ATOM 3343 N N . LEU A 1 413 ? 15.668 -17.551 8.801 1.00 41.69 413 LEU A N 1
ATOM 3344 C CA . LEU A 1 413 ? 16.263 -18.789 8.268 1.00 41.69 413 LEU A CA 1
ATOM 3345 C C . LEU A 1 413 ? 16.781 -18.650 6.830 1.00 41.69 413 LEU A C 1
ATOM 3347 O O . LEU A 1 413 ? 17.910 -19.039 6.569 1.00 41.69 413 LEU A O 1
ATOM 3351 N N . ARG A 1 414 ? 16.026 -18.052 5.898 1.00 47.03 414 ARG A N 1
ATOM 3352 C CA . ARG A 1 414 ? 16.473 -17.858 4.506 1.00 47.03 414 ARG A CA 1
ATOM 3353 C C . ARG A 1 414 ? 17.602 -16.844 4.419 1.00 47.03 414 ARG A C 1
ATOM 3355 O O . ARG A 1 414 ? 18.556 -17.143 3.718 1.00 47.03 414 ARG A O 1
ATOM 3362 N N . SER A 1 415 ? 17.559 -15.707 5.128 1.00 49.78 415 SER A N 1
ATOM 3363 C CA . SER A 1 415 ? 18.712 -14.791 5.113 1.00 49.78 415 SER A CA 1
ATOM 3364 C C . SER A 1 415 ? 19.913 -15.379 5.846 1.00 49.78 415 SER A C 1
ATOM 3366 O O . SER A 1 415 ? 21.005 -15.275 5.319 1.00 49.78 415 SER A O 1
ATOM 3368 N N . LEU A 1 416 ? 19.766 -16.080 6.981 1.00 54.22 416 LEU A N 1
ATOM 3369 C CA . LEU A 1 416 ? 20.913 -16.734 7.630 1.00 54.22 416 LEU A CA 1
ATOM 3370 C C . LEU A 1 416 ? 21.490 -17.864 6.770 1.00 54.22 416 LEU A C 1
ATOM 3372 O O . LEU A 1 416 ? 22.707 -18.006 6.713 1.00 54.22 416 LEU A O 1
ATOM 3376 N N . CYS A 1 417 ? 20.658 -18.658 6.091 1.00 60.16 417 CYS A N 1
ATOM 3377 C CA . CYS A 1 417 ? 21.119 -19.707 5.181 1.00 60.16 417 CYS A CA 1
ATOM 3378 C C . CYS A 1 417 ? 21.764 -19.119 3.923 1.00 60.16 417 CYS A C 1
ATOM 3380 O O . CYS A 1 417 ? 22.847 -19.562 3.560 1.00 60.16 417 CYS A O 1
ATOM 3382 N N . ILE A 1 418 ? 21.148 -18.112 3.290 1.00 74.31 418 ILE A N 1
ATOM 3383 C CA . ILE A 1 418 ? 21.718 -17.408 2.132 1.00 74.31 418 ILE A CA 1
ATOM 3384 C C . ILE A 1 418 ? 23.020 -16.712 2.530 1.00 74.31 418 ILE A C 1
ATOM 3386 O O . ILE A 1 418 ? 24.013 -16.903 1.849 1.00 74.31 418 ILE A O 1
ATOM 3390 N N . ARG A 1 419 ? 23.068 -15.995 3.658 1.00 73.94 419 ARG A N 1
ATOM 3391 C CA . ARG A 1 419 ? 24.297 -15.373 4.169 1.00 73.94 419 ARG A CA 1
ATOM 3392 C C . ARG A 1 419 ? 25.378 -16.415 4.408 1.00 73.94 419 ARG A C 1
ATOM 3394 O O . ARG A 1 419 ? 26.460 -16.257 3.875 1.00 73.94 419 ARG A O 1
ATOM 3401 N N . LYS A 1 420 ? 25.078 -17.516 5.111 1.00 77.19 420 LYS A N 1
ATOM 3402 C CA . LYS A 1 420 ? 26.037 -18.618 5.320 1.00 77.19 420 LYS A CA 1
ATOM 3403 C C . LYS A 1 420 ? 26.529 -19.238 4.006 1.00 77.19 420 LYS A C 1
ATOM 3405 O O . LYS A 1 420 ? 27.690 -19.629 3.933 1.00 77.19 420 LYS A O 1
ATOM 3410 N N . LEU A 1 421 ? 25.658 -19.345 2.998 1.00 78.75 421 LEU A N 1
ATOM 3411 C CA . LEU A 1 421 ? 26.007 -19.811 1.652 1.00 78.75 421 LEU A CA 1
ATOM 3412 C C . LEU A 1 421 ? 26.924 -18.810 0.933 1.00 78.75 421 LEU A C 1
ATOM 3414 O O . LEU A 1 421 ? 27.945 -19.218 0.396 1.00 78.75 421 LEU A O 1
ATOM 3418 N N . ILE A 1 422 ? 26.582 -17.519 0.949 1.00 83.94 422 ILE A N 1
ATOM 3419 C CA . ILE A 1 422 ? 27.319 -16.434 0.282 1.00 83.94 422 ILE A CA 1
ATOM 3420 C C . ILE A 1 422 ? 28.698 -16.242 0.922 1.00 83.94 422 ILE A C 1
ATOM 3422 O O . ILE A 1 422 ? 29.689 -16.189 0.207 1.00 83.94 422 ILE A O 1
ATOM 3426 N N . THR A 1 423 ? 28.794 -16.243 2.256 1.00 81.88 423 THR A N 1
ATOM 3427 C CA . THR A 1 423 ? 30.071 -16.091 2.983 1.00 81.88 423 THR A CA 1
ATOM 3428 C C . THR A 1 423 ? 31.016 -17.286 2.821 1.00 81.88 423 THR A C 1
ATOM 3430 O O . THR A 1 423 ? 32.152 -17.242 3.284 1.00 81.88 423 THR A O 1
ATOM 3433 N N . ASN A 1 424 ? 30.556 -18.390 2.222 1.00 86.12 424 ASN A N 1
ATOM 3434 C CA . ASN A 1 424 ? 31.371 -19.570 1.947 1.00 86.12 424 ASN A CA 1
ATOM 3435 C C . ASN A 1 424 ? 31.398 -19.854 0.442 1.00 86.12 424 ASN A C 1
ATOM 3437 O O . ASN A 1 424 ? 30.796 -20.813 -0.047 1.00 86.12 424 ASN A O 1
ATOM 3441 N N . GLU A 1 425 ? 32.143 -19.018 -0.280 1.00 84.12 425 GLU A N 1
ATOM 3442 C CA . GLU A 1 425 ? 32.318 -19.071 -1.734 1.00 84.12 425 GLU A CA 1
ATOM 3443 C C . GLU A 1 425 ? 32.640 -20.486 -2.247 1.00 84.12 425 GLU A C 1
ATOM 3445 O O . GLU A 1 425 ? 32.012 -20.970 -3.188 1.00 84.12 425 GLU A O 1
ATOM 3450 N N . ARG A 1 426 ? 33.562 -21.205 -1.587 1.00 85.25 426 ARG A N 1
ATOM 3451 C CA . ARG A 1 426 ? 33.953 -22.573 -1.977 1.00 85.25 426 ARG A CA 1
ATOM 3452 C C . ARG A 1 426 ? 32.791 -23.556 -1.888 1.00 85.25 426 ARG A C 1
ATOM 3454 O O . ARG A 1 426 ? 32.628 -24.404 -2.766 1.00 85.25 426 ARG A O 1
ATOM 3461 N N . TYR A 1 427 ? 32.002 -23.464 -0.820 1.00 84.25 427 TYR A N 1
ATOM 3462 C CA . TYR A 1 427 ? 30.840 -24.322 -0.631 1.00 84.25 427 TYR A CA 1
ATOM 3463 C C . TYR A 1 427 ? 29.741 -23.994 -1.642 1.00 84.25 427 TYR A C 1
ATOM 3465 O O . TYR A 1 427 ? 29.194 -24.908 -2.259 1.00 84.25 427 TYR A O 1
ATOM 3473 N N . LEU A 1 428 ? 29.467 -22.706 -1.871 1.00 87.19 428 LEU A N 1
ATOM 3474 C CA . LEU A 1 428 ? 28.519 -22.281 -2.895 1.00 87.19 428 LEU A CA 1
ATOM 3475 C C . LEU A 1 428 ? 28.945 -22.768 -4.285 1.00 87.19 428 LEU A C 1
ATOM 3477 O O . LEU A 1 428 ? 28.141 -23.373 -4.989 1.00 87.19 428 LEU A O 1
ATOM 3481 N N . HIS A 1 429 ? 30.210 -22.581 -4.659 1.00 87.25 429 HIS A N 1
ATOM 3482 C CA . HIS A 1 429 ? 30.740 -23.039 -5.941 1.00 87.25 429 HIS A CA 1
ATOM 3483 C C . HIS A 1 429 ? 30.596 -24.561 -6.111 1.00 87.25 429 HIS A C 1
ATOM 3485 O O . HIS A 1 429 ? 30.118 -25.021 -7.146 1.00 87.25 429 HIS A O 1
ATOM 3491 N N . SER A 1 430 ? 30.903 -25.347 -5.070 1.00 85.88 430 SER A N 1
ATOM 3492 C CA . SER A 1 430 ? 30.672 -26.802 -5.058 1.00 85.88 430 SER A CA 1
ATOM 3493 C C . SER A 1 430 ? 29.195 -27.166 -5.260 1.00 85.88 430 SER A C 1
ATOM 3495 O O . SER A 1 430 ? 28.882 -28.086 -6.016 1.00 85.88 430 SER A O 1
ATOM 3497 N N . CYS A 1 431 ? 28.269 -26.424 -4.643 1.00 84.06 431 CYS A N 1
ATOM 3498 C CA . CYS A 1 431 ? 26.832 -26.632 -4.837 1.00 84.06 431 CYS A CA 1
ATOM 3499 C C . CYS A 1 431 ? 26.401 -26.321 -6.278 1.00 84.06 431 CYS A C 1
ATOM 3501 O O . CYS A 1 431 ? 25.653 -27.091 -6.879 1.00 84.06 431 CYS A O 1
ATOM 3503 N N . LEU A 1 432 ? 26.897 -25.222 -6.855 1.00 86.38 432 LEU A N 1
ATOM 3504 C CA . LEU A 1 432 ? 26.582 -24.806 -8.225 1.00 86.38 432 LEU A CA 1
ATOM 3505 C C . LEU A 1 432 ? 27.133 -25.780 -9.281 1.00 86.38 432 LEU A C 1
ATOM 3507 O O . LEU A 1 432 ? 26.555 -25.915 -10.354 1.00 86.38 432 LEU A O 1
ATOM 3511 N N . GLN A 1 433 ? 28.197 -26.529 -8.982 1.00 87.12 433 GLN A N 1
ATOM 3512 C CA . GLN A 1 433 ? 28.712 -27.573 -9.877 1.00 87.12 433 GLN A CA 1
ATOM 3513 C C . GLN A 1 433 ? 27.815 -28.822 -9.949 1.00 87.12 433 GLN A C 1
ATOM 3515 O O . GLN A 1 433 ? 27.962 -29.655 -10.849 1.00 87.12 433 GLN A O 1
ATOM 3520 N N . GLN A 1 434 ? 26.852 -28.965 -9.037 1.00 84.25 434 GLN A N 1
ATOM 3521 C CA . GLN A 1 434 ? 25.968 -30.123 -8.981 1.00 84.25 434 GLN A CA 1
ATOM 3522 C C . GLN A 1 434 ? 24.692 -29.875 -9.792 1.00 84.25 434 GLN A C 1
ATOM 3524 O O . GLN A 1 434 ? 23.757 -29.206 -9.354 1.00 84.25 434 GLN A O 1
ATOM 3529 N N . LYS A 1 435 ? 24.618 -30.484 -10.983 1.00 79.00 435 LYS A N 1
ATOM 3530 C CA . LYS A 1 435 ? 23.499 -30.307 -11.930 1.00 79.00 435 LYS A CA 1
ATOM 3531 C C . LYS A 1 435 ? 22.115 -30.550 -11.314 1.00 79.00 435 LYS A C 1
ATOM 3533 O O . LYS A 1 435 ? 21.174 -29.830 -11.636 1.00 79.00 435 LYS A O 1
ATOM 3538 N N . HIS A 1 436 ? 21.992 -31.541 -10.429 1.00 75.81 436 HIS A N 1
ATOM 3539 C CA . HIS A 1 436 ? 20.727 -31.855 -9.763 1.00 75.81 436 HIS A CA 1
ATOM 3540 C C . HIS A 1 436 ? 20.279 -30.723 -8.819 1.00 75.81 436 HIS A C 1
ATOM 3542 O O . HIS A 1 436 ? 19.111 -30.334 -8.856 1.00 75.81 436 HIS A O 1
ATOM 3548 N N . ILE A 1 437 ? 21.212 -30.124 -8.064 1.00 72.50 437 ILE A N 1
ATOM 3549 C CA . ILE A 1 437 ? 20.948 -28.968 -7.195 1.00 72.50 437 ILE A CA 1
ATOM 3550 C C . ILE A 1 437 ? 20.444 -27.800 -8.040 1.00 72.50 437 ILE A C 1
ATOM 3552 O O . ILE A 1 437 ? 19.348 -27.305 -7.781 1.00 72.50 437 ILE A O 1
ATOM 3556 N N . LEU A 1 438 ? 21.163 -27.429 -9.104 1.00 74.06 438 LEU A N 1
ATOM 3557 C CA . LEU A 1 438 ? 20.759 -26.339 -10.002 1.00 74.06 438 LEU A CA 1
ATOM 3558 C C . LEU A 1 438 ? 19.357 -26.540 -10.589 1.00 74.06 438 LEU A C 1
ATOM 3560 O O . LEU A 1 438 ? 18.550 -25.616 -10.568 1.00 74.06 438 LEU A O 1
ATOM 3564 N N . SER A 1 439 ? 19.039 -27.752 -11.060 1.00 70.44 439 SER A N 1
ATOM 3565 C CA . SER A 1 439 ? 17.724 -28.053 -11.646 1.00 70.44 439 SER A CA 1
ATOM 3566 C C . SER A 1 439 ? 16.569 -28.034 -10.638 1.00 70.44 439 SER A C 1
ATOM 3568 O O . SER A 1 439 ? 15.423 -27.835 -11.026 1.00 70.44 439 SER A O 1
ATOM 3570 N N . SER A 1 440 ? 16.867 -28.238 -9.352 1.00 68.81 440 SER A N 1
ATOM 3571 C CA . SER A 1 440 ? 15.879 -28.249 -8.264 1.00 68.81 440 SER A CA 1
ATOM 3572 C C . SER A 1 440 ? 15.756 -26.908 -7.532 1.00 68.81 440 SER A C 1
ATOM 3574 O O . SER A 1 440 ? 14.846 -26.725 -6.724 1.00 68.81 440 SER A O 1
ATOM 3576 N N . THR A 1 441 ? 16.663 -25.964 -7.802 1.00 66.69 441 THR A N 1
ATOM 3577 C CA . THR A 1 441 ? 16.720 -24.692 -7.082 1.00 66.69 441 THR A CA 1
ATOM 3578 C C . THR A 1 441 ? 15.656 -23.718 -7.606 1.00 66.69 441 THR A C 1
ATOM 3580 O O . THR A 1 441 ? 15.602 -23.460 -8.810 1.00 66.69 441 THR A O 1
ATOM 3583 N N . PRO A 1 442 ? 14.825 -23.120 -6.729 1.00 71.81 442 PRO A N 1
ATOM 3584 C CA . PRO A 1 442 ? 13.853 -22.109 -7.128 1.00 71.81 442 PRO A CA 1
ATOM 3585 C C . PRO A 1 442 ? 14.501 -20.908 -7.828 1.00 71.81 442 PRO A C 1
ATOM 3587 O O . PRO A 1 442 ? 15.486 -20.342 -7.352 1.00 71.81 442 PRO A O 1
ATOM 3590 N N . SER A 1 443 ? 13.894 -20.462 -8.928 1.00 66.38 443 SER A N 1
ATOM 3591 C CA . SER A 1 443 ? 14.344 -19.322 -9.743 1.00 66.38 443 SER A CA 1
ATOM 3592 C C . SER A 1 443 ? 14.525 -18.030 -8.940 1.00 66.38 443 SER A C 1
ATOM 3594 O O . SER A 1 443 ? 15.458 -17.263 -9.169 1.00 66.38 443 SER A O 1
ATOM 3596 N N . ASN A 1 444 ? 13.649 -17.796 -7.964 1.00 74.25 444 ASN A N 1
ATOM 3597 C CA . ASN A 1 444 ? 13.695 -16.627 -7.092 1.00 74.25 444 ASN A CA 1
ATOM 3598 C C . ASN A 1 444 ? 14.864 -16.658 -6.092 1.00 74.25 444 ASN A C 1
ATOM 3600 O O . ASN A 1 444 ? 15.218 -15.607 -5.563 1.00 74.25 444 ASN A O 1
ATOM 3604 N N . LEU A 1 445 ? 15.465 -17.823 -5.822 1.00 81.25 445 LEU A N 1
ATOM 3605 C CA . LEU A 1 445 ? 16.571 -17.933 -4.875 1.00 81.25 445 LEU A CA 1
ATOM 3606 C C . LEU A 1 445 ? 17.834 -17.271 -5.427 1.00 81.25 445 LEU A C 1
ATOM 3608 O O . LEU A 1 445 ? 18.476 -16.532 -4.692 1.00 81.25 445 LEU A O 1
ATOM 3612 N N . PHE A 1 446 ? 18.139 -17.456 -6.713 1.00 86.12 446 PHE A N 1
ATOM 3613 C CA . PHE A 1 446 ? 19.298 -16.839 -7.368 1.00 86.12 446 PHE A CA 1
ATOM 3614 C C . PHE A 1 446 ? 19.224 -15.310 -7.355 1.00 86.12 446 PHE A C 1
ATOM 3616 O O . PHE A 1 446 ? 20.209 -14.651 -7.031 1.00 86.12 446 PHE A O 1
ATOM 3623 N N . TYR A 1 447 ? 18.040 -14.743 -7.611 1.00 86.81 447 TYR A N 1
ATOM 3624 C CA . TYR A 1 447 ? 17.821 -13.303 -7.458 1.00 86.81 447 TYR A CA 1
ATOM 3625 C C . TYR A 1 447 ? 18.008 -12.847 -6.006 1.00 86.81 447 TYR A C 1
ATOM 3627 O O . TYR A 1 447 ? 18.700 -11.864 -5.768 1.00 86.81 447 TYR A O 1
ATOM 3635 N N . SER A 1 448 ? 17.462 -13.578 -5.025 1.00 83.19 448 SER A N 1
ATOM 3636 C CA . SER A 1 448 ? 17.668 -13.252 -3.605 1.00 83.19 448 SER A CA 1
ATOM 3637 C C . SER A 1 448 ? 19.132 -13.345 -3.176 1.00 83.19 448 SER A C 1
ATOM 3639 O O . SER A 1 448 ? 19.582 -12.522 -2.389 1.00 83.19 448 SER A O 1
ATOM 3641 N N . MET A 1 449 ? 19.876 -14.333 -3.678 1.00 86.06 449 MET A N 1
ATOM 3642 C CA . MET A 1 449 ? 21.303 -14.480 -3.396 1.00 86.06 449 MET A CA 1
ATOM 3643 C C . MET A 1 449 ? 22.109 -13.343 -4.020 1.00 86.06 449 MET A C 1
ATOM 3645 O O . MET A 1 449 ? 22.994 -12.815 -3.361 1.00 86.06 449 MET A O 1
ATOM 3649 N N . GLY A 1 450 ? 21.772 -12.922 -5.242 1.00 87.75 450 GLY A N 1
ATOM 3650 C CA . GLY A 1 450 ? 22.402 -11.766 -5.882 1.00 87.75 450 GLY A CA 1
ATOM 3651 C C . GLY A 1 450 ? 22.144 -10.460 -5.125 1.00 87.75 450 GLY A C 1
ATOM 3652 O O . GLY A 1 450 ? 23.080 -9.720 -4.837 1.00 87.75 450 GLY A O 1
ATOM 3653 N N . GLN A 1 451 ? 20.895 -10.215 -4.721 1.00 86.12 451 GLN A N 1
ATOM 3654 C CA . GLN A 1 451 ? 20.529 -9.043 -3.919 1.00 86.12 451 GLN A CA 1
ATOM 3655 C C . GLN A 1 451 ? 21.263 -9.016 -2.572 1.00 86.12 451 GLN A C 1
ATOM 3657 O O . GLN A 1 451 ? 21.795 -7.978 -2.181 1.00 86.12 451 GLN A O 1
ATOM 3662 N N . GLU A 1 452 ? 21.312 -10.153 -1.869 1.00 84.56 452 GLU A N 1
ATOM 3663 C CA . GLU A 1 452 ? 21.999 -10.256 -0.579 1.00 84.56 452 GLU A CA 1
ATOM 3664 C C . GLU A 1 452 ? 23.523 -10.130 -0.742 1.00 84.56 452 GLU A C 1
ATOM 3666 O O . GLU A 1 452 ? 24.160 -9.460 0.062 1.00 84.56 452 GLU A O 1
ATOM 3671 N N . ALA A 1 453 ? 24.112 -10.692 -1.803 1.00 85.88 453 ALA A N 1
ATOM 3672 C CA . ALA A 1 453 ? 25.539 -10.550 -2.095 1.00 85.88 453 ALA A CA 1
ATOM 3673 C C . ALA A 1 453 ? 25.925 -9.085 -2.359 1.00 85.88 453 ALA A C 1
ATOM 3675 O O . ALA A 1 453 ? 26.899 -8.602 -1.786 1.00 85.88 453 ALA A O 1
ATOM 3676 N N . ILE A 1 454 ? 25.123 -8.345 -3.138 1.00 85.38 454 ILE A N 1
ATOM 3677 C CA . ILE A 1 454 ? 25.316 -6.896 -3.339 1.00 85.38 454 ILE A CA 1
ATOM 3678 C C . ILE A 1 454 ? 25.199 -6.148 -2.008 1.00 85.38 454 ILE A C 1
ATOM 3680 O O . ILE A 1 454 ? 26.034 -5.300 -1.705 1.00 85.38 454 ILE A O 1
ATOM 3684 N N . PHE A 1 455 ? 24.197 -6.479 -1.189 1.00 80.88 455 PHE A N 1
ATOM 3685 C CA . PHE A 1 455 ? 24.020 -5.868 0.130 1.00 80.88 455 PHE A CA 1
ATOM 3686 C C . PHE A 1 455 ? 25.221 -6.113 1.061 1.00 80.88 455 PHE A C 1
ATOM 3688 O O . PHE A 1 455 ? 25.610 -5.225 1.818 1.00 80.88 455 PHE A O 1
ATOM 3695 N N . MET A 1 456 ? 25.827 -7.299 0.989 1.00 78.56 456 MET A N 1
ATOM 3696 C CA . MET A 1 456 ? 26.994 -7.687 1.786 1.00 78.56 456 MET A CA 1
ATOM 3697 C C . MET A 1 456 ? 28.336 -7.215 1.209 1.00 78.56 456 MET A C 1
ATOM 3699 O O . MET A 1 456 ? 29.353 -7.377 1.876 1.00 78.56 456 MET A O 1
ATOM 3703 N N . ASN A 1 457 ? 28.351 -6.606 0.018 1.00 82.81 457 ASN A N 1
ATOM 3704 C CA . ASN A 1 457 ? 29.561 -6.297 -0.756 1.00 82.81 457 ASN A CA 1
ATOM 3705 C C . ASN A 1 457 ? 30.386 -7.535 -1.174 1.00 82.81 457 ASN A C 1
ATOM 3707 O O . ASN A 1 457 ? 31.592 -7.432 -1.385 1.00 82.81 457 ASN A O 1
ATOM 3711 N N . GLU A 1 458 ? 29.739 -8.691 -1.329 1.00 86.81 458 GLU A N 1
ATOM 3712 C CA . GLU A 1 458 ? 30.353 -9.962 -1.746 1.00 86.81 458 GLU A CA 1
ATOM 3713 C C . GLU A 1 458 ? 30.242 -10.129 -3.272 1.00 86.81 458 GLU A C 1
ATOM 3715 O O . GLU A 1 458 ? 29.531 -10.994 -3.790 1.00 86.81 458 GLU A O 1
ATOM 3720 N N . TYR A 1 459 ? 30.884 -9.237 -4.028 1.00 86.19 459 TYR A N 1
ATOM 3721 C CA . TYR A 1 459 ? 30.660 -9.107 -5.473 1.00 86.19 459 TYR A CA 1
ATOM 3722 C C . TYR A 1 459 ? 31.191 -10.283 -6.307 1.00 86.19 459 TYR A C 1
ATOM 3724 O O . TYR A 1 459 ? 30.621 -10.589 -7.355 1.00 86.19 459 TYR A O 1
ATOM 3732 N N . GLN A 1 460 ? 32.192 -11.022 -5.821 1.00 86.75 460 GLN A N 1
ATOM 3733 C CA . GLN A 1 460 ? 32.679 -12.259 -6.454 1.00 86.75 460 GLN A CA 1
ATOM 3734 C C . GLN A 1 460 ? 31.567 -13.317 -6.567 1.00 86.75 460 GLN A C 1
ATOM 3736 O O . GLN A 1 460 ? 31.525 -14.113 -7.506 1.00 86.75 460 GLN A O 1
ATOM 3741 N N . ILE A 1 461 ? 30.600 -13.292 -5.647 1.00 90.31 461 ILE A N 1
ATOM 3742 C CA . ILE A 1 461 ? 29.444 -14.189 -5.683 1.00 90.31 461 ILE A CA 1
ATOM 3743 C C . ILE A 1 461 ? 28.518 -13.846 -6.857 1.00 90.31 461 ILE A C 1
ATOM 3745 O O . ILE A 1 461 ? 27.885 -14.742 -7.411 1.00 90.31 461 ILE A O 1
ATOM 3749 N N . ILE A 1 462 ? 28.467 -12.586 -7.299 1.00 91.81 462 ILE A N 1
ATOM 3750 C CA . ILE A 1 462 ? 27.683 -12.174 -8.473 1.00 91.81 462 ILE A CA 1
ATOM 3751 C C . ILE A 1 462 ? 28.236 -12.808 -9.748 1.00 91.81 462 ILE A C 1
ATOM 3753 O O . ILE A 1 462 ? 27.461 -13.359 -10.533 1.00 91.81 462 ILE A O 1
ATOM 3757 N N . GLU A 1 463 ? 29.562 -12.807 -9.913 1.00 92.38 463 GLU A N 1
ATOM 3758 C CA . GLU A 1 463 ? 30.233 -13.507 -11.013 1.00 92.38 463 GLU A CA 1
ATOM 3759 C C . GLU A 1 463 ? 29.841 -14.995 -11.028 1.00 92.38 463 GLU A C 1
ATOM 3761 O O . GLU A 1 463 ? 29.356 -15.505 -12.042 1.00 92.38 463 GLU A O 1
ATOM 3766 N N . LEU A 1 464 ? 29.974 -15.674 -9.882 1.00 92.25 464 LEU A N 1
ATOM 3767 C CA . LEU A 1 464 ? 29.639 -17.093 -9.717 1.00 92.25 464 LEU A CA 1
ATOM 3768 C C . LEU A 1 464 ? 28.167 -17.394 -10.032 1.00 92.25 464 LEU A C 1
ATOM 3770 O O . LEU A 1 464 ? 27.860 -18.344 -10.754 1.00 92.25 464 LEU A O 1
ATOM 3774 N N . LEU A 1 465 ? 27.239 -16.590 -9.514 1.00 92.81 465 LEU A N 1
ATOM 3775 C CA . LEU A 1 465 ? 25.806 -16.785 -9.736 1.00 92.81 465 LEU A CA 1
ATOM 3776 C C . LEU A 1 465 ? 25.433 -16.658 -11.215 1.00 92.81 465 LEU A C 1
ATOM 3778 O O . LEU A 1 465 ? 24.639 -17.456 -11.717 1.00 92.81 465 LEU A O 1
ATOM 3782 N N . ILE A 1 466 ? 26.010 -15.683 -11.921 1.00 94.25 466 ILE A N 1
ATOM 3783 C CA . ILE A 1 466 ? 25.747 -15.460 -13.348 1.00 94.25 466 ILE A CA 1
ATOM 3784 C C . ILE A 1 466 ? 26.386 -16.568 -14.193 1.00 94.25 466 ILE A C 1
ATOM 3786 O O . ILE A 1 466 ? 25.731 -17.109 -15.092 1.00 94.25 466 ILE A O 1
ATOM 3790 N N . ALA A 1 467 ? 27.610 -16.985 -13.859 1.00 93.62 467 ALA A N 1
ATOM 3791 C CA . ALA A 1 467 ? 28.311 -18.057 -14.561 1.00 93.62 467 ALA A CA 1
ATOM 3792 C C . ALA A 1 467 ? 27.541 -19.391 -14.538 1.00 93.62 467 ALA A C 1
ATOM 3794 O O . ALA A 1 467 ? 27.576 -20.143 -15.517 1.00 93.62 467 ALA A O 1
ATOM 3795 N N . TYR A 1 468 ? 26.796 -19.666 -13.460 1.00 92.69 468 TYR A N 1
ATOM 3796 C CA . TYR A 1 468 ? 25.987 -20.880 -13.265 1.00 92.69 468 TYR A CA 1
ATOM 3797 C C . TYR A 1 468 ? 24.471 -20.632 -13.334 1.00 92.69 468 TYR A C 1
ATOM 3799 O O . TYR A 1 468 ? 23.686 -21.453 -12.858 1.00 92.69 468 TYR A O 1
ATOM 3807 N N . TRP A 1 469 ? 24.037 -19.520 -13.937 1.00 92.31 469 TRP A N 1
ATOM 3808 C CA . TRP A 1 469 ? 22.635 -19.102 -13.901 1.00 92.31 469 TRP A CA 1
ATOM 3809 C C . TRP A 1 469 ? 21.667 -20.189 -14.428 1.00 92.31 469 TRP A C 1
ATOM 3811 O O . TRP A 1 469 ? 21.824 -20.657 -15.564 1.00 92.31 469 TRP A O 1
ATOM 3821 N N . PRO A 1 470 ? 20.651 -20.605 -13.646 1.00 89.00 470 PRO A N 1
ATOM 3822 C CA . PRO A 1 470 ? 19.867 -21.808 -13.935 1.00 89.00 470 PRO A CA 1
ATOM 3823 C C . PRO A 1 470 ? 18.692 -21.558 -14.886 1.00 89.00 470 PRO A C 1
ATOM 3825 O O . PRO A 1 470 ? 18.040 -22.507 -15.315 1.00 89.00 470 PRO A O 1
ATOM 3828 N N . LEU A 1 471 ? 18.392 -20.299 -15.219 1.00 90.06 471 LEU A N 1
ATOM 3829 C CA . LEU A 1 471 ? 17.253 -19.931 -16.063 1.00 90.06 471 LEU A CA 1
ATOM 3830 C C . LEU A 1 471 ? 17.703 -19.498 -17.449 1.00 90.06 471 LEU A C 1
ATOM 3832 O O . LEU A 1 471 ? 18.825 -19.053 -17.647 1.00 90.06 471 LEU A O 1
ATOM 3836 N N . VAL A 1 472 ? 16.776 -19.555 -18.401 1.00 92.38 472 VAL A N 1
ATOM 3837 C CA . VAL A 1 472 ? 17.006 -19.073 -19.769 1.00 92.38 472 VAL A CA 1
ATOM 3838 C C . VAL A 1 472 ? 17.164 -17.551 -19.820 1.00 92.38 472 VAL A C 1
ATOM 3840 O O . VAL A 1 472 ? 17.903 -17.048 -20.664 1.00 92.38 472 VAL A O 1
ATOM 3843 N N . TYR A 1 473 ? 16.502 -16.829 -18.914 1.00 94.00 473 TYR A N 1
ATOM 3844 C CA . TYR A 1 473 ? 16.415 -15.370 -18.908 1.00 94.00 473 TYR A CA 1
ATOM 3845 C C . TYR A 1 473 ? 16.971 -14.788 -17.601 1.00 94.00 473 TYR A C 1
ATOM 3847 O O . TYR A 1 473 ? 16.676 -15.304 -16.517 1.00 94.00 473 TYR A O 1
ATOM 3855 N N . LEU A 1 474 ? 17.745 -13.709 -17.708 1.00 94.06 474 LEU A N 1
ATOM 3856 C CA . LEU A 1 474 ? 18.256 -12.916 -16.592 1.00 94.06 474 LEU A CA 1
ATOM 3857 C C . LEU A 1 474 ? 17.875 -11.443 -16.780 1.00 94.06 474 LEU A C 1
ATOM 3859 O O . LEU A 1 474 ? 18.320 -10.800 -17.726 1.00 94.06 474 LEU A O 1
ATOM 3863 N N . GLU A 1 475 ? 17.086 -10.908 -15.851 1.00 92.00 475 GLU A N 1
ATOM 3864 C CA . GLU A 1 475 ? 16.763 -9.481 -15.765 1.00 92.00 475 GLU A CA 1
ATOM 3865 C C . GLU A 1 475 ? 17.704 -8.807 -14.767 1.00 92.00 475 GLU A C 1
ATOM 3867 O O . GLU A 1 475 ? 17.591 -9.023 -13.558 1.00 92.00 475 GLU A O 1
ATOM 3872 N N . ILE A 1 476 ? 18.619 -7.965 -15.250 1.00 90.44 476 ILE A N 1
ATOM 3873 C CA . ILE A 1 476 ? 19.670 -7.379 -14.402 1.00 90.44 476 ILE A CA 1
ATOM 3874 C C . ILE A 1 476 ? 19.081 -6.487 -13.310 1.00 90.44 476 ILE A C 1
ATOM 3876 O O . ILE A 1 476 ? 19.508 -6.555 -12.160 1.00 90.44 476 ILE A O 1
ATOM 3880 N N . TYR A 1 477 ? 18.028 -5.729 -13.620 1.00 85.88 477 TYR A N 1
ATOM 3881 C CA . TYR A 1 477 ? 17.377 -4.859 -12.639 1.00 85.88 477 TYR A CA 1
ATOM 3882 C C . TYR A 1 477 ? 16.818 -5.628 -11.425 1.00 85.88 477 TYR A C 1
ATOM 3884 O O . TYR A 1 477 ? 16.755 -5.073 -10.331 1.00 85.88 477 TYR A O 1
ATOM 3892 N N . ARG A 1 478 ? 16.449 -6.912 -11.578 1.00 86.06 478 ARG A N 1
ATOM 3893 C CA . ARG A 1 478 ? 15.945 -7.746 -10.471 1.00 86.06 478 ARG A CA 1
ATOM 3894 C C . ARG A 1 478 ? 17.047 -8.242 -9.539 1.00 86.06 478 ARG A C 1
ATOM 3896 O O . ARG A 1 478 ? 16.735 -8.661 -8.426 1.00 86.06 478 ARG A O 1
ATOM 3903 N N . LEU A 1 479 ? 18.312 -8.205 -9.964 1.00 85.56 479 LEU A N 1
ATOM 3904 C CA . LEU A 1 479 ? 19.448 -8.509 -9.090 1.00 85.56 479 LEU A CA 1
ATOM 3905 C C . LEU A 1 479 ? 19.731 -7.381 -8.092 1.00 85.56 479 LEU A C 1
ATOM 3907 O O . LEU A 1 479 ? 20.359 -7.636 -7.072 1.00 85.56 479 LEU A O 1
ATOM 3911 N N . LEU A 1 480 ? 19.262 -6.158 -8.348 1.00 82.69 480 LEU A N 1
ATOM 3912 C CA . LEU A 1 480 ? 19.568 -4.996 -7.515 1.00 82.69 480 LEU A CA 1
ATOM 3913 C C . LEU A 1 480 ? 18.642 -4.932 -6.277 1.00 82.69 480 LEU A C 1
ATOM 3915 O O . LEU A 1 480 ? 17.440 -5.188 -6.405 1.00 82.69 480 LEU A O 1
ATOM 3919 N N . PRO A 1 481 ? 19.154 -4.600 -5.073 1.00 69.06 481 PRO A N 1
ATOM 3920 C CA . PRO A 1 481 ? 18.330 -4.514 -3.868 1.00 69.06 481 PRO A CA 1
ATOM 3921 C C . PRO A 1 481 ? 17.331 -3.343 -3.925 1.00 69.06 481 PRO A C 1
ATOM 3923 O O . PRO A 1 481 ? 17.692 -2.214 -4.262 1.00 69.06 481 PRO A O 1
ATOM 3926 N N . LEU A 1 482 ? 16.081 -3.588 -3.510 1.00 54.62 482 LEU A N 1
ATOM 3927 C CA . LEU A 1 482 ? 15.013 -2.572 -3.456 1.00 54.62 482 LEU A CA 1
ATOM 3928 C C . LEU A 1 482 ? 15.343 -1.402 -2.507 1.00 54.62 482 LEU A C 1
ATOM 3930 O O . LEU A 1 482 ? 14.966 -0.266 -2.775 1.00 54.62 482 LEU A O 1
ATOM 3934 N N . SER A 1 483 ? 16.096 -1.649 -1.429 1.00 46.53 483 SER A N 1
ATOM 3935 C CA . SER A 1 483 ? 16.487 -0.620 -0.452 1.00 46.53 483 SER A CA 1
ATOM 3936 C C . SER A 1 483 ? 17.449 0.430 -1.016 1.00 46.53 483 SER A C 1
ATOM 3938 O O . SER A 1 483 ? 17.437 1.572 -0.569 1.00 46.53 483 SER A O 1
ATOM 3940 N N . SER A 1 484 ? 18.254 0.078 -2.022 1.00 42.75 484 SER A N 1
ATOM 3941 C CA . SER A 1 484 ? 19.150 1.013 -2.721 1.00 42.75 484 SER A CA 1
ATOM 3942 C C . SER A 1 484 ? 18.426 1.951 -3.692 1.00 42.75 484 SER A C 1
ATOM 3944 O O . SER A 1 484 ? 19.012 2.946 -4.104 1.00 42.75 484 SER A O 1
ATOM 3946 N N . MET A 1 485 ? 17.164 1.671 -4.041 1.00 42.03 485 MET A N 1
ATOM 3947 C CA . MET A 1 485 ? 16.366 2.512 -4.946 1.00 42.03 485 MET A CA 1
ATOM 3948 C C . MET A 1 485 ? 15.534 3.581 -4.216 1.00 42.03 485 MET A C 1
ATOM 3950 O O . MET A 1 485 ? 14.991 4.477 -4.854 1.00 42.03 485 MET A O 1
ATOM 3954 N N . LEU A 1 486 ? 15.448 3.526 -2.880 1.00 38.22 486 LEU A N 1
ATOM 3955 C CA . LEU A 1 486 ? 14.551 4.376 -2.083 1.00 38.22 486 LEU A CA 1
ATOM 3956 C C . LEU A 1 486 ? 15.113 5.757 -1.715 1.00 38.22 486 LEU A C 1
ATOM 3958 O O . LEU A 1 486 ? 14.372 6.580 -1.186 1.00 38.22 486 LEU A O 1
ATOM 3962 N N . PHE A 1 487 ? 16.378 6.063 -2.017 1.00 35.12 487 PHE A N 1
ATOM 3963 C CA . PHE A 1 487 ? 16.953 7.360 -1.636 1.00 35.12 487 PHE A CA 1
ATOM 3964 C C . PHE A 1 487 ? 16.429 8.563 -2.442 1.00 35.12 487 PHE A C 1
ATOM 3966 O O . PHE A 1 487 ? 16.666 9.685 -2.014 1.00 35.12 487 PHE A O 1
ATOM 3973 N N . ASN A 1 488 ? 15.674 8.365 -3.534 1.00 34.09 488 ASN A N 1
ATOM 3974 C CA . ASN A 1 488 ? 15.190 9.461 -4.394 1.00 34.09 488 ASN A CA 1
ATOM 3975 C C . ASN A 1 488 ? 13.690 9.387 -4.767 1.00 34.09 488 ASN A C 1
ATOM 3977 O O . ASN A 1 488 ? 13.272 9.990 -5.749 1.00 34.09 488 ASN A O 1
ATOM 3981 N N . ALA A 1 489 ? 12.840 8.699 -3.998 1.00 31.67 489 ALA A N 1
ATOM 3982 C CA . ALA A 1 489 ? 11.413 8.544 -4.335 1.00 31.67 489 ALA A CA 1
ATOM 3983 C C . ALA A 1 489 ? 10.509 9.732 -3.917 1.00 31.67 489 ALA A C 1
ATOM 3985 O O . ALA A 1 489 ? 9.308 9.566 -3.701 1.00 31.67 489 ALA A O 1
ATOM 3986 N N . HIS A 1 490 ? 11.063 10.942 -3.829 1.00 34.84 490 HIS A N 1
ATOM 3987 C CA . HIS A 1 490 ? 10.295 12.187 -3.769 1.00 34.84 490 HIS A CA 1
ATOM 3988 C C . HIS A 1 490 ? 10.504 12.979 -5.060 1.00 34.84 490 HIS A C 1
ATOM 3990 O O . HIS A 1 490 ? 11.092 14.049 -5.025 1.00 34.84 490 HIS A O 1
ATOM 3996 N N . ASN A 1 491 ? 10.079 12.424 -6.198 1.00 33.50 491 ASN A N 1
ATOM 3997 C CA . ASN A 1 491 ? 9.510 13.155 -7.334 1.00 33.50 491 ASN A CA 1
ATOM 3998 C C . ASN A 1 491 ? 9.107 12.174 -8.443 1.00 33.50 491 ASN A C 1
ATOM 4000 O O . ASN A 1 491 ? 9.724 11.136 -8.655 1.00 33.50 491 ASN A O 1
ATOM 4004 N N . GLN A 1 492 ? 7.998 12.481 -9.112 1.00 39.88 492 GLN A N 1
ATOM 4005 C CA . GLN A 1 492 ? 7.477 11.701 -10.227 1.00 39.88 492 GLN A CA 1
ATOM 4006 C C . GLN A 1 492 ? 8.346 11.916 -11.472 1.00 39.88 492 GLN A C 1
ATOM 4008 O O . GLN A 1 492 ? 8.239 12.980 -12.076 1.00 39.88 492 GLN A O 1
ATOM 4013 N N . GLN A 1 493 ? 9.105 10.903 -11.903 1.00 41.25 493 GLN A N 1
ATOM 4014 C CA . GLN A 1 493 ? 9.413 10.623 -13.314 1.00 41.25 493 GLN A CA 1
ATOM 4015 C C . GLN A 1 493 ? 10.099 9.256 -13.477 1.00 41.25 493 GLN A C 1
ATOM 4017 O O . GLN A 1 493 ? 10.912 8.839 -12.663 1.00 41.25 493 GLN A O 1
ATOM 4022 N N . GLN A 1 494 ? 9.751 8.545 -14.552 1.00 44.25 494 GLN A N 1
ATOM 4023 C CA . GLN A 1 494 ? 10.273 7.213 -14.889 1.00 44.25 494 GLN A CA 1
ATOM 4024 C C . GLN A 1 494 ? 11.771 7.239 -15.271 1.00 44.25 494 GLN A C 1
ATOM 4026 O O . GLN A 1 494 ? 12.440 6.210 -15.218 1.00 44.25 494 GLN A O 1
ATOM 4031 N N . ASP A 1 495 ? 12.291 8.416 -15.633 1.00 42.28 495 ASP A N 1
ATOM 4032 C CA . ASP A 1 495 ? 13.687 8.629 -16.029 1.00 42.28 495 ASP A CA 1
ATOM 4033 C C . ASP A 1 495 ? 14.643 8.713 -14.815 1.00 42.28 495 ASP A C 1
ATOM 4035 O O . ASP A 1 495 ? 15.783 8.256 -14.910 1.00 42.28 495 ASP A O 1
ATOM 4039 N N . ASP A 1 496 ? 14.170 9.166 -13.643 1.00 52.19 496 ASP A N 1
ATOM 4040 C CA . ASP A 1 496 ? 14.977 9.247 -12.408 1.00 52.19 496 ASP A CA 1
ATOM 4041 C C . ASP A 1 496 ? 15.336 7.857 -11.840 1.00 52.19 496 ASP A C 1
ATOM 4043 O O . ASP A 1 496 ? 16.396 7.660 -11.237 1.00 52.19 496 ASP A O 1
ATOM 4047 N N . GLU A 1 497 ? 14.469 6.863 -12.059 1.00 54.75 497 GLU A N 1
ATOM 4048 C CA . GLU A 1 497 ? 14.679 5.474 -11.632 1.00 54.75 497 GLU A CA 1
ATOM 4049 C C . GLU A 1 497 ? 15.787 4.792 -12.457 1.00 54.75 497 GLU A C 1
ATOM 4051 O O . GLU A 1 497 ? 16.661 4.122 -11.900 1.00 54.75 497 GLU A O 1
ATOM 4056 N N . ILE A 1 498 ? 15.800 5.015 -13.779 1.00 57.62 498 ILE A N 1
ATOM 4057 C CA . ILE A 1 498 ? 16.799 4.453 -14.705 1.00 57.62 498 ILE A CA 1
ATOM 4058 C C . ILE A 1 498 ? 18.194 5.009 -14.389 1.00 57.62 498 ILE A C 1
ATOM 4060 O O . ILE A 1 498 ? 19.161 4.246 -14.307 1.00 57.62 498 ILE A O 1
ATOM 4064 N N . ASP A 1 499 ? 18.299 6.315 -14.137 1.00 61.25 499 ASP A N 1
ATOM 4065 C CA . ASP A 1 499 ? 19.568 6.959 -13.784 1.00 61.25 499 ASP A CA 1
ATOM 4066 C C . ASP A 1 499 ? 20.105 6.510 -12.418 1.00 61.25 499 ASP A C 1
ATOM 4068 O O . ASP A 1 499 ? 21.320 6.402 -12.228 1.00 61.25 499 ASP A O 1
ATOM 4072 N N . SER A 1 500 ? 19.223 6.196 -11.467 1.00 67.19 500 SER A N 1
ATOM 4073 C CA . SER A 1 500 ? 19.600 5.626 -10.168 1.00 67.19 500 SER A CA 1
ATOM 4074 C C . SER A 1 500 ? 20.165 4.204 -10.305 1.00 67.19 500 SER A C 1
ATOM 4076 O O . SER A 1 500 ? 21.190 3.867 -9.704 1.00 67.19 500 SER A O 1
ATOM 4078 N N . ILE A 1 501 ? 19.549 3.382 -11.163 1.00 74.44 501 ILE A N 1
ATOM 4079 C CA . ILE A 1 501 ? 19.999 2.017 -11.473 1.00 74.44 501 ILE A CA 1
ATOM 4080 C C . ILE A 1 501 ? 21.370 2.025 -12.157 1.00 74.44 501 ILE A C 1
ATOM 4082 O O . ILE A 1 501 ? 22.264 1.278 -11.751 1.00 74.44 501 ILE A O 1
ATOM 4086 N N . ALA A 1 502 ? 21.556 2.880 -13.166 1.00 72.56 502 ALA A N 1
ATOM 4087 C CA . ALA A 1 502 ? 22.825 2.992 -13.878 1.00 72.56 502 ALA A CA 1
ATOM 4088 C C . ALA A 1 502 ? 23.967 3.414 -12.935 1.00 72.56 502 ALA A C 1
ATOM 4090 O O . ALA A 1 502 ? 25.028 2.790 -12.924 1.00 72.56 502 ALA A O 1
ATOM 4091 N N . LYS A 1 503 ? 23.720 4.397 -12.056 1.00 77.38 503 LYS A N 1
ATOM 4092 C CA . LYS A 1 503 ? 24.689 4.827 -11.031 1.00 77.38 503 LYS A CA 1
ATOM 4093 C C . LYS A 1 503 ? 25.077 3.707 -10.069 1.00 77.38 503 LYS A C 1
ATOM 4095 O O . LYS A 1 503 ? 26.229 3.647 -9.648 1.00 77.38 503 LYS A O 1
ATOM 4100 N N . LEU A 1 504 ? 24.142 2.826 -9.709 1.00 79.25 504 LEU A N 1
ATOM 4101 C CA . LEU A 1 504 ? 24.425 1.702 -8.818 1.00 79.25 504 LEU A CA 1
ATOM 4102 C C . LEU A 1 504 ? 25.334 0.663 -9.488 1.00 79.25 504 LEU A C 1
ATOM 4104 O O . LEU A 1 504 ? 26.274 0.183 -8.857 1.00 79.25 504 LEU A O 1
ATOM 4108 N N . LEU A 1 505 ? 25.080 0.346 -10.761 1.00 82.81 505 LEU A N 1
ATOM 4109 C CA . LEU A 1 505 ? 25.894 -0.596 -11.537 1.00 82.81 505 LEU A CA 1
ATOM 4110 C C . LEU A 1 505 ? 27.332 -0.094 -11.747 1.00 82.81 505 LEU A C 1
ATOM 4112 O O . LEU A 1 505 ? 28.264 -0.896 -11.789 1.00 82.81 505 LEU A O 1
ATOM 4116 N N . GLU A 1 506 ? 27.507 1.223 -11.844 1.00 83.06 506 GLU A N 1
ATOM 4117 C CA . GLU A 1 506 ? 28.786 1.890 -12.126 1.00 83.06 506 GLU A CA 1
ATOM 4118 C C . GLU A 1 506 ? 29.517 2.392 -10.884 1.00 83.06 506 GLU A C 1
ATOM 4120 O O . GLU A 1 506 ? 30.607 2.967 -10.979 1.00 83.06 506 GLU A O 1
ATOM 4125 N N . LYS A 1 507 ? 28.929 2.196 -9.704 1.00 81.81 507 LYS A N 1
ATOM 4126 C CA . LYS A 1 507 ? 29.544 2.606 -8.450 1.00 81.81 507 LYS A CA 1
ATOM 4127 C C . LYS A 1 507 ? 30.881 1.883 -8.288 1.00 81.81 507 LYS A C 1
ATOM 4129 O O . LYS A 1 507 ? 30.924 0.657 -8.207 1.00 81.81 507 LYS A O 1
ATOM 4134 N N . LYS A 1 508 ? 31.963 2.663 -8.203 1.00 82.19 508 LYS A N 1
ATOM 4135 C CA . LYS A 1 508 ? 33.301 2.135 -7.928 1.00 82.19 508 LYS A CA 1
ATOM 4136 C C . LYS A 1 508 ? 33.356 1.489 -6.548 1.00 82.19 508 LYS A C 1
ATOM 4138 O O . LYS A 1 508 ? 32.923 2.076 -5.553 1.00 82.19 508 LYS A O 1
ATOM 4143 N N . LEU A 1 509 ? 33.924 0.297 -6.517 1.00 80.50 509 LEU A N 1
ATOM 4144 C CA . LEU A 1 509 ? 34.180 -0.518 -5.345 1.00 80.50 509 LEU A CA 1
ATOM 4145 C C . LEU A 1 509 ? 35.587 -0.224 -4.794 1.00 80.50 509 LEU A C 1
ATOM 4147 O O . LEU A 1 509 ? 36.381 0.442 -5.466 1.00 80.50 509 LEU A O 1
ATOM 4151 N N . PRO A 1 510 ? 35.917 -0.665 -3.564 1.00 74.44 510 PRO A N 1
ATOM 4152 C CA . PRO A 1 510 ? 37.205 -0.362 -2.929 1.00 74.44 510 PRO A CA 1
ATOM 4153 C C . PRO A 1 510 ? 38.436 -0.827 -3.721 1.00 74.44 510 PRO A C 1
ATOM 4155 O O . PRO A 1 510 ? 39.502 -0.230 -3.604 1.00 74.44 510 PRO A O 1
ATOM 4158 N N . ASP A 1 511 ? 38.285 -1.869 -4.536 1.00 73.50 511 ASP A N 1
ATOM 4159 C CA . ASP A 1 511 ? 39.313 -2.408 -5.434 1.00 73.50 511 ASP A CA 1
ATOM 4160 C C . ASP A 1 511 ? 39.378 -1.679 -6.796 1.00 73.50 511 ASP A C 1
ATOM 4162 O O . ASP A 1 511 ? 40.206 -2.009 -7.642 1.00 73.50 511 ASP A O 1
ATOM 4166 N N . GLY A 1 512 ? 38.524 -0.673 -7.010 1.00 78.25 512 GLY A N 1
ATOM 4167 C CA . GLY A 1 512 ? 38.415 0.095 -8.248 1.00 78.25 512 GLY A CA 1
ATOM 4168 C C . GLY A 1 512 ? 37.495 -0.514 -9.310 1.00 78.25 512 GLY A C 1
ATOM 4169 O O . GLY A 1 512 ? 37.254 0.156 -10.317 1.00 78.25 512 GLY A O 1
ATOM 4170 N N . SER A 1 513 ? 36.967 -1.723 -9.088 1.00 83.56 513 SER A N 1
ATOM 4171 C CA . SER A 1 513 ? 35.996 -2.386 -9.968 1.00 83.56 513 SER A CA 1
ATOM 4172 C C . SER A 1 513 ? 34.578 -1.832 -9.781 1.00 83.56 513 SER A C 1
ATOM 4174 O O . SER A 1 513 ? 34.327 -0.973 -8.934 1.00 83.56 513 SER A O 1
ATOM 4176 N N . THR A 1 514 ? 33.633 -2.298 -10.586 1.00 88.25 514 THR A N 1
ATOM 4177 C CA . THR A 1 514 ? 32.215 -1.932 -10.547 1.00 88.25 514 THR A CA 1
ATOM 4178 C C . THR A 1 514 ? 31.341 -3.185 -10.560 1.00 88.25 514 THR A C 1
ATOM 4180 O O . THR A 1 514 ? 31.786 -4.274 -10.921 1.00 88.25 514 THR A O 1
ATOM 4183 N N . LEU A 1 515 ? 30.063 -3.059 -10.194 1.00 88.62 515 LEU A N 1
ATOM 4184 C CA . LEU A 1 515 ? 29.140 -4.198 -10.238 1.00 88.62 515 LEU A CA 1
ATOM 4185 C C . LEU A 1 515 ? 28.952 -4.727 -11.672 1.00 88.62 515 LEU A C 1
ATOM 4187 O O . LEU A 1 515 ? 28.805 -5.937 -11.863 1.00 88.62 515 LEU A O 1
ATOM 4191 N N . ILE A 1 516 ? 28.994 -3.848 -12.682 1.00 89.38 516 ILE A N 1
ATOM 4192 C CA . ILE A 1 516 ? 28.943 -4.271 -14.088 1.00 89.38 516 ILE A CA 1
ATOM 4193 C C . ILE A 1 516 ? 30.166 -5.112 -14.489 1.00 89.38 516 ILE A C 1
ATOM 4195 O O . ILE A 1 516 ? 29.999 -6.037 -15.283 1.00 89.38 516 ILE A O 1
ATOM 4199 N N . ASP A 1 517 ? 31.342 -4.889 -13.890 1.00 88.25 517 ASP A N 1
ATOM 4200 C CA . ASP A 1 517 ? 32.523 -5.729 -14.131 1.00 88.25 517 ASP A CA 1
ATOM 4201 C C . ASP A 1 517 ? 32.266 -7.168 -13.664 1.00 88.25 517 ASP A C 1
ATOM 4203 O O . ASP A 1 517 ? 32.436 -8.109 -14.432 1.00 88.25 517 ASP A O 1
ATOM 4207 N N . TYR A 1 518 ? 31.749 -7.374 -12.450 1.00 90.38 518 TYR A N 1
ATOM 4208 C CA . TYR A 1 518 ? 31.432 -8.725 -11.960 1.00 90.38 518 TYR A CA 1
ATOM 4209 C C . TYR A 1 518 ? 30.335 -9.420 -12.781 1.00 90.38 518 TYR A C 1
ATOM 4211 O O . TYR A 1 518 ? 30.401 -10.628 -13.024 1.00 90.38 518 TYR A O 1
ATOM 4219 N N . ILE A 1 519 ? 29.348 -8.659 -13.267 1.00 92.31 519 ILE A N 1
ATOM 4220 C CA . ILE A 1 519 ? 28.335 -9.170 -14.201 1.00 92.31 519 ILE A CA 1
ATOM 4221 C C . ILE A 1 519 ? 28.995 -9.615 -15.509 1.00 92.31 519 ILE A C 1
ATOM 4223 O O . ILE A 1 519 ? 28.730 -10.720 -15.988 1.00 92.31 519 ILE A O 1
ATOM 4227 N N . ALA A 1 520 ? 29.867 -8.781 -16.077 1.00 91.06 520 ALA A N 1
ATOM 4228 C CA . ALA A 1 520 ? 30.571 -9.079 -17.314 1.00 91.06 520 ALA A CA 1
ATOM 4229 C C . ALA A 1 520 ? 31.465 -10.320 -17.176 1.00 91.06 520 ALA A C 1
ATOM 4231 O O . ALA A 1 520 ? 31.400 -11.218 -18.018 1.00 91.06 520 ALA A O 1
ATOM 4232 N N . MET A 1 521 ? 32.212 -10.428 -16.078 1.00 90.44 521 MET A N 1
ATOM 4233 C CA . MET A 1 521 ? 33.035 -11.593 -15.756 1.00 90.44 521 MET A CA 1
ATOM 4234 C C . MET A 1 521 ? 32.189 -12.865 -15.659 1.00 90.44 521 MET A C 1
ATOM 4236 O O . MET A 1 521 ? 32.521 -13.860 -16.301 1.00 90.44 521 MET A O 1
ATOM 4240 N N . GLY A 1 522 ? 31.032 -12.818 -14.991 1.00 92.94 522 GLY A N 1
ATOM 4241 C CA . GLY A 1 522 ? 30.117 -13.962 -14.918 1.00 92.94 522 GLY A CA 1
ATOM 4242 C C . GLY A 1 522 ? 29.588 -14.411 -16.285 1.00 92.94 522 GLY A C 1
ATOM 4243 O O . GLY A 1 522 ? 29.440 -15.608 -16.536 1.00 92.94 522 GLY A O 1
ATOM 4244 N N . LEU A 1 523 ? 29.338 -13.470 -17.203 1.00 94.25 523 LEU A N 1
ATOM 4245 C CA . LEU A 1 523 ? 28.898 -13.777 -18.568 1.00 94.25 523 LEU A CA 1
ATOM 4246 C C . LEU A 1 523 ? 30.003 -14.411 -19.416 1.00 94.25 523 LEU A C 1
ATOM 4248 O O . LEU A 1 523 ? 29.736 -15.363 -20.152 1.00 94.25 523 LEU A O 1
ATOM 4252 N N . VAL A 1 524 ? 31.236 -13.908 -19.323 1.00 93.38 524 VAL A N 1
ATOM 4253 C CA . VAL A 1 524 ? 32.380 -14.483 -20.047 1.00 93.38 524 VAL A CA 1
ATOM 4254 C C . VAL A 1 524 ? 32.753 -15.856 -19.476 1.00 93.38 524 VAL A C 1
ATOM 4256 O O . VAL A 1 524 ? 33.078 -16.764 -20.243 1.00 93.38 524 VAL A O 1
ATOM 4259 N N . ASN A 1 525 ? 32.598 -16.041 -18.163 1.00 92.88 525 ASN A N 1
ATOM 4260 C CA . ASN A 1 525 ? 32.820 -17.299 -17.448 1.00 92.88 525 ASN A CA 1
ATOM 4261 C C . ASN A 1 525 ? 31.602 -18.235 -17.429 1.00 92.88 525 ASN A C 1
ATOM 4263 O O . ASN A 1 525 ? 31.591 -19.216 -16.680 1.00 92.88 525 ASN A O 1
ATOM 4267 N N . LYS A 1 526 ? 30.582 -17.992 -18.268 1.00 93.44 526 LYS A N 1
ATOM 4268 C CA . LYS A 1 526 ? 29.386 -18.841 -18.335 1.00 93.44 526 LYS A CA 1
ATOM 4269 C C . LYS A 1 526 ? 29.756 -20.317 -18.496 1.00 93.44 526 LYS A C 1
ATOM 4271 O O . LYS A 1 526 ? 30.344 -20.741 -19.494 1.00 93.44 526 LYS A O 1
ATOM 4276 N N . HIS A 1 527 ? 29.275 -21.143 -17.569 1.00 91.88 527 HIS A N 1
ATOM 4277 C CA . HIS A 1 527 ? 29.497 -22.579 -17.619 1.00 91.88 527 HIS A CA 1
ATOM 4278 C C . HIS A 1 527 ? 28.724 -23.216 -18.784 1.00 91.88 527 HIS A C 1
ATOM 4280 O O . HIS A 1 527 ? 27.502 -23.065 -18.916 1.00 91.88 527 HIS A O 1
ATOM 4286 N N . LYS A 1 528 ? 29.427 -23.989 -19.621 1.00 88.00 528 LYS A N 1
ATOM 4287 C CA . LYS A 1 528 ? 28.878 -24.566 -20.859 1.00 88.00 528 LYS A CA 1
ATOM 4288 C C . LYS A 1 528 ? 27.665 -25.474 -20.633 1.00 88.00 528 LYS A C 1
ATOM 4290 O O . LYS A 1 528 ? 26.696 -25.377 -21.376 1.00 88.00 528 LYS A O 1
ATOM 4295 N N . SER A 1 529 ? 27.730 -26.373 -19.651 1.00 86.25 529 SER A N 1
ATOM 4296 C CA . SER A 1 529 ? 26.751 -27.463 -19.469 1.00 86.25 529 SER A CA 1
ATOM 4297 C C . SER A 1 529 ? 25.798 -27.291 -18.284 1.00 86.25 529 SER A C 1
ATOM 4299 O O . SER A 1 529 ? 24.871 -28.089 -18.139 1.00 86.25 529 SER A O 1
ATOM 4301 N N . LEU A 1 530 ? 26.040 -26.293 -17.429 1.00 89.56 530 LEU A N 1
ATOM 4302 C CA . LEU A 1 530 ? 25.313 -26.106 -16.166 1.00 89.56 530 LEU A CA 1
ATOM 4303 C C . LEU A 1 530 ? 24.479 -24.824 -16.160 1.00 89.56 530 LEU A C 1
ATOM 4305 O O . LEU A 1 530 ? 23.381 -24.829 -15.618 1.00 89.56 530 LEU A O 1
ATOM 4309 N N . SER A 1 531 ? 24.947 -23.759 -16.819 1.00 90.62 531 SER A N 1
ATOM 4310 C CA . SER A 1 531 ? 24.148 -22.549 -16.995 1.00 90.62 531 SER A CA 1
ATOM 4311 C C . SER A 1 531 ? 23.169 -22.700 -18.156 1.00 90.62 531 SER A C 1
ATOM 4313 O O . SER A 1 531 ? 23.567 -23.007 -19.287 1.00 90.62 531 SER A O 1
ATOM 4315 N N . CYS A 1 532 ? 21.896 -22.418 -17.880 1.00 91.12 532 CYS A N 1
ATOM 4316 C CA . CYS A 1 532 ? 20.825 -22.389 -18.875 1.00 91.12 532 CYS A CA 1
ATOM 4317 C C . CYS A 1 532 ? 20.657 -21.010 -19.525 1.00 91.12 532 CYS A C 1
ATOM 4319 O O . CYS A 1 532 ? 19.788 -20.861 -20.380 1.00 91.12 532 CYS A O 1
ATOM 4321 N N . LEU A 1 533 ? 21.468 -20.021 -19.134 1.00 93.88 533 LEU A N 1
ATOM 4322 C CA . LEU A 1 533 ? 21.340 -18.633 -19.567 1.00 93.88 533 LEU A CA 1
ATOM 4323 C C . LEU A 1 533 ? 21.460 -18.487 -21.084 1.00 93.88 533 LEU A C 1
ATOM 4325 O O . LEU A 1 533 ? 22.467 -18.877 -21.673 1.00 93.88 533 LEU A O 1
ATOM 4329 N N . LYS A 1 534 ? 20.440 -17.888 -21.703 1.00 94.94 534 LYS A N 1
ATOM 4330 C CA . LYS A 1 534 ? 20.416 -17.555 -23.137 1.00 94.94 534 LYS A CA 1
ATOM 4331 C C . LYS A 1 534 ? 20.076 -16.099 -23.407 1.00 94.94 534 LYS A C 1
ATOM 4333 O O . LYS A 1 534 ? 20.382 -15.619 -24.491 1.00 94.94 534 LYS A O 1
ATOM 4338 N N . VAL A 1 535 ? 19.422 -15.410 -22.475 1.00 96.25 535 VAL A N 1
ATOM 4339 C CA . VAL A 1 535 ? 19.022 -14.010 -22.632 1.00 96.25 535 VAL A CA 1
ATOM 4340 C C . VAL A 1 535 ? 19.370 -13.227 -21.375 1.00 96.25 535 VAL A C 1
ATOM 4342 O O . VAL A 1 535 ? 18.992 -13.628 -20.277 1.00 96.25 535 VAL A O 1
ATOM 4345 N N . VAL A 1 536 ? 20.061 -12.107 -21.550 1.00 95.62 536 VAL A N 1
ATOM 4346 C CA . VAL A 1 536 ? 20.377 -11.140 -20.496 1.00 95.62 536 VAL A CA 1
ATOM 4347 C C . VAL A 1 536 ? 19.772 -9.805 -20.886 1.00 95.62 536 VAL A C 1
ATOM 4349 O O . VAL A 1 536 ? 19.977 -9.344 -22.008 1.00 95.62 536 VAL A O 1
ATOM 4352 N N . ASP A 1 537 ? 19.023 -9.201 -19.975 1.00 92.81 537 ASP A N 1
ATOM 4353 C CA . ASP A 1 537 ? 18.230 -8.013 -20.249 1.00 92.81 537 ASP A CA 1
ATOM 4354 C C . ASP A 1 537 ? 18.632 -6.823 -19.369 1.00 92.81 537 ASP A C 1
ATOM 4356 O O . ASP A 1 537 ? 18.465 -6.839 -18.145 1.00 92.81 537 ASP A O 1
ATOM 4360 N N . PHE A 1 538 ? 19.143 -5.792 -20.044 1.00 89.19 538 PHE A N 1
ATOM 4361 C CA . PHE A 1 538 ? 19.574 -4.501 -19.517 1.00 89.19 538 PHE A CA 1
ATOM 4362 C C . PHE A 1 538 ? 18.632 -3.349 -19.919 1.00 89.19 538 PHE A C 1
ATOM 4364 O O . PHE A 1 538 ? 18.982 -2.189 -19.711 1.00 89.19 538 PHE A O 1
ATOM 4371 N N . HIS A 1 539 ? 17.439 -3.598 -20.484 1.00 77.94 539 HIS A N 1
ATOM 4372 C CA . HIS A 1 539 ? 16.592 -2.524 -21.043 1.00 77.94 539 HIS A CA 1
ATOM 4373 C C . HIS A 1 539 ? 16.178 -1.432 -20.034 1.00 77.94 539 HIS A C 1
ATOM 4375 O O . HIS A 1 539 ? 15.834 -0.328 -20.445 1.00 77.94 539 HIS A O 1
ATOM 4381 N N . ARG A 1 540 ? 16.205 -1.717 -18.721 1.00 74.62 540 ARG A N 1
ATOM 4382 C CA . ARG A 1 540 ? 15.924 -0.740 -17.642 1.00 74.62 540 ARG A CA 1
ATOM 4383 C C . ARG A 1 540 ? 17.174 -0.101 -17.037 1.00 74.62 540 ARG A C 1
ATOM 4385 O O . ARG A 1 540 ? 17.079 0.594 -16.034 1.00 74.62 540 ARG A O 1
ATOM 4392 N N . CYS A 1 541 ? 18.338 -0.363 -17.617 1.00 71.62 541 CYS A N 1
ATOM 4393 C CA . CYS A 1 541 ? 19.634 0.086 -17.116 1.00 71.62 541 CYS A CA 1
ATOM 4394 C C . CYS A 1 541 ? 20.334 1.046 -18.100 1.00 71.62 541 CYS A C 1
ATOM 4396 O O . CYS A 1 541 ? 21.484 1.414 -17.896 1.00 71.62 541 CYS A O 1
ATOM 4398 N N . SER A 1 542 ? 19.680 1.423 -19.203 1.00 63.00 542 SER A N 1
ATOM 4399 C CA . SER A 1 542 ? 20.345 1.790 -20.458 1.00 63.00 542 SER A CA 1
ATOM 4400 C C . SER A 1 542 ? 20.739 3.265 -20.650 1.00 63.00 542 SER A C 1
ATOM 4402 O O . SER A 1 542 ? 21.036 3.669 -21.775 1.00 63.00 542 SER A O 1
ATOM 4404 N N . SER A 1 543 ? 20.794 4.081 -19.590 1.00 64.75 543 SER A N 1
ATOM 4405 C CA . SER A 1 543 ? 21.137 5.508 -19.727 1.00 64.75 543 SER A CA 1
ATOM 4406 C C . SER A 1 543 ? 22.640 5.803 -19.763 1.00 64.75 543 SER A C 1
ATOM 4408 O O . SER A 1 543 ? 23.028 6.860 -20.264 1.00 64.75 543 SER A O 1
ATOM 4410 N N . SER A 1 544 ? 23.500 4.882 -19.304 1.00 74.38 544 SER A N 1
ATOM 4411 C CA . SER A 1 544 ? 24.923 5.189 -19.134 1.00 74.38 544 SER A CA 1
ATOM 4412 C C . SER A 1 544 ? 25.868 4.676 -20.226 1.00 74.38 544 SER A C 1
ATOM 4414 O O . SER A 1 544 ? 25.833 3.533 -20.702 1.00 74.38 544 SER A O 1
ATOM 4416 N N . ILE A 1 545 ? 26.793 5.571 -20.569 1.00 75.94 545 ILE A N 1
ATOM 4417 C CA . ILE A 1 545 ? 27.912 5.381 -21.488 1.00 75.94 545 ILE A CA 1
ATOM 4418 C C . ILE A 1 545 ? 28.875 4.311 -20.976 1.00 75.94 545 ILE A C 1
ATOM 4420 O O . ILE A 1 545 ? 29.372 3.508 -21.768 1.00 75.94 545 ILE A O 1
ATOM 4424 N N . GLN A 1 546 ? 29.175 4.315 -19.677 1.00 77.12 546 GLN A N 1
ATOM 4425 C CA . GLN A 1 546 ? 30.197 3.439 -19.115 1.00 77.12 546 GLN A CA 1
ATOM 4426 C C . GLN A 1 546 ? 29.712 1.984 -19.117 1.00 77.12 546 GLN A C 1
ATOM 4428 O O . GLN A 1 546 ? 30.400 1.123 -19.656 1.00 77.12 546 GLN A O 1
ATOM 4433 N N . MET A 1 547 ? 28.485 1.722 -18.672 1.00 81.50 547 MET A N 1
ATOM 4434 C CA . MET A 1 547 ? 27.848 0.409 -18.758 1.00 81.50 547 MET A CA 1
ATOM 4435 C C . MET A 1 547 ? 27.770 -0.094 -20.205 1.00 81.50 547 MET A C 1
ATOM 4437 O O . MET A 1 547 ? 28.058 -1.259 -20.477 1.00 81.50 547 MET A O 1
ATOM 4441 N N . THR A 1 548 ? 27.433 0.791 -21.150 1.00 81.50 548 THR A N 1
ATOM 4442 C CA . THR A 1 548 ? 27.423 0.453 -22.579 1.00 81.50 548 THR A CA 1
ATOM 4443 C C . THR A 1 548 ? 28.801 -0.038 -23.033 1.00 81.50 548 THR A C 1
ATOM 4445 O O . THR A 1 548 ? 28.889 -1.099 -23.646 1.00 81.50 548 THR A O 1
ATOM 4448 N N . LYS A 1 549 ? 29.887 0.664 -22.679 1.00 81.44 549 LYS A N 1
ATOM 4449 C CA . LYS A 1 549 ? 31.258 0.225 -23.003 1.00 81.44 549 LYS A CA 1
ATOM 4450 C C . LYS A 1 549 ? 31.562 -1.165 -22.451 1.00 81.44 549 LYS A C 1
ATOM 4452 O O . LYS A 1 549 ? 32.056 -2.006 -23.195 1.00 81.44 549 LYS A O 1
ATOM 4457 N N . GLU A 1 550 ? 31.242 -1.413 -21.184 1.00 83.56 550 GLU A N 1
ATOM 4458 C CA . GLU A 1 550 ? 31.531 -2.694 -20.526 1.00 83.56 550 GLU A CA 1
ATOM 4459 C C . GLU A 1 550 ? 30.798 -3.870 -21.183 1.00 83.56 550 GLU A C 1
ATOM 4461 O O . GLU A 1 550 ? 31.393 -4.909 -21.471 1.00 83.56 550 GLU A O 1
ATOM 4466 N N . ILE A 1 551 ? 29.526 -3.686 -21.541 1.00 88.88 551 ILE A N 1
ATOM 4467 C CA . ILE A 1 551 ? 28.738 -4.707 -22.245 1.00 88.88 551 ILE A CA 1
ATOM 4468 C C . ILE A 1 551 ? 29.342 -5.028 -23.623 1.00 88.88 551 ILE A C 1
ATOM 4470 O O . ILE A 1 551 ? 29.441 -6.195 -24.010 1.00 88.88 551 ILE A O 1
ATOM 4474 N N . PHE A 1 552 ? 29.782 -4.015 -24.373 1.00 88.94 552 PHE A N 1
ATOM 4475 C CA . PHE A 1 552 ? 30.374 -4.223 -25.699 1.00 88.94 552 PHE A CA 1
ATOM 4476 C C . PHE A 1 552 ? 31.818 -4.734 -25.667 1.00 88.94 552 PHE A C 1
ATOM 4478 O O . PHE A 1 552 ? 32.318 -5.208 -26.687 1.00 88.94 552 PHE A O 1
ATOM 4485 N N . ARG A 1 553 ? 32.472 -4.733 -24.502 1.00 89.56 553 ARG A N 1
ATOM 4486 C CA . ARG A 1 553 ? 33.789 -5.351 -24.302 1.00 89.56 553 ARG A CA 1
ATOM 4487 C C . ARG A 1 553 ? 33.738 -6.868 -24.158 1.00 89.56 553 ARG A C 1
ATOM 4489 O O . ARG A 1 553 ? 34.755 -7.514 -24.407 1.00 89.56 553 ARG A O 1
ATOM 4496 N N . LEU A 1 554 ? 32.581 -7.455 -23.833 1.00 92.19 554 LEU A N 1
ATOM 4497 C CA . LEU A 1 554 ? 32.422 -8.905 -23.622 1.00 92.19 554 LEU A CA 1
ATOM 4498 C C . LEU A 1 554 ? 33.032 -9.783 -24.735 1.00 92.19 554 LEU A C 1
ATOM 4500 O O . LEU A 1 554 ? 33.757 -10.726 -24.407 1.00 92.19 554 LEU A O 1
ATOM 4504 N N . PRO A 1 555 ? 32.827 -9.499 -26.040 1.00 92.06 555 PRO A N 1
ATOM 4505 C CA . PRO A 1 555 ? 33.439 -10.281 -27.113 1.00 92.06 555 PRO A CA 1
ATOM 4506 C C . PRO A 1 555 ? 34.976 -10.251 -27.090 1.00 92.06 555 PRO A C 1
ATOM 4508 O O . PRO A 1 555 ? 35.633 -11.266 -27.338 1.00 92.06 555 PRO A O 1
ATOM 4511 N N . LEU A 1 556 ? 35.560 -9.091 -26.777 1.00 89.88 556 LEU A N 1
ATOM 4512 C CA . LEU A 1 556 ? 37.009 -8.920 -26.720 1.00 89.88 556 LEU A CA 1
ATOM 4513 C C . LEU A 1 556 ? 37.602 -9.537 -25.444 1.00 89.88 556 LEU A C 1
ATOM 4515 O O . LEU A 1 556 ? 38.644 -10.191 -25.528 1.00 89.88 556 LEU A O 1
ATOM 4519 N N . LEU A 1 557 ? 36.907 -9.408 -24.305 1.00 90.25 557 LEU A N 1
ATOM 4520 C CA . LEU A 1 557 ? 37.233 -10.086 -23.041 1.00 90.25 557 LEU A CA 1
ATOM 4521 C C . LEU A 1 557 ? 37.268 -11.608 -23.223 1.00 90.25 557 LEU A C 1
ATOM 4523 O O . LEU A 1 557 ? 38.232 -12.257 -22.829 1.00 90.25 557 LEU A O 1
ATOM 4527 N N . TRP A 1 558 ? 36.269 -12.184 -23.896 1.00 92.00 558 TRP A N 1
ATOM 4528 C CA . TRP A 1 558 ? 36.203 -13.626 -24.167 1.00 92.00 558 TRP A CA 1
ATOM 4529 C C . TRP A 1 558 ? 37.325 -14.132 -25.082 1.00 92.00 558 TRP A C 1
ATOM 4531 O O . TRP A 1 558 ? 37.713 -15.299 -24.999 1.00 92.00 558 TRP A O 1
ATOM 4541 N N . THR A 1 559 ? 37.880 -13.267 -25.932 1.00 89.25 559 THR A N 1
ATOM 4542 C CA . THR A 1 559 ? 38.979 -13.624 -26.836 1.00 89.25 559 THR A CA 1
ATOM 4543 C C . THR A 1 559 ? 40.305 -13.718 -26.080 1.00 89.25 559 THR A C 1
ATOM 4545 O O . THR A 1 559 ? 40.612 -12.861 -25.250 1.00 89.25 559 THR A O 1
ATOM 4548 N N . LYS A 1 560 ? 41.121 -14.729 -26.407 1.00 88.44 560 LYS A N 1
ATOM 4549 C CA . LYS A 1 560 ? 42.448 -14.919 -25.799 1.00 88.44 560 LYS A CA 1
ATOM 4550 C C . LYS A 1 560 ? 43.370 -13.713 -26.028 1.00 88.44 560 LYS A C 1
ATOM 4552 O O . LYS A 1 560 ? 43.423 -13.237 -27.171 1.00 88.44 560 LYS A O 1
ATOM 4557 N N . PRO A 1 561 ? 44.148 -13.271 -25.020 1.00 87.25 561 PRO A N 1
ATOM 4558 C CA . PRO A 1 561 ? 45.021 -12.100 -25.127 1.00 87.25 561 PRO A CA 1
ATOM 4559 C C . PRO A 1 561 ? 45.952 -12.121 -26.347 1.00 87.25 561 PRO A C 1
ATOM 4561 O O . PRO A 1 561 ? 46.061 -11.123 -27.060 1.00 87.25 561 PRO A O 1
ATOM 4564 N N . GLU A 1 562 ? 46.542 -13.276 -26.674 1.00 85.69 562 GLU A N 1
ATOM 4565 C CA . GLU A 1 562 ? 47.494 -13.425 -27.787 1.00 85.69 562 GLU A CA 1
ATOM 4566 C C . GLU A 1 562 ? 46.827 -13.270 -29.160 1.00 85.69 562 GLU A C 1
ATOM 4568 O O . GLU A 1 562 ? 47.489 -12.986 -30.158 1.00 85.69 562 GLU A O 1
ATOM 4573 N N . ARG A 1 563 ? 45.503 -13.460 -29.228 1.00 84.38 563 ARG A N 1
ATOM 4574 C CA . ARG A 1 563 ? 44.717 -13.351 -30.461 1.00 84.38 563 ARG A CA 1
ATOM 4575 C C . ARG A 1 563 ? 44.097 -11.976 -30.651 1.00 84.38 563 ARG A C 1
ATOM 4577 O O . ARG A 1 563 ? 43.746 -11.659 -31.788 1.00 84.38 563 ARG A O 1
ATOM 4584 N N . ARG A 1 564 ? 44.006 -11.139 -29.610 1.00 85.81 564 ARG A N 1
ATOM 4585 C CA . ARG A 1 564 ? 43.385 -9.803 -29.695 1.00 85.81 564 ARG A CA 1
ATOM 4586 C C . ARG A 1 564 ? 44.042 -8.929 -30.761 1.00 85.81 564 ARG A C 1
ATOM 4588 O O . ARG A 1 564 ? 43.350 -8.337 -31.580 1.00 85.81 564 ARG A O 1
ATOM 4595 N N . SER A 1 565 ? 45.370 -8.945 -30.845 1.00 74.88 565 SER A N 1
ATOM 4596 C CA . SER A 1 565 ? 46.134 -8.208 -31.864 1.00 74.88 565 SER A CA 1
ATOM 4597 C C . SER A 1 565 ? 45.885 -8.698 -33.302 1.00 74.88 565 SER A C 1
ATOM 4599 O O . SER A 1 565 ? 46.033 -7.936 -34.256 1.00 74.88 565 SER A O 1
ATOM 4601 N N . SER A 1 566 ? 45.454 -9.954 -33.479 1.00 73.88 566 SER A N 1
ATOM 4602 C CA . SER A 1 566 ? 45.162 -10.553 -34.791 1.00 73.88 566 SER A CA 1
ATOM 4603 C C . SER A 1 566 ? 43.751 -10.252 -35.322 1.00 73.88 566 SER A C 1
ATOM 4605 O O . SER A 1 566 ? 43.483 -10.462 -36.509 1.00 73.88 566 SER A O 1
ATOM 4607 N N . ILE A 1 567 ? 42.870 -9.693 -34.480 1.00 74.25 567 ILE A N 1
ATOM 4608 C CA . ILE A 1 567 ? 41.501 -9.267 -34.834 1.00 74.25 567 ILE A CA 1
ATOM 4609 C C . ILE A 1 567 ? 41.511 -8.160 -35.912 1.00 74.25 567 ILE A C 1
ATOM 4611 O O . ILE A 1 567 ? 40.567 -8.017 -36.689 1.00 74.25 567 ILE A O 1
ATOM 4615 N N . GLN A 1 568 ? 42.641 -7.458 -36.036 1.00 65.06 568 GLN A N 1
ATOM 4616 C CA . GLN A 1 568 ? 42.918 -6.357 -36.960 1.00 65.06 568 GLN A CA 1
ATOM 4617 C C . GLN A 1 568 ? 42.529 -6.608 -38.429 1.00 65.06 568 GLN A C 1
ATOM 4619 O O . GLN A 1 568 ? 42.192 -5.661 -39.130 1.00 65.06 568 GLN A O 1
ATOM 4624 N N . LYS A 1 569 ? 42.559 -7.855 -38.924 1.00 62.34 569 LYS A N 1
ATOM 4625 C CA . LYS A 1 569 ? 42.245 -8.149 -40.339 1.00 62.34 569 LYS A CA 1
ATOM 4626 C C . LYS A 1 569 ? 40.745 -8.149 -40.671 1.00 62.34 569 LYS A C 1
ATOM 4628 O O . LYS A 1 569 ? 40.409 -8.320 -41.839 1.00 62.34 569 LYS A O 1
ATOM 4633 N N . ARG A 1 570 ? 39.853 -8.027 -39.680 1.00 64.25 570 ARG A N 1
ATOM 4634 C CA . ARG A 1 570 ? 38.405 -8.256 -39.851 1.00 64.25 570 ARG A CA 1
ATOM 4635 C C . ARG A 1 570 ? 37.511 -7.058 -39.508 1.00 64.25 570 ARG A C 1
ATOM 4637 O O . ARG A 1 570 ? 36.303 -7.214 -39.578 1.00 64.25 570 ARG A O 1
ATOM 4644 N N . MET A 1 571 ? 38.070 -5.902 -39.141 1.00 74.19 571 MET A N 1
ATOM 4645 C CA . MET A 1 571 ? 37.299 -4.744 -38.659 1.00 74.19 571 MET A CA 1
ATOM 4646 C C . MET A 1 571 ? 37.425 -3.522 -39.567 1.00 74.19 571 MET A C 1
ATOM 4648 O O . MET A 1 571 ? 38.472 -3.293 -40.166 1.00 74.19 571 MET A O 1
ATOM 4652 N N . TYR A 1 572 ? 36.377 -2.696 -39.581 1.00 71.94 572 TYR A N 1
ATOM 4653 C CA . TYR A 1 572 ? 36.311 -1.430 -40.323 1.00 71.94 572 TYR A CA 1
ATOM 4654 C C . TYR A 1 572 ? 36.942 -0.227 -39.582 1.00 71.94 572 TYR A C 1
ATOM 4656 O O . TYR A 1 572 ? 36.878 0.904 -40.061 1.00 71.94 572 TYR A O 1
ATOM 4664 N N . ILE A 1 573 ? 37.562 -0.449 -38.419 1.00 75.56 573 ILE A N 1
ATOM 4665 C CA . ILE A 1 573 ? 38.180 0.593 -37.579 1.00 75.56 573 ILE A CA 1
ATOM 4666 C C . ILE A 1 573 ? 39.589 0.925 -38.082 1.00 75.56 573 ILE A C 1
ATOM 4668 O O . ILE A 1 573 ? 40.332 0.034 -38.500 1.00 75.56 573 ILE A O 1
ATOM 4672 N N . GLU A 1 574 ? 39.986 2.202 -38.013 1.00 76.94 574 GLU A N 1
ATOM 4673 C CA . GLU A 1 574 ? 41.338 2.625 -38.389 1.00 76.94 574 GLU A CA 1
ATOM 4674 C C . GLU A 1 574 ? 42.405 1.856 -37.588 1.00 76.94 574 GLU A C 1
ATOM 4676 O O . GLU A 1 574 ? 42.364 1.784 -36.358 1.00 76.94 574 GLU A O 1
ATOM 4681 N N . LYS A 1 575 ? 43.410 1.309 -38.283 1.00 77.19 575 LYS A N 1
ATOM 4682 C CA . LYS A 1 575 ? 44.433 0.430 -37.695 1.00 77.19 575 LYS A CA 1
ATOM 4683 C C . LYS A 1 575 ? 45.123 1.023 -36.459 1.00 77.19 575 LYS A C 1
ATOM 4685 O O . LYS A 1 575 ? 45.323 0.313 -35.477 1.00 77.19 575 LYS A O 1
ATOM 4690 N N . ASN A 1 576 ? 45.484 2.306 -36.499 1.00 79.81 576 ASN A N 1
ATOM 4691 C CA . ASN A 1 576 ? 46.161 2.973 -35.384 1.00 79.81 576 ASN A CA 1
ATOM 4692 C C . ASN A 1 576 ? 45.252 3.106 -34.156 1.00 79.81 576 ASN A C 1
ATOM 4694 O O . ASN A 1 576 ? 45.704 2.915 -33.028 1.00 79.81 576 ASN A O 1
ATOM 4698 N N . LYS A 1 577 ? 43.965 3.387 -34.380 1.00 78.44 577 LYS A N 1
ATOM 4699 C CA . LYS A 1 577 ? 42.952 3.520 -33.331 1.00 78.44 577 LYS A CA 1
ATOM 4700 C C . LYS A 1 577 ? 42.638 2.182 -32.687 1.00 78.44 577 LYS A C 1
ATOM 4702 O O . LYS A 1 577 ? 42.749 2.057 -31.474 1.00 78.44 577 LYS A O 1
ATOM 4707 N N . LEU A 1 578 ? 42.413 1.153 -33.505 1.00 81.94 578 LEU A N 1
ATOM 4708 C CA . LEU A 1 578 ? 42.197 -0.209 -33.024 1.00 81.94 578 LEU A CA 1
ATOM 4709 C C . LEU A 1 578 ? 43.387 -0.728 -32.200 1.00 81.94 578 LEU A C 1
ATOM 4711 O O . LEU A 1 578 ? 43.184 -1.353 -31.164 1.00 81.94 578 LEU A O 1
ATOM 4715 N N . ASN A 1 579 ? 44.625 -0.451 -32.622 1.00 82.50 579 ASN A N 1
ATOM 4716 C CA . ASN A 1 579 ? 45.808 -0.839 -31.849 1.00 82.50 579 ASN A CA 1
ATOM 4717 C C . ASN A 1 579 ? 45.857 -0.124 -30.494 1.00 82.50 579 ASN A C 1
ATOM 4719 O O . ASN A 1 579 ? 45.995 -0.785 -29.470 1.00 82.50 579 ASN A O 1
ATOM 4723 N N . LYS A 1 580 ? 45.671 1.202 -30.476 1.00 83.50 580 LYS A N 1
ATOM 4724 C CA . LYS A 1 580 ? 45.634 1.995 -29.239 1.00 83.50 580 LYS A CA 1
ATOM 4725 C C . LYS A 1 580 ? 44.513 1.538 -28.301 1.00 83.50 580 LYS A C 1
ATOM 4727 O O . LYS A 1 580 ? 44.699 1.483 -27.087 1.00 83.50 580 LYS A O 1
ATOM 4732 N N . TYR A 1 581 ? 43.363 1.190 -28.870 1.00 84.69 581 TYR A N 1
ATOM 4733 C CA . TYR A 1 581 ? 42.234 0.625 -28.150 1.00 84.69 581 TYR A CA 1
ATOM 4734 C C . TYR A 1 581 ? 42.594 -0.712 -27.494 1.00 84.69 581 TYR A C 1
ATOM 4736 O O . TYR A 1 581 ? 42.420 -0.863 -26.287 1.00 84.69 581 TYR A O 1
ATOM 4744 N N . ILE A 1 582 ? 43.145 -1.660 -28.261 1.00 85.00 582 ILE A N 1
ATOM 4745 C CA . ILE A 1 582 ? 43.549 -2.981 -27.755 1.00 85.00 582 ILE A CA 1
ATOM 4746 C C . ILE A 1 582 ? 44.656 -2.854 -26.699 1.00 85.00 582 ILE A C 1
ATOM 4748 O O . ILE A 1 582 ? 44.623 -3.572 -25.704 1.00 85.00 582 ILE A O 1
ATOM 4752 N N . GLU A 1 583 ? 45.617 -1.946 -26.877 1.00 84.19 583 GLU A N 1
ATOM 4753 C CA . GLU A 1 583 ? 46.664 -1.668 -25.885 1.00 84.19 583 GLU A CA 1
ATOM 4754 C C . GLU A 1 583 ? 46.075 -1.149 -24.569 1.00 84.19 583 GLU A C 1
ATOM 4756 O O . GLU A 1 583 ? 46.379 -1.688 -23.505 1.00 84.19 583 GLU A O 1
ATOM 4761 N N . GLY A 1 584 ? 45.184 -0.152 -24.635 1.00 83.44 584 GLY A N 1
ATOM 4762 C CA . GLY A 1 584 ? 44.497 0.380 -23.458 1.00 83.44 584 GLY A CA 1
ATOM 4763 C C . GLY A 1 584 ? 43.608 -0.661 -22.777 1.00 83.44 584 GLY A C 1
ATOM 4764 O O . GLY A 1 584 ? 43.604 -0.771 -21.554 1.00 83.44 584 GLY A O 1
ATOM 4765 N N . PHE A 1 585 ? 42.905 -1.472 -23.564 1.00 84.75 585 PHE A N 1
ATOM 4766 C CA . PHE A 1 585 ? 42.103 -2.580 -23.063 1.00 84.75 585 PHE A CA 1
ATOM 4767 C C . PHE A 1 585 ? 42.969 -3.622 -22.344 1.00 84.75 585 PHE A C 1
ATOM 4769 O O . PHE A 1 585 ? 42.686 -3.973 -21.203 1.00 84.75 585 PHE A O 1
ATOM 4776 N N . ASN A 1 586 ? 44.060 -4.078 -22.967 1.00 83.44 586 ASN A N 1
ATOM 4777 C CA . ASN A 1 586 ? 44.965 -5.046 -22.350 1.00 83.44 586 ASN A CA 1
ATOM 4778 C C . ASN A 1 586 ? 45.569 -4.498 -21.055 1.00 83.44 586 ASN A C 1
ATOM 4780 O O . ASN A 1 586 ? 45.674 -5.245 -20.093 1.00 83.44 586 ASN A O 1
ATOM 4784 N N . TYR A 1 587 ? 45.906 -3.207 -20.995 1.00 81.69 587 TYR A N 1
ATOM 4785 C CA . TYR A 1 587 ? 46.387 -2.576 -19.764 1.00 81.69 587 TYR A CA 1
ATOM 4786 C C . TYR A 1 587 ? 45.348 -2.625 -18.630 1.00 81.69 587 TYR A C 1
ATOM 4788 O O . TYR A 1 587 ? 45.697 -2.942 -17.496 1.00 81.69 587 TYR A O 1
ATOM 4796 N N . VAL A 1 588 ? 44.071 -2.353 -18.928 1.00 77.25 588 VAL A N 1
ATOM 4797 C CA . VAL A 1 588 ? 42.989 -2.340 -17.926 1.00 77.25 588 VAL A CA 1
ATOM 4798 C C . VAL A 1 588 ? 42.603 -3.753 -17.469 1.00 77.25 588 VAL A C 1
ATOM 4800 O O . VAL A 1 588 ? 42.386 -3.960 -16.277 1.00 77.25 588 VAL A O 1
ATOM 4803 N N . TYR A 1 589 ? 42.542 -4.735 -18.378 1.00 79.19 589 TYR A N 1
ATOM 4804 C CA . TYR A 1 589 ? 42.013 -6.075 -18.073 1.00 79.19 589 TYR A CA 1
ATOM 4805 C C . TYR A 1 589 ? 43.063 -7.170 -17.864 1.00 79.19 589 TYR A C 1
ATOM 4807 O O . TYR A 1 589 ? 42.690 -8.308 -17.582 1.00 79.19 589 TYR A O 1
ATOM 4815 N N . GLN A 1 590 ? 44.362 -6.851 -17.911 1.00 82.38 590 GLN A N 1
ATOM 4816 C CA . GLN A 1 590 ? 45.441 -7.832 -17.717 1.00 82.38 590 GLN A CA 1
ATOM 4817 C C . GLN A 1 590 ? 45.272 -8.677 -16.443 1.00 82.38 590 GLN A C 1
ATOM 4819 O O . GLN A 1 590 ? 45.637 -9.853 -16.417 1.00 82.38 590 GLN A O 1
ATOM 4824 N N . TYR A 1 591 ? 44.744 -8.078 -15.371 1.00 78.00 591 TYR A N 1
ATOM 4825 C CA . TYR A 1 591 ? 44.509 -8.778 -14.110 1.00 78.00 591 TYR A CA 1
ATOM 4826 C C . TYR A 1 591 ? 43.362 -9.796 -14.211 1.00 78.00 591 TYR A C 1
ATOM 4828 O O . TYR A 1 591 ? 43.495 -10.915 -13.712 1.00 78.00 591 TYR A O 1
ATOM 4836 N N . TYR A 1 592 ? 42.279 -9.437 -14.907 1.00 78.31 592 TYR A N 1
ATOM 4837 C CA . TYR A 1 592 ? 41.096 -10.282 -15.092 1.00 78.31 592 TYR A CA 1
ATOM 4838 C C . TYR A 1 592 ? 41.330 -11.428 -16.084 1.00 78.31 592 TYR A C 1
ATOM 4840 O O . TYR A 1 592 ? 40.736 -12.488 -15.936 1.00 78.31 592 TYR A O 1
ATOM 4848 N N . ASP A 1 593 ? 42.246 -11.286 -17.047 1.00 85.06 593 ASP A N 1
ATOM 4849 C CA . ASP A 1 593 ? 42.534 -12.345 -18.032 1.00 85.06 593 ASP A CA 1
ATOM 4850 C C . ASP A 1 593 ? 42.928 -13.690 -17.389 1.00 85.06 593 ASP A C 1
ATOM 4852 O O . ASP A 1 593 ? 42.681 -14.755 -17.950 1.00 85.06 593 ASP A O 1
ATOM 4856 N N . LYS A 1 594 ? 43.494 -13.681 -16.174 1.00 84.50 594 LYS A N 1
ATOM 4857 C CA . LYS A 1 594 ? 43.835 -14.919 -15.452 1.00 84.50 594 LYS A CA 1
ATOM 4858 C C . LYS A 1 594 ? 42.615 -15.680 -14.927 1.00 84.50 594 LYS A C 1
ATOM 4860 O O . LYS A 1 594 ? 42.716 -16.889 -14.733 1.00 84.50 594 LYS A O 1
ATOM 4865 N N . SER A 1 595 ? 41.507 -14.992 -14.656 1.00 82.25 595 SER A N 1
ATOM 4866 C CA . SER A 1 595 ? 40.270 -15.589 -14.139 1.00 82.25 595 SER A CA 1
ATOM 4867 C C . SER A 1 595 ? 39.245 -15.884 -15.236 1.00 82.25 595 SER A C 1
ATOM 4869 O O . SER A 1 595 ? 38.204 -16.470 -14.948 1.00 82.25 595 SER A O 1
ATOM 4871 N N . ILE A 1 596 ? 39.529 -15.518 -16.491 1.00 87.06 596 ILE A N 1
ATOM 4872 C CA . ILE A 1 596 ? 38.616 -15.709 -17.616 1.00 87.06 596 ILE A CA 1
ATOM 4873 C C . ILE A 1 596 ? 38.842 -17.064 -18.302 1.00 87.06 596 ILE A C 1
ATOM 4875 O O . ILE A 1 596 ? 39.935 -17.405 -18.759 1.00 87.06 596 ILE A O 1
ATOM 4879 N N . ALA A 1 597 ? 37.762 -17.822 -18.484 1.00 86.31 597 ALA A N 1
ATOM 4880 C CA . ALA A 1 597 ? 37.728 -19.029 -19.301 1.00 86.31 597 ALA A CA 1
ATOM 4881 C C . ALA A 1 597 ? 37.630 -18.679 -20.803 1.00 86.31 597 ALA A C 1
ATOM 4883 O O . ALA A 1 597 ? 36.606 -18.917 -21.455 1.00 86.31 597 ALA A O 1
ATOM 4884 N N . HIS A 1 598 ? 38.696 -18.092 -21.360 1.00 89.50 598 HIS A N 1
ATOM 4885 C CA . HIS A 1 598 ? 38.716 -17.584 -22.737 1.00 89.50 598 HIS A CA 1
ATOM 4886 C C . HIS A 1 598 ? 38.338 -18.644 -23.776 1.00 89.50 598 HIS A C 1
ATOM 4888 O O . HIS A 1 598 ? 38.767 -19.798 -23.712 1.00 89.50 598 HIS A O 1
ATOM 4894 N N . GLU A 1 599 ? 37.595 -18.217 -24.796 1.00 88.56 599 GLU A N 1
ATOM 4895 C CA . GLU A 1 599 ? 37.174 -19.046 -25.930 1.00 88.56 599 GLU A CA 1
ATOM 4896 C C . GLU A 1 599 ? 36.369 -20.307 -25.549 1.00 88.56 599 GLU A C 1
ATOM 4898 O O . GLU A 1 599 ? 36.262 -21.256 -26.335 1.00 88.56 599 GLU A O 1
ATOM 4903 N N . THR A 1 600 ? 35.769 -20.338 -24.353 1.00 86.88 600 THR A N 1
ATOM 4904 C CA . THR A 1 600 ? 34.901 -21.446 -23.941 1.00 86.88 600 THR A CA 1
ATOM 4905 C C . THR A 1 600 ? 33.684 -21.520 -24.861 1.00 86.88 600 THR A C 1
ATOM 4907 O O . THR A 1 600 ? 32.920 -20.567 -24.991 1.00 86.88 600 THR A O 1
ATOM 4910 N N . ASN A 1 601 ? 33.495 -22.669 -25.512 1.00 82.38 601 ASN A N 1
ATOM 4911 C CA . ASN A 1 601 ? 32.426 -22.867 -26.488 1.00 82.38 601 ASN A CA 1
ATOM 4912 C C . ASN A 1 601 ? 31.078 -23.130 -25.792 1.00 82.38 601 ASN A C 1
ATOM 4914 O O . ASN A 1 601 ? 30.821 -24.265 -25.382 1.00 82.38 601 ASN A O 1
ATOM 4918 N N . PHE A 1 602 ? 30.226 -22.110 -25.682 1.00 89.81 602 PHE A N 1
ATOM 4919 C CA . PHE A 1 602 ? 28.846 -22.204 -25.195 1.00 89.81 602 PHE A CA 1
ATOM 4920 C C . PHE A 1 602 ? 27.836 -21.642 -26.211 1.00 89.81 602 PHE A C 1
ATOM 4922 O O . PHE A 1 602 ? 28.206 -20.904 -27.123 1.00 89.81 602 PHE A O 1
ATOM 4929 N N . GLU A 1 603 ? 26.559 -22.030 -26.075 1.00 88.31 603 GLU A N 1
ATOM 4930 C CA . GLU A 1 603 ? 25.481 -21.540 -26.950 1.00 88.31 603 GLU A CA 1
ATOM 4931 C C . GLU A 1 603 ? 25.389 -20.005 -26.928 1.00 88.31 603 GLU A C 1
ATOM 4933 O O . GLU A 1 603 ? 25.597 -19.414 -25.866 1.00 88.31 603 GLU A O 1
ATOM 4938 N N . PRO A 1 604 ? 25.035 -19.351 -28.053 1.00 91.75 604 PRO A N 1
ATOM 4939 C CA . PRO A 1 604 ? 24.964 -17.900 -28.094 1.00 91.75 604 PRO A CA 1
ATOM 4940 C C . PRO A 1 604 ? 24.024 -17.302 -27.037 1.00 91.75 604 PRO A C 1
ATOM 4942 O O . PRO A 1 604 ? 22.882 -17.741 -26.888 1.00 91.75 604 PRO A O 1
ATOM 4945 N N . ILE A 1 605 ? 24.494 -16.261 -26.350 1.00 94.38 605 ILE A N 1
ATOM 4946 C CA . ILE A 1 605 ? 23.728 -15.470 -25.387 1.00 94.38 605 ILE A CA 1
ATOM 4947 C C . ILE A 1 605 ? 23.265 -14.192 -26.075 1.00 94.38 605 ILE A C 1
ATOM 4949 O O . ILE A 1 605 ? 24.067 -13.415 -26.596 1.00 94.38 605 ILE A O 1
ATOM 4953 N N . LYS A 1 606 ? 21.960 -13.950 -26.037 1.00 95.12 606 LYS A N 1
ATOM 4954 C CA . LYS A 1 606 ? 21.349 -12.697 -26.456 1.00 95.12 606 LYS A CA 1
ATOM 4955 C C . LYS A 1 606 ? 21.452 -11.664 -25.334 1.00 95.12 606 LYS A C 1
ATOM 4957 O O . LYS A 1 606 ? 20.963 -11.899 -24.235 1.00 95.12 606 LYS A O 1
ATOM 4962 N N . ILE A 1 607 ? 22.031 -10.510 -25.630 1.00 93.56 607 ILE A N 1
ATOM 4963 C CA . ILE A 1 607 ? 22.112 -9.357 -24.738 1.00 93.56 607 ILE A CA 1
ATOM 4964 C C . ILE A 1 607 ? 21.151 -8.296 -25.264 1.00 93.56 607 ILE A C 1
ATOM 4966 O O . ILE A 1 607 ? 21.339 -7.774 -26.363 1.00 93.56 607 ILE A O 1
ATOM 4970 N N . ILE A 1 608 ? 20.108 -8.010 -24.490 1.00 91.81 608 ILE A N 1
ATOM 4971 C CA . ILE A 1 608 ? 19.143 -6.949 -24.764 1.00 91.81 608 ILE A CA 1
ATOM 4972 C C . ILE A 1 608 ? 19.614 -5.702 -24.024 1.00 91.81 608 ILE A C 1
ATOM 4974 O O . ILE A 1 608 ? 19.686 -5.700 -22.799 1.00 91.81 608 ILE A O 1
ATOM 4978 N N . HIS A 1 609 ? 19.939 -4.649 -24.762 1.00 87.69 609 HIS A N 1
ATOM 4979 C CA . HIS A 1 609 ? 20.416 -3.372 -24.227 1.00 87.69 609 HIS A CA 1
ATOM 4980 C C . HIS A 1 609 ? 19.903 -2.248 -25.128 1.00 87.69 609 HIS A C 1
ATOM 4982 O O . HIS A 1 609 ? 19.657 -2.502 -26.301 1.00 87.69 609 HIS A O 1
ATOM 4988 N N . ASP A 1 610 ? 19.730 -1.024 -24.633 1.00 86.00 610 ASP A N 1
ATOM 4989 C CA . ASP A 1 610 ? 19.544 0.119 -25.539 1.00 86.00 610 ASP A CA 1
ATOM 4990 C C . ASP A 1 610 ? 20.896 0.793 -25.761 1.00 86.00 610 ASP A C 1
ATOM 4992 O O . ASP A 1 610 ? 21.630 1.065 -24.816 1.00 86.00 610 ASP A O 1
ATOM 4996 N N . CYS A 1 611 ? 21.259 1.031 -27.018 1.00 81.06 611 CYS A N 1
ATOM 4997 C CA . CYS A 1 611 ? 22.641 1.330 -27.376 1.00 81.06 611 CYS A CA 1
ATOM 4998 C C . CYS A 1 611 ? 22.843 2.793 -27.753 1.00 81.06 611 CYS A C 1
ATOM 5000 O O . CYS A 1 611 ? 22.235 3.291 -28.702 1.00 81.06 611 CYS A O 1
ATOM 5002 N N . GLN A 1 612 ? 23.760 3.453 -27.042 1.00 79.62 612 GLN A N 1
ATOM 5003 C CA . GLN A 1 612 ? 24.328 4.738 -27.438 1.00 79.62 612 GLN A CA 1
ATOM 5004 C C . GLN A 1 612 ? 25.688 4.517 -28.110 1.00 79.62 612 GLN A C 1
ATOM 5006 O O . GLN A 1 612 ? 26.678 4.195 -27.454 1.00 79.62 612 GLN A O 1
ATOM 5011 N N . ILE A 1 613 ? 25.743 4.702 -29.428 1.00 75.88 613 ILE A N 1
ATOM 5012 C CA . ILE A 1 613 ? 26.961 4.570 -30.228 1.00 75.88 613 ILE A CA 1
ATOM 5013 C C . ILE A 1 613 ? 27.709 5.898 -30.213 1.00 75.88 613 ILE A C 1
ATOM 5015 O O . ILE A 1 613 ? 27.343 6.853 -30.901 1.00 75.88 613 ILE A O 1
ATOM 5019 N N . ILE A 1 614 ? 28.768 5.942 -29.410 1.00 69.81 614 ILE A N 1
ATOM 5020 C CA . ILE A 1 614 ? 29.570 7.153 -29.183 1.00 69.81 614 ILE A CA 1
ATOM 5021 C C . ILE A 1 614 ? 31.086 6.903 -29.197 1.00 69.81 614 ILE A C 1
ATOM 5023 O O . ILE A 1 614 ? 31.853 7.857 -29.097 1.00 69.81 614 ILE A O 1
ATOM 5027 N N . ASN A 1 615 ? 31.542 5.647 -29.274 1.00 73.19 615 ASN A N 1
ATOM 5028 C CA . ASN A 1 615 ? 32.960 5.286 -29.163 1.00 73.19 615 ASN A CA 1
ATOM 5029 C C . ASN A 1 615 ? 33.309 3.980 -29.896 1.00 73.19 615 ASN A C 1
ATOM 5031 O O . ASN A 1 615 ? 32.435 3.251 -30.365 1.00 73.19 615 ASN A O 1
ATOM 5035 N N . GLU A 1 616 ? 34.612 3.701 -29.969 1.00 76.75 616 GLU A N 1
ATOM 5036 C CA . GLU A 1 616 ? 35.189 2.536 -30.649 1.00 76.75 616 GLU A CA 1
ATOM 5037 C C . GLU A 1 616 ? 34.774 1.208 -29.988 1.00 76.75 616 GLU A C 1
ATOM 5039 O O . GLU A 1 616 ? 34.568 0.229 -30.704 1.00 76.75 616 GLU A O 1
ATOM 5044 N N . ASP A 1 617 ? 34.562 1.184 -28.658 1.00 79.50 617 ASP A N 1
ATOM 5045 C CA . ASP A 1 617 ? 34.174 -0.020 -27.900 1.00 79.50 617 ASP A CA 1
ATOM 5046 C C . ASP A 1 617 ? 32.926 -0.684 -28.494 1.00 79.50 617 ASP A C 1
ATOM 5048 O O . ASP A 1 617 ? 32.881 -1.894 -28.711 1.00 79.50 617 ASP A O 1
ATOM 5052 N N . THR A 1 618 ? 31.914 0.134 -28.791 1.00 81.50 618 THR A N 1
ATOM 5053 C CA . THR A 1 618 ? 30.611 -0.345 -29.259 1.00 81.50 618 THR A CA 1
ATOM 5054 C C . THR A 1 618 ? 30.724 -1.038 -30.613 1.00 81.50 618 THR A C 1
ATOM 5056 O O . THR A 1 618 ? 30.153 -2.108 -30.826 1.00 81.50 618 THR A O 1
ATOM 5059 N N . LEU A 1 619 ? 31.507 -0.459 -31.525 1.00 80.56 619 LEU A N 1
ATOM 5060 C CA . LEU A 1 619 ? 31.696 -1.017 -32.857 1.00 80.56 619 LEU A CA 1
ATOM 5061 C C . LEU A 1 619 ? 32.558 -2.282 -32.822 1.00 80.56 619 LEU A C 1
ATOM 5063 O O . LEU A 1 619 ? 32.206 -3.266 -33.469 1.00 80.56 619 LEU A O 1
ATOM 5067 N N . VAL A 1 620 ? 33.639 -2.285 -32.033 1.00 83.50 620 VAL A N 1
ATOM 5068 C CA . VAL A 1 620 ? 34.463 -3.485 -31.815 1.00 83.50 620 VAL A CA 1
ATOM 5069 C C . VAL A 1 620 ? 33.591 -4.639 -31.316 1.00 83.50 620 VAL A C 1
ATOM 5071 O O . VAL A 1 620 ? 33.653 -5.738 -31.869 1.00 83.50 620 VAL A O 1
ATOM 5074 N N . GLY A 1 621 ? 32.744 -4.390 -30.315 1.00 87.75 621 GLY A N 1
ATOM 5075 C CA . GLY A 1 621 ? 31.826 -5.391 -29.777 1.00 87.75 621 GLY A CA 1
ATOM 5076 C C . GLY A 1 621 ? 30.822 -5.906 -30.811 1.00 87.75 621 GLY A C 1
ATOM 5077 O O . GLY A 1 621 ? 30.649 -7.118 -30.951 1.00 87.75 621 GLY A O 1
ATOM 5078 N N . LEU A 1 622 ? 30.193 -5.002 -31.571 1.00 87.44 622 LEU A N 1
ATOM 5079 C CA . LEU A 1 622 ? 29.229 -5.354 -32.619 1.00 87.44 622 LEU A CA 1
ATOM 5080 C C . LEU A 1 622 ? 29.853 -6.182 -33.751 1.00 87.44 622 LEU A C 1
ATOM 5082 O O . LEU A 1 622 ? 29.241 -7.152 -34.190 1.00 87.44 622 LEU A O 1
ATOM 5086 N N . GLU A 1 623 ? 31.059 -5.847 -34.206 1.00 85.50 623 GLU A N 1
ATOM 5087 C CA . GLU A 1 623 ? 31.785 -6.616 -35.230 1.00 85.50 623 GLU A CA 1
ATOM 5088 C C . GLU A 1 623 ? 32.153 -8.018 -34.724 1.00 85.50 623 GLU A C 1
ATOM 5090 O O . GLU A 1 623 ? 31.959 -9.033 -35.400 1.00 85.50 623 GLU A O 1
ATOM 5095 N N . LEU A 1 624 ? 32.639 -8.103 -33.482 1.00 88.12 624 LEU A N 1
ATOM 5096 C CA . LEU A 1 624 ? 33.048 -9.369 -32.875 1.00 88.12 624 LEU A CA 1
ATOM 5097 C C . LEU A 1 624 ? 31.884 -10.278 -32.501 1.00 88.12 624 LEU A C 1
ATOM 5099 O O . LEU A 1 624 ? 32.099 -11.472 -32.278 1.00 88.12 624 LEU A O 1
ATOM 5103 N N . GLN A 1 625 ? 30.656 -9.772 -32.445 1.00 89.56 625 GLN A N 1
ATOM 5104 C CA . GLN A 1 625 ? 29.502 -10.577 -32.055 1.00 89.56 625 GLN A CA 1
ATOM 5105 C C . GLN A 1 625 ? 29.323 -11.804 -32.973 1.00 89.56 625 GLN A C 1
ATOM 5107 O O . GLN A 1 625 ? 28.897 -12.855 -32.516 1.00 89.56 625 GLN A O 1
ATOM 5112 N N . GLN A 1 626 ? 29.713 -11.730 -34.253 1.00 85.94 626 GLN A N 1
ATOM 5113 C CA . GLN A 1 626 ? 29.631 -12.875 -35.178 1.00 85.94 626 GLN A CA 1
ATOM 5114 C C . GLN A 1 626 ? 30.690 -13.954 -34.906 1.00 85.94 626 GLN A C 1
ATOM 5116 O O . GLN A 1 626 ? 30.508 -15.113 -35.275 1.00 85.94 626 GLN A O 1
ATOM 5121 N N . LEU A 1 627 ? 31.790 -13.580 -34.251 1.00 87.25 627 LEU A N 1
ATOM 5122 C CA . LEU A 1 627 ? 32.934 -14.449 -33.956 1.00 87.25 627 LEU A CA 1
ATOM 5123 C C . LEU A 1 627 ? 32.937 -14.976 -32.516 1.00 87.25 627 LEU A C 1
ATOM 5125 O O . LEU A 1 627 ? 33.765 -15.813 -32.168 1.00 87.25 627 LEU A O 1
ATOM 5129 N N . THR A 1 628 ? 32.026 -14.482 -31.685 1.00 91.31 628 THR A N 1
ATOM 5130 C CA . THR A 1 628 ? 31.928 -14.781 -30.251 1.00 91.31 628 THR A CA 1
ATOM 5131 C C . THR A 1 628 ? 30.524 -15.297 -29.928 1.00 91.31 628 THR A C 1
ATOM 5133 O O . THR A 1 628 ? 29.666 -15.301 -30.813 1.00 91.31 628 THR A O 1
ATOM 5136 N N . PRO A 1 629 ? 30.236 -15.779 -28.707 1.00 92.75 629 PRO A N 1
ATOM 5137 C CA . PRO A 1 629 ? 28.895 -16.246 -28.352 1.00 92.75 629 PRO A CA 1
ATOM 5138 C C . PRO A 1 629 ? 27.921 -15.118 -27.968 1.00 92.75 629 PRO A C 1
ATOM 5140 O O . PRO A 1 629 ? 26.760 -15.395 -27.697 1.00 92.75 629 PRO A O 1
ATOM 5143 N N . PHE A 1 630 ? 28.324 -13.849 -27.957 1.00 94.62 630 PHE A N 1
ATOM 5144 C CA . PHE A 1 630 ? 27.429 -12.750 -27.580 1.00 94.62 630 PHE A CA 1
ATOM 5145 C C . PHE A 1 630 ? 26.668 -12.226 -28.801 1.00 94.62 630 PHE A C 1
ATOM 5147 O O . PHE A 1 630 ? 27.245 -12.054 -29.872 1.00 94.62 630 PHE A O 1
ATOM 5154 N N . ARG A 1 631 ? 25.354 -12.025 -28.684 1.00 93.25 631 ARG A N 1
ATOM 5155 C CA . ARG A 1 631 ? 24.491 -11.454 -29.733 1.00 93.25 631 ARG A CA 1
ATOM 5156 C C . ARG A 1 631 ? 23.764 -10.255 -29.166 1.00 93.25 631 ARG A C 1
ATOM 5158 O O . ARG A 1 631 ? 23.002 -10.415 -28.219 1.00 93.25 631 ARG A O 1
ATOM 5165 N N . PHE A 1 632 ? 23.962 -9.081 -29.744 1.00 91.69 632 PHE A N 1
ATOM 5166 C CA . PHE A 1 632 ? 23.347 -7.874 -29.211 1.00 91.69 632 PHE A CA 1
ATOM 5167 C C . PHE A 1 632 ? 22.024 -7.566 -29.918 1.00 91.69 632 PHE A C 1
ATOM 5169 O O . PHE A 1 632 ? 21.904 -7.685 -31.139 1.00 91.69 632 PHE A O 1
ATOM 5176 N N . GLN A 1 633 ? 21.014 -7.184 -29.141 1.00 90.69 633 GLN A N 1
ATOM 5177 C CA . GLN A 1 633 ? 19.694 -6.791 -29.623 1.00 90.69 633 GLN A CA 1
ATOM 5178 C C . GLN A 1 633 ? 19.280 -5.476 -28.960 1.00 90.69 633 GLN A C 1
ATOM 5180 O O . GLN A 1 633 ? 19.432 -5.320 -27.750 1.00 90.69 633 GLN A O 1
ATOM 5185 N N . PHE A 1 634 ? 18.705 -4.566 -29.748 1.00 87.81 634 PHE A N 1
ATOM 5186 C CA . PHE A 1 634 ? 18.389 -3.206 -29.315 1.00 87.81 634 PHE A CA 1
ATOM 5187 C C . PHE A 1 634 ? 16.937 -2.860 -29.607 1.00 87.81 634 PHE A C 1
ATOM 5189 O O . PHE A 1 634 ? 16.430 -3.193 -30.680 1.00 87.81 634 PHE A O 1
ATOM 5196 N N . HIS A 1 635 ? 16.291 -2.154 -28.678 1.00 88.81 635 HIS A N 1
ATOM 5197 C CA . HIS A 1 635 ? 14.998 -1.522 -28.939 1.00 88.81 635 HIS A CA 1
ATOM 5198 C C . HIS A 1 635 ? 15.179 -0.056 -29.321 1.00 88.81 635 HIS A C 1
ATOM 5200 O O . HIS A 1 635 ? 14.492 0.425 -30.231 1.00 88.81 635 HIS A O 1
ATOM 5206 N N . LYS A 1 636 ? 16.115 0.630 -28.653 1.00 88.94 636 LYS A N 1
ATOM 5207 C CA . LYS A 1 636 ? 16.508 2.006 -28.950 1.00 88.94 636 LYS A CA 1
ATOM 5208 C C . LYS A 1 636 ? 17.974 2.083 -29.366 1.00 88.94 636 LYS A C 1
ATOM 5210 O O . LYS A 1 636 ? 18.842 1.434 -28.781 1.00 88.94 636 LYS A O 1
ATOM 5215 N N . LEU A 1 637 ? 18.224 2.891 -30.390 1.00 87.75 637 LEU A N 1
ATOM 5216 C CA . LEU A 1 637 ? 19.543 3.107 -30.963 1.00 87.75 637 LEU A CA 1
ATOM 5217 C C . LEU A 1 637 ? 19.800 4.610 -31.097 1.00 87.75 637 LEU A C 1
ATOM 5219 O O . LEU A 1 637 ? 19.070 5.296 -31.814 1.00 87.75 637 LEU A O 1
ATOM 5223 N N . TRP A 1 638 ? 20.835 5.111 -30.426 1.00 85.94 638 TRP A N 1
ATOM 5224 C CA . TRP A 1 638 ? 21.312 6.489 -30.556 1.00 85.94 638 TRP A CA 1
ATOM 5225 C C . TRP A 1 638 ? 22.668 6.497 -31.247 1.00 85.94 638 TRP A C 1
ATOM 5227 O O . TRP A 1 638 ? 23.595 5.828 -30.802 1.00 85.94 638 TRP A O 1
ATOM 5237 N N . ILE A 1 639 ? 22.796 7.263 -32.326 1.00 81.25 639 ILE A N 1
ATOM 5238 C CA . ILE A 1 639 ? 24.018 7.374 -33.121 1.00 81.25 639 ILE A CA 1
ATOM 5239 C C . ILE A 1 639 ? 24.347 8.853 -33.290 1.00 81.25 639 ILE A C 1
ATOM 5241 O O . ILE A 1 639 ? 23.533 9.636 -33.786 1.00 81.25 639 ILE A O 1
ATOM 5245 N N . ASN A 1 640 ? 25.560 9.227 -32.894 1.00 74.69 640 ASN A N 1
ATOM 5246 C CA . ASN A 1 640 ? 26.096 10.567 -33.092 1.00 74.69 640 ASN A CA 1
ATOM 5247 C C . ASN A 1 640 ? 27.213 10.535 -34.152 1.00 74.69 640 ASN A C 1
ATOM 5249 O O . ASN A 1 640 ? 28.167 9.767 -34.036 1.00 74.69 640 ASN A O 1
ATOM 5253 N N . ASN A 1 641 ? 27.114 11.387 -35.176 1.00 63.03 641 ASN A N 1
ATOM 5254 C CA . ASN A 1 641 ? 28.033 11.431 -36.321 1.00 63.03 641 ASN A CA 1
ATOM 5255 C C . ASN A 1 641 ? 29.460 11.924 -35.972 1.00 63.03 641 ASN A C 1
ATOM 5257 O O . ASN A 1 641 ? 30.351 11.858 -36.818 1.00 63.03 641 ASN A O 1
ATOM 5261 N N . ASN A 1 642 ? 29.734 12.332 -34.720 1.00 60.03 642 ASN A N 1
ATOM 5262 C CA . ASN A 1 642 ? 31.109 12.483 -34.199 1.00 60.03 642 ASN A CA 1
ATOM 5263 C C . ASN A 1 642 ? 31.960 11.202 -34.352 1.00 60.03 642 ASN A C 1
ATOM 5265 O O . ASN A 1 642 ? 33.188 11.250 -34.282 1.00 60.03 642 ASN A O 1
ATOM 5269 N N . PHE A 1 643 ? 31.316 10.060 -34.595 1.00 56.81 643 PHE A N 1
ATOM 5270 C CA . PHE A 1 643 ? 31.943 8.766 -34.825 1.00 56.81 643 PHE A CA 1
ATOM 5271 C C . PHE A 1 643 ? 32.728 8.642 -36.150 1.00 56.81 643 PHE A C 1
ATOM 5273 O O . PHE A 1 643 ? 33.607 7.785 -36.232 1.00 56.81 643 PHE A O 1
ATOM 5280 N N . ARG A 1 644 ? 32.518 9.523 -37.149 1.00 60.12 644 ARG A N 1
ATOM 5281 C CA . ARG A 1 644 ? 33.242 9.487 -38.447 1.00 60.12 644 ARG A CA 1
ATOM 5282 C C . ARG A 1 644 ? 34.761 9.437 -38.308 1.00 60.12 644 ARG A C 1
ATOM 5284 O O . ARG A 1 644 ? 35.440 8.859 -39.144 1.00 60.12 644 ARG A O 1
ATOM 5291 N N . GLN A 1 645 ? 35.303 10.043 -37.253 1.00 57.62 645 GLN A N 1
ATOM 5292 C CA . GLN A 1 645 ? 36.745 10.068 -37.030 1.00 57.62 645 GLN A CA 1
ATOM 5293 C C . GLN A 1 645 ? 37.312 8.687 -36.676 1.00 57.62 645 GLN A C 1
ATOM 5295 O O . GLN A 1 645 ? 38.510 8.492 -36.825 1.00 57.62 645 GLN A O 1
ATOM 5300 N N . VAL A 1 646 ? 36.518 7.757 -36.134 1.00 59.50 646 VAL A N 1
ATOM 5301 C CA . VAL A 1 646 ? 36.965 6.430 -35.649 1.00 59.50 646 VAL A CA 1
ATOM 5302 C C . VAL A 1 646 ? 37.143 5.421 -36.789 1.00 59.50 646 VAL A C 1
ATOM 5304 O O . VAL A 1 646 ? 37.993 4.529 -36.724 1.00 59.50 646 VAL A O 1
ATOM 5307 N N . LEU A 1 647 ? 36.331 5.561 -37.831 1.00 61.59 647 LEU A N 1
ATOM 5308 C CA . LEU A 1 647 ? 36.296 4.673 -38.984 1.00 61.59 647 LEU A CA 1
ATOM 5309 C C . LEU A 1 647 ? 37.278 5.114 -40.075 1.00 61.59 647 LEU A C 1
ATOM 5311 O O . LEU A 1 647 ? 37.846 6.204 -40.035 1.00 61.59 647 LEU A O 1
ATOM 5315 N N . THR A 1 648 ? 37.525 4.239 -41.051 1.00 59.72 648 THR A N 1
ATOM 5316 C CA . THR A 1 648 ? 38.455 4.545 -42.146 1.00 59.72 648 THR A CA 1
ATOM 5317 C C . THR A 1 648 ? 38.015 5.773 -42.966 1.00 59.72 648 THR A C 1
ATOM 5319 O O . THR A 1 648 ? 36.822 5.912 -43.228 1.00 59.72 648 THR A O 1
ATOM 5322 N N . PRO A 1 649 ? 38.943 6.604 -43.488 1.00 52.91 649 PRO A N 1
ATOM 5323 C CA . PRO A 1 649 ? 38.620 7.869 -44.174 1.00 52.91 649 PRO A CA 1
ATOM 5324 C C . PRO A 1 649 ? 37.708 7.780 -45.415 1.00 52.91 649 PRO A C 1
ATOM 5326 O O . PRO A 1 649 ? 37.246 8.808 -45.897 1.00 52.91 649 PRO A O 1
ATOM 5329 N N . ASN A 1 650 ? 37.466 6.578 -45.955 1.00 48.38 650 ASN A N 1
ATOM 5330 C CA . ASN A 1 650 ? 36.798 6.359 -47.245 1.00 48.38 650 ASN A CA 1
ATOM 5331 C C . ASN A 1 650 ? 35.403 5.703 -47.147 1.00 48.38 650 ASN A C 1
ATOM 5333 O O . ASN A 1 650 ? 34.801 5.415 -48.184 1.00 48.38 650 ASN A O 1
ATOM 5337 N N . THR A 1 651 ? 34.870 5.429 -45.951 1.00 52.19 651 THR A N 1
ATOM 5338 C CA . THR A 1 651 ? 33.548 4.795 -45.793 1.00 52.19 651 THR A CA 1
ATOM 5339 C C . THR A 1 651 ? 32.439 5.839 -45.684 1.00 52.19 651 THR A C 1
ATOM 5341 O O . THR A 1 651 ? 32.222 6.448 -44.643 1.00 52.19 651 THR A O 1
ATOM 5344 N N . LEU A 1 652 ? 31.725 6.043 -46.793 1.00 50.59 652 LEU A N 1
ATOM 5345 C CA . LEU A 1 652 ? 30.522 6.869 -46.864 1.00 50.59 652 LEU A CA 1
ATOM 5346 C C . LEU A 1 652 ? 29.355 6.145 -46.162 1.00 50.59 652 LEU A C 1
ATOM 5348 O O . LEU A 1 652 ? 28.764 5.220 -46.715 1.00 50.59 652 LEU A O 1
ATOM 5352 N N . PHE A 1 653 ? 29.010 6.633 -44.970 1.00 54.00 653 PHE A N 1
ATOM 5353 C CA . PHE A 1 653 ? 27.782 6.393 -44.197 1.00 54.00 653 PHE A CA 1
ATOM 5354 C C . PHE A 1 653 ? 27.675 5.117 -43.326 1.00 54.00 653 PHE A C 1
ATOM 5356 O O . PHE A 1 653 ? 27.152 4.069 -43.715 1.00 54.00 653 PHE A O 1
ATOM 5363 N N . ASP A 1 654 ? 28.061 5.291 -42.060 1.00 64.56 654 ASP A N 1
ATOM 5364 C CA . ASP A 1 654 ? 28.247 4.266 -41.021 1.00 64.56 654 ASP A CA 1
ATOM 5365 C C . ASP A 1 654 ? 26.958 3.636 -40.477 1.00 64.56 654 ASP A C 1
ATOM 5367 O O . ASP A 1 654 ? 26.994 2.555 -39.885 1.00 64.56 654 ASP A O 1
ATOM 5371 N N . ILE A 1 655 ? 25.793 4.254 -40.714 1.00 72.38 655 ILE A N 1
ATOM 5372 C CA . ILE A 1 655 ? 24.518 3.672 -40.269 1.00 72.38 655 ILE A CA 1
ATOM 5373 C C . ILE A 1 655 ? 24.273 2.311 -40.920 1.00 72.38 655 ILE A C 1
ATOM 5375 O O . ILE A 1 655 ? 23.715 1.429 -40.285 1.00 72.38 655 ILE A O 1
ATOM 5379 N N . ASN A 1 656 ? 24.684 2.120 -42.176 1.00 73.56 656 ASN A N 1
ATOM 5380 C CA . ASN A 1 656 ? 24.465 0.856 -42.869 1.00 73.56 656 ASN A CA 1
ATOM 5381 C C . ASN A 1 656 ? 25.285 -0.257 -42.245 1.00 73.56 656 ASN A C 1
ATOM 5383 O O . ASN A 1 656 ? 24.780 -1.359 -42.077 1.00 73.56 656 ASN A O 1
ATOM 5387 N N . LEU A 1 657 ? 26.532 0.041 -41.881 1.00 76.00 657 LEU A N 1
ATOM 5388 C CA . LEU A 1 657 ? 27.375 -0.898 -41.162 1.00 76.00 657 LEU A CA 1
ATOM 5389 C C . LEU A 1 657 ? 26.717 -1.271 -39.831 1.00 76.00 657 LEU A C 1
ATOM 5391 O O . LEU A 1 657 ? 26.489 -2.446 -39.571 1.00 76.00 657 LEU A O 1
ATOM 5395 N N . ILE A 1 658 ? 26.311 -0.276 -39.040 1.00 78.56 658 ILE A N 1
ATOM 5396 C CA . ILE A 1 658 ? 25.644 -0.500 -37.752 1.00 78.56 658 ILE A CA 1
ATOM 5397 C C . ILE A 1 658 ? 24.351 -1.313 -37.933 1.00 78.56 658 ILE A C 1
ATOM 5399 O O . ILE A 1 658 ? 24.125 -2.284 -37.218 1.00 78.56 658 ILE A O 1
ATOM 5403 N N . LEU A 1 659 ? 23.503 -0.972 -38.903 1.00 80.38 659 LEU A N 1
ATOM 5404 C CA . LEU A 1 659 ? 22.255 -1.695 -39.156 1.00 80.38 659 LEU A CA 1
ATOM 5405 C C . LEU A 1 659 ? 22.496 -3.109 -39.696 1.00 80.38 659 LEU A C 1
ATOM 5407 O O . LEU A 1 659 ? 21.740 -4.008 -39.357 1.00 80.38 659 LEU A O 1
ATOM 5411 N N . ASN A 1 660 ? 23.562 -3.340 -40.465 1.00 80.06 660 ASN A N 1
ATOM 5412 C CA . ASN A 1 660 ? 23.955 -4.683 -40.905 1.00 80.06 660 ASN A CA 1
ATOM 5413 C C . ASN A 1 660 ? 24.495 -5.538 -39.750 1.00 80.06 660 ASN A C 1
ATOM 5415 O O . ASN A 1 660 ? 24.336 -6.757 -39.754 1.00 80.06 660 ASN A O 1
ATOM 5419 N N . LEU A 1 661 ? 25.128 -4.908 -38.758 1.00 81.12 661 LEU A N 1
ATOM 5420 C CA . LEU A 1 661 ? 25.620 -5.568 -37.549 1.00 81.12 661 LEU A CA 1
ATOM 5421 C C . LEU A 1 661 ? 24.527 -5.769 -36.491 1.00 81.12 661 LEU A C 1
ATOM 5423 O O . LEU A 1 661 ? 24.780 -6.406 -35.471 1.00 81.12 661 LEU A O 1
ATOM 5427 N N . THR A 1 662 ? 23.320 -5.239 -36.688 1.00 84.50 662 THR A N 1
ATOM 5428 C CA . THR A 1 662 ? 22.242 -5.304 -35.696 1.00 84.50 662 THR A CA 1
ATOM 5429 C C . THR A 1 662 ? 20.990 -5.964 -36.257 1.00 84.50 662 THR A C 1
ATOM 5431 O O . THR A 1 662 ? 20.745 -5.991 -37.460 1.00 84.50 662 THR A O 1
ATOM 5434 N N . ASN A 1 663 ? 20.168 -6.541 -35.378 1.00 85.25 663 ASN A N 1
ATOM 5435 C CA . ASN A 1 663 ? 18.876 -7.066 -35.801 1.00 85.25 663 ASN A CA 1
ATOM 5436 C C . ASN A 1 663 ? 17.856 -5.923 -35.918 1.00 85.25 663 ASN A C 1
ATOM 5438 O O . ASN A 1 663 ? 17.270 -5.487 -34.923 1.00 85.25 663 ASN A O 1
ATOM 5442 N N . VAL A 1 664 ? 17.644 -5.471 -37.153 1.00 87.56 664 VAL A N 1
ATOM 5443 C CA . VAL A 1 664 ? 16.764 -4.349 -37.508 1.00 87.56 664 VAL A CA 1
ATOM 5444 C C . VAL A 1 664 ? 15.292 -4.560 -37.146 1.00 87.56 664 VAL A C 1
ATOM 5446 O O . VAL A 1 664 ? 14.577 -3.578 -36.949 1.00 87.56 664 VAL A O 1
ATOM 5449 N N . ASP A 1 665 ? 14.832 -5.808 -36.998 1.00 88.06 665 ASP A N 1
ATOM 5450 C CA . ASP A 1 665 ? 13.422 -6.110 -36.719 1.00 88.06 665 ASP A CA 1
ATOM 5451 C C . ASP A 1 665 ? 12.993 -5.684 -35.307 1.00 88.06 665 ASP A C 1
ATOM 5453 O O . ASP A 1 665 ? 11.809 -5.439 -35.067 1.00 88.06 665 ASP A O 1
ATOM 5457 N N . HIS A 1 666 ? 13.936 -5.568 -34.369 1.00 88.12 666 HIS A N 1
ATOM 5458 C CA . HIS A 1 666 ? 13.652 -5.200 -32.977 1.00 88.12 666 HIS A CA 1
ATOM 5459 C C . HIS A 1 666 ? 13.793 -3.700 -32.691 1.00 88.12 666 HIS A C 1
ATOM 5461 O O . HIS A 1 666 ? 13.323 -3.228 -31.651 1.00 88.12 666 HIS A O 1
ATOM 5467 N N . ILE A 1 667 ? 14.385 -2.942 -33.616 1.00 90.94 667 ILE A N 1
ATOM 5468 C CA . ILE A 1 667 ? 14.605 -1.507 -33.451 1.00 90.94 667 ILE A CA 1
ATOM 5469 C C . ILE A 1 667 ? 13.272 -0.778 -33.618 1.00 90.94 667 ILE A C 1
ATOM 5471 O O . ILE A 1 667 ? 12.652 -0.775 -34.682 1.00 90.94 667 ILE A O 1
ATOM 5475 N N . THR A 1 668 ? 12.843 -0.122 -32.544 1.00 93.44 668 THR A N 1
ATOM 5476 C CA . THR A 1 668 ? 11.610 0.675 -32.512 1.00 93.44 668 THR A CA 1
ATOM 5477 C C . THR A 1 668 ? 11.890 2.167 -32.375 1.00 93.44 668 THR A C 1
ATOM 5479 O O . THR A 1 668 ? 11.034 2.972 -32.744 1.00 93.44 668 THR A O 1
ATOM 5482 N N . HIS A 1 669 ? 13.078 2.543 -31.892 1.00 93.75 669 HIS A N 1
ATOM 5483 C CA . HIS A 1 669 ? 13.508 3.930 -31.744 1.00 93.75 669 HIS A CA 1
ATOM 5484 C C . HIS A 1 669 ? 14.890 4.118 -32.358 1.00 93.75 669 HIS A C 1
ATOM 5486 O O . HIS A 1 669 ? 15.829 3.400 -32.015 1.00 93.75 669 HIS A O 1
ATOM 5492 N N . LEU A 1 670 ? 15.014 5.110 -33.232 1.00 92.19 670 LEU A N 1
ATOM 5493 C CA . LEU A 1 670 ? 16.282 5.498 -33.824 1.00 92.19 670 LEU A CA 1
ATOM 5494 C C . LEU A 1 670 ? 16.483 6.997 -33.657 1.00 92.19 670 LEU A C 1
ATOM 5496 O O . LEU A 1 670 ? 15.657 7.792 -34.102 1.00 92.19 670 LEU A O 1
ATOM 5500 N N . HIS A 1 671 ? 17.611 7.359 -33.064 1.00 90.56 671 HIS A N 1
ATOM 5501 C CA . HIS A 1 671 ? 18.059 8.729 -32.920 1.00 90.56 671 HIS A CA 1
ATOM 5502 C C . HIS A 1 671 ? 19.386 8.898 -33.644 1.00 90.56 671 HIS A C 1
ATOM 5504 O O . HIS A 1 671 ? 20.392 8.316 -33.252 1.00 90.56 671 HIS A O 1
ATOM 5510 N N . LEU A 1 672 ? 19.383 9.706 -34.694 1.00 87.31 672 LEU A N 1
ATOM 5511 C CA . LEU A 1 672 ? 20.570 10.121 -35.422 1.00 87.31 672 LEU A CA 1
ATOM 5512 C C . LEU A 1 672 ? 20.773 11.613 -35.202 1.00 87.31 672 LEU A C 1
ATOM 5514 O O . LEU A 1 672 ? 19.842 12.398 -35.398 1.00 87.31 672 LEU A O 1
ATOM 5518 N N . SER A 1 673 ? 21.988 11.992 -34.821 1.00 83.38 673 SER A N 1
ATOM 5519 C CA . SER A 1 673 ? 22.385 13.391 -34.686 1.00 83.38 673 SER A CA 1
ATOM 5520 C C . SER A 1 673 ? 23.682 13.649 -35.446 1.00 83.38 673 SER A C 1
ATOM 5522 O O . SER A 1 673 ? 24.645 12.893 -35.291 1.00 83.38 673 SER A O 1
ATOM 5524 N N . ASP A 1 674 ? 23.713 14.704 -36.263 1.00 75.50 674 ASP A N 1
ATOM 5525 C CA . ASP A 1 674 ? 24.916 15.149 -36.977 1.00 75.50 674 ASP A CA 1
ATOM 5526 C C . ASP A 1 674 ? 25.412 16.506 -36.441 1.00 75.50 674 ASP A C 1
ATOM 5528 O O . ASP A 1 674 ? 24.878 17.558 -36.804 1.00 75.50 674 ASP A O 1
ATOM 5532 N N . PRO A 1 675 ? 26.433 16.533 -35.567 1.00 64.25 675 PRO A N 1
ATOM 5533 C CA . PRO A 1 675 ? 26.939 17.780 -35.008 1.00 64.25 675 PRO A CA 1
ATOM 5534 C C . PRO A 1 675 ? 27.717 18.626 -36.023 1.00 64.25 675 PRO A C 1
ATOM 5536 O O . PRO A 1 675 ? 27.795 19.837 -35.825 1.00 64.25 675 PRO A O 1
ATOM 5539 N N . ASN A 1 676 ? 28.244 18.029 -37.101 1.00 63.66 676 ASN A N 1
ATOM 5540 C CA . ASN A 1 676 ? 29.109 18.713 -38.066 1.00 63.66 676 ASN A CA 1
ATOM 5541 C C . ASN A 1 676 ? 28.342 19.290 -39.269 1.00 63.66 676 ASN A C 1
ATOM 5543 O O . ASN A 1 676 ? 28.942 19.988 -40.076 1.00 63.66 676 ASN A O 1
ATOM 5547 N N . MET A 1 677 ? 27.024 19.058 -39.388 1.00 60.56 677 MET A N 1
ATOM 5548 C CA . MET A 1 677 ? 26.161 19.637 -40.441 1.00 60.56 677 MET A CA 1
ATOM 5549 C C . MET A 1 677 ? 26.693 19.422 -41.880 1.00 60.56 677 MET A C 1
ATOM 5551 O O . MET A 1 677 ? 26.425 20.219 -42.786 1.00 60.56 677 MET A O 1
ATOM 5555 N N . GLU A 1 678 ? 27.457 18.354 -42.120 1.00 60.03 678 GLU A N 1
ATOM 5556 C CA . GLU A 1 678 ? 28.256 18.130 -43.340 1.00 60.03 678 GLU A CA 1
ATOM 5557 C C . GLU A 1 678 ? 27.825 16.882 -44.125 1.00 60.03 678 GLU A C 1
ATOM 5559 O O . GLU A 1 678 ? 28.573 16.348 -44.942 1.00 60.03 678 GLU A O 1
ATOM 5564 N N . THR A 1 679 ? 26.598 16.406 -43.911 1.00 67.12 679 THR A N 1
ATOM 5565 C CA . THR A 1 679 ? 26.076 15.247 -44.639 1.00 67.12 679 THR A CA 1
ATOM 5566 C C . THR A 1 679 ? 26.012 15.527 -46.147 1.00 67.12 679 THR A C 1
ATOM 5568 O O . THR A 1 679 ? 25.419 16.516 -46.589 1.00 67.12 679 THR A O 1
ATOM 5571 N N . THR A 1 680 ? 26.644 14.665 -46.944 1.00 70.62 680 THR A N 1
ATOM 5572 C CA . THR A 1 680 ? 26.681 14.767 -48.409 1.00 70.62 680 THR A CA 1
ATOM 5573 C C . THR A 1 680 ? 25.457 14.107 -49.054 1.00 70.62 680 THR A C 1
ATOM 5575 O O . THR A 1 680 ? 24.721 13.340 -48.433 1.00 70.62 680 THR A O 1
ATOM 5578 N N . GLU A 1 681 ? 25.230 14.371 -50.339 1.00 72.19 681 GLU A N 1
ATOM 5579 C CA . GLU A 1 681 ? 24.114 13.789 -51.098 1.00 72.19 681 GLU A CA 1
ATOM 5580 C C . GLU A 1 681 ? 24.114 12.250 -51.101 1.00 72.19 681 GLU A C 1
ATOM 5582 O O . GLU A 1 681 ? 23.085 11.609 -50.853 1.00 72.19 681 GLU A O 1
ATOM 5587 N N . ASN A 1 682 ? 25.278 11.652 -51.368 1.00 73.31 682 ASN A N 1
ATOM 5588 C CA . ASN A 1 682 ? 25.439 10.199 -51.410 1.00 73.31 682 ASN A CA 1
ATOM 5589 C C . ASN A 1 682 ? 25.109 9.570 -50.053 1.00 73.31 682 ASN A C 1
ATOM 5591 O O . ASN A 1 682 ? 24.459 8.527 -49.986 1.00 73.31 682 ASN A O 1
ATOM 5595 N N . GLU A 1 683 ? 25.503 10.243 -48.976 1.00 75.31 683 GLU A N 1
ATOM 5596 C CA . GLU A 1 683 ? 25.242 9.834 -47.600 1.00 75.31 683 GLU A CA 1
ATOM 5597 C C . GLU A 1 683 ? 23.750 9.863 -47.262 1.00 75.31 683 GLU A C 1
ATOM 5599 O O . GLU A 1 683 ? 23.233 8.901 -46.700 1.00 75.31 683 GLU A O 1
ATOM 5604 N N . LEU A 1 684 ? 23.024 10.906 -47.671 1.00 78.25 684 LEU A N 1
ATOM 5605 C CA . LEU A 1 684 ? 21.577 10.994 -47.451 1.00 78.25 684 LEU A CA 1
ATOM 5606 C C . LEU A 1 684 ? 20.792 9.969 -48.275 1.00 78.25 684 LEU A C 1
ATOM 5608 O O . LEU A 1 684 ? 19.856 9.348 -47.771 1.00 78.25 684 LEU A O 1
ATOM 5612 N N . THR A 1 685 ? 21.185 9.734 -49.526 1.00 80.00 685 THR A N 1
ATOM 5613 C CA . THR A 1 685 ? 20.566 8.686 -50.354 1.00 80.00 685 THR A CA 1
ATOM 5614 C C . THR A 1 685 ? 20.758 7.312 -49.715 1.00 80.00 685 THR A C 1
ATOM 5616 O O . THR A 1 685 ? 19.838 6.489 -49.657 1.00 80.00 685 THR A O 1
ATOM 5619 N N . LEU A 1 686 ? 21.958 7.068 -49.193 1.00 78.94 686 LEU A N 1
ATOM 5620 C CA . LEU A 1 686 ? 22.292 5.834 -48.510 1.00 78.94 686 LEU A CA 1
ATOM 5621 C C . LEU A 1 686 ? 21.535 5.704 -47.179 1.00 78.94 686 LEU A C 1
ATOM 5623 O O . LEU A 1 686 ? 20.973 4.640 -46.917 1.00 78.94 686 LEU A O 1
ATOM 5627 N N . LEU A 1 687 ? 21.409 6.785 -46.399 1.00 82.56 687 LEU A N 1
ATOM 5628 C CA . LEU A 1 687 ? 20.576 6.853 -45.194 1.00 82.56 687 LEU A CA 1
ATOM 5629 C C . LEU A 1 687 ? 19.149 6.400 -45.482 1.00 82.56 687 LEU A C 1
ATOM 5631 O O . LEU A 1 687 ? 18.647 5.497 -44.822 1.00 82.56 687 LEU A O 1
ATOM 5635 N N . VAL A 1 688 ? 18.503 6.997 -46.485 1.00 86.31 688 VAL A N 1
ATOM 5636 C CA . VAL A 1 688 ? 17.104 6.701 -46.821 1.00 86.31 688 VAL A CA 1
ATOM 5637 C C . VAL A 1 688 ? 16.917 5.226 -47.168 1.00 86.31 688 VAL A C 1
ATOM 5639 O O . VAL A 1 688 ? 15.960 4.597 -46.709 1.00 86.31 688 VAL A O 1
ATOM 5642 N N . ARG A 1 689 ? 17.858 4.643 -47.921 1.00 84.19 689 ARG A N 1
ATOM 5643 C CA . ARG A 1 689 ? 17.866 3.200 -48.205 1.00 84.19 689 ARG A CA 1
ATOM 5644 C C . ARG A 1 689 ? 18.001 2.378 -46.923 1.00 84.19 689 ARG A C 1
ATOM 5646 O O . ARG A 1 689 ? 17.223 1.448 -46.730 1.00 84.19 689 ARG A O 1
ATOM 5653 N N . SER A 1 690 ? 18.917 2.759 -46.038 1.00 85.12 690 SER A N 1
ATOM 5654 C CA . SER A 1 690 ? 19.172 2.083 -44.757 1.00 85.12 690 SER A CA 1
ATOM 5655 C C . SER A 1 690 ? 17.930 2.085 -43.859 1.00 85.12 690 SER A C 1
ATOM 5657 O O . SER A 1 690 ? 17.488 1.043 -43.378 1.00 85.12 690 SER A O 1
ATOM 5659 N N . LEU A 1 691 ? 17.308 3.257 -43.698 1.00 87.88 691 LEU A N 1
ATOM 5660 C CA . LEU A 1 691 ? 16.101 3.448 -42.893 1.00 87.88 691 LEU A CA 1
ATOM 5661 C C . LEU A 1 691 ? 14.916 2.635 -43.422 1.00 87.88 691 LEU A C 1
ATOM 5663 O O . LEU A 1 691 ? 14.054 2.229 -42.646 1.00 87.88 691 LEU A O 1
ATOM 5667 N N . SER A 1 692 ? 14.871 2.355 -44.728 1.00 86.38 692 SER A N 1
ATOM 5668 C CA . SER A 1 692 ? 13.779 1.581 -45.328 1.00 86.38 692 SER A CA 1
ATOM 5669 C C . SER A 1 692 ? 13.725 0.119 -44.865 1.00 86.38 692 SER A C 1
ATOM 5671 O O . SER A 1 692 ? 12.690 -0.533 -45.033 1.00 86.38 692 SER A O 1
ATOM 5673 N N . ASN A 1 693 ? 14.798 -0.373 -44.237 1.00 86.44 693 ASN A N 1
ATOM 5674 C CA . ASN A 1 693 ? 14.853 -1.698 -43.625 1.00 86.44 693 ASN A CA 1
ATOM 5675 C C . ASN A 1 693 ? 14.202 -1.739 -42.225 1.00 86.44 693 ASN A C 1
ATOM 5677 O O . ASN A 1 693 ? 13.828 -2.813 -41.764 1.00 86.44 693 ASN A O 1
ATOM 5681 N N . LEU A 1 694 ? 13.990 -0.592 -41.567 1.00 90.50 694 LEU A N 1
ATOM 5682 C CA . LEU A 1 694 ? 13.467 -0.496 -40.195 1.00 90.50 694 LEU A CA 1
ATOM 5683 C C . LEU A 1 694 ? 11.932 -0.477 -40.160 1.00 90.50 694 LEU A C 1
ATOM 5685 O O . LEU A 1 694 ? 11.301 0.527 -39.837 1.00 90.50 694 LEU A O 1
ATOM 5689 N N . ARG A 1 695 ? 11.298 -1.600 -40.503 1.00 88.25 695 ARG A N 1
ATOM 5690 C CA . ARG A 1 695 ? 9.831 -1.663 -40.677 1.00 88.25 695 ARG A CA 1
ATOM 5691 C C . ARG A 1 695 ? 9.027 -1.445 -39.391 1.00 88.25 695 ARG A C 1
ATOM 5693 O O . ARG A 1 695 ? 7.893 -0.985 -39.475 1.00 88.25 695 ARG A O 1
ATOM 5700 N N . ASN A 1 696 ? 9.605 -1.747 -38.227 1.00 92.81 696 ASN A N 1
ATOM 5701 C CA . ASN A 1 696 ? 8.949 -1.649 -36.915 1.00 92.81 696 ASN A CA 1
ATOM 5702 C C . ASN A 1 696 ? 9.205 -0.315 -36.192 1.00 92.81 696 ASN A C 1
ATOM 5704 O O . ASN A 1 696 ? 8.863 -0.167 -35.015 1.00 92.81 696 ASN A O 1
ATOM 5708 N N . LEU A 1 697 ? 9.787 0.665 -36.890 1.00 94.31 697 LEU A N 1
ATOM 5709 C CA . LEU A 1 697 ? 10.165 1.942 -36.306 1.00 94.31 697 LEU A CA 1
ATOM 5710 C C . LEU A 1 697 ? 8.934 2.746 -35.863 1.00 94.31 697 LEU A C 1
ATOM 5712 O O . LEU A 1 697 ? 8.030 3.026 -36.652 1.00 94.31 697 LEU A O 1
ATOM 5716 N N . ARG A 1 698 ? 8.923 3.137 -34.587 1.00 95.75 698 ARG A N 1
ATOM 5717 C CA . ARG A 1 698 ? 7.897 3.985 -33.961 1.00 95.75 698 ARG A CA 1
ATOM 5718 C C . ARG A 1 698 ? 8.388 5.411 -33.736 1.00 95.75 698 ARG A C 1
ATOM 5720 O O . ARG A 1 698 ? 7.583 6.340 -33.799 1.00 95.75 698 ARG A O 1
ATOM 5727 N N . VAL A 1 699 ? 9.688 5.580 -33.498 1.00 96.12 699 VAL A N 1
ATOM 5728 C CA . VAL A 1 699 ? 10.338 6.876 -33.270 1.00 96.12 699 VAL A CA 1
ATOM 5729 C C . VAL A 1 699 ? 11.519 7.022 -34.217 1.00 96.12 699 VAL A C 1
ATOM 5731 O O . VAL A 1 699 ? 12.418 6.180 -34.222 1.00 96.12 699 VAL A O 1
ATOM 5734 N N . LEU A 1 700 ? 11.512 8.099 -34.998 1.00 95.25 700 LEU A N 1
ATOM 5735 C CA . LEU A 1 700 ? 12.605 8.480 -35.883 1.00 95.25 700 LEU A CA 1
ATOM 5736 C C . LEU A 1 700 ? 13.030 9.910 -35.559 1.00 95.25 700 LEU A C 1
ATOM 5738 O O . LEU A 1 700 ? 12.283 10.852 -35.826 1.00 95.25 700 LEU A O 1
ATOM 5742 N N . CYS A 1 701 ? 14.234 10.062 -35.022 1.00 94.75 701 CYS A N 1
ATOM 5743 C CA . CYS A 1 701 ? 14.863 11.354 -34.794 1.00 94.75 701 CYS A CA 1
ATOM 5744 C C . CYS A 1 701 ? 16.067 11.509 -35.728 1.00 94.75 701 CYS A C 1
ATOM 5746 O O . CYS A 1 701 ? 16.976 10.684 -35.714 1.00 94.75 701 CYS A O 1
ATOM 5748 N N . LEU A 1 702 ? 16.060 12.561 -36.542 1.00 91.38 702 LEU A N 1
ATOM 5749 C CA . LEU A 1 702 ? 17.070 12.924 -37.536 1.00 91.38 702 LEU A CA 1
ATOM 5750 C C . LEU A 1 702 ? 17.531 14.364 -37.280 1.00 91.38 702 LEU A C 1
ATOM 5752 O O . LEU A 1 702 ? 17.358 15.258 -38.109 1.00 91.38 702 LEU A O 1
ATOM 5756 N N . GLN A 1 703 ? 18.083 14.596 -36.095 1.00 89.06 703 GLN A N 1
ATOM 5757 C CA . GLN A 1 703 ? 18.477 15.923 -35.647 1.00 89.06 703 GLN A CA 1
ATOM 5758 C C . GLN A 1 703 ? 19.702 16.409 -36.434 1.00 89.06 703 GLN A C 1
ATOM 5760 O O . GLN A 1 703 ? 20.738 15.747 -36.426 1.00 89.06 703 GLN A O 1
ATOM 5765 N N . ARG A 1 704 ? 19.614 17.574 -37.091 1.00 86.12 704 ARG A N 1
ATOM 5766 C CA . ARG A 1 704 ? 20.688 18.144 -37.938 1.00 86.12 704 ARG A CA 1
ATOM 5767 C C . ARG A 1 704 ? 21.105 17.282 -39.137 1.00 86.12 704 ARG A C 1
ATOM 5769 O O . ARG A 1 704 ? 22.153 17.531 -39.724 1.00 86.12 704 ARG A O 1
ATOM 5776 N N . VAL A 1 705 ? 20.307 16.282 -39.522 1.00 84.69 705 VAL A N 1
ATOM 5777 C CA . VAL A 1 705 ? 20.685 15.333 -40.584 1.00 84.69 705 VAL A CA 1
ATOM 5778 C C . VAL A 1 705 ? 20.159 15.766 -41.956 1.00 84.69 705 VAL A C 1
ATOM 5780 O O . VAL A 1 705 ? 20.896 15.744 -42.937 1.00 84.69 705 VAL A O 1
ATOM 5783 N N . LEU A 1 706 ? 18.888 16.168 -42.071 1.00 85.94 706 LEU A N 1
ATOM 5784 C CA . LEU A 1 706 ? 18.249 16.422 -43.374 1.00 85.94 706 LEU A CA 1
ATOM 5785 C C . LEU A 1 706 ? 18.506 17.846 -43.894 1.00 85.94 706 LEU A C 1
ATOM 5787 O O . LEU A 1 706 ? 17.602 18.671 -43.979 1.00 85.94 706 LEU A O 1
ATOM 5791 N N . ASN A 1 707 ? 19.746 18.143 -44.265 1.00 83.38 707 ASN A N 1
ATOM 5792 C CA . ASN A 1 707 ? 20.157 19.476 -44.705 1.00 83.38 707 ASN A CA 1
ATOM 5793 C C . ASN A 1 707 ? 20.039 19.678 -46.230 1.00 83.38 707 ASN A C 1
ATOM 5795 O O . ASN A 1 707 ? 20.990 19.490 -46.992 1.00 83.38 707 ASN A O 1
ATOM 5799 N N . LEU A 1 708 ? 18.857 20.098 -46.691 1.00 83.94 708 LEU A N 1
ATOM 5800 C CA . LEU A 1 708 ? 18.486 20.218 -48.110 1.00 83.94 708 LEU A CA 1
ATOM 5801 C C . LEU A 1 708 ? 18.910 21.557 -48.747 1.00 83.94 708 LEU A C 1
ATOM 5803 O O . LEU A 1 708 ? 18.111 22.250 -49.377 1.00 83.94 708 LEU A O 1
ATOM 5807 N N . TYR A 1 709 ? 20.172 21.949 -48.572 1.00 80.94 709 TYR A N 1
ATOM 5808 C CA . TYR A 1 709 ? 20.713 23.199 -49.116 1.00 80.94 709 TYR A CA 1
ATOM 5809 C C . TYR A 1 709 ? 20.812 23.166 -50.652 1.00 80.94 709 TYR A C 1
ATOM 5811 O O . TYR A 1 709 ? 21.626 22.401 -51.166 1.00 80.94 709 TYR A O 1
ATOM 5819 N N . PRO A 1 710 ? 20.107 24.030 -51.411 1.00 75.12 710 PRO A N 1
ATOM 5820 C CA . PRO A 1 710 ? 20.086 23.961 -52.878 1.00 75.12 710 PRO A CA 1
ATOM 5821 C C . PRO A 1 710 ? 21.467 24.031 -53.549 1.00 75.12 710 PRO A C 1
ATOM 5823 O O . PRO A 1 710 ? 21.676 23.422 -54.589 1.00 75.12 710 PRO A O 1
ATOM 5826 N N . HIS A 1 711 ? 22.419 24.742 -52.938 1.00 72.19 711 HIS A N 1
ATOM 5827 C CA . HIS A 1 711 ? 23.780 24.936 -53.450 1.00 72.19 711 HIS A CA 1
ATOM 5828 C C . HIS A 1 711 ? 24.739 23.767 -53.159 1.00 72.19 711 HIS A C 1
ATOM 5830 O O . HIS A 1 711 ? 25.846 23.757 -53.689 1.00 72.19 711 HIS A O 1
ATOM 5836 N N . ARG A 1 712 ? 24.352 22.795 -52.318 1.00 69.00 712 ARG A N 1
ATOM 5837 C CA . ARG A 1 712 ? 25.175 21.610 -52.009 1.00 69.00 712 ARG A CA 1
ATOM 5838 C C . ARG A 1 712 ? 24.972 20.449 -52.987 1.00 69.00 712 ARG A C 1
ATOM 5840 O O . ARG A 1 712 ? 25.745 19.498 -52.946 1.00 69.00 712 ARG A O 1
ATOM 5847 N N . TYR A 1 713 ? 23.961 20.519 -53.852 1.00 67.62 713 TYR A N 1
ATOM 5848 C CA . TYR A 1 713 ? 23.624 19.457 -54.801 1.00 67.62 713 TYR A CA 1
ATOM 5849 C C . TYR A 1 713 ? 23.977 19.899 -56.217 1.00 67.62 713 TYR A C 1
ATOM 5851 O O . TYR A 1 713 ? 23.659 21.011 -56.637 1.00 67.62 713 TYR A O 1
ATOM 5859 N N . THR A 1 714 ? 24.638 19.019 -56.967 1.00 60.97 714 THR A N 1
ATOM 5860 C CA . THR A 1 714 ? 25.190 19.340 -58.293 1.00 60.97 714 THR A CA 1
ATOM 5861 C C . THR A 1 714 ? 24.111 19.570 -59.358 1.00 60.97 714 THR A C 1
ATOM 5863 O O . THR A 1 714 ? 24.385 20.255 -60.341 1.00 60.97 714 THR A O 1
ATOM 5866 N N . THR A 1 715 ? 22.874 19.074 -59.170 1.00 66.94 715 THR A N 1
ATOM 5867 C CA . THR A 1 715 ? 21.713 19.435 -60.012 1.00 66.94 715 THR A CA 1
ATOM 5868 C C . THR A 1 715 ? 20.388 19.513 -59.221 1.00 66.94 715 THR A C 1
ATOM 5870 O O . THR A 1 715 ? 20.166 18.701 -58.317 1.00 66.94 715 THR A O 1
ATOM 5873 N N . PRO A 1 716 ? 19.442 20.408 -59.588 1.00 67.19 716 PRO A N 1
ATOM 5874 C CA . PRO A 1 716 ? 18.129 20.524 -58.932 1.00 67.19 716 PRO A CA 1
ATOM 5875 C C . PRO A 1 716 ? 17.262 19.252 -58.970 1.00 67.19 716 PRO A C 1
ATOM 5877 O O . PRO A 1 716 ? 16.474 19.007 -58.056 1.00 67.19 716 PRO A O 1
ATOM 5880 N N . HIS A 1 717 ? 17.407 18.418 -60.007 1.00 73.62 717 HIS A N 1
ATOM 5881 C CA . HIS A 1 717 ? 16.659 17.161 -60.137 1.00 73.62 717 HIS A CA 1
ATOM 5882 C C . HIS A 1 717 ? 17.030 16.133 -59.060 1.00 73.62 717 HIS A C 1
ATOM 5884 O O . HIS A 1 717 ? 16.177 15.358 -58.629 1.00 73.62 717 HIS A O 1
ATOM 5890 N N . MET A 1 718 ? 18.278 16.136 -58.592 1.00 71.12 718 MET A N 1
ATOM 5891 C CA . MET A 1 718 ? 18.755 15.156 -57.616 1.00 71.12 718 MET A CA 1
ATOM 5892 C C . MET A 1 718 ? 18.204 15.414 -56.211 1.00 71.12 718 MET A C 1
ATOM 5894 O O . MET A 1 718 ? 17.749 14.485 -55.543 1.00 71.12 718 MET A O 1
ATOM 5898 N N . LEU A 1 719 ? 18.099 16.683 -55.810 1.00 80.69 719 LEU A N 1
ATOM 5899 C CA . LEU A 1 719 ? 17.453 17.065 -54.553 1.00 80.69 719 LEU A CA 1
ATOM 5900 C C . LEU A 1 719 ? 15.973 16.649 -54.515 1.00 80.69 719 LEU A C 1
ATOM 5902 O O . LEU A 1 719 ? 15.475 16.152 -53.502 1.00 80.69 719 LEU A O 1
ATOM 5906 N N . MET A 1 720 ? 15.278 16.797 -55.645 1.00 83.62 720 MET A N 1
ATOM 5907 C CA . MET A 1 720 ? 13.888 16.367 -55.792 1.00 83.62 720 MET A CA 1
ATOM 5908 C C . MET A 1 720 ? 13.741 14.842 -55.670 1.00 83.62 720 MET A C 1
ATOM 5910 O O . MET A 1 720 ? 12.809 14.358 -55.019 1.00 83.62 720 MET A O 1
ATOM 5914 N N . ASN A 1 721 ? 14.677 14.080 -56.244 1.00 85.00 721 ASN A N 1
ATOM 5915 C CA . ASN A 1 721 ? 14.710 12.623 -56.111 1.00 85.00 721 ASN A CA 1
ATOM 5916 C C . ASN A 1 721 ? 14.902 12.200 -54.651 1.00 85.00 721 ASN A C 1
ATOM 5918 O O . ASN A 1 721 ? 14.132 11.373 -54.168 1.00 85.00 721 ASN A O 1
ATOM 5922 N N . LEU A 1 722 ? 15.835 12.823 -53.923 1.00 85.25 722 LEU A N 1
ATOM 5923 C CA . LEU A 1 722 ? 16.057 12.546 -52.501 1.00 85.25 722 LEU A CA 1
ATOM 5924 C C . LEU A 1 722 ? 14.802 12.825 -51.659 1.00 85.25 722 LEU A C 1
ATOM 5926 O O . LEU A 1 722 ? 14.401 11.992 -50.844 1.00 85.25 722 LEU A O 1
ATOM 5930 N N . CYS A 1 723 ? 14.133 13.959 -51.890 1.00 88.88 723 CYS A N 1
ATOM 5931 C CA . CYS A 1 723 ? 12.877 14.281 -51.207 1.00 88.88 723 CYS A CA 1
ATOM 5932 C C . CYS A 1 723 ? 11.782 13.244 -51.507 1.00 88.88 723 CYS A C 1
ATOM 5934 O O . CYS A 1 723 ? 11.026 12.850 -50.618 1.00 88.88 723 CYS A O 1
ATOM 5936 N N . THR A 1 724 ? 11.715 12.768 -52.754 1.00 90.06 724 THR A N 1
ATOM 5937 C CA . THR A 1 724 ? 10.766 11.731 -53.187 1.00 90.06 724 THR A CA 1
ATOM 5938 C C . THR A 1 724 ? 11.102 10.360 -52.588 1.00 90.06 724 THR A C 1
ATOM 5940 O O . THR A 1 724 ? 10.206 9.588 -52.245 1.00 90.06 724 THR A O 1
ATOM 5943 N N . ASP A 1 725 ? 12.381 10.038 -52.424 1.00 89.62 725 ASP A N 1
ATOM 5944 C CA . ASP A 1 725 ? 12.824 8.805 -51.775 1.00 89.62 725 ASP A CA 1
ATOM 5945 C C . ASP A 1 725 ? 12.488 8.828 -50.277 1.00 89.62 725 ASP A C 1
ATOM 5947 O O . ASP A 1 725 ? 11.933 7.857 -49.756 1.00 89.62 725 ASP A O 1
ATOM 5951 N N . PHE A 1 726 ? 12.729 9.954 -49.597 1.00 91.12 726 PHE A N 1
ATOM 5952 C CA . PHE A 1 726 ? 12.357 10.141 -48.192 1.00 91.12 726 PHE A CA 1
ATOM 5953 C C . PHE A 1 726 ? 10.837 10.077 -47.988 1.00 91.12 726 PHE A C 1
ATOM 5955 O O . PHE A 1 726 ? 10.340 9.459 -47.047 1.00 91.12 726 PHE A O 1
ATOM 5962 N N . ASN A 1 727 ? 10.072 10.642 -48.919 1.00 93.31 727 ASN A N 1
ATOM 5963 C CA . ASN A 1 727 ? 8.622 10.507 -48.946 1.00 93.31 727 ASN A CA 1
ATOM 5964 C C . ASN A 1 727 ? 8.168 9.038 -48.998 1.00 93.31 727 ASN A C 1
ATOM 5966 O O . ASN A 1 727 ? 7.321 8.603 -48.210 1.00 93.31 727 ASN A O 1
ATOM 5970 N N . ARG A 1 728 ? 8.765 8.249 -49.904 1.00 92.75 728 ARG A N 1
ATOM 5971 C CA . ARG A 1 728 ? 8.495 6.808 -50.017 1.00 92.75 728 ARG A CA 1
ATOM 5972 C C . ARG A 1 728 ? 8.900 6.052 -48.753 1.00 92.75 728 ARG A C 1
ATOM 5974 O O . ARG A 1 728 ? 8.206 5.105 -48.384 1.00 92.75 728 ARG A O 1
ATOM 5981 N N . LEU A 1 729 ? 9.976 6.470 -48.085 1.00 92.50 729 LEU A N 1
ATOM 5982 C CA . LEU A 1 729 ? 10.379 5.943 -46.781 1.00 92.50 729 LEU A CA 1
ATOM 5983 C C . LEU A 1 729 ? 9.290 6.182 -45.729 1.00 92.50 729 LEU A C 1
ATOM 5985 O O . LEU A 1 729 ? 8.815 5.213 -45.141 1.00 92.50 729 LEU A O 1
ATOM 5989 N N . LEU A 1 730 ? 8.840 7.426 -45.529 1.00 91.94 730 LEU A N 1
ATOM 5990 C CA . LEU A 1 730 ? 7.808 7.738 -44.530 1.00 91.94 730 LEU A CA 1
ATOM 5991 C C . LEU A 1 730 ? 6.525 6.930 -44.748 1.00 91.94 730 LEU A C 1
ATOM 5993 O O . LEU A 1 730 ? 5.941 6.443 -43.782 1.00 91.94 730 LEU A O 1
ATOM 5997 N N . ARG A 1 731 ? 6.131 6.712 -46.008 1.00 91.38 731 ARG A N 1
ATOM 5998 C CA . ARG A 1 731 ? 4.966 5.886 -46.357 1.00 91.38 731 ARG A CA 1
ATOM 5999 C C . ARG A 1 731 ? 5.118 4.414 -45.957 1.00 91.38 731 ARG A C 1
ATOM 6001 O O . ARG A 1 731 ? 4.121 3.750 -45.690 1.00 91.38 731 ARG A O 1
ATOM 6008 N N . ARG A 1 732 ? 6.347 3.885 -45.948 1.00 90.81 732 ARG A N 1
ATOM 6009 C CA . ARG A 1 732 ? 6.646 2.498 -45.547 1.00 90.81 732 ARG A CA 1
ATOM 6010 C C . ARG A 1 732 ? 6.699 2.319 -44.031 1.00 90.81 732 ARG A C 1
ATOM 6012 O O . ARG A 1 732 ? 6.431 1.219 -43.554 1.00 90.81 732 ARG A O 1
ATOM 6019 N N . LEU A 1 733 ? 7.016 3.372 -43.279 1.00 92.00 733 LEU A N 1
ATOM 6020 C CA . LEU A 1 733 ? 7.098 3.347 -41.816 1.00 92.00 733 LEU A CA 1
ATOM 6021 C C . LEU A 1 733 ? 5.703 3.461 -41.175 1.00 92.00 733 LEU A C 1
ATOM 6023 O O . LEU A 1 733 ? 5.372 4.450 -40.522 1.00 92.00 733 LEU A O 1
ATOM 6027 N N . ILE A 1 734 ? 4.870 2.436 -41.366 1.00 91.75 734 ILE A N 1
ATOM 6028 C CA . ILE A 1 734 ? 3.450 2.441 -40.967 1.00 91.75 734 ILE A CA 1
ATOM 6029 C C . ILE A 1 734 ? 3.221 2.559 -39.451 1.00 91.75 734 ILE A C 1
ATOM 6031 O O . ILE A 1 734 ? 2.156 3.002 -39.027 1.00 91.75 734 ILE A O 1
ATOM 6035 N N . TYR A 1 735 ? 4.211 2.180 -38.637 1.00 93.69 735 TYR A N 1
ATOM 6036 C CA . TYR A 1 735 ? 4.150 2.257 -37.174 1.00 93.69 735 TYR A CA 1
ATOM 6037 C C . TYR A 1 735 ? 4.725 3.556 -36.603 1.00 93.69 735 TYR A C 1
ATOM 6039 O O . TYR A 1 735 ? 4.702 3.730 -35.384 1.00 93.69 735 TYR A O 1
ATOM 6047 N N . LEU A 1 736 ? 5.227 4.462 -37.449 1.00 94.38 736 LEU A N 1
ATOM 6048 C CA . LEU A 1 736 ? 5.840 5.710 -37.006 1.00 94.38 736 LEU A CA 1
ATOM 6049 C C . LEU A 1 736 ? 4.810 6.582 -36.276 1.00 94.38 736 LEU A C 1
ATOM 6051 O O . LEU A 1 736 ? 3.769 6.931 -36.829 1.00 94.38 736 LEU A O 1
ATOM 6055 N N . ARG A 1 737 ? 5.124 6.946 -35.032 1.00 95.19 737 ARG A N 1
ATOM 6056 C CA . ARG A 1 737 ? 4.315 7.829 -34.177 1.00 95.19 737 ARG A CA 1
ATOM 6057 C C . ARG A 1 737 ? 5.027 9.126 -33.842 1.00 95.19 737 ARG A C 1
ATOM 6059 O O . ARG A 1 737 ? 4.360 10.140 -33.660 1.00 95.19 737 ARG A O 1
ATOM 6066 N N . LYS A 1 738 ? 6.359 9.110 -33.769 1.00 96.62 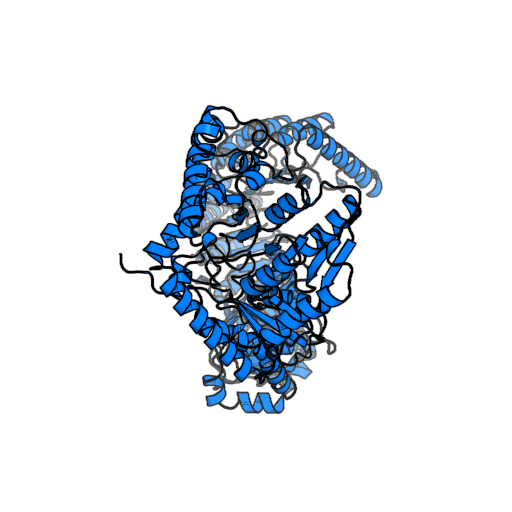738 LYS A N 1
ATOM 6067 C CA . LYS A 1 738 ? 7.160 10.285 -33.419 1.00 96.62 738 LYS A CA 1
ATOM 6068 C C . LYS A 1 738 ? 8.201 10.566 -34.491 1.00 96.62 738 LYS A C 1
ATOM 6070 O O . LYS A 1 738 ? 8.980 9.676 -34.835 1.00 96.62 738 LYS A O 1
ATOM 6075 N N . LEU A 1 739 ? 8.207 11.796 -34.994 1.00 95.62 739 LEU A N 1
ATOM 6076 C CA . LEU A 1 739 ? 9.166 12.266 -35.985 1.00 95.62 739 LEU A CA 1
ATOM 6077 C C . LEU A 1 739 ? 9.846 13.543 -35.488 1.00 95.62 739 LEU A C 1
ATOM 6079 O O . LEU A 1 739 ? 9.180 14.545 -35.236 1.00 95.62 739 LEU A O 1
ATOM 6083 N N . ASP A 1 740 ? 11.169 13.508 -35.378 1.00 96.69 740 ASP A N 1
ATOM 6084 C CA . ASP A 1 740 ? 11.992 14.671 -35.052 1.00 96.69 740 ASP A CA 1
ATOM 6085 C C . ASP A 1 740 ? 12.948 14.955 -36.208 1.00 96.69 740 ASP A C 1
ATOM 6087 O O . ASP A 1 740 ? 13.770 14.109 -36.550 1.00 96.69 740 ASP A O 1
ATOM 6091 N N . LEU A 1 741 ? 12.827 16.132 -36.818 1.00 95.06 741 LEU A N 1
ATOM 6092 C CA . LEU A 1 741 ? 13.726 16.618 -37.866 1.00 95.06 741 LEU A CA 1
ATOM 6093 C C . LEU A 1 741 ? 14.432 17.912 -37.447 1.00 95.06 741 LEU A C 1
ATOM 6095 O O . LEU A 1 741 ? 14.897 18.667 -38.300 1.00 95.06 741 LEU A O 1
ATOM 6099 N N . SER A 1 742 ? 14.481 18.197 -36.146 1.00 94.69 742 SER A N 1
ATOM 6100 C CA . SER A 1 742 ? 14.960 19.467 -35.618 1.00 94.69 742 SER A CA 1
ATOM 6101 C C . SER A 1 742 ? 16.352 19.839 -36.130 1.00 94.69 742 SER A C 1
ATOM 6103 O O . SER A 1 742 ? 17.223 18.991 -36.345 1.00 94.69 742 SER A O 1
ATOM 6105 N N . TYR A 1 743 ? 16.555 21.141 -36.323 1.00 92.12 743 TYR A N 1
ATOM 6106 C CA . TYR A 1 743 ? 17.777 21.770 -36.814 1.00 92.12 743 TYR A CA 1
ATOM 6107 C C . TYR A 1 743 ? 18.215 21.315 -38.216 1.00 92.12 743 TYR A C 1
ATOM 6109 O O . TYR A 1 743 ? 19.384 21.457 -38.565 1.00 92.12 743 TYR A O 1
ATOM 6117 N N . SER A 1 744 ? 17.305 20.753 -39.013 1.00 90.56 744 SER A N 1
ATOM 6118 C CA . SER A 1 744 ? 17.563 20.355 -40.401 1.00 90.56 744 SER A CA 1
ATOM 6119 C C . SER A 1 744 ? 17.091 21.430 -41.381 1.00 90.56 744 SER A C 1
ATOM 6121 O O . SER A 1 744 ? 16.018 21.994 -41.210 1.00 90.56 744 SER A O 1
ATOM 6123 N N . TYR A 1 745 ? 17.824 21.708 -42.456 1.00 89.88 745 TYR A N 1
ATOM 6124 C CA . TYR A 1 745 ? 17.364 22.663 -43.474 1.00 89.88 745 TYR A CA 1
ATOM 6125 C C . TYR A 1 745 ? 16.273 22.055 -44.384 1.00 89.88 745 TYR A C 1
ATOM 6127 O O . TYR A 1 745 ? 16.594 21.301 -45.300 1.00 89.88 745 TYR A O 1
ATOM 6135 N N . LEU A 1 746 ? 14.992 22.401 -44.170 1.00 92.00 746 LEU A N 1
ATOM 6136 C CA . LEU A 1 746 ? 13.834 21.816 -44.886 1.00 92.00 746 LEU A CA 1
ATOM 6137 C C . LEU A 1 746 ? 13.016 22.819 -45.721 1.00 92.00 746 LEU A C 1
ATOM 6139 O O . LEU A 1 746 ? 11.954 22.471 -46.245 1.00 92.00 746 LEU A O 1
ATOM 6143 N N . GLN A 1 747 ? 13.498 24.055 -45.839 1.00 91.25 747 GLN A N 1
ATOM 6144 C CA . GLN A 1 747 ? 12.806 25.182 -46.465 1.00 91.25 747 GLN A CA 1
ATOM 6145 C C . GLN A 1 747 ? 12.180 24.824 -47.827 1.00 91.25 747 GLN A C 1
ATOM 6147 O O . GLN A 1 747 ? 12.897 24.496 -48.768 1.00 91.25 747 GLN A O 1
ATOM 6152 N N . SER A 1 748 ? 10.853 24.960 -47.959 1.00 88.69 748 SER A N 1
ATOM 6153 C CA . SER A 1 748 ? 10.064 24.683 -49.179 1.00 88.69 748 SER A CA 1
ATOM 6154 C C . SER A 1 748 ? 9.973 23.220 -49.641 1.00 88.69 748 SER A C 1
ATOM 6156 O O . SER A 1 748 ? 9.370 22.955 -50.685 1.00 88.69 748 SER A O 1
ATOM 6158 N N . TYR A 1 749 ? 10.511 22.257 -48.887 1.00 90.94 749 TYR A N 1
ATOM 6159 C CA . TYR A 1 749 ? 10.477 20.832 -49.248 1.00 90.94 749 TYR A CA 1
ATOM 6160 C C . TYR A 1 749 ? 9.489 20.006 -48.418 1.00 90.94 749 TYR A C 1
ATOM 6162 O O . TYR A 1 749 ? 9.238 18.846 -48.760 1.00 90.94 749 TYR A O 1
ATOM 6170 N N . ILE A 1 750 ? 8.864 20.582 -47.381 1.00 92.62 750 ILE A N 1
ATOM 6171 C CA . ILE A 1 750 ? 7.955 19.851 -46.479 1.00 92.62 750 ILE A CA 1
ATOM 6172 C C . ILE A 1 750 ? 6.821 19.178 -47.249 1.00 92.62 750 ILE A C 1
ATOM 6174 O O . ILE A 1 750 ? 6.527 18.009 -47.008 1.00 92.62 750 ILE A O 1
ATOM 6178 N N . ARG A 1 751 ? 6.228 19.866 -48.232 1.00 92.12 751 ARG A N 1
ATOM 6179 C CA . ARG A 1 751 ? 5.158 19.301 -49.070 1.00 92.12 751 ARG A CA 1
ATOM 6180 C C . ARG A 1 751 ? 5.568 17.994 -49.745 1.00 92.12 751 ARG A C 1
ATOM 6182 O O . ARG A 1 751 ? 4.789 17.041 -49.783 1.00 92.12 751 ARG A O 1
ATOM 6189 N N . ILE A 1 752 ? 6.780 17.947 -50.292 1.00 91.19 752 ILE A N 1
ATOM 6190 C CA . ILE A 1 752 ? 7.275 16.761 -50.991 1.00 91.19 752 ILE A CA 1
ATOM 6191 C C . ILE A 1 752 ? 7.597 15.681 -49.965 1.00 91.19 752 ILE A C 1
ATOM 6193 O O . ILE A 1 752 ? 7.097 14.571 -50.103 1.00 91.19 752 ILE A O 1
ATOM 6197 N N . LEU A 1 753 ? 8.327 16.009 -48.896 1.00 90.69 753 LEU A N 1
ATOM 6198 C CA . LEU A 1 753 ? 8.718 15.052 -47.858 1.00 90.69 753 LEU A CA 1
ATOM 6199 C C . LEU A 1 753 ? 7.501 14.398 -47.191 1.00 90.69 753 LEU A C 1
ATOM 6201 O O . LEU A 1 753 ? 7.433 13.177 -47.090 1.00 90.69 753 LEU A O 1
ATOM 6205 N N . PHE A 1 754 ? 6.511 15.189 -46.780 1.00 92.12 754 PHE A N 1
ATOM 6206 C CA . PHE A 1 754 ? 5.420 14.737 -45.911 1.00 92.12 754 PHE A CA 1
ATOM 6207 C C . PHE A 1 754 ? 4.175 14.259 -46.659 1.00 92.12 754 PHE A C 1
ATOM 6209 O O . PHE A 1 754 ? 3.277 13.704 -46.032 1.00 92.12 754 PHE A O 1
ATOM 6216 N N . SER A 1 755 ? 4.098 14.395 -47.987 1.00 88.69 755 SER A N 1
ATOM 6217 C CA . SER A 1 755 ? 2.941 13.884 -48.748 1.00 88.69 755 SER A CA 1
ATOM 6218 C C . SER A 1 755 ? 2.716 12.365 -48.615 1.00 88.69 755 SER A C 1
ATOM 6220 O O . SER A 1 755 ? 1.610 11.883 -48.846 1.00 88.69 755 SER A O 1
ATOM 6222 N N . GLY A 1 756 ? 3.739 11.611 -48.209 1.00 80.50 756 GLY A N 1
ATOM 6223 C CA . GLY A 1 756 ? 3.718 10.169 -47.974 1.00 80.50 756 GLY A CA 1
ATOM 6224 C C . GLY A 1 756 ? 3.445 9.797 -46.518 1.00 80.50 756 GLY A C 1
ATOM 6225 O O . GLY A 1 756 ? 3.267 8.619 -46.222 1.00 80.50 756 GLY A O 1
ATOM 6226 N N . LEU A 1 757 ? 3.386 10.782 -45.618 1.00 87.94 757 LEU A N 1
ATOM 6227 C CA . LEU A 1 757 ? 3.069 10.589 -44.211 1.00 87.94 757 LEU A CA 1
ATOM 6228 C C . LEU A 1 757 ? 1.554 10.385 -44.048 1.00 87.94 757 LEU A C 1
ATOM 6230 O O . LEU A 1 757 ? 0.789 11.340 -43.908 1.00 87.94 757 LEU A O 1
ATOM 6234 N N . ILE A 1 758 ? 1.118 9.128 -44.081 1.00 83.69 758 ILE A N 1
ATOM 6235 C CA . ILE A 1 758 ? -0.295 8.718 -43.999 1.00 83.69 758 ILE A CA 1
ATOM 6236 C C . ILE A 1 758 ? -0.715 8.263 -42.595 1.00 83.69 758 ILE A C 1
ATOM 6238 O O . ILE A 1 758 ? -1.905 8.202 -42.297 1.00 83.69 758 ILE A O 1
ATOM 6242 N N . GLN A 1 759 ? 0.255 7.957 -41.744 1.00 88.69 759 GLN A N 1
ATOM 6243 C CA . GLN A 1 759 ? 0.086 7.462 -40.389 1.00 88.69 759 GLN A CA 1
ATOM 6244 C C . GLN A 1 759 ? -0.228 8.600 -39.394 1.00 88.69 759 GLN A C 1
ATOM 6246 O O . GLN A 1 759 ? 0.206 9.737 -39.604 1.00 88.69 759 GLN A O 1
ATOM 6251 N N . PRO A 1 760 ? -0.961 8.322 -38.297 1.00 89.56 760 PRO A N 1
ATOM 6252 C CA . PRO A 1 760 ? -1.231 9.311 -37.258 1.00 89.56 760 PRO A CA 1
ATOM 6253 C C . PRO A 1 760 ? 0.011 9.517 -36.385 1.00 89.56 760 PRO A C 1
ATOM 6255 O O . PRO A 1 760 ? 0.362 8.631 -35.598 1.00 89.56 760 PRO A O 1
ATOM 6258 N N . LEU A 1 761 ? 0.657 10.676 -36.530 1.00 92.25 761 LEU A N 1
ATOM 6259 C CA . LEU A 1 761 ? 1.741 11.094 -35.645 1.00 92.25 761 LEU A CA 1
ATOM 6260 C C . LEU A 1 761 ? 1.181 11.635 -34.331 1.00 92.25 761 LEU A C 1
ATOM 6262 O O . LEU A 1 761 ? 0.210 12.383 -34.329 1.00 92.25 761 LEU A O 1
ATOM 6266 N N . GLU A 1 762 ? 1.857 11.290 -33.243 1.00 95.31 762 GLU A N 1
ATOM 6267 C CA . GLU A 1 762 ? 1.628 11.787 -31.885 1.00 95.31 762 GLU A CA 1
ATOM 6268 C C . GLU A 1 762 ? 2.632 12.888 -31.515 1.00 95.31 762 GLU A C 1
ATOM 6270 O O . GLU A 1 762 ? 2.328 13.742 -30.690 1.00 95.31 762 GLU A O 1
ATOM 6275 N N . TYR A 1 763 ? 3.816 12.885 -32.136 1.00 96.56 763 TYR A N 1
ATOM 6276 C CA . TYR A 1 763 ? 4.888 13.851 -31.896 1.00 96.56 763 TYR A CA 1
ATOM 6277 C C . TYR A 1 763 ? 5.500 14.302 -33.220 1.00 96.56 763 TYR A C 1
ATOM 6279 O O . TYR A 1 763 ? 5.880 13.466 -34.051 1.00 96.56 763 TYR A O 1
ATOM 6287 N N . LEU A 1 764 ? 5.640 15.615 -33.387 1.00 96.06 764 LEU A N 1
ATOM 6288 C CA . LEU A 1 764 ? 6.335 16.216 -34.517 1.00 96.06 764 LEU A CA 1
ATOM 6289 C C . LEU A 1 764 ? 7.228 17.366 -34.047 1.00 96.06 764 LEU A C 1
ATOM 6291 O O . LEU A 1 764 ? 6.740 18.376 -33.540 1.00 96.06 764 LEU A O 1
ATOM 6295 N N . ASN A 1 765 ? 8.531 17.236 -34.275 1.00 97.31 765 ASN A N 1
ATOM 6296 C CA . ASN A 1 765 ? 9.500 18.287 -33.990 1.00 97.31 765 ASN A CA 1
ATOM 6297 C C . ASN A 1 765 ? 10.142 18.794 -35.282 1.00 97.31 765 ASN A C 1
ATOM 6299 O O . ASN A 1 765 ? 10.849 18.065 -35.977 1.00 97.31 765 ASN A O 1
ATOM 6303 N N . LEU A 1 766 ? 9.867 20.059 -35.591 1.00 96.56 766 LEU A N 1
ATOM 6304 C CA . LEU A 1 766 ? 10.411 20.823 -36.710 1.00 96.56 766 LEU A CA 1
ATOM 6305 C C . LEU A 1 766 ? 11.121 22.087 -36.208 1.00 96.56 766 LEU A C 1
ATOM 6307 O O . LEU A 1 766 ? 11.105 23.128 -36.871 1.00 96.56 766 LEU A O 1
ATOM 6311 N N . GLN A 1 767 ? 11.707 22.029 -35.012 1.00 95.75 767 GLN A N 1
ATOM 6312 C CA . GLN A 1 767 ? 12.482 23.134 -34.463 1.00 95.75 767 GLN A CA 1
ATOM 6313 C C . GLN A 1 767 ? 13.628 23.521 -35.410 1.00 95.75 767 GLN A C 1
ATOM 6315 O O . GLN A 1 767 ? 14.300 22.645 -35.936 1.00 95.75 767 GLN A O 1
ATOM 6320 N N . ASP A 1 768 ? 13.849 24.816 -35.635 1.00 94.06 768 ASP A N 1
ATOM 6321 C CA . ASP A 1 768 ? 14.915 25.378 -36.486 1.00 94.06 768 ASP A CA 1
ATOM 6322 C C . ASP A 1 768 ? 15.022 24.724 -37.882 1.00 94.06 768 ASP A C 1
ATOM 6324 O O . ASP A 1 768 ? 16.112 24.439 -38.377 1.00 94.06 768 ASP A O 1
ATOM 6328 N N . CYS A 1 769 ? 13.879 24.458 -38.525 1.00 94.75 769 CYS A N 1
ATOM 6329 C CA . CYS A 1 769 ? 13.827 23.793 -39.832 1.00 94.75 769 CYS A CA 1
ATOM 6330 C C . CYS A 1 769 ? 13.806 24.742 -41.046 1.00 94.75 769 CYS A C 1
ATOM 6332 O O . CYS A 1 769 ? 13.697 24.298 -42.192 1.00 94.75 769 CYS A O 1
ATOM 6334 N N . ARG A 1 770 ? 13.905 26.058 -40.804 1.00 92.88 770 ARG A N 1
ATOM 6335 C CA . ARG A 1 770 ? 13.821 27.134 -41.815 1.00 92.88 770 ARG A CA 1
ATOM 6336 C C . ARG A 1 770 ? 12.511 27.117 -42.616 1.00 92.88 770 ARG A C 1
ATOM 6338 O O . ARG A 1 770 ? 12.501 27.391 -43.813 1.00 92.88 770 ARG A O 1
ATOM 6345 N N . LEU A 1 771 ? 11.407 26.803 -41.941 1.00 94.19 771 LEU A N 1
ATOM 6346 C CA . LEU A 1 771 ? 10.076 26.718 -42.544 1.00 94.19 771 LEU A CA 1
ATOM 6347 C C . LEU A 1 771 ? 9.588 28.070 -43.092 1.00 94.19 771 LEU A C 1
ATOM 6349 O O . LEU A 1 771 ? 9.776 29.108 -42.457 1.00 94.19 771 LEU A O 1
ATOM 6353 N N . MET A 1 772 ? 8.905 28.038 -44.240 1.00 92.12 772 MET A N 1
ATOM 6354 C CA . MET A 1 772 ? 8.319 29.206 -44.916 1.00 92.12 772 MET A CA 1
ATOM 6355 C C . MET A 1 772 ? 6.787 29.088 -45.033 1.00 92.12 772 MET A C 1
ATOM 6357 O O . MET A 1 772 ? 6.186 28.093 -44.627 1.00 92.12 772 MET A O 1
ATOM 6361 N N . SER A 1 773 ? 6.119 30.106 -45.590 1.00 93.19 773 SER A N 1
ATOM 6362 C CA . SER A 1 773 ? 4.649 30.142 -45.681 1.00 93.19 773 SER A CA 1
ATOM 6363 C C . SER A 1 773 ? 4.054 28.970 -46.472 1.00 93.19 773 SER A C 1
ATOM 6365 O O . SER A 1 773 ? 3.054 28.402 -46.051 1.00 93.19 773 SER A O 1
ATOM 6367 N N . ASN A 1 774 ? 4.690 28.557 -47.570 1.00 93.06 774 ASN A N 1
ATOM 6368 C CA . ASN A 1 774 ? 4.280 27.393 -48.365 1.00 93.06 774 ASN A CA 1
ATOM 6369 C C . ASN A 1 774 ? 4.365 26.067 -47.581 1.00 93.06 774 ASN A C 1
ATOM 6371 O O . ASN A 1 774 ? 3.524 25.186 -47.767 1.00 93.06 774 ASN A O 1
ATOM 6375 N N . ASP A 1 775 ? 5.348 25.923 -46.688 1.00 94.75 775 ASP A N 1
ATOM 6376 C CA . ASP A 1 775 ? 5.472 24.757 -45.810 1.00 94.75 775 ASP A CA 1
ATOM 6377 C C . ASP A 1 775 ? 4.322 24.723 -44.790 1.00 94.75 775 ASP A C 1
ATOM 6379 O O . ASP A 1 775 ? 3.690 23.684 -44.594 1.00 94.75 775 ASP A O 1
ATOM 6383 N N . LEU A 1 776 ? 3.995 25.875 -44.191 1.00 95.00 776 LEU A N 1
ATOM 6384 C CA . LEU A 1 776 ? 2.882 26.015 -43.246 1.00 95.00 776 LEU A CA 1
ATOM 6385 C C . LEU A 1 776 ? 1.512 25.784 -43.907 1.00 95.00 776 LEU A C 1
ATOM 6387 O O . LEU A 1 776 ? 0.658 25.121 -43.319 1.00 95.00 776 LEU A O 1
ATOM 6391 N N . GLU A 1 777 ? 1.304 26.283 -45.130 1.00 94.56 777 GLU A N 1
ATOM 6392 C CA . GLU A 1 777 ? 0.097 26.016 -45.929 1.00 94.56 777 GLU A CA 1
ATOM 6393 C C . GLU A 1 777 ? -0.099 24.519 -46.164 1.00 94.56 777 GLU A C 1
ATOM 6395 O O . GLU A 1 777 ? -1.208 23.993 -46.024 1.00 94.56 777 GLU A O 1
ATOM 6400 N N . PHE A 1 778 ? 0.985 23.807 -46.482 1.00 93.94 778 PHE A N 1
ATOM 6401 C CA . PHE A 1 778 ? 0.914 22.365 -46.642 1.00 93.94 778 PHE A CA 1
ATOM 6402 C C . PHE A 1 778 ? 0.590 21.665 -45.321 1.00 93.94 778 PHE A C 1
ATOM 6404 O O . PHE A 1 778 ? -0.327 20.841 -45.301 1.00 93.94 778 PHE A O 1
ATOM 6411 N N . LEU A 1 779 ? 1.274 22.007 -44.222 1.00 93.31 779 LEU A N 1
ATOM 6412 C CA . LEU A 1 779 ? 0.974 21.445 -42.900 1.00 93.31 779 LEU A CA 1
ATOM 6413 C C . LEU A 1 779 ? -0.509 21.642 -42.549 1.00 93.31 779 LEU A C 1
ATOM 6415 O O . LEU A 1 779 ? -1.179 20.688 -42.168 1.00 93.31 779 LEU A O 1
ATOM 6419 N N . LEU A 1 780 ? -1.072 22.828 -42.794 1.00 92.06 780 LEU A N 1
ATOM 6420 C CA . LEU A 1 780 ? -2.491 23.121 -42.553 1.00 92.06 780 LEU A CA 1
ATOM 6421 C C . LEU A 1 780 ? -3.449 22.198 -43.335 1.00 92.06 780 LEU A C 1
ATOM 6423 O O . LEU A 1 780 ? -4.560 21.908 -42.875 1.00 92.06 780 LEU A O 1
ATOM 6427 N N . SER A 1 781 ? -3.027 21.717 -44.508 1.00 89.94 781 SER A N 1
ATOM 6428 C CA . SER A 1 781 ? -3.796 20.787 -45.345 1.00 89.94 781 SER A CA 1
ATOM 6429 C C . SER A 1 781 ? -3.726 19.323 -44.880 1.00 89.94 781 SER A C 1
ATOM 6431 O O . SER A 1 781 ? -4.564 18.506 -45.280 1.00 89.94 781 SER A O 1
ATOM 6433 N N . MET A 1 782 ? -2.769 18.970 -44.016 1.00 89.12 782 MET A N 1
ATOM 6434 C CA . MET A 1 782 ? -2.559 17.593 -43.570 1.00 89.12 782 MET A CA 1
ATOM 6435 C C . MET A 1 782 ? -3.650 17.140 -42.593 1.00 89.12 782 MET A C 1
ATOM 6437 O O . MET A 1 782 ? -3.850 17.711 -41.522 1.00 89.12 782 MET A O 1
ATOM 6441 N N . ARG A 1 783 ? -4.329 16.033 -42.920 1.00 81.44 783 ARG A N 1
ATOM 6442 C CA . ARG A 1 783 ? -5.375 15.450 -42.057 1.00 81.44 783 ARG A CA 1
ATOM 6443 C C . ARG A 1 783 ? -4.818 14.810 -40.780 1.00 81.44 783 ARG A C 1
ATOM 6445 O O . ARG A 1 783 ? -5.504 14.790 -39.762 1.00 81.44 783 ARG A O 1
ATOM 6452 N N . ASN A 1 784 ? -3.578 14.328 -40.830 1.00 79.56 784 ASN A N 1
ATOM 6453 C CA . ASN A 1 784 ? -2.972 13.517 -39.770 1.00 79.56 784 ASN A CA 1
ATOM 6454 C C . ASN A 1 784 ? -2.537 14.319 -38.537 1.00 79.56 784 ASN A C 1
ATOM 6456 O O . ASN A 1 784 ? -2.286 13.726 -37.493 1.00 79.56 784 ASN A O 1
ATOM 6460 N N . LEU A 1 785 ? -2.521 15.655 -38.616 1.00 83.44 785 LEU A N 1
ATOM 6461 C CA . LEU A 1 785 ? -2.139 16.522 -37.495 1.00 83.44 785 LEU A CA 1
ATOM 6462 C C . LEU A 1 785 ? -3.141 16.503 -36.331 1.00 83.44 785 LEU A C 1
ATOM 6464 O O . LEU A 1 785 ? -2.786 16.868 -35.216 1.00 83.44 785 LEU A O 1
ATOM 6468 N N . ARG A 1 786 ? -4.377 16.031 -36.552 1.00 87.62 786 ARG A N 1
ATOM 6469 C CA . ARG A 1 786 ? -5.393 15.889 -35.491 1.00 87.62 786 ARG A CA 1
ATOM 6470 C C . ARG A 1 786 ? -4.958 14.964 -34.354 1.00 87.62 786 ARG A C 1
ATOM 6472 O O . ARG A 1 786 ? -5.470 15.100 -33.246 1.00 87.62 786 ARG A O 1
ATOM 6479 N N . HIS A 1 787 ? -4.041 14.042 -34.643 1.00 90.06 787 HIS A N 1
ATOM 6480 C CA . HIS A 1 787 ? -3.540 13.046 -33.701 1.00 90.06 787 HIS A CA 1
ATOM 6481 C C . HIS A 1 787 ? -2.284 13.482 -32.940 1.00 90.06 787 HIS A C 1
ATOM 6483 O O . HIS A 1 787 ? -1.829 12.740 -32.073 1.00 90.06 787 HIS A O 1
ATOM 6489 N N . LEU A 1 788 ? -1.737 14.666 -33.242 1.00 93.62 788 LEU A N 1
ATOM 6490 C CA . LEU A 1 788 ? -0.555 15.171 -32.555 1.00 93.62 788 LEU A CA 1
ATOM 6491 C C . LEU A 1 788 ? -0.895 15.536 -31.113 1.00 93.62 788 LEU A C 1
ATOM 6493 O O . LEU A 1 788 ? -1.755 16.382 -30.878 1.00 93.62 788 LEU A O 1
ATOM 6497 N N . ASN A 1 789 ? -0.155 14.938 -30.184 1.00 94.69 789 ASN A N 1
ATOM 6498 C CA . ASN A 1 789 ? -0.123 15.299 -28.772 1.00 94.69 789 ASN A CA 1
ATOM 6499 C C . ASN A 1 789 ? 0.956 16.360 -28.515 1.00 94.69 789 ASN A C 1
ATOM 6501 O O . ASN A 1 789 ? 0.782 17.229 -27.663 1.00 94.69 789 ASN A O 1
ATOM 6505 N N . GLU A 1 790 ? 2.050 16.321 -29.280 1.00 96.62 790 GLU A N 1
ATOM 6506 C CA . GLU A 1 790 ? 3.175 17.240 -29.145 1.00 96.62 790 GLU A CA 1
ATOM 6507 C C . GLU A 1 790 ? 3.635 17.807 -30.492 1.00 96.62 790 GLU A C 1
ATOM 6509 O O . GLU A 1 790 ? 3.841 17.078 -31.467 1.00 96.62 790 GLU A O 1
ATOM 6514 N N . LEU A 1 791 ? 3.812 19.129 -30.527 1.00 96.31 791 LEU A N 1
ATOM 6515 C CA . LEU A 1 791 ? 4.307 19.862 -31.686 1.00 96.31 791 LEU A CA 1
ATOM 6516 C C . LEU A 1 791 ? 5.361 20.883 -31.258 1.00 96.31 791 LEU A C 1
ATOM 6518 O O . LEU A 1 791 ? 5.092 21.764 -30.439 1.00 96.31 791 LEU A O 1
ATOM 6522 N N . ASN A 1 792 ? 6.540 20.810 -31.869 1.00 96.94 792 ASN A N 1
ATOM 6523 C CA . ASN A 1 792 ? 7.600 21.794 -31.686 1.00 96.94 792 ASN A CA 1
ATOM 6524 C C . ASN A 1 792 ? 7.940 22.465 -33.022 1.00 96.94 792 ASN A C 1
ATOM 6526 O O . ASN A 1 792 ? 8.406 21.816 -33.954 1.00 96.94 792 ASN A O 1
ATOM 6530 N N . LEU A 1 793 ? 7.696 23.771 -33.107 1.00 95.75 793 LEU A N 1
ATOM 6531 C CA . LEU A 1 793 ? 8.012 24.627 -34.255 1.00 95.75 793 LEU A CA 1
ATOM 6532 C C . LEU A 1 793 ? 9.030 25.717 -33.897 1.00 95.75 793 LEU A C 1
ATOM 6534 O O . LEU A 1 793 ? 9.211 26.661 -34.667 1.00 95.75 793 LEU A O 1
ATOM 6538 N N . SER A 1 794 ? 9.675 25.611 -32.734 1.00 93.94 794 SER A N 1
ATOM 6539 C CA . SER A 1 794 ? 10.547 26.653 -32.190 1.00 93.94 794 SER A CA 1
ATOM 6540 C C . SER A 1 794 ? 11.683 27.031 -33.154 1.00 93.94 794 SER A C 1
ATOM 6542 O O . SER A 1 794 ? 12.090 26.233 -33.987 1.00 93.94 794 SER A O 1
ATOM 6544 N N . MET A 1 795 ? 12.242 28.234 -33.033 1.00 92.00 795 MET A N 1
ATOM 6545 C CA . MET A 1 795 ? 13.404 28.727 -33.790 1.00 92.00 795 MET A CA 1
ATOM 6546 C C . MET A 1 795 ? 13.207 28.851 -35.315 1.00 92.00 795 MET A C 1
ATOM 6548 O O . MET A 1 795 ? 14.172 29.061 -36.045 1.00 92.00 795 MET A O 1
ATOM 6552 N N . ASN A 1 796 ? 11.975 28.770 -35.823 1.00 93.00 796 ASN A N 1
ATOM 6553 C CA . ASN A 1 796 ? 11.661 29.101 -37.216 1.00 93.00 796 ASN A CA 1
ATOM 6554 C C . ASN A 1 796 ? 11.235 30.567 -37.348 1.00 93.00 796 ASN A C 1
ATOM 6556 O O . ASN A 1 796 ? 10.526 31.081 -36.494 1.00 93.00 796 ASN A O 1
ATOM 6560 N N . ASN A 1 797 ? 11.595 31.254 -38.433 1.00 90.12 797 ASN A N 1
ATOM 6561 C CA . ASN A 1 797 ? 11.207 32.656 -38.604 1.00 90.12 797 ASN A CA 1
ATOM 6562 C C . ASN A 1 797 ? 9.773 32.789 -39.147 1.00 90.12 797 ASN A C 1
ATOM 6564 O O . ASN A 1 797 ? 9.542 32.704 -40.353 1.00 90.12 797 ASN A O 1
ATOM 6568 N N . PHE A 1 798 ? 8.816 33.062 -38.261 1.00 91.31 798 PHE A N 1
ATOM 6569 C CA . PHE A 1 798 ? 7.408 33.262 -38.608 1.00 91.31 798 PHE A CA 1
ATOM 6570 C C . PHE A 1 798 ? 6.953 34.722 -38.529 1.00 91.31 798 PHE A C 1
ATOM 6572 O O . PHE A 1 798 ? 5.755 34.979 -38.551 1.00 91.31 798 PHE A O 1
ATOM 6579 N N . GLY A 1 799 ? 7.873 35.692 -38.494 1.00 84.62 799 GLY A N 1
ATOM 6580 C CA . GLY A 1 799 ? 7.532 37.108 -38.299 1.00 84.62 799 GLY A CA 1
ATOM 6581 C C . GLY A 1 799 ? 6.770 37.780 -39.450 1.00 84.62 799 GLY A C 1
ATOM 6582 O O . GLY A 1 799 ? 6.285 38.901 -39.298 1.00 84.62 799 GLY A O 1
ATOM 6583 N N . THR A 1 8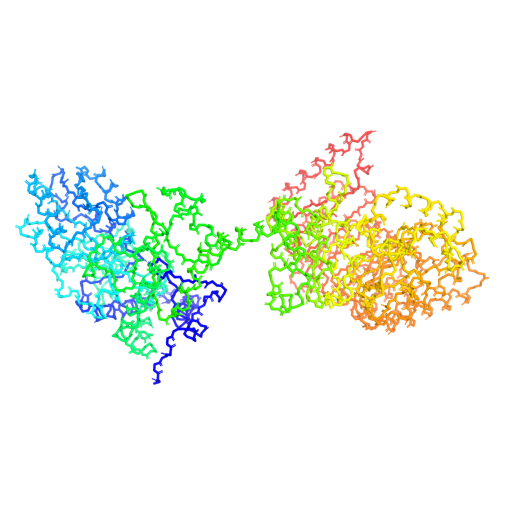00 ? 6.637 37.128 -40.609 1.00 89.81 800 THR A N 1
ATOM 6584 C CA . THR A 1 800 ? 5.837 37.669 -41.718 1.00 89.81 800 THR A CA 1
ATOM 6585 C C . THR A 1 800 ? 4.340 37.542 -41.429 1.00 89.81 800 THR A C 1
ATOM 6587 O O . THR A 1 800 ? 3.884 36.559 -40.846 1.00 89.81 800 THR A O 1
ATOM 6590 N N . ARG A 1 801 ? 3.537 38.505 -41.907 1.00 89.44 801 ARG A N 1
ATOM 6591 C CA . ARG A 1 801 ? 2.071 38.489 -41.733 1.00 89.44 801 ARG A CA 1
ATOM 6592 C C . ARG A 1 801 ? 1.434 37.181 -42.217 1.00 89.44 801 ARG A C 1
ATOM 6594 O O . ARG A 1 801 ? 0.515 36.672 -41.581 1.00 89.44 801 ARG A O 1
ATOM 6601 N N . THR A 1 802 ? 1.927 36.637 -43.328 1.00 92.25 802 THR A N 1
ATOM 6602 C CA . THR A 1 802 ? 1.441 35.376 -43.899 1.00 92.25 802 THR A CA 1
ATOM 6603 C C . THR A 1 802 ? 1.724 34.196 -42.970 1.00 92.25 802 THR A C 1
ATOM 6605 O O . THR A 1 802 ? 0.798 33.456 -42.646 1.00 92.25 802 THR A O 1
ATOM 6608 N N . CYS A 1 803 ? 2.963 34.042 -42.487 1.00 91.94 803 CYS A N 1
ATOM 6609 C CA . CYS A 1 803 ? 3.322 32.949 -41.579 1.00 91.94 803 CYS A CA 1
ATOM 6610 C C . CYS A 1 803 ? 2.555 33.029 -40.251 1.00 91.94 803 CYS A C 1
ATOM 6612 O O . CYS A 1 803 ? 1.989 32.024 -39.824 1.00 91.94 803 CYS A O 1
ATOM 6614 N N . SER A 1 804 ? 2.456 34.217 -39.644 1.00 91.19 804 SER A N 1
ATOM 6615 C CA . SER A 1 804 ? 1.682 34.438 -38.414 1.00 91.19 804 SER A CA 1
ATOM 6616 C C . SER A 1 804 ? 0.226 33.982 -38.551 1.00 91.19 804 SER A C 1
ATOM 6618 O O . SER A 1 804 ? -0.273 33.229 -37.713 1.00 91.19 804 SER A O 1
ATOM 6620 N N . ASN A 1 805 ? -0.447 34.373 -39.640 1.00 92.75 805 ASN A N 1
ATOM 6621 C CA . ASN A 1 805 ? -1.832 33.972 -39.901 1.00 92.75 805 ASN A CA 1
ATOM 6622 C C . ASN A 1 805 ? -1.978 32.454 -40.075 1.00 92.75 805 ASN A C 1
ATOM 6624 O O . ASN A 1 805 ? -2.947 31.867 -39.595 1.00 92.75 805 ASN A O 1
ATOM 6628 N N . LEU A 1 806 ? -1.024 31.813 -40.755 1.00 95.00 806 LEU A N 1
ATOM 6629 C CA . LEU A 1 806 ? -1.043 30.368 -40.975 1.00 95.00 806 LEU A CA 1
ATOM 6630 C C . LEU A 1 806 ? -0.843 29.590 -39.671 1.00 95.00 806 LEU A C 1
ATOM 6632 O O . LEU A 1 806 ? -1.546 28.609 -39.453 1.00 95.00 806 LEU A O 1
ATOM 6636 N N . ILE A 1 807 ? 0.035 30.046 -38.771 1.00 93.31 807 ILE A N 1
ATOM 6637 C CA . ILE A 1 807 ? 0.218 29.429 -37.447 1.00 93.31 807 ILE A CA 1
ATOM 6638 C C . ILE A 1 807 ? -1.080 29.486 -36.629 1.00 93.31 807 ILE A C 1
ATOM 6640 O O . ILE A 1 807 ? -1.502 28.466 -36.082 1.00 93.31 807 ILE A O 1
ATOM 6644 N N . VAL A 1 808 ? -1.762 30.637 -36.603 1.00 92.31 808 VAL A N 1
ATOM 6645 C CA . VAL A 1 808 ? -3.049 30.800 -35.897 1.00 92.31 808 VAL A CA 1
ATOM 6646 C C . VAL A 1 808 ? -4.130 29.859 -36.441 1.00 92.31 808 VAL A C 1
ATOM 6648 O O . VAL A 1 808 ? -4.985 29.403 -35.686 1.00 92.31 808 VAL A O 1
ATOM 6651 N N . GLN A 1 809 ? -4.084 29.517 -37.731 1.00 92.69 809 GLN A N 1
ATOM 6652 C CA . GLN A 1 809 ? -5.004 28.551 -38.342 1.00 92.69 809 GLN A CA 1
ATOM 6653 C C . GLN A 1 809 ? -4.577 27.090 -38.140 1.00 92.69 809 GLN A C 1
ATOM 6655 O O . GLN A 1 809 ? -5.434 26.209 -38.043 1.00 92.69 809 GLN A O 1
ATOM 6660 N N . LEU A 1 810 ? -3.270 26.829 -38.088 1.00 92.81 810 LEU A N 1
ATOM 6661 C CA . LEU A 1 810 ? -2.688 25.494 -37.982 1.00 92.81 810 LEU A CA 1
ATOM 6662 C C . LEU A 1 810 ? -2.964 24.864 -36.619 1.00 92.81 810 LEU A C 1
ATOM 6664 O O . LEU A 1 810 ? -3.460 23.743 -36.556 1.00 92.81 810 LEU A O 1
ATOM 6668 N N . ILE A 1 811 ? -2.674 25.583 -35.533 1.00 91.94 811 ILE A N 1
ATOM 6669 C CA . ILE A 1 811 ? -2.748 25.035 -34.171 1.00 91.94 811 ILE A CA 1
ATOM 6670 C C . ILE A 1 811 ? -4.151 24.502 -33.813 1.00 91.94 811 ILE A C 1
ATOM 6672 O O . ILE A 1 811 ? -4.235 23.376 -33.321 1.00 91.94 811 ILE A O 1
ATOM 6676 N N . PRO A 1 812 ? -5.264 25.191 -34.138 1.00 90.56 812 PRO A N 1
ATOM 6677 C CA . PRO A 1 812 ? -6.612 24.656 -33.934 1.00 90.56 812 PRO A CA 1
ATOM 6678 C C . PRO A 1 812 ? -6.928 23.344 -34.665 1.00 90.56 812 PRO A C 1
ATOM 6680 O O . PRO A 1 812 ? -7.882 22.657 -34.303 1.00 90.56 812 PRO A O 1
ATOM 6683 N N . ARG A 1 813 ? -6.168 22.970 -35.706 1.00 89.44 813 ARG A N 1
ATOM 6684 C CA . ARG A 1 813 ? -6.337 21.675 -36.390 1.00 89.44 813 ARG A CA 1
ATOM 6685 C C . ARG A 1 813 ? -5.743 20.508 -35.597 1.00 89.44 813 ARG A C 1
ATOM 6687 O O . ARG A 1 813 ? -6.138 19.369 -35.850 1.00 89.44 813 ARG A O 1
ATOM 6694 N N . CYS A 1 814 ? -4.844 20.769 -34.651 1.00 91.38 814 CYS A N 1
ATOM 6695 C CA . CYS A 1 814 ? -4.230 19.767 -33.784 1.00 91.38 814 CYS A CA 1
ATOM 6696 C C . CYS A 1 814 ? -5.112 19.546 -32.544 1.00 91.38 814 CYS A C 1
ATOM 6698 O O . CYS A 1 814 ? -4.891 20.112 -31.473 1.00 91.38 814 CYS A O 1
ATOM 6700 N N . THR A 1 815 ? -6.175 18.757 -32.699 1.00 89.25 815 THR A N 1
ATOM 6701 C CA . THR A 1 815 ? -7.223 18.607 -31.675 1.00 89.25 815 THR A CA 1
ATOM 6702 C C . THR A 1 815 ? -6.764 17.878 -30.414 1.00 89.25 815 THR A C 1
ATOM 6704 O O . THR A 1 815 ? -7.284 18.163 -29.345 1.00 89.25 815 THR A O 1
ATOM 6707 N N . LEU A 1 816 ? -5.792 16.965 -30.511 1.00 92.31 816 LEU A N 1
ATOM 6708 C CA . LEU A 1 816 ? -5.253 16.225 -29.359 1.00 92.31 816 LEU A CA 1
ATOM 6709 C C . LEU A 1 816 ? -4.009 16.873 -28.733 1.00 92.31 816 LEU A C 1
ATOM 6711 O O . LEU A 1 816 ? -3.412 16.303 -27.826 1.00 92.31 816 LEU A O 1
ATOM 6715 N N . LEU A 1 817 ? -3.629 18.071 -29.183 1.00 94.06 817 LEU A N 1
ATOM 6716 C CA . LEU A 1 817 ? -2.382 18.708 -28.777 1.00 94.06 817 LEU A CA 1
ATOM 6717 C C . LEU A 1 817 ? -2.401 19.095 -27.291 1.00 94.06 817 LEU A C 1
ATOM 6719 O O . LEU A 1 817 ? -3.216 19.909 -26.853 1.00 94.06 817 LEU A O 1
ATOM 6723 N N . THR A 1 818 ? -1.460 18.538 -26.534 1.00 94.44 818 THR A N 1
ATOM 6724 C CA . THR A 1 818 ? -1.247 18.808 -25.106 1.00 94.44 818 THR A CA 1
ATOM 6725 C C . THR A 1 818 ? 0.050 19.574 -24.853 1.00 94.44 818 THR A C 1
ATOM 6727 O O . THR A 1 818 ? 0.129 20.327 -23.884 1.00 94.44 818 THR A O 1
ATOM 6730 N N . ILE A 1 819 ? 1.049 19.428 -25.729 1.00 95.94 819 ILE A N 1
ATOM 6731 C CA . ILE A 1 819 ? 2.364 20.071 -25.617 1.00 95.94 819 ILE A CA 1
ATOM 6732 C C . ILE A 1 819 ? 2.644 20.883 -26.881 1.00 95.94 819 ILE A C 1
ATOM 6734 O O . ILE A 1 819 ? 2.648 20.348 -27.990 1.00 95.94 819 ILE A O 1
ATOM 6738 N N . LEU A 1 820 ? 2.906 22.178 -26.719 1.00 95.50 820 LEU A N 1
ATOM 6739 C CA . LEU A 1 820 ? 3.225 23.072 -27.827 1.00 95.50 820 LEU A CA 1
ATOM 6740 C C . LEU A 1 820 ? 4.477 23.885 -27.517 1.00 95.50 820 LEU A C 1
ATOM 6742 O O . LEU A 1 820 ? 4.540 24.576 -26.504 1.00 95.50 820 LEU A O 1
ATOM 6746 N N . SER A 1 821 ? 5.447 23.844 -28.428 1.00 95.25 821 SER A N 1
ATOM 6747 C CA . SER A 1 821 ? 6.664 24.653 -28.357 1.00 95.25 821 SER A CA 1
ATOM 6748 C C . SER A 1 821 ? 6.775 25.557 -29.584 1.00 95.25 821 SER A C 1
ATOM 6750 O O . SER A 1 821 ? 6.969 25.076 -30.700 1.00 95.25 821 SER A O 1
ATOM 6752 N N . ILE A 1 822 ? 6.646 26.871 -29.384 1.00 91.00 822 ILE A N 1
ATOM 6753 C CA . ILE A 1 822 ? 6.817 27.912 -30.417 1.00 91.00 822 ILE A CA 1
ATOM 6754 C C . ILE A 1 822 ? 7.730 29.015 -29.853 1.00 91.00 822 ILE A C 1
ATOM 6756 O O . ILE A 1 822 ? 7.408 30.202 -29.851 1.00 91.00 822 ILE A O 1
ATOM 6760 N N . GLY A 1 823 ? 8.884 28.624 -29.314 1.00 88.12 823 GLY A N 1
ATOM 6761 C CA . GLY A 1 823 ? 9.886 29.575 -28.837 1.00 88.12 823 GLY A CA 1
ATOM 6762 C C . GLY A 1 823 ? 10.715 30.153 -29.983 1.00 88.12 823 GLY A C 1
ATOM 6763 O O . GLY A 1 823 ? 10.925 29.492 -30.989 1.00 88.12 823 GLY A O 1
ATOM 6764 N N . TYR A 1 824 ? 11.224 31.373 -29.847 1.00 86.44 824 TYR A N 1
ATOM 6765 C CA . TYR A 1 824 ? 12.175 32.017 -30.757 1.00 86.44 824 TYR A CA 1
ATOM 6766 C C . TYR A 1 824 ? 11.697 32.113 -32.215 1.00 86.44 824 TYR A C 1
ATOM 6768 O O . TYR A 1 824 ? 12.498 31.999 -33.138 1.00 86.44 824 TYR A O 1
ATOM 6776 N N . CYS A 1 825 ? 10.390 32.308 -32.424 1.00 87.94 825 CYS A N 1
ATOM 6777 C CA . CYS A 1 825 ? 9.785 32.271 -33.760 1.00 87.94 825 CYS A CA 1
ATOM 6778 C C . CYS A 1 825 ? 9.521 33.638 -34.419 1.00 87.94 825 CYS A C 1
ATOM 6780 O O . CYS A 1 825 ? 8.863 33.709 -35.456 1.00 87.94 825 CYS A O 1
ATOM 6782 N N . SER A 1 826 ? 9.969 34.737 -33.806 1.00 86.50 826 SER A N 1
ATOM 6783 C CA . SER A 1 826 ? 9.695 36.114 -34.264 1.00 86.50 826 SER A CA 1
ATOM 6784 C C . SER A 1 826 ? 8.201 36.469 -34.387 1.00 86.50 826 SER A C 1
ATOM 6786 O O . SER A 1 826 ? 7.839 37.383 -35.125 1.00 86.50 826 SER A O 1
ATOM 6788 N N . LEU A 1 827 ? 7.321 35.765 -33.665 1.00 87.81 827 LEU A N 1
ATOM 6789 C CA . LEU A 1 827 ? 5.889 36.069 -33.614 1.00 87.81 827 LEU A CA 1
ATOM 6790 C C . LEU A 1 827 ? 5.622 37.302 -32.739 1.00 87.81 827 LEU A C 1
ATOM 6792 O O . LEU A 1 827 ? 6.168 37.434 -31.642 1.00 87.81 827 LEU A O 1
ATOM 6796 N N . GLN A 1 828 ? 4.736 38.181 -33.208 1.00 87.06 828 GLN A N 1
ATOM 6797 C CA . GLN A 1 828 ? 4.283 39.347 -32.446 1.00 87.06 828 GLN A CA 1
ATOM 6798 C C . GLN A 1 828 ? 3.370 38.931 -31.288 1.00 87.06 828 GLN A C 1
ATOM 6800 O O . GLN A 1 828 ? 2.553 38.021 -31.455 1.00 87.06 828 GLN A O 1
ATOM 6805 N N . ALA A 1 829 ? 3.431 39.656 -30.162 1.00 86.50 829 ALA A N 1
ATOM 6806 C CA . ALA A 1 829 ? 2.592 39.428 -28.976 1.00 86.50 829 ALA A CA 1
ATOM 6807 C C . ALA A 1 829 ? 1.094 39.313 -29.319 1.00 86.50 829 ALA A C 1
ATOM 6809 O O . ALA A 1 829 ? 0.393 38.447 -28.800 1.00 86.50 829 ALA A O 1
ATOM 6810 N N . SER A 1 830 ? 0.616 40.113 -30.277 1.00 87.75 830 SER A N 1
ATOM 6811 C CA . SER A 1 830 ? -0.759 40.067 -30.790 1.00 87.75 830 SER A CA 1
ATOM 6812 C C . SER A 1 830 ? -1.148 38.708 -31.390 1.00 87.75 830 SER A C 1
ATOM 6814 O O . SER A 1 830 ? -2.250 38.219 -31.151 1.00 87.75 830 SER A O 1
ATOM 6816 N N . THR A 1 831 ? -0.246 38.067 -32.136 1.00 89.12 831 THR A N 1
ATOM 6817 C CA . THR A 1 831 ? -0.480 36.756 -32.766 1.00 89.12 831 THR A CA 1
ATOM 6818 C C . THR A 1 831 ? -0.534 35.650 -31.713 1.00 89.12 831 THR A C 1
ATOM 6820 O O . THR A 1 831 ? -1.372 34.755 -31.772 1.00 89.12 831 THR A O 1
ATOM 6823 N N . ILE A 1 832 ? 0.327 35.735 -30.701 1.00 88.94 832 ILE A N 1
ATOM 6824 C CA . ILE A 1 832 ? 0.371 34.767 -29.598 1.00 88.94 832 ILE A CA 1
ATOM 6825 C C . ILE A 1 832 ? -0.860 34.920 -28.701 1.00 88.94 832 ILE A C 1
ATOM 6827 O O . ILE A 1 832 ? -1.449 33.923 -28.290 1.00 88.94 832 ILE A O 1
ATOM 6831 N N . GLY A 1 833 ? -1.312 36.156 -28.475 1.00 90.56 833 GLY A N 1
ATOM 6832 C CA . GLY A 1 833 ? -2.578 36.437 -27.804 1.00 90.56 833 GLY A CA 1
ATOM 6833 C C . GLY A 1 833 ? -3.769 35.768 -28.498 1.00 90.56 833 GLY A C 1
ATOM 6834 O O . GLY A 1 833 ? -4.598 35.166 -27.824 1.00 90.56 833 GLY A O 1
ATOM 6835 N N . GLN A 1 834 ? -3.814 35.773 -29.836 1.00 91.56 834 GLN A N 1
ATOM 6836 C CA . GLN A 1 834 ? -4.858 35.067 -30.597 1.00 91.56 834 GLN A CA 1
ATOM 6837 C C . GLN A 1 834 ? -4.811 33.542 -30.402 1.00 91.56 834 GLN A C 1
ATOM 6839 O O . GLN A 1 834 ? -5.862 32.902 -30.325 1.00 91.56 834 GLN A O 1
ATOM 6844 N N . LEU A 1 835 ? -3.615 32.950 -30.296 1.00 90.94 835 LEU A N 1
ATOM 6845 C CA . LEU A 1 835 ? -3.464 31.527 -29.964 1.00 90.94 835 LEU A CA 1
ATOM 6846 C C . LEU A 1 835 ? -3.960 31.230 -28.544 1.00 90.94 835 LEU A C 1
ATOM 6848 O O . LEU A 1 835 ? -4.692 30.263 -28.340 1.00 90.94 835 LEU A O 1
ATOM 6852 N N . ALA A 1 836 ? -3.613 32.075 -27.571 1.00 91.94 836 ALA A N 1
ATOM 6853 C CA . ALA A 1 836 ? -4.111 31.944 -26.206 1.00 91.94 836 ALA A CA 1
ATOM 6854 C C . ALA A 1 836 ? -5.646 32.054 -26.153 1.00 91.94 836 ALA A C 1
ATOM 6856 O O . ALA A 1 836 ? -6.297 31.214 -25.537 1.00 91.94 836 ALA A O 1
ATOM 6857 N N . ASP A 1 837 ? -6.239 33.005 -26.882 1.00 92.75 837 ASP A N 1
ATOM 6858 C CA . ASP A 1 837 ? -7.695 33.175 -26.988 1.00 92.75 837 ASP A CA 1
ATOM 6859 C C . ASP A 1 837 ? -8.406 31.941 -27.553 1.00 92.75 837 ASP A C 1
ATOM 6861 O O . ASP A 1 837 ? -9.551 31.660 -27.189 1.00 92.75 837 ASP A O 1
ATOM 6865 N N . TYR A 1 838 ? -7.754 31.180 -28.435 1.00 91.56 838 TYR A N 1
ATOM 6866 C CA . TYR A 1 838 ? -8.280 29.893 -28.879 1.00 91.56 838 TYR A CA 1
ATOM 6867 C C . TYR A 1 838 ? -8.335 28.878 -27.727 1.00 91.56 838 TYR A C 1
ATOM 6869 O O . TYR A 1 838 ? -9.383 28.263 -27.532 1.00 91.56 838 TYR A O 1
ATOM 6877 N N . PHE A 1 839 ? -7.265 28.741 -26.938 1.00 92.25 839 PHE A N 1
ATOM 6878 C CA . PHE A 1 839 ? -7.198 27.790 -25.819 1.00 92.25 839 PHE A CA 1
ATOM 6879 C C . PHE A 1 839 ? -8.078 28.171 -24.619 1.00 92.25 839 PHE A C 1
ATOM 6881 O O . PHE A 1 839 ? -8.527 27.294 -23.886 1.00 92.25 839 PHE A O 1
ATOM 6888 N N . ILE A 1 840 ? -8.355 29.462 -24.415 1.00 92.50 840 ILE A N 1
ATOM 6889 C CA . ILE A 1 840 ? -9.244 29.943 -23.342 1.00 92.50 840 ILE A CA 1
ATOM 6890 C C . ILE A 1 840 ? -10.701 29.516 -23.586 1.00 92.50 840 ILE A C 1
ATOM 6892 O O . ILE A 1 840 ? -11.452 29.285 -22.636 1.00 92.50 840 ILE A O 1
ATOM 6896 N N . LYS A 1 841 ? -11.132 29.406 -24.851 1.00 88.88 841 LYS A N 1
ATOM 6897 C CA . LYS A 1 841 ? -12.521 29.065 -25.190 1.00 88.88 841 LYS A CA 1
ATOM 6898 C C . LYS A 1 841 ? -12.882 27.678 -24.660 1.00 88.88 841 LYS A C 1
ATOM 6900 O O . LYS A 1 841 ? -12.263 26.684 -25.019 1.00 88.88 841 LYS A O 1
ATOM 6905 N N . GLU A 1 842 ? -13.971 27.600 -23.901 1.00 70.44 842 GLU A N 1
ATOM 6906 C CA . GLU A 1 842 ? -14.462 26.362 -23.275 1.00 70.44 842 GLU A CA 1
ATOM 6907 C C . GLU A 1 842 ? -14.837 25.265 -24.290 1.00 70.44 842 GLU A C 1
ATOM 6909 O O . GLU A 1 842 ? -14.707 24.078 -24.011 1.00 70.44 842 GLU A O 1
ATOM 6914 N N . LYS A 1 843 ? -15.243 25.664 -25.504 1.00 74.69 843 LYS A N 1
ATOM 6915 C CA . LYS A 1 843 ? -15.529 24.759 -26.634 1.00 74.69 843 LYS A CA 1
ATOM 6916 C C . LYS A 1 843 ? -14.296 24.410 -27.480 1.00 74.69 843 LYS A C 1
ATOM 6918 O O . LYS A 1 843 ? -14.452 23.803 -28.540 1.00 74.69 843 LYS A O 1
ATOM 6923 N N . SER A 1 844 ? -13.095 24.838 -27.086 1.00 76.19 844 SER A N 1
ATOM 6924 C CA . SER A 1 844 ? -11.875 24.448 -27.793 1.00 76.19 844 SER A CA 1
ATOM 6925 C C . SER A 1 844 ? -11.705 22.928 -27.726 1.00 76.19 844 SER A C 1
ATOM 6927 O O . SER A 1 844 ? -11.926 22.296 -26.695 1.00 76.19 844 SER A O 1
ATOM 6929 N N . GLN A 1 845 ? -11.366 22.318 -28.863 1.00 77.31 845 GLN A N 1
ATOM 6930 C CA . GLN A 1 845 ? -11.133 20.871 -28.921 1.00 77.31 845 GLN A CA 1
ATOM 6931 C C . GLN A 1 845 ? -9.762 20.506 -28.337 1.00 77.31 845 GLN A C 1
ATOM 6933 O O . GLN A 1 845 ? -9.586 19.396 -27.845 1.00 77.31 845 GLN A O 1
ATOM 6938 N N . THR A 1 846 ? -8.822 21.454 -28.358 1.00 83.62 846 THR A N 1
ATOM 6939 C CA . THR A 1 846 ? -7.435 21.286 -27.920 1.00 83.62 846 THR A CA 1
ATOM 6940 C C . THR A 1 846 ? -7.258 21.685 -26.456 1.00 83.62 846 THR A C 1
ATOM 6942 O O . THR A 1 846 ? -7.494 22.837 -26.099 1.00 83.62 846 THR A O 1
ATOM 6945 N N . LYS A 1 847 ? -6.781 20.759 -25.618 1.00 87.75 847 LYS A N 1
ATOM 6946 C CA . LYS A 1 847 ? -6.553 20.977 -24.179 1.00 87.75 847 LYS A CA 1
ATOM 6947 C C . LYS A 1 847 ? -5.059 21.037 -23.868 1.00 87.75 847 LYS A C 1
ATOM 6949 O O . LYS A 1 847 ? -4.464 20.041 -23.465 1.00 87.75 847 LYS A O 1
ATOM 6954 N N . ILE A 1 848 ? -4.456 22.210 -24.054 1.00 93.00 848 ILE A N 1
ATOM 6955 C CA . ILE A 1 848 ? -3.015 22.396 -23.850 1.00 93.00 848 ILE A CA 1
ATOM 6956 C C . ILE A 1 848 ? -2.652 22.311 -22.359 1.00 93.00 848 ILE A C 1
ATOM 6958 O O . ILE A 1 848 ? -3.289 22.964 -21.532 1.00 93.00 848 ILE A O 1
ATOM 6962 N N . SER A 1 849 ? -1.639 21.512 -22.018 1.00 92.81 849 SER A N 1
ATOM 6963 C CA . SER A 1 849 ? -1.124 21.329 -20.653 1.00 92.81 849 SER A CA 1
ATOM 6964 C C . SER A 1 849 ? 0.303 21.849 -20.483 1.00 92.81 849 SER A C 1
ATOM 6966 O O . SER A 1 849 ? 0.662 22.269 -19.385 1.00 92.81 849 SER A O 1
ATOM 6968 N N . TYR A 1 850 ? 1.103 21.867 -21.549 1.00 94.44 850 TYR A N 1
ATOM 6969 C CA . TYR A 1 850 ? 2.447 22.442 -21.563 1.00 94.44 850 TYR A CA 1
ATOM 6970 C C . TYR A 1 850 ? 2.589 23.415 -22.730 1.00 94.44 850 TYR A C 1
ATOM 6972 O O . TYR A 1 850 ? 2.307 23.062 -23.880 1.00 94.44 850 TYR A O 1
ATOM 6980 N N . LEU A 1 851 ? 3.070 24.620 -22.444 1.00 92.56 851 LEU A N 1
ATOM 6981 C CA . LEU A 1 851 ? 3.351 25.624 -23.462 1.00 92.56 851 LEU A CA 1
ATOM 6982 C C . LEU A 1 851 ? 4.765 26.175 -23.279 1.00 92.56 851 LEU A C 1
ATOM 6984 O O . LEU A 1 851 ? 5.084 26.725 -22.230 1.00 92.56 851 LEU A O 1
ATOM 6988 N N . SER A 1 852 ? 5.599 26.055 -24.310 1.00 90.25 852 SER A N 1
ATOM 6989 C CA . SER A 1 852 ? 6.903 26.715 -24.383 1.00 90.25 852 SER A CA 1
ATOM 6990 C C . SER A 1 852 ? 6.846 27.871 -25.362 1.00 90.25 852 SER A C 1
ATOM 6992 O O . SER A 1 852 ? 6.622 27.702 -26.566 1.00 90.25 852 SER A O 1
ATOM 6994 N N . PHE A 1 853 ? 7.042 29.060 -24.812 1.00 84.06 853 PHE A N 1
ATOM 6995 C CA . PHE A 1 853 ? 6.943 30.316 -25.510 1.00 84.06 853 PHE A CA 1
ATOM 6996 C C . PHE A 1 853 ? 8.085 31.246 -25.088 1.00 84.06 853 PHE A C 1
ATOM 6998 O O . PHE A 1 853 ? 7.963 32.040 -24.164 1.00 84.06 853 PHE A O 1
ATOM 7005 N N . LYS A 1 854 ? 9.219 31.139 -25.783 1.00 79.12 854 LYS A N 1
ATOM 7006 C CA . LYS A 1 854 ? 10.384 32.019 -25.600 1.00 79.12 854 LYS A CA 1
ATOM 7007 C C . LYS A 1 854 ? 10.471 33.037 -26.730 1.00 79.12 854 LYS A C 1
ATOM 7009 O O . LYS A 1 854 ? 10.054 32.749 -27.846 1.00 79.12 854 LYS A O 1
ATOM 7014 N N . SER A 1 855 ? 11.082 34.190 -26.493 1.00 73.44 855 SER A N 1
ATOM 7015 C CA . SER A 1 855 ? 11.429 35.150 -27.550 1.00 73.44 855 SER A CA 1
ATOM 7016 C C . SER A 1 855 ? 12.922 35.463 -27.512 1.00 73.44 855 SER A C 1
ATOM 7018 O O . SER A 1 855 ? 13.544 35.377 -26.458 1.00 73.44 855 SER A O 1
ATOM 7020 N N . ILE A 1 856 ? 13.506 35.783 -28.674 1.00 66.75 856 ILE A N 1
ATOM 7021 C CA . ILE A 1 856 ? 14.916 36.207 -28.775 1.00 66.75 856 ILE A CA 1
ATOM 7022 C C . ILE A 1 856 ? 15.062 37.612 -28.183 1.00 66.75 856 ILE A C 1
ATOM 7024 O O . ILE A 1 856 ? 16.040 37.908 -27.508 1.00 66.75 856 ILE A O 1
ATOM 7028 N N . ILE A 1 857 ? 14.066 38.464 -28.436 1.00 65.50 857 ILE A N 1
ATOM 7029 C CA . ILE A 1 857 ? 13.991 39.825 -27.914 1.00 65.50 857 ILE A CA 1
ATOM 7030 C C . ILE A 1 857 ? 13.020 39.803 -26.729 1.00 65.50 857 ILE A C 1
ATOM 7032 O O . ILE A 1 857 ? 11.893 39.321 -26.906 1.00 65.50 857 ILE A O 1
ATOM 7036 N N . PRO A 1 858 ? 13.414 40.303 -25.545 1.00 65.44 858 PRO A N 1
ATOM 7037 C CA . PRO A 1 858 ? 12.495 40.465 -24.428 1.00 65.44 858 PRO A CA 1
ATOM 7038 C C . PRO A 1 858 ? 11.278 41.285 -24.858 1.00 65.44 858 PRO A C 1
ATOM 7040 O O . PRO A 1 858 ? 11.419 42.337 -25.481 1.00 65.44 858 PRO A O 1
ATOM 7043 N N . TYR A 1 859 ? 10.083 40.797 -24.537 1.00 69.56 859 TYR A N 1
ATOM 7044 C CA . TYR A 1 859 ? 8.859 41.564 -24.741 1.00 69.56 859 TYR A CA 1
ATOM 7045 C C . TYR A 1 859 ? 8.926 42.873 -23.963 1.00 69.56 859 TYR A C 1
ATOM 7047 O O . TYR A 1 859 ? 9.479 42.920 -22.859 1.00 69.56 859 TYR A O 1
ATOM 7055 N N . TYR A 1 860 ? 8.314 43.929 -24.501 1.00 75.25 860 TYR A N 1
ATOM 7056 C CA . TYR A 1 860 ? 8.081 45.103 -23.675 1.00 75.25 860 TYR A CA 1
ATOM 7057 C C . TYR A 1 860 ? 7.244 44.702 -22.456 1.00 75.25 860 TYR A C 1
ATOM 7059 O O . TYR A 1 860 ? 6.380 43.830 -22.538 1.00 75.25 860 TYR A O 1
ATOM 7067 N N . SER A 1 861 ? 7.470 45.379 -21.330 1.00 74.12 861 SER A N 1
ATOM 7068 C CA . SER A 1 861 ? 6.790 45.119 -20.051 1.00 74.12 861 SER A CA 1
ATOM 7069 C C . SER A 1 861 ? 5.264 44.952 -20.194 1.00 74.12 861 SER A C 1
ATOM 7071 O O . SER A 1 861 ? 4.681 44.066 -19.576 1.00 74.12 861 SER A O 1
ATOM 7073 N N . TYR A 1 862 ? 4.624 45.745 -21.063 1.00 81.56 862 TYR A N 1
ATOM 7074 C CA . TYR A 1 862 ? 3.181 45.671 -21.319 1.00 81.56 862 TYR A CA 1
ATOM 7075 C C . TYR A 1 862 ? 2.759 44.461 -22.175 1.00 81.56 862 TYR A C 1
ATOM 7077 O O . TYR A 1 862 ? 1.683 43.908 -21.965 1.00 81.56 862 TYR A O 1
ATOM 7085 N N . GLU A 1 863 ? 3.584 44.030 -23.135 1.00 83.25 863 GLU A N 1
ATOM 7086 C CA . GLU A 1 863 ? 3.315 42.846 -23.962 1.00 83.25 863 GLU A CA 1
ATOM 7087 C C . GLU A 1 863 ? 3.489 41.564 -23.150 1.00 83.25 863 GLU A C 1
ATOM 7089 O O . GLU A 1 863 ? 2.706 40.626 -23.294 1.00 83.25 863 GLU A O 1
ATOM 7094 N N . PHE A 1 864 ? 4.493 41.539 -22.273 1.00 83.25 864 PHE A N 1
ATOM 7095 C CA . PHE A 1 864 ? 4.737 40.428 -21.364 1.00 83.25 864 PHE A CA 1
ATOM 7096 C C . PHE A 1 864 ? 3.554 40.217 -20.411 1.00 83.25 864 PHE A C 1
ATOM 7098 O O . PHE A 1 864 ? 3.022 39.110 -20.332 1.00 83.25 864 PHE A O 1
ATOM 7105 N N . ASP A 1 865 ? 3.091 41.285 -19.754 1.00 85.06 865 ASP A N 1
ATOM 7106 C CA . ASP A 1 865 ? 1.909 41.237 -18.886 1.00 85.06 865 ASP A CA 1
ATOM 7107 C C . ASP A 1 865 ? 0.660 40.786 -19.643 1.00 85.06 865 ASP A C 1
ATOM 7109 O O . ASP A 1 865 ? -0.094 39.944 -19.156 1.00 85.06 865 ASP A O 1
ATOM 7113 N N . PHE A 1 866 ? 0.450 41.323 -20.849 1.00 89.38 866 PHE A N 1
ATOM 7114 C CA . PHE A 1 866 ? -0.661 40.932 -21.710 1.00 89.38 866 PHE A CA 1
ATOM 7115 C C . PHE A 1 866 ? -0.652 39.421 -21.986 1.00 89.38 866 PHE A C 1
ATOM 7117 O O . PHE A 1 866 ? -1.678 38.755 -21.823 1.00 89.38 866 PHE A O 1
ATOM 7124 N N . LEU A 1 867 ? 0.500 38.861 -22.365 1.00 88.50 867 LEU A N 1
ATOM 7125 C CA . LEU A 1 867 ? 0.639 37.430 -22.640 1.00 88.50 867 LEU A CA 1
ATOM 7126 C C . LEU A 1 867 ? 0.457 36.582 -21.380 1.00 88.50 867 LEU A C 1
ATOM 7128 O O . LEU A 1 867 ? -0.265 35.586 -21.419 1.00 88.50 867 LEU A O 1
ATOM 7132 N N . LEU A 1 868 ? 1.048 36.990 -20.257 1.00 89.06 868 LEU A N 1
ATOM 7133 C CA . LEU A 1 868 ? 0.919 36.278 -18.990 1.00 89.06 868 LEU A CA 1
ATOM 7134 C C . LEU A 1 868 ? -0.538 36.232 -18.508 1.00 89.06 868 LEU A C 1
ATOM 7136 O O . LEU A 1 868 ? -1.022 35.172 -18.106 1.00 89.06 868 LEU A O 1
ATOM 7140 N N . GLN A 1 869 ? -1.267 37.348 -18.611 1.00 91.06 869 GLN A N 1
ATOM 7141 C CA . GLN A 1 869 ? -2.693 37.399 -18.282 1.00 91.06 869 GLN A CA 1
ATOM 7142 C C . GLN A 1 869 ? -3.519 36.453 -19.156 1.00 91.06 869 GLN A C 1
ATOM 7144 O O . GLN A 1 869 ? -4.412 35.769 -18.654 1.00 91.06 869 GLN A O 1
ATOM 7149 N N . LYS A 1 870 ? -3.220 36.391 -20.458 1.00 92.12 870 LYS A N 1
ATOM 7150 C CA . LYS A 1 870 ? -3.888 35.479 -21.393 1.00 92.12 870 LYS A CA 1
ATOM 7151 C C . LYS A 1 870 ? -3.576 34.017 -21.071 1.00 92.12 870 LYS A C 1
ATOM 7153 O O . LYS A 1 870 ? -4.498 33.213 -20.972 1.00 92.12 870 LYS A O 1
ATOM 7158 N N . PHE A 1 871 ? -2.312 33.660 -20.848 1.00 92.25 871 PHE A N 1
ATOM 7159 C CA . PHE A 1 871 ? -1.935 32.281 -20.521 1.00 92.25 871 PHE A CA 1
ATOM 7160 C C . PHE A 1 871 ? -2.503 31.812 -19.179 1.00 92.25 871 PHE A C 1
ATOM 7162 O O . PHE A 1 871 ? -2.974 30.678 -19.087 1.00 92.25 871 PHE A O 1
ATOM 7169 N N . GLY A 1 872 ? -2.562 32.687 -18.170 1.00 90.81 872 GLY A N 1
ATOM 7170 C CA . GLY A 1 872 ? -3.198 32.376 -16.887 1.00 90.81 872 GLY A CA 1
ATOM 7171 C C . GLY A 1 872 ? -4.682 32.002 -17.022 1.00 90.81 872 GLY A C 1
ATOM 7172 O O . GLY A 1 872 ? -5.184 31.161 -16.280 1.00 90.81 872 GLY A O 1
ATOM 7173 N N . GLN A 1 873 ? -5.394 32.521 -18.023 1.00 92.94 873 GLN A N 1
ATOM 7174 C CA . GLN A 1 873 ? -6.804 32.174 -18.253 1.00 92.94 873 GLN A CA 1
ATOM 7175 C C . GLN A 1 873 ? -7.008 30.775 -18.865 1.00 92.94 873 GLN A C 1
ATOM 7177 O O . GLN A 1 873 ? -8.128 30.259 -18.860 1.00 92.94 873 GLN A O 1
ATOM 7182 N N . ILE A 1 874 ? -5.953 30.122 -19.366 1.00 93.00 874 ILE A N 1
ATOM 7183 C CA . ILE A 1 874 ? -6.041 28.776 -19.944 1.00 93.00 874 ILE A CA 1
ATOM 7184 C C . ILE A 1 874 ? -6.127 27.741 -18.815 1.00 93.00 874 ILE A C 1
ATOM 7186 O O . ILE A 1 874 ? -5.111 27.316 -18.263 1.00 93.00 874 ILE A O 1
ATOM 7190 N N . LYS A 1 875 ? -7.345 27.296 -18.484 1.00 90.31 875 LYS A N 1
ATOM 7191 C CA . LYS A 1 875 ? -7.618 26.381 -17.355 1.00 90.31 875 LYS A CA 1
ATOM 7192 C C . LYS A 1 875 ? -6.858 25.048 -17.414 1.00 90.31 875 LYS A C 1
ATOM 7194 O O . LYS A 1 875 ? -6.574 24.463 -16.374 1.00 90.31 875 LYS A O 1
ATOM 7199 N N . THR A 1 876 ? -6.559 24.543 -18.611 1.00 92.44 876 THR A N 1
ATOM 7200 C CA . THR A 1 876 ? -5.881 23.248 -18.795 1.00 92.44 876 THR A CA 1
ATOM 7201 C C . THR A 1 876 ? -4.361 23.333 -18.679 1.00 92.44 876 THR A C 1
ATOM 7203 O O . THR A 1 876 ? -3.722 22.300 -18.498 1.00 92.44 876 THR A O 1
ATOM 7206 N N . LEU A 1 877 ? -3.781 24.535 -18.775 1.00 94.06 877 LEU A N 1
ATOM 7207 C CA . LEU A 1 877 ? -2.335 24.739 -18.803 1.00 94.06 877 LEU A CA 1
ATOM 7208 C C . LEU A 1 877 ? -1.734 24.446 -17.426 1.00 94.06 877 LEU A C 1
ATOM 7210 O O . LEU A 1 877 ? -2.204 24.994 -16.436 1.00 94.06 877 LEU A O 1
ATOM 7214 N N . LYS A 1 878 ? -0.704 23.602 -17.357 1.00 93.38 878 LYS A N 1
ATOM 7215 C CA . LYS A 1 878 ? -0.032 23.192 -16.111 1.00 93.38 878 LYS A CA 1
ATOM 7216 C C . LYS A 1 878 ? 1.415 23.635 -16.028 1.00 93.38 878 LYS A C 1
ATOM 7218 O O . LYS A 1 878 ? 1.879 23.921 -14.933 1.00 93.38 878 LYS A O 1
ATOM 7223 N N . LYS A 1 879 ? 2.097 23.729 -17.169 1.00 92.88 879 LYS A N 1
ATOM 7224 C CA . LYS A 1 879 ? 3.466 24.234 -17.251 1.00 92.88 879 LYS A CA 1
ATOM 7225 C C . LYS A 1 879 ? 3.589 25.276 -18.353 1.00 92.88 879 LYS A C 1
ATOM 7227 O O . LYS A 1 879 ? 3.110 25.057 -19.469 1.00 92.88 879 LYS A O 1
ATOM 7232 N N . LEU A 1 880 ? 4.249 26.384 -18.046 1.00 90.56 880 LEU A N 1
ATOM 7233 C CA . LEU A 1 880 ? 4.506 27.474 -18.975 1.00 90.56 880 LEU A CA 1
ATOM 7234 C C . LEU A 1 880 ? 5.993 27.830 -18.946 1.00 90.56 880 LEU A C 1
ATOM 7236 O O . LEU A 1 880 ? 6.485 28.357 -17.958 1.00 90.56 880 LEU A O 1
ATOM 7240 N N . LEU A 1 881 ? 6.696 27.579 -20.046 1.00 86.94 881 LEU A N 1
ATOM 7241 C CA . LEU A 1 881 ? 8.084 27.995 -20.229 1.00 86.94 881 LEU A CA 1
ATOM 7242 C C . LEU A 1 881 ? 8.093 29.328 -20.980 1.00 86.94 881 LEU A C 1
ATOM 7244 O O . LEU A 1 881 ? 7.986 29.347 -22.207 1.00 86.94 881 LEU A O 1
ATOM 7248 N N . LEU A 1 882 ? 8.157 30.434 -20.238 1.00 79.69 882 LEU A N 1
ATOM 7249 C CA . LEU A 1 882 ? 7.985 31.795 -20.772 1.00 79.69 882 LEU A CA 1
ATOM 7250 C C . LEU A 1 882 ? 9.298 32.584 -20.827 1.00 79.69 882 LEU A C 1
ATOM 7252 O O . LEU A 1 882 ? 9.469 33.475 -21.662 1.00 79.69 882 LEU A O 1
ATOM 7256 N N . PHE A 1 883 ? 10.234 32.272 -19.934 1.00 71.06 883 PHE A N 1
ATOM 7257 C CA . PHE A 1 883 ? 11.444 33.062 -19.780 1.00 71.06 883 PHE A CA 1
ATOM 7258 C C . PHE A 1 883 ? 12.471 32.759 -20.885 1.00 71.06 883 PHE A C 1
ATOM 7260 O O . PHE A 1 883 ? 12.725 31.589 -21.215 1.00 71.06 883 PHE A O 1
ATOM 7267 N N . PRO A 1 884 ? 13.084 33.795 -21.488 1.00 67.56 884 PRO A N 1
ATOM 7268 C CA . PRO A 1 884 ? 14.192 33.603 -22.409 1.00 67.56 884 PRO A CA 1
ATOM 7269 C C . PRO A 1 884 ? 15.474 33.213 -21.644 1.00 67.56 884 PRO A C 1
ATOM 7271 O O . PRO A 1 884 ? 15.487 33.108 -20.419 1.00 67.56 884 PRO A O 1
ATOM 7274 N N . GLN A 1 885 ? 16.563 32.926 -22.364 1.00 67.81 885 GLN A N 1
ATOM 7275 C CA . GLN A 1 885 ? 17.833 32.538 -21.732 1.00 67.81 885 GLN A CA 1
ATOM 7276 C C . GLN A 1 885 ? 18.405 33.707 -20.913 1.00 67.81 885 GLN A C 1
ATOM 7278 O O . GLN A 1 885 ? 18.255 34.854 -21.317 1.00 67.81 885 GLN A O 1
ATOM 7283 N N . LEU A 1 886 ? 19.091 33.432 -19.797 1.00 68.12 886 LEU A N 1
ATOM 7284 C CA . LEU A 1 886 ? 19.559 34.461 -18.850 1.00 68.12 886 LEU A CA 1
ATOM 7285 C C . LEU A 1 886 ? 20.319 35.625 -19.522 1.00 68.12 886 LEU A C 1
ATOM 7287 O O . LEU A 1 886 ? 20.074 36.790 -19.233 1.00 68.12 886 LEU A O 1
ATOM 7291 N N . HIS A 1 887 ? 21.175 35.327 -20.501 1.00 67.62 887 HIS A N 1
ATOM 7292 C CA . HIS A 1 887 ? 21.958 36.330 -21.234 1.00 67.62 887 HIS A CA 1
ATOM 7293 C C . HIS A 1 887 ? 21.131 37.281 -22.121 1.00 67.62 887 HIS A C 1
ATOM 7295 O O . HIS A 1 887 ? 21.677 38.238 -22.661 1.00 67.62 887 HIS A O 1
ATOM 7301 N N . THR A 1 888 ? 19.841 37.005 -22.321 1.00 69.69 888 THR A N 1
ATOM 7302 C CA . THR A 1 888 ? 18.931 37.863 -23.099 1.00 69.69 888 THR A CA 1
ATOM 7303 C C . THR A 1 888 ? 18.294 38.968 -22.256 1.00 69.69 888 THR A C 1
ATOM 7305 O O . THR A 1 888 ? 17.711 39.897 -22.816 1.00 69.69 888 THR A O 1
ATOM 7308 N N . TYR A 1 889 ? 18.408 38.893 -20.925 1.00 72.12 889 TYR A N 1
ATOM 7309 C CA . TYR A 1 889 ? 17.958 39.959 -20.039 1.00 72.12 889 TYR A CA 1
ATOM 7310 C C . TYR A 1 889 ? 18.921 41.154 -20.089 1.00 72.12 889 TYR A C 1
ATOM 7312 O O . TYR A 1 889 ? 20.131 40.971 -20.259 1.00 72.12 889 TYR A O 1
ATOM 7320 N N . PRO A 1 890 ? 18.411 42.390 -19.952 1.00 73.00 890 PRO A N 1
ATOM 7321 C CA . PRO A 1 890 ? 19.261 43.568 -19.852 1.00 73.00 890 PRO A CA 1
ATOM 7322 C C . PRO A 1 890 ? 20.130 43.491 -18.586 1.00 73.00 890 PRO A C 1
ATOM 7324 O O . PRO A 1 890 ? 19.624 43.202 -17.507 1.00 73.00 890 PRO A O 1
ATOM 7327 N N . GLY A 1 891 ? 21.430 43.749 -18.733 1.00 79.00 891 GLY A N 1
ATOM 7328 C CA . GLY A 1 891 ? 22.411 43.735 -17.643 1.00 79.00 891 GLY A CA 1
ATOM 7329 C C . GLY A 1 891 ? 23.843 43.673 -18.180 1.00 79.00 891 GLY A C 1
ATOM 7330 O O . GLY A 1 891 ? 24.099 43.042 -19.215 1.00 79.00 891 GLY A O 1
ATOM 7331 N N . ALA A 1 892 ? 24.765 44.356 -17.503 1.00 78.31 892 ALA A N 1
ATOM 7332 C CA . ALA A 1 892 ? 26.180 44.432 -17.858 1.00 78.31 892 ALA A CA 1
ATOM 7333 C C . ALA A 1 892 ? 26.954 43.146 -17.512 1.00 78.31 892 ALA A C 1
ATOM 7335 O O . ALA A 1 892 ? 27.970 42.855 -18.142 1.00 78.31 892 ALA A O 1
ATOM 7336 N N . ASN A 1 893 ? 26.463 42.363 -16.548 1.00 86.25 893 ASN A N 1
ATOM 7337 C CA . ASN A 1 893 ? 27.020 41.084 -16.102 1.00 86.25 893 ASN A CA 1
ATOM 7338 C C . ASN A 1 893 ? 25.891 40.092 -15.754 1.00 86.25 893 ASN A C 1
ATOM 7340 O O . ASN A 1 893 ? 24.711 40.434 -15.844 1.00 86.25 893 ASN A O 1
ATOM 7344 N N . ASP A 1 894 ? 26.248 38.857 -15.403 1.00 84.19 894 ASP A N 1
ATOM 7345 C CA . ASP A 1 894 ? 25.262 37.812 -15.116 1.00 84.19 894 ASP A CA 1
ATOM 7346 C C . ASP A 1 894 ? 24.477 38.072 -13.818 1.00 84.19 894 ASP A C 1
ATOM 7348 O O . ASP A 1 894 ? 23.275 37.819 -13.802 1.00 84.19 894 ASP A O 1
ATOM 7352 N N . ASP A 1 895 ? 25.082 38.701 -12.805 1.00 84.94 895 ASP A N 1
ATOM 7353 C CA . ASP A 1 895 ? 24.403 39.061 -11.548 1.00 84.94 895 ASP A CA 1
ATOM 7354 C C . ASP A 1 895 ? 23.254 40.064 -11.780 1.00 84.94 895 ASP A C 1
ATOM 7356 O O . ASP A 1 895 ? 22.146 39.909 -11.261 1.00 84.94 895 ASP A O 1
ATOM 7360 N N . GLU A 1 896 ? 23.480 41.090 -12.608 1.00 82.81 896 GLU A N 1
ATOM 7361 C CA . GLU A 1 896 ? 22.443 42.063 -12.978 1.00 82.81 896 GLU A CA 1
ATOM 7362 C C . GLU A 1 896 ? 21.300 41.401 -13.760 1.00 82.81 896 GLU A C 1
ATOM 7364 O O . GLU A 1 896 ? 20.128 41.728 -13.559 1.00 82.81 896 GLU A O 1
ATOM 7369 N N . ARG A 1 897 ? 21.623 40.435 -14.626 1.00 82.31 897 ARG A N 1
ATOM 7370 C CA . ARG A 1 897 ? 20.628 39.681 -15.402 1.00 82.31 897 ARG A CA 1
ATOM 7371 C C . ARG A 1 897 ? 19.806 38.751 -14.520 1.00 82.31 897 ARG A C 1
ATOM 7373 O O . ARG A 1 897 ? 18.597 38.650 -14.727 1.00 82.31 897 ARG A O 1
ATOM 7380 N N . GLU A 1 898 ? 20.430 38.105 -13.537 1.00 84.88 898 GLU A N 1
ATOM 7381 C CA . GLU A 1 898 ? 19.736 37.289 -12.535 1.00 84.88 898 GLU A CA 1
ATOM 7382 C C . GLU A 1 898 ? 18.770 38.132 -11.709 1.00 84.88 898 GLU A C 1
ATOM 7384 O O . GLU A 1 898 ? 17.630 37.721 -11.488 1.00 84.88 898 GLU A O 1
ATOM 7389 N N . LEU A 1 899 ? 19.173 39.345 -11.323 1.00 84.75 899 LEU A N 1
ATOM 7390 C CA . LEU A 1 899 ? 18.315 40.259 -10.576 1.00 84.75 899 LEU A CA 1
ATOM 7391 C C . LEU A 1 899 ? 17.075 40.673 -11.386 1.00 84.75 899 LEU A C 1
ATOM 7393 O O . LEU A 1 899 ? 15.958 40.656 -10.863 1.00 84.75 899 LEU A O 1
ATOM 7397 N N . VAL A 1 900 ? 17.242 40.970 -12.680 1.00 80.75 900 VAL A N 1
ATOM 7398 C CA . VAL A 1 900 ? 16.122 41.268 -13.591 1.00 80.75 900 VAL A CA 1
ATOM 7399 C C . VAL A 1 900 ? 15.221 40.045 -13.804 1.00 80.75 900 VAL A C 1
ATOM 7401 O O . VAL A 1 900 ? 13.994 40.176 -13.801 1.00 80.75 900 VAL A O 1
ATOM 7404 N N . ALA A 1 901 ? 15.797 38.851 -13.955 1.00 80.50 901 ALA A N 1
ATOM 7405 C CA . ALA A 1 901 ? 15.035 37.612 -14.094 1.00 80.50 901 ALA A CA 1
ATOM 7406 C C . ALA A 1 901 ? 14.219 37.295 -12.826 1.00 80.50 901 ALA A C 1
ATOM 7408 O O . ALA A 1 901 ? 13.037 36.959 -12.921 1.00 80.50 901 ALA A O 1
ATOM 7409 N N . ALA A 1 902 ? 14.809 37.470 -11.639 1.00 83.31 902 ALA A N 1
ATOM 7410 C CA . ALA A 1 902 ? 14.144 37.272 -10.353 1.00 83.31 902 ALA A CA 1
ATOM 7411 C C . ALA A 1 902 ? 12.997 38.273 -10.128 1.00 83.31 902 ALA A C 1
ATOM 7413 O O . ALA A 1 902 ? 11.929 37.898 -9.634 1.00 83.31 902 ALA A O 1
ATOM 7414 N N . GLU A 1 903 ? 13.183 39.537 -10.525 1.00 83.44 903 GLU A N 1
ATOM 7415 C CA . GLU A 1 903 ? 12.134 40.562 -10.502 1.00 83.44 903 GLU A CA 1
ATOM 7416 C C . GLU A 1 903 ? 10.943 40.164 -11.380 1.00 83.44 903 GLU A C 1
ATOM 7418 O O . GLU A 1 903 ? 9.787 40.187 -10.942 1.00 83.44 903 GLU A O 1
ATOM 7423 N N . LEU A 1 904 ? 11.227 39.731 -12.610 1.00 79.88 904 LEU A N 1
ATOM 7424 C CA . LEU A 1 904 ? 10.203 39.304 -13.554 1.00 79.88 904 LEU A CA 1
ATOM 7425 C C . LEU A 1 904 ? 9.471 38.046 -13.066 1.00 79.88 904 LEU A C 1
ATOM 7427 O O . LEU A 1 904 ? 8.245 37.981 -13.164 1.00 79.88 904 LEU A O 1
ATOM 7431 N N . TYR A 1 905 ? 10.189 37.083 -12.482 1.00 85.25 905 TYR A N 1
ATOM 7432 C CA . TYR A 1 905 ? 9.597 35.895 -11.865 1.00 85.25 905 TYR A CA 1
ATOM 7433 C C . TYR A 1 905 ? 8.632 36.263 -10.735 1.00 85.25 905 TYR A C 1
ATOM 7435 O O . TYR A 1 905 ? 7.491 35.800 -10.708 1.00 85.25 905 TYR A O 1
ATOM 7443 N N . ARG A 1 906 ? 9.035 37.171 -9.839 1.00 86.19 906 ARG A N 1
ATOM 7444 C CA . ARG A 1 906 ? 8.177 37.627 -8.737 1.00 86.19 906 ARG A CA 1
ATOM 7445 C C . ARG A 1 906 ? 6.898 38.287 -9.247 1.00 86.19 906 ARG A C 1
ATOM 7447 O O . ARG A 1 906 ? 5.812 37.987 -8.749 1.00 86.19 906 ARG A O 1
ATOM 7454 N N . ARG A 1 907 ? 7.012 39.137 -10.270 1.00 84.31 907 ARG A N 1
ATOM 7455 C CA . ARG A 1 907 ? 5.866 39.762 -10.947 1.00 84.31 907 ARG A CA 1
ATOM 7456 C C . ARG A 1 907 ? 4.951 38.727 -11.608 1.00 84.31 907 ARG A C 1
ATOM 7458 O O . ARG A 1 907 ? 3.726 38.880 -11.575 1.00 84.31 907 ARG A O 1
ATOM 7465 N N . CYS A 1 908 ? 5.517 37.646 -12.149 1.00 86.19 908 CYS A N 1
ATOM 7466 C CA . CYS A 1 908 ? 4.727 36.543 -12.688 1.00 86.19 908 CYS A CA 1
ATOM 7467 C C . CYS A 1 908 ? 3.895 35.855 -11.606 1.00 86.19 908 CYS A C 1
ATOM 7469 O O . CYS A 1 908 ? 2.683 35.704 -11.765 1.00 86.19 908 CYS A O 1
ATOM 7471 N N . CYS A 1 909 ? 4.526 35.505 -10.483 1.00 87.69 909 CYS A N 1
ATOM 7472 C CA . CYS A 1 909 ? 3.855 34.890 -9.339 1.00 87.69 909 CYS A CA 1
ATOM 7473 C C . CYS A 1 909 ? 2.719 35.770 -8.801 1.00 87.69 909 CYS A C 1
ATOM 7475 O O . CYS A 1 909 ? 1.631 35.265 -8.533 1.00 87.69 909 CYS A O 1
ATOM 7477 N N . GLN A 1 910 ? 2.933 37.086 -8.696 1.00 88.62 910 GLN A N 1
ATOM 7478 C CA . GLN A 1 910 ? 1.891 38.037 -8.289 1.00 88.62 910 GLN A CA 1
ATOM 7479 C C . GLN A 1 910 ? 0.704 38.036 -9.259 1.00 88.62 910 GLN A C 1
ATOM 7481 O O . GLN A 1 910 ? -0.444 37.932 -8.832 1.00 88.62 910 GLN A O 1
ATOM 7486 N N . THR A 1 911 ? 0.970 38.085 -10.565 1.00 86.50 911 THR A N 1
ATOM 7487 C CA . THR A 1 911 ? -0.085 38.071 -11.589 1.00 86.50 911 THR A CA 1
ATOM 7488 C C . THR A 1 911 ? -0.877 36.760 -11.563 1.00 86.50 911 THR A C 1
ATOM 7490 O O . THR A 1 911 ? -2.108 36.780 -11.592 1.00 86.50 911 THR A O 1
ATOM 7493 N N . LEU A 1 912 ? -0.202 35.611 -11.451 1.00 88.81 912 LEU A N 1
ATOM 7494 C CA . LEU A 1 912 ? -0.869 34.311 -11.330 1.00 88.81 912 LEU A CA 1
ATOM 7495 C C . LEU A 1 912 ? -1.667 34.179 -10.029 1.00 88.81 912 LEU A C 1
ATOM 7497 O O . LEU A 1 912 ? -2.743 33.581 -10.039 1.00 88.81 912 LEU A O 1
ATOM 7501 N N . HIS A 1 913 ? -1.187 34.765 -8.931 1.00 90.25 913 HIS A N 1
ATOM 7502 C CA . HIS A 1 913 ? -1.928 34.835 -7.676 1.00 90.25 913 HIS A CA 1
ATOM 7503 C C . HIS A 1 913 ? -3.243 35.604 -7.858 1.00 90.25 913 HIS A C 1
ATOM 7505 O O . HIS A 1 913 ? -4.289 35.127 -7.428 1.00 90.25 913 HIS A O 1
ATOM 7511 N N . THR A 1 914 ? -3.230 36.757 -8.534 1.00 91.12 914 THR A N 1
ATOM 7512 C CA . THR A 1 914 ? -4.456 37.519 -8.838 1.00 91.12 914 THR A CA 1
ATOM 7513 C C . THR A 1 914 ? -5.430 36.736 -9.724 1.00 91.12 914 THR A C 1
ATOM 7515 O O . THR A 1 914 ? -6.642 36.893 -9.600 1.00 91.12 914 THR A O 1
ATOM 7518 N N . LEU A 1 915 ? -4.917 35.867 -10.596 1.00 88.69 915 LEU A N 1
ATOM 7519 C CA . LEU A 1 915 ? -5.722 35.017 -11.478 1.00 88.69 915 LEU A CA 1
ATOM 7520 C C . LEU A 1 915 ? -6.171 33.694 -10.827 1.00 88.69 915 LEU A C 1
ATOM 7522 O O . LEU A 1 915 ? -6.816 32.894 -11.503 1.00 88.69 915 LEU A O 1
ATOM 7526 N N . ASN A 1 916 ? -5.854 33.445 -9.548 1.00 90.75 916 ASN A N 1
ATOM 7527 C CA . ASN A 1 916 ? -6.079 32.165 -8.857 1.00 90.75 916 ASN A CA 1
ATOM 7528 C C . ASN A 1 916 ? -5.443 30.956 -9.578 1.00 90.75 916 ASN A C 1
ATOM 7530 O O . ASN A 1 916 ? -6.030 29.877 -9.648 1.00 90.75 916 ASN A O 1
ATOM 7534 N N . ARG A 1 917 ? -4.236 31.131 -10.131 1.00 91.38 917 ARG A N 1
ATOM 7535 C CA . ARG A 1 917 ? -3.493 30.124 -10.914 1.00 91.38 917 ARG A CA 1
ATOM 7536 C C . ARG A 1 917 ? -2.153 29.742 -10.296 1.00 91.38 917 ARG A C 1
ATOM 7538 O O . ARG A 1 917 ? -1.146 29.623 -10.984 1.00 91.38 917 ARG A O 1
ATOM 7545 N N . GLN A 1 918 ? -2.138 29.535 -8.985 1.00 88.75 918 GLN A N 1
ATOM 7546 C CA . GLN A 1 918 ? -0.949 29.060 -8.265 1.00 88.75 918 GLN A CA 1
ATOM 7547 C C . GLN A 1 918 ? -0.570 27.611 -8.638 1.00 88.75 918 GLN A C 1
ATOM 7549 O O . GLN A 1 918 ? 0.521 27.160 -8.317 1.00 88.75 918 GLN A O 1
ATOM 7554 N N . ASP A 1 919 ? -1.461 26.891 -9.331 1.00 88.31 919 ASP A N 1
ATOM 7555 C CA . ASP A 1 919 ? -1.238 25.545 -9.867 1.00 88.31 919 ASP A CA 1
ATOM 7556 C C . ASP A 1 919 ? -0.412 25.518 -11.166 1.00 88.31 919 ASP A C 1
ATOM 7558 O O . ASP A 1 919 ? -0.051 24.437 -11.630 1.00 88.31 919 ASP A O 1
ATOM 7562 N N . LEU A 1 920 ? -0.174 26.677 -11.794 1.00 90.38 920 LEU A N 1
ATOM 7563 C CA . LEU A 1 920 ? 0.599 26.796 -13.027 1.00 90.38 920 LEU A CA 1
ATOM 7564 C C . LEU A 1 920 ? 2.089 26.951 -12.703 1.00 90.38 920 LEU A C 1
ATOM 7566 O O . LEU A 1 920 ? 2.521 27.982 -12.195 1.00 90.38 920 LEU A O 1
ATOM 7570 N N . GLU A 1 921 ? 2.876 25.939 -13.053 1.00 87.69 921 GLU A N 1
ATOM 7571 C CA . GLU A 1 921 ? 4.333 25.958 -12.934 1.00 87.69 921 GLU A CA 1
ATOM 7572 C C . GLU A 1 921 ? 4.933 26.821 -14.052 1.00 87.69 921 GLU A C 1
ATOM 7574 O O . GLU A 1 921 ? 4.707 26.555 -15.238 1.00 87.69 921 GLU A O 1
ATOM 7579 N N . ILE A 1 922 ? 5.693 27.856 -13.688 1.00 80.81 922 ILE A N 1
ATOM 7580 C CA . ILE A 1 922 ? 6.451 28.658 -14.653 1.00 80.81 922 ILE A CA 1
ATOM 7581 C C . ILE A 1 922 ? 7.906 28.190 -14.646 1.00 80.81 922 ILE A C 1
ATOM 7583 O O . ILE A 1 922 ? 8.542 28.178 -13.593 1.00 80.81 922 ILE A O 1
ATOM 7587 N N . LEU A 1 923 ? 8.401 27.822 -15.829 1.00 70.56 923 LEU A N 1
ATOM 7588 C CA . LEU A 1 923 ? 9.764 27.352 -16.082 1.00 70.56 923 LEU A CA 1
ATOM 7589 C C . LEU A 1 923 ? 10.618 28.404 -16.793 1.00 70.56 923 LEU A C 1
ATOM 7591 O O . LEU A 1 923 ? 10.061 29.195 -17.599 1.00 70.56 923 LEU A O 1
#

Foldseek 3Di:
DDADAFAAVCPVPFFPDDPLFLEFCLLPQHAFTPLLVVLLVVLVVVCVVDVCCCVVPVVLLLLLVLLVLVCVQQVHDSLFKAKFQALLQQLLLVLVFCFPLLPPDQEFEEEEEPLADPSNVVSRVVSCVVRVYHYHYQDDDWQQDALVSRVVSVVVSCVVDPLLRHSAYEYECAGDPQQWGHPQQSNCVVNVVSVHAYEYADQVPALWVDLRNHPVPGDHQKYKYACSRNLSFHRRIIMIGGPDSVSLLRTAGPAADPLCDDDPVSCVSHPSSHSRRQGRDDDSCSRSSSNSSSNCCQVPRNPGSVSFLVVQLVLQVLLQVVLCVLQVQPPVRRYDPVGHTSFKGKTFHHDDVVAWLDQVRQVVVQCCCVVPPSYHWGWGHDPRTIIIMGGGGSHHDSVSSVSVSCVSVCCVVVLVVLVVLLVCVVNVLVQLVDQVSLVPDDLVSLLVSLQSCLVVVSLLVLLSSLLQPSDQEAEPLSSHHPVQQPPPPPDDDLVSSLVSLLCQQAPQDPVRDGSLLSNLNSVQNRDAPRHNYAEYECASNAPDPVSLLSVLCSLVLLAQLVCQLVCQVQAQWDNVLSVVVSVVVCVVCVVVNVVGPHPPDHAAHEYEYADAPDDPSNRSSLSSVVVGSYQYAHQHYAYEPVCCVGGDVPDQECLQVVLVSYDLANHAYYAYAYPPLDRALVNLVVVLVSLLSNQNHAYDAQASNAALDVVRDPDPVSSLVSLQSLLVSLLSNQNHAEYHHALHACEPSLLSNCVSNPHQHQYYHCHNRQYDLNNLVSLLVDLNLLNHQEYAHAQHAQLDPSSLVSVLSNVLSNLNHAYYHHEAHNHDLVSLLSNLVLLLDPPRSYQYAYYHYHHLADDDPVSLLSNLLSNLSRPRYQEYAYYYDLVNADDPDSVRSVVVVVVVVVVSCVSSVVSVNPRHHYD

pLDDT: mean 86.96, std 11.74, range [31.67, 98.56]

Sequence (923 aa):
MNPIEFGEKTRHNHYLMDHDVVYVNHGSYGPCPRFVYEELQRIRLEQEQNPDRWFRLSKYNLYADCVRAAADRLDCNFEQITIVDNATVGINAILKSPLPTFTSKLGGTILCTNLAYGAVLFTIEETARQRGMNIRKIDIQLPIESKQAFIQQFENELNKGDVENIRLAIIDHITSSTAIVFPIDELTDLLHAHGIPVVVDGAHGPGQVNPRLSLNQLTCDFYIGTFHKWMYAARGCSFLFVRDPVLANQLQPSNTSWGYRPSSSQLDIMTHFHLQFFHQGTRDESALLTIPKAIEFADSLAGGFDRIYEYNSKLSQQAKTLLEQRWNTQGKDLVPNEMQAPYLKMIQLPDLAKYDKTDDDAIRLINDLIEHHKLVSIILCFNNELYVRIATQIYNRIEDYISFFSFVCFRRLRSLCIRKLITNERYLHSCLQQKHILSSTPSNLFYSMGQEAIFMNEYQIIELLIAYWPLVYLEIYRLLPLSSMLFNAHNQQQDDEIDSIAKLLEKKLPDGSTLIDYIAMGLVNKHKSLSCLKVVDFHRCSSSIQMTKEIFRLPLLWTKPERRSSIQKRMYIEKNKLNKYIEGFNYVYQYYDKSIAHETNFEPIKIIHDCQIINEDTLVGLELQQLTPFRFQFHKLWINNNFRQVLTPNTLFDINLILNLTNVDHITHLHLSDPNMETTENELTLLVRSLSNLRNLRVLCLQRVLNLYPHRYTTPHMLMNLCTDFNRLLRRLIYLRKLDLSYSYLQSYIRILFSGLIQPLEYLNLQDCRLMSNDLEFLLSMRNLRHLNELNLSMNNFGTRTCSNLIVQLIPRCTLLTILSIGYCSLQASTIGQLADYFIKEKSQTKISYLSFKSIIPYYSYEFDFLLQKFGQIKTLKKLLLFPQLHTYPGANDDERELVAAELYRRCCQTLHTLNRQDLEIL